Protein AF-0000000080314489 (afdb_homodimer)

Secondary structure (DSSP, 8-state):
--EE-S-GGGSTTHHHHHHHHHHHH-SEEEEEETTEEEEEE-SHHHHHIIIIITGGGEE--SHHHHHHHHHH-SSTTT--HHHHHHHHHHHGGGG-HHHHHTTHHHHHHHHHHHHHHTHHHHHHT--EEHHHHHHHHHHHHHHHHHS---SSHHHHHHHHHHHHHHHHHHHHHT-S----TTS--HHHHHHHHHHHHHHHHHHHHHHHHHH------SHHHHHHH-B-TTT-PBP-HHHHHHHHHHHHIIIIIHHHHHHHHHHHHHHH-HHHHHHHHHHHHHHHTTS---GGGGGG-HHHHHHHHHHHHHS-SS--EEEEESS-EEETTEEE-TT-EEEE-HHHHTT-TTT-SSTTS--GGGGSHHHHTTS-TTS--BTB-GGGS-TTHHHHHHHHHHHHHHHHHHEEEEEPTT----EEESSSEEETT--EEEEEE--/--EE-S-GGGSTTHHHHHHHHHHHH-SEEEEEETTEEEEEE-SHHHHHIIIIITGGGEE--SHHHHHHHHHH-SSTTT--HHHHHHHHHHHGGGG-HHHHHTTHHHHHHHHHHHHHHTHHHHHHT--EEHHHHHHHHHHHHHHHHHS---SSHHHHHHHHHHHHHHHHHHHHHT-S----TTS--HHHHHHHHHHHHHHHHHHHHHHHHHH------SHHHHHHH-B-TTT-PBP-HHHHHHHHHHHHIIIIIHHHHHHHHHHHHHHH-HHHHHHHHHHHHHHHTTS---GGGGGG-HHHHHHHHHHHHHS-SS--EEEEESS-EEETTEEE-TT-EEEE-HHHHTT-TTT-SSTTS--GGGGSHHHHTTS-TTS--BTB-GGGS-TTHHHHHHHHHHHHHHHHHHEEEEEPTT----EEESSSEEETT--EEEEEE--

Sequence (878 aa):
MPLLGHLPLVRPDRLDYLMRVALETGDVVRFEFPHVTAHLVAHPDHVQQVLVDQHRLFTKQTRGYAKLRAFLGNGLVTSDGEFWLRQRRIAQPAFHKKRIAGFADAMVRAAEDTVQRWAAPAREGTPIDVAAEMMRLTLRIAGETLLSTDPSDRANAVSTALTTVLHEANTRINTLWSPPAHWPTPRNRAYAAATRELDRIVLEIIEQRRRGREHRDDLLQMLLEARDPETGAAMDDKQLRDEVMTMFLAGHETTANALAWTFVLLSRYPAVARALHEEACDVLGDRPATEADLPKLDLARRVLNESMRLYPPVWIIGRSPAEPVEIGGYDIPAKTIVFTSQWVTHRHPRFWDDPEGFDPDRWLPERAKTMHRHQFFPFAAGPRMCIGAGFAMMEGQLVLATLARRYRVDLLPGHPIVPEPLITLRPKHGVRATVHRIDMPLLGHLPLVRPDRLDYLMRVALETGDVVRFEFPHVTAHLVAHPDHVQQVLVDQHRLFTKQTRGYAKLRAFLGNGLVTSDGEFWLRQRRIAQPAFHKKRIAGFADAMVRAAEDTVQRWAAPAREGTPIDVAAEMMRLTLRIAGETLLSTDPSDRANAVSTALTTVLHEANTRINTLWSPPAHWPTPRNRAYAAATRELDRIVLEIIEQRRRGREHRDDLLQMLLEARDPETGAAMDDKQLRDEVMTMFLAGHETTANALAWTFVLLSRYPAVARALHEEACDVLGDRPATEADLPKLDLARRVLNESMRLYPPVWIIGRSPAEPVEIGGYDIPAKTIVFTSQWVTHRHPRFWDDPEGFDPDRWLPERAKTMHRHQFFPFAAGPRMCIGAGFAMMEGQLVLATLARRYRVDLLPGHPIVPEPLITLRPKHGVRATVHRID

Radius of gyration: 30.74 Å; Cα contacts (8 Å, |Δi|>4): 1440; chains: 2; bounding box: 58×98×73 Å

Nearest PDB structures (foldseek):
  2ij2-assembly1_A  TM=8.983E-01  e=2.365E-25  Priestia megaterium
  4kew-assembly1_A  TM=8.873E-01  e=1.641E-25  Priestia megaterium
  8hoq-assembly1_B  TM=8.973E-01  e=5.902E-25  Priestia megaterium
  4o4p-assembly2_B  TM=8.891E-01  e=2.973E-25  Priestia megaterium
  6h1l-assembly2_B  TM=8.870E-01  e=5.146E-25  Priestia megaterium

Foldseek 3Di:
DDEDADDLVLDPCSLVVVQVCCVPPHQWDWYDYVVAIEIEGQDLVLLCVCFAVVVLQWWLPDPLLVLVCVQLNQALVNHDDPVNVQRCVLQLVCLDPVNLQVLLVVLLVLLVVLLVVQVVLQVVVPKDFLLVSLLLSQLSSCCCAALVPDPPPVSVVLSVLLVVLLVLSQVVLSPPDDDDLPDPDPSSVVNVVSSVVLLVSLLVSLVCVVPDPDDDSHSLSSLQPGARPVPRDHDDSSHSSSHSSCCSNVRRNQLSQLLQLLLVVCQVVVVLLVVLLVQLCVQQPPHADHPVSLVSLLSLLLSSQLSCLQFQQQFKDKIFGQAWDDGPRDIDGGPHIYMYGSSNLSQPVVQDPPSNDRDSCCCPPVNVVPHDPRSGQSQRDHPSGNSCPVSSSSSSSSSSSSNSNFKRKHFDPPDDFDFDDTNTTHGPRGTITRIHTDD/DDEDADDLPLDPCSLVVVQVCCVPPHQWDWYDYVVAIEIEGQDLVLLCVCFAVVVLQWWLPDPLLVLVCVQLNQALVNHDDPVNVQRCVLQLVCLDPVNLQVLLVVLLVLLVVLLVVLVVCQVVVPKDFLLVSLLLSQLSSCCCAALVPDPPPVSVVLSVLLVVLVVLSLVVLSPPDDDDLPDPDPSSVVNVVSSVVLLVVLLVSLVCVVPDPDDDSHSLSSLQVGARPVPRDHDDSSHSSSHSSCCSNVRRNQLSQLLQLLLVVCQVVVVLLVVLLVQLCVQQPPHADHPVSLVSLLSLLLSSQLSCLQFQQQFKDKIFGQAWDDGPRDIDGGRHIYMYGSSNLSQPVVQDPPSNDRDSCCCPPVNVVPHDPRSRQSQRDHPSGNSCPVSSSSSSSSSSSSNSNFKRKHFDPPDDFDFDDTNTTHGPRGTMTRIHTDD

Solvent-accessible surface area (backbone atoms only — not comparable to full-atom values): 45682 Å² total; per-residue (Å²): 111,64,74,42,62,65,69,52,82,74,43,93,55,24,71,34,46,54,29,38,49,39,70,73,70,30,49,58,37,35,34,43,40,98,96,44,49,36,31,41,36,42,40,35,68,53,39,38,38,52,38,42,78,41,29,88,45,39,37,55,79,42,72,69,39,51,54,47,25,72,71,36,31,78,15,79,85,46,38,53,70,68,62,28,53,50,50,50,61,44,50,46,69,60,53,32,66,73,54,44,51,67,39,34,61,54,38,38,51,45,35,51,50,49,51,58,61,47,46,58,35,30,75,69,63,42,69,43,45,50,34,58,51,29,39,53,42,29,42,51,33,43,36,40,46,36,60,54,43,60,76,51,78,64,33,49,50,49,48,48,47,50,49,52,37,49,51,52,47,52,62,49,69,61,43,84,78,59,70,62,77,82,44,88,39,73,65,38,46,51,46,51,49,41,51,49,51,51,48,49,53,51,51,47,52,52,50,50,52,71,68,42,89,69,88,59,94,22,44,49,47,42,50,69,67,25,44,38,87,86,79,59,48,60,66,49,70,68,54,46,47,11,38,52,44,34,46,52,53,61,56,13,51,43,47,12,32,36,50,30,52,34,50,55,49,35,16,36,32,42,68,59,38,52,52,43,22,51,49,26,39,72,74,38,59,91,50,82,72,52,64,86,46,51,81,77,42,48,64,45,46,25,42,51,52,43,31,32,37,77,50,25,19,50,37,64,46,72,29,13,30,74,48,69,44,75,57,98,87,38,81,42,60,50,75,27,40,40,30,37,33,40,56,41,28,40,32,32,65,92,82,29,82,45,39,69,28,66,50,42,69,55,60,38,67,88,49,44,72,73,49,63,82,49,41,63,47,74,49,54,46,51,89,72,29,47,71,54,46,66,53,48,52,52,47,49,33,49,36,49,35,59,43,36,37,40,37,46,57,22,54,39,68,47,61,67,80,40,83,34,84,54,90,44,38,35,53,68,70,41,38,50,22,34,45,38,75,69,107,112,62,74,42,64,65,69,51,84,75,41,94,54,25,71,33,46,55,28,39,48,38,71,74,70,31,49,58,36,34,34,43,41,97,94,43,48,37,31,41,36,43,40,34,68,52,40,38,39,51,37,43,78,41,30,88,45,38,36,54,76,41,72,68,39,50,55,48,24,73,70,37,32,78,14,79,85,46,37,56,70,69,63,28,53,51,51,48,61,44,50,47,69,61,52,31,67,74,54,43,51,68,40,33,61,54,39,36,51,46,35,51,51,49,52,57,62,47,46,57,36,32,75,71,63,41,68,44,45,48,34,57,51,29,39,53,43,29,42,50,34,43,37,40,47,37,60,55,44,59,78,50,78,63,33,50,49,49,48,48,48,50,48,50,37,49,50,52,47,52,60,50,69,59,41,85,79,59,72,62,77,84,42,87,38,73,63,38,47,52,46,52,50,40,51,49,51,50,48,48,53,49,49,48,52,51,50,49,52,70,68,41,88,68,88,59,97,22,43,50,47,43,51,69,65,26,45,39,87,85,78,60,49,61,66,48,70,66,53,46,46,12,39,53,44,35,48,51,55,63,57,13,52,43,50,12,31,35,50,30,53,32,49,54,49,33,18,37,32,43,68,59,39,51,50,44,23,51,49,26,38,71,74,39,61,92,49,80,73,53,63,86,46,52,80,78,42,47,65,44,46,25,43,50,51,43,30,34,36,77,50,23,19,52,36,63,47,72,28,12,31,74,49,69,45,74,56,96,87,38,81,42,60,48,74,27,39,41,31,36,33,39,54,41,28,39,31,34,64,93,82,30,82,44,38,69,28,66,51,45,69,56,58,38,68,87,49,43,70,75,48,62,80,48,42,62,47,74,48,55,45,51,90,72,29,48,71,53,45,67,53,47,50,52,46,50,33,50,35,50,36,56,43,37,37,40,36,47,56,24,54,40,67,44,61,68,80,40,83,34,85,54,92,44,38,35,54,66,71,40,38,50,22,34,43,39,76,69,107

Organism: NCBI:txid927083

InterPro domains:
  IPR001128 Cytochrome P450 [PF00067] (2-419)
  IPR001128 Cytochrome P450 [PR00385] (250-267)
  IPR001128 Cytochrome P450 [PR00385] (302-313)
  IPR001128 Cytochrome P450 [PR00385] (377-386)
  IPR001128 Cytochrome P450 [PR00385] (386-397)
  IPR002401 Cytochrome P450, E-class, group I [PR00463] (239-256)
  IPR002401 Cytochrome P450, E-class, group I [PR00463] (259-285)
  IPR002401 Cytochrome P450, E-class, group I [PR00463] (341-365)
  IPR002401 Cytochrome P450, E-class, group I [PR00463] (376-386)
  IPR002401 Cytochrome P450, E-class, group I [PR00463] (386-409)
  IPR036396 Cytochrome P450 superfamily [G3DSA:1.10.630.10] (1-436)
  IPR036396 Cytochrome P450 superfamily [SSF48264] (2-436)
  IPR050196 Cytochrome P450 Monooxygenases [PTHR24291] (2-433)

pLDDT: mean 84.94, std 15.21, range [36.28, 98.94]

Structure (mmCIF, N/CA/C/O backbone):
data_AF-0000000080314489-model_v1
#
loop_
_entity.id
_entity.type
_entity.pdbx_description
1 polymer 'Cytochrome P450'
#
loop_
_atom_site.group_PDB
_atom_site.id
_atom_site.type_symbol
_atom_site.label_atom_id
_atom_site.label_alt_id
_atom_site.label_comp_id
_atom_site.label_asym_id
_atom_site.label_entity_id
_atom_site.label_seq_id
_atom_site.pdbx_PDB_ins_code
_atom_site.Cartn_x
_atom_site.Cartn_y
_atom_site.Cartn_z
_atom_site.occupancy
_atom_site.B_iso_or_equiv
_atom_site.auth_seq_id
_atom_site.auth_comp_id
_atom_site.auth_asym_id
_atom_site.auth_atom_id
_atom_site.pdbx_PDB_model_num
ATOM 1 N N . MET A 1 1 ? -30.922 -10.328 -9.734 1 37.84 1 MET A N 1
ATOM 2 C CA . MET A 1 1 ? -29.469 -10.297 -9.898 1 37.84 1 MET A CA 1
ATOM 3 C C . MET A 1 1 ? -29.016 -8.961 -10.477 1 37.84 1 MET A C 1
ATOM 5 O O . MET A 1 1 ? -29.578 -8.492 -11.469 1 37.84 1 MET A O 1
ATOM 9 N N . PRO A 1 2 ? -28.359 -8.07 -9.82 1 40.28 2 PRO A N 1
ATOM 10 C CA . PRO A 1 2 ? -28 -6.766 -10.391 1 40.28 2 PRO A CA 1
ATOM 11 C C . PRO A 1 2 ? -27.234 -6.887 -11.703 1 40.28 2 PRO A C 1
ATOM 13 O O . PRO A 1 2 ? -26.469 -7.836 -11.891 1 40.28 2 PRO A O 1
ATOM 16 N N . LEU A 1 3 ? -27.859 -6.379 -12.859 1 44.41 3 LEU A N 1
ATOM 17 C CA . LEU A 1 3 ? -27.375 -6.395 -14.234 1 44.41 3 LEU A CA 1
ATOM 18 C C . LEU A 1 3 ? -26.359 -5.281 -14.469 1 44.41 3 LEU A C 1
ATOM 20 O O . LEU A 1 3 ? -26.641 -4.109 -14.195 1 44.41 3 LEU A O 1
ATOM 24 N N . LEU A 1 4 ? -25.078 -5.613 -14.438 1 49.31 4 LEU A N 1
ATOM 25 C CA . LEU A 1 4 ? -24.156 -4.547 -14.789 1 49.31 4 LEU A CA 1
ATOM 26 C C . LEU A 1 4 ? -23.672 -4.695 -16.234 1 49.31 4 LEU A C 1
ATOM 28 O O . LEU A 1 4 ? -23.406 -5.812 -16.688 1 49.31 4 LEU A O 1
ATOM 32 N N . GLY A 1 5 ? -24.156 -3.943 -17.234 1 42.88 5 GLY A N 1
ATOM 33 C CA . GLY A 1 5 ? -23.953 -3.936 -18.672 1 42.88 5 GLY A CA 1
ATOM 34 C C . GLY A 1 5 ? -22.484 -4.02 -19.062 1 42.88 5 GLY A C 1
ATOM 35 O O . GLY A 1 5 ? -22.172 -4.188 -20.234 1 42.88 5 GLY A O 1
ATOM 36 N N . HIS A 1 6 ? -21.469 -3.492 -18.406 1 48.12 6 HIS A N 1
ATOM 37 C CA . HIS A 1 6 ? -20.156 -3.422 -19.047 1 48.12 6 HIS A CA 1
ATOM 38 C C . HIS A 1 6 ? -19.25 -4.547 -18.562 1 48.12 6 HIS A C 1
ATOM 40 O O . HIS A 1 6 ? -19.359 -4.992 -17.422 1 48.12 6 HIS A O 1
ATOM 46 N N . LEU A 1 7 ? -18.766 -5.238 -19.609 1 50.81 7 LEU A N 1
ATOM 47 C CA . LEU A 1 7 ? -17.844 -6.312 -19.281 1 50.81 7 LEU A CA 1
ATOM 48 C C . LEU A 1 7 ? -16.703 -5.805 -18.406 1 50.81 7 LEU A C 1
ATOM 50 O O . LEU A 1 7 ? -15.867 -5.023 -18.859 1 50.81 7 LEU A O 1
ATOM 54 N N . PRO A 1 8 ? -16.734 -5.988 -17.078 1 53.28 8 PRO A N 1
ATOM 55 C CA . PRO A 1 8 ? -15.734 -5.527 -16.109 1 53.28 8 PRO A CA 1
ATOM 56 C C . PRO A 1 8 ? -14.312 -5.91 -16.484 1 53.28 8 PRO A C 1
ATOM 58 O O . PRO A 1 8 ? -13.359 -5.199 -16.141 1 53.28 8 PRO A O 1
ATOM 61 N N . LEU A 1 9 ? -14.234 -6.949 -17.422 1 56.31 9 LEU A N 1
ATOM 62 C CA . LEU A 1 9 ? -12.898 -7.52 -17.547 1 56.31 9 LEU A CA 1
ATOM 63 C C . LEU A 1 9 ? -12.023 -6.656 -18.453 1 56.31 9 LEU A C 1
ATOM 65 O O . LEU A 1 9 ? -10.797 -6.816 -18.469 1 56.31 9 LEU A O 1
ATOM 69 N N . VAL A 1 10 ? -12.633 -5.711 -19.047 1 55.28 10 VAL A N 1
ATOM 70 C CA . VAL A 1 10 ? -11.836 -4.906 -19.969 1 55.28 10 VAL A CA 1
ATOM 71 C C . VAL A 1 10 ? -11.531 -3.551 -19.328 1 55.28 10 VAL A C 1
ATOM 73 O O . VAL A 1 10 ? -10.734 -2.771 -19.859 1 55.28 10 VAL A O 1
ATOM 76 N N . ARG A 1 11 ? -11.93 -3.404 -18.172 1 68.5 11 ARG A N 1
ATOM 77 C CA . ARG A 1 11 ? -11.703 -2.121 -17.516 1 68.5 11 ARG A CA 1
ATOM 78 C C . ARG A 1 11 ? -10.289 -2.043 -16.938 1 68.5 11 ARG A C 1
ATOM 80 O O . ARG A 1 11 ? -9.758 -3.045 -16.453 1 68.5 11 ARG A O 1
ATOM 87 N N . PRO A 1 12 ? -9.82 -0.795 -17 1 70 12 PRO A N 1
ATOM 88 C CA . PRO A 1 12 ? -8.523 -0.632 -16.359 1 70 12 PRO A CA 1
ATOM 89 C C . PRO A 1 12 ? -8.57 -0.884 -14.852 1 70 12 PRO A C 1
ATOM 91 O O . PRO A 1 12 ? -7.59 -1.339 -14.258 1 70 12 PRO A O 1
ATOM 94 N N . ASP A 1 13 ? -9.695 -0.643 -14.328 1 80.56 13 ASP A N 1
ATOM 95 C CA . ASP A 1 13 ? -9.836 -0.836 -12.891 1 80.56 13 ASP A CA 1
ATOM 96 C C . ASP A 1 13 ? -10.633 -2.104 -12.586 1 80.56 13 ASP A C 1
ATOM 98 O O . ASP A 1 13 ? -11.422 -2.133 -11.641 1 80.56 13 ASP A O 1
ATOM 102 N N . ARG A 1 14 ? -10.477 -3.137 -13.391 1 85.75 14 ARG A N 1
ATOM 103 C CA . ARG A 1 14 ? -11.312 -4.328 -13.328 1 85.75 14 ARG A CA 1
ATOM 104 C C . ARG A 1 14 ? -11.219 -4.996 -11.961 1 85.75 14 ARG A C 1
ATOM 106 O O . ARG A 1 14 ? -12.219 -5.504 -11.445 1 85.75 14 ARG A O 1
ATOM 113 N N . LEU A 1 15 ? -10.062 -5.008 -11.398 1 91.94 15 LEU A N 1
ATOM 114 C CA . LEU A 1 15 ? -9.922 -5.633 -10.094 1 91.94 15 LEU A CA 1
ATOM 115 C C . LEU A 1 15 ? -10.797 -4.938 -9.055 1 91.94 15 LEU A C 1
ATOM 117 O O . LEU A 1 15 ? -11.609 -5.582 -8.391 1 91.94 15 LEU A O 1
ATOM 121 N N . ASP A 1 16 ? -10.648 -3.598 -9.023 1 90.62 16 ASP A N 1
ATOM 122 C CA . ASP A 1 16 ? -11.438 -2.816 -8.07 1 90.62 16 ASP A CA 1
ATOM 123 C C . ASP A 1 16 ? -12.922 -2.881 -8.406 1 90.62 16 ASP A C 1
ATOM 125 O O . ASP A 1 16 ? -13.766 -2.906 -7.508 1 90.62 16 ASP A O 1
ATOM 129 N N . TYR A 1 17 ? -13.18 -2.9 -9.609 1 88.62 17 TYR A N 1
ATOM 130 C CA . TYR A 1 17 ? -14.57 -2.943 -10.055 1 88.62 17 TYR A CA 1
ATOM 131 C C . TYR A 1 17 ? -15.25 -4.238 -9.609 1 88.62 17 TYR A C 1
ATOM 133 O O . TYR A 1 17 ? -16.359 -4.215 -9.078 1 88.62 17 TYR A O 1
ATOM 141 N N . LEU A 1 18 ? -14.594 -5.34 -9.859 1 91.56 18 LEU A N 1
ATOM 142 C CA . LEU A 1 18 ? -15.148 -6.629 -9.461 1 91.56 18 LEU A CA 1
ATOM 143 C C . LEU A 1 18 ? -15.406 -6.664 -7.957 1 91.56 18 LEU A C 1
ATOM 145 O O . LEU A 1 18 ? -16.453 -7.152 -7.512 1 91.56 18 LEU A O 1
ATOM 149 N N . MET A 1 19 ? -14.469 -6.125 -7.262 1 93.12 19 MET A N 1
ATOM 150 C CA . MET A 1 19 ? -14.594 -6.109 -5.809 1 93.12 19 MET A CA 1
ATOM 151 C C . MET A 1 19 ? -15.773 -5.242 -5.371 1 93.12 19 MET A C 1
ATOM 153 O O . MET A 1 19 ? -16.578 -5.66 -4.539 1 93.12 19 MET A O 1
ATOM 157 N N . ARG A 1 20 ? -15.914 -4.07 -5.922 1 90.88 20 ARG A N 1
ATOM 158 C CA . ARG A 1 20 ? -16.984 -3.137 -5.555 1 90.88 20 ARG A CA 1
ATOM 159 C C . ARG A 1 20 ? -18.344 -3.711 -5.887 1 90.88 20 ARG A C 1
ATOM 161 O O . ARG A 1 20 ? -19.281 -3.604 -5.086 1 90.88 20 ARG A O 1
ATOM 168 N N . VAL A 1 21 ? -18.406 -4.301 -7.043 1 88.62 21 VAL A N 1
ATOM 169 C CA . VAL A 1 21 ? -19.688 -4.855 -7.473 1 88.62 21 VAL A CA 1
ATOM 170 C C . VAL A 1 21 ? -20.094 -5.996 -6.543 1 88.62 21 VAL A C 1
ATOM 172 O O . VAL A 1 21 ? -21.266 -6.109 -6.168 1 88.62 21 VAL A O 1
ATOM 175 N N . ALA A 1 22 ? -19.156 -6.824 -6.184 1 91.56 22 ALA A N 1
ATOM 176 C CA . ALA A 1 22 ? -19.453 -7.93 -5.277 1 91.56 22 ALA A CA 1
ATOM 177 C C . ALA A 1 22 ? -19.922 -7.418 -3.92 1 91.56 22 ALA A C 1
ATOM 179 O O . ALA A 1 22 ? -20.859 -7.973 -3.328 1 91.56 22 ALA A O 1
ATOM 180 N N . LEU A 1 23 ? -19.375 -6.355 -3.463 1 90 23 LEU A N 1
ATOM 181 C CA . LEU A 1 23 ? -19.703 -5.812 -2.15 1 90 23 LEU A CA 1
ATOM 182 C C . LEU A 1 23 ? -21.047 -5.09 -2.184 1 90 23 LEU A C 1
ATOM 184 O O . LEU A 1 23 ? -21.812 -5.152 -1.222 1 90 23 LEU A O 1
ATOM 188 N N . GLU A 1 24 ? -21.312 -4.434 -3.252 1 88.25 24 GLU A N 1
ATOM 189 C CA . GLU A 1 24 ? -22.5 -3.578 -3.338 1 88.25 24 GLU A CA 1
ATOM 190 C C . GLU A 1 24 ? -23.734 -4.379 -3.719 1 88.25 24 GLU A C 1
ATOM 192 O O . GLU A 1 24 ? -24.844 -4.043 -3.314 1 88.25 24 GLU A O 1
ATOM 197 N N . THR A 1 25 ? -23.547 -5.391 -4.5 1 88.06 25 THR A N 1
ATOM 198 C CA . THR A 1 25 ? -24.703 -6.07 -5.07 1 88.06 25 THR A CA 1
ATOM 199 C C . THR A 1 25 ? -24.953 -7.402 -4.367 1 88.06 25 THR A C 1
ATOM 201 O O . THR A 1 25 ? -26.094 -7.816 -4.188 1 88.06 25 THR A O 1
ATOM 204 N N . GLY A 1 26 ? -23.875 -8.039 -4.008 1 91.12 26 GLY A N 1
ATOM 205 C CA . GLY A 1 26 ? -24 -9.336 -3.352 1 91.12 26 GLY A CA 1
ATOM 206 C C . GLY A 1 26 ? -23.016 -10.367 -3.875 1 91.12 26 GLY A C 1
ATOM 207 O O . GLY A 1 26 ? -22.188 -10.055 -4.727 1 91.12 26 GLY A O 1
ATOM 208 N N . ASP A 1 27 ? -23.203 -11.594 -3.373 1 94.69 27 ASP A N 1
ATOM 209 C CA . ASP A 1 27 ? -22.188 -12.625 -3.609 1 94.69 27 ASP A CA 1
ATOM 210 C C . ASP A 1 27 ? -22.438 -13.336 -4.941 1 94.69 27 ASP A C 1
ATOM 212 O O . ASP A 1 27 ? -21.641 -14.18 -5.352 1 94.69 27 ASP A O 1
ATOM 216 N N . VAL A 1 28 ? -23.547 -13.102 -5.594 1 94.94 28 VAL A N 1
ATOM 217 C CA . VAL A 1 28 ? -23.828 -13.547 -6.957 1 94.94 28 VAL A CA 1
ATOM 218 C C . VAL A 1 28 ? -24.219 -12.344 -7.82 1 94.94 28 VAL A C 1
ATOM 220 O O . VAL A 1 28 ? -25.234 -11.695 -7.562 1 94.94 28 VAL A O 1
ATOM 223 N N . VAL A 1 29 ? -23.359 -12.102 -8.773 1 92.94 29 VAL A N 1
ATOM 224 C CA . VAL A 1 29 ? -23.578 -10.93 -9.617 1 92.94 29 VAL A CA 1
ATOM 225 C C . VAL A 1 29 ? -23.703 -11.359 -11.078 1 92.94 29 VAL A C 1
ATOM 227 O O . VAL A 1 29 ? -22.953 -12.227 -11.539 1 92.94 29 VAL A O 1
ATOM 230 N N . ARG A 1 30 ? -24.594 -10.766 -11.781 1 91.06 30 ARG A N 1
ATOM 231 C CA . ARG A 1 30 ? -24.797 -11.055 -13.203 1 91.06 30 ARG A CA 1
ATOM 232 C C . ARG A 1 30 ? -24.312 -9.906 -14.07 1 91.06 30 ARG A C 1
ATOM 234 O O . ARG A 1 30 ? -24.547 -8.734 -13.758 1 91.06 30 ARG A O 1
ATOM 241 N N . PHE A 1 31 ? -23.516 -10.266 -14.969 1 85.81 31 PHE A N 1
ATOM 242 C CA . PHE A 1 31 ? -23.062 -9.328 -15.984 1 85.81 31 PHE A CA 1
ATOM 243 C C . PHE A 1 31 ? -23.703 -9.648 -17.328 1 85.81 31 PHE A C 1
ATOM 245 O O . PHE A 1 31 ? -23.734 -10.812 -17.75 1 85.81 31 PHE A O 1
ATOM 252 N N . GLU A 1 32 ? -24.219 -8.617 -17.984 1 82.25 32 GLU A N 1
ATOM 253 C CA . GLU A 1 32 ? -24.844 -8.828 -19.281 1 82.25 32 GLU A CA 1
ATOM 254 C C . GLU A 1 32 ? -24.156 -8 -20.375 1 82.25 32 GLU A C 1
ATOM 256 O O . GLU A 1 32 ? -24 -6.785 -20.219 1 82.25 32 GLU A O 1
ATOM 261 N N . PHE A 1 33 ? -23.625 -8.773 -21.281 1 74.25 33 PHE A N 1
ATOM 262 C CA . PHE A 1 33 ? -23.047 -8.188 -22.484 1 74.25 33 PHE A CA 1
ATOM 263 C C . PHE A 1 33 ? -23.75 -8.711 -23.734 1 74.25 33 PHE A C 1
ATOM 265 O O . PHE A 1 33 ? -24.422 -9.734 -23.688 1 74.25 33 PHE A O 1
ATOM 272 N N . PRO A 1 34 ? -23.625 -7.77 -24.828 1 73.06 34 PRO A N 1
ATOM 273 C CA . PRO A 1 34 ? -24.219 -8.328 -26.047 1 73.06 34 PRO A CA 1
ATOM 274 C C . PRO A 1 34 ? -23.75 -9.75 -26.328 1 73.06 34 PRO A C 1
ATOM 276 O O . PRO A 1 34 ? -22.547 -9.977 -26.516 1 73.06 34 PRO A O 1
ATOM 279 N N . HIS A 1 35 ? -24.531 -10.773 -26.25 1 73.44 35 HIS A N 1
ATOM 280 C CA . HIS A 1 35 ? -24.375 -12.172 -26.625 1 73.44 35 HIS A CA 1
ATOM 281 C C . HIS A 1 35 ? -23.609 -12.953 -25.562 1 73.44 35 HIS A C 1
ATOM 283 O O . HIS A 1 35 ? -23.172 -14.078 -25.797 1 73.44 35 HIS A O 1
ATOM 289 N N . VAL A 1 36 ? -23.219 -12.336 -24.469 1 77.56 36 VAL A N 1
ATOM 290 C CA . VAL A 1 36 ? -22.516 -13.078 -23.438 1 77.56 36 VAL A CA 1
ATOM 291 C C . VAL A 1 36 ? -23.109 -12.742 -22.062 1 77.56 36 VAL A C 1
ATOM 293 O O . VAL A 1 36 ? -23.344 -11.57 -21.766 1 77.56 36 VAL A O 1
ATOM 296 N N . THR A 1 37 ? -23.531 -13.695 -21.359 1 86.62 37 THR A N 1
ATOM 297 C CA . THR A 1 37 ? -23.953 -13.555 -19.969 1 86.62 37 THR A CA 1
ATOM 298 C C . THR A 1 37 ? -22.922 -14.188 -19.031 1 86.62 37 THR A C 1
ATOM 300 O O . THR A 1 37 ? -22.5 -15.328 -19.234 1 86.62 37 THR A O 1
ATOM 303 N N . ALA A 1 38 ? -22.484 -13.398 -18.062 1 90.5 38 ALA A N 1
ATOM 304 C CA . ALA A 1 38 ? -21.5 -13.891 -17.109 1 90.5 38 ALA A CA 1
ATOM 305 C C . ALA A 1 38 ? -21.969 -13.648 -15.672 1 90.5 38 ALA A C 1
ATOM 307 O O . ALA A 1 38 ? -22.797 -12.781 -15.422 1 90.5 38 ALA A O 1
ATOM 308 N N . HIS A 1 39 ? -21.5 -14.484 -14.82 1 92.81 39 HIS A N 1
ATOM 309 C CA . HIS A 1 39 ? -21.797 -14.367 -13.398 1 92.81 39 HIS A CA 1
ATOM 310 C C . HIS A 1 39 ? -20.516 -14.391 -12.57 1 92.81 39 HIS A C 1
ATOM 312 O O . HIS A 1 39 ? -19.547 -15.07 -12.93 1 92.81 39 HIS A O 1
ATOM 318 N N . LEU A 1 40 ? -20.484 -13.617 -11.523 1 94.56 40 LEU A N 1
ATOM 319 C CA . LEU A 1 40 ? -19.438 -13.68 -10.508 1 94.56 40 LEU A CA 1
ATOM 320 C C . LEU A 1 40 ? -19.984 -14.242 -9.203 1 94.56 40 LEU A C 1
ATOM 322 O O . LEU A 1 40 ? -21.016 -13.797 -8.711 1 94.56 40 LEU A O 1
ATOM 326 N N . VAL A 1 41 ? -19.359 -15.281 -8.758 1 96.56 41 VAL A N 1
ATOM 327 C CA . VAL A 1 41 ? -19.719 -15.797 -7.441 1 96.56 41 VAL A CA 1
ATOM 328 C C . VAL A 1 41 ? -18.578 -15.547 -6.457 1 96.56 41 VAL A C 1
ATOM 330 O O . VAL A 1 41 ? -17.438 -15.938 -6.703 1 96.56 41 VAL A O 1
ATOM 333 N N . ALA A 1 42 ? -18.891 -14.914 -5.328 1 96.62 42 ALA A N 1
ATOM 334 C CA . ALA A 1 42 ? -17.859 -14.438 -4.422 1 96.62 42 ALA A CA 1
ATOM 335 C C . ALA A 1 42 ? -17.875 -15.211 -3.105 1 96.62 42 ALA A C 1
ATOM 337 O O . ALA A 1 42 ? -16.859 -15.32 -2.426 1 96.62 42 ALA A O 1
ATOM 338 N N . HIS A 1 43 ? -19.016 -15.75 -2.688 1 97.94 43 HIS A N 1
ATOM 339 C CA . HIS A 1 43 ? -19.125 -16.484 -1.429 1 97.94 43 HIS A CA 1
ATOM 340 C C . HIS A 1 43 ? -18.359 -17.797 -1.48 1 97.94 43 HIS A C 1
ATOM 342 O O . HIS A 1 43 ? -18.453 -18.531 -2.459 1 97.94 43 HIS A O 1
ATOM 348 N N . PRO A 1 44 ? -17.625 -18.109 -0.367 1 98.12 44 PRO A N 1
ATOM 349 C CA . PRO A 1 44 ? -16.859 -19.344 -0.357 1 98.12 44 PRO A CA 1
ATOM 350 C C . PRO A 1 44 ? -17.719 -20.578 -0.592 1 98.12 44 PRO A C 1
ATOM 352 O O . PRO A 1 44 ? -17.266 -21.547 -1.211 1 98.12 44 PRO A O 1
ATOM 355 N N . ASP A 1 45 ? -18.922 -20.562 -0.155 1 98.06 45 ASP A N 1
ATOM 356 C CA . ASP A 1 45 ? -19.844 -21.672 -0.391 1 98.06 45 ASP A CA 1
ATOM 357 C C . ASP A 1 45 ? -20.094 -21.859 -1.884 1 98.06 45 ASP A C 1
ATOM 359 O O . ASP A 1 45 ? -20.203 -23 -2.359 1 98.06 45 ASP A O 1
ATOM 363 N N . HIS A 1 46 ? -20.312 -20.781 -2.523 1 97.81 46 HIS A N 1
ATOM 364 C CA . HIS A 1 46 ? -20.578 -20.844 -3.955 1 97.81 46 HIS A CA 1
ATOM 365 C C . HIS A 1 46 ? -19.328 -21.266 -4.73 1 97.81 46 HIS A C 1
ATOM 367 O O . HIS A 1 46 ? -19.422 -21.984 -5.727 1 97.81 46 HIS A O 1
ATOM 373 N N . VAL A 1 47 ? -18.188 -20.766 -4.281 1 97.94 47 VAL A N 1
ATOM 374 C CA . VAL A 1 47 ? -16.922 -21.203 -4.863 1 97.94 47 VAL A CA 1
ATOM 375 C C . VAL A 1 47 ? -16.781 -22.719 -4.73 1 97.94 47 VAL A C 1
ATOM 377 O O . VAL A 1 47 ? -16.453 -23.406 -5.695 1 97.94 47 VAL A O 1
ATOM 380 N N . GLN A 1 48 ? -17.062 -23.219 -3.582 1 98.06 48 GLN A N 1
ATOM 381 C CA . GLN A 1 48 ? -17.031 -24.656 -3.33 1 98.06 48 GLN A CA 1
ATOM 382 C C . GLN A 1 48 ? -18 -25.406 -4.254 1 98.06 48 GLN A C 1
ATOM 384 O O . GLN A 1 48 ? -17.656 -26.453 -4.809 1 98.06 48 GLN A O 1
ATOM 389 N N . GLN A 1 49 ? -19.188 -24.891 -4.418 1 97.75 49 GLN A N 1
ATOM 390 C CA . GLN A 1 49 ? -20.188 -25.516 -5.27 1 97.75 49 GLN A CA 1
ATOM 391 C C . GLN A 1 49 ? -19.688 -25.656 -6.703 1 97.75 49 GLN A C 1
ATOM 393 O O . GLN A 1 49 ? -19.812 -26.719 -7.316 1 97.75 49 GLN A O 1
ATOM 398 N N . VAL A 1 50 ? -19.062 -24.594 -7.203 1 97.5 50 VAL A N 1
ATOM 399 C CA . VAL A 1 50 ? -18.656 -24.531 -8.602 1 97.5 50 VAL A CA 1
ATOM 400 C C . VAL A 1 50 ? -17.422 -25.391 -8.82 1 97.5 50 VAL A C 1
ATOM 402 O O . VAL A 1 50 ? -17.328 -26.125 -9.797 1 97.5 50 VAL A O 1
ATOM 405 N N . LEU A 1 51 ? -16.469 -25.297 -7.883 1 96.88 51 LEU A N 1
ATOM 406 C CA . LEU A 1 51 ? -15.164 -25.891 -8.133 1 96.88 51 LEU A CA 1
ATOM 407 C C . LEU A 1 51 ? -15.086 -27.297 -7.566 1 96.88 51 LEU A C 1
ATOM 409 O O . LEU A 1 51 ? -14.25 -28.109 -7.996 1 96.88 51 LEU A O 1
ATOM 413 N N . VAL A 1 52 ? -15.938 -27.656 -6.586 1 96.56 52 VAL A N 1
ATOM 414 C CA . VAL A 1 52 ? -15.75 -28.922 -5.871 1 96.56 52 VAL A CA 1
ATOM 415 C C . VAL A 1 52 ? -17.016 -29.781 -6 1 96.56 52 VAL A C 1
ATOM 417 O O . VAL A 1 52 ? -17.016 -30.766 -6.738 1 96.56 52 VAL A O 1
ATOM 420 N N . ASP A 1 53 ? -18.172 -29.328 -5.484 1 96.5 53 ASP A N 1
ATOM 421 C CA . ASP A 1 53 ? -19.359 -30.156 -5.316 1 96.5 53 ASP A CA 1
ATOM 422 C C . ASP A 1 53 ? -19.984 -30.5 -6.668 1 96.5 53 ASP A C 1
ATOM 424 O O . ASP A 1 53 ? -20.391 -31.641 -6.895 1 96.5 53 ASP A O 1
ATOM 428 N N . GLN A 1 54 ? -20.078 -29.547 -7.496 1 96.19 54 GLN A N 1
ATOM 429 C CA . GLN A 1 54 ? -20.734 -29.734 -8.789 1 96.19 54 GLN A CA 1
ATOM 430 C C . GLN A 1 54 ? -19.75 -29.547 -9.938 1 96.19 54 GLN A C 1
ATOM 432 O O . GLN A 1 54 ? -20.125 -29.078 -11.008 1 96.19 54 GLN A O 1
ATOM 437 N N . HIS A 1 55 ? -18.531 -29.812 -9.641 1 93.25 55 HIS A N 1
ATOM 438 C CA . HIS A 1 55 ? -17.453 -29.578 -10.609 1 93.25 55 HIS A CA 1
ATOM 439 C C . HIS A 1 55 ? -17.766 -30.234 -11.945 1 93.25 55 HIS A C 1
ATOM 441 O O . HIS A 1 55 ? -17.375 -29.719 -13 1 93.25 55 HIS A O 1
ATOM 447 N N . ARG A 1 56 ? -18.469 -31.359 -12.047 1 91.44 56 ARG A N 1
ATOM 448 C CA . ARG A 1 56 ? -18.734 -32.125 -13.266 1 91.44 56 ARG A CA 1
ATOM 449 C C . ARG A 1 56 ? -19.703 -31.359 -14.172 1 91.44 56 ARG A C 1
ATOM 451 O O . ARG A 1 56 ? -19.719 -31.562 -15.391 1 91.44 56 ARG A O 1
ATOM 458 N N . LEU A 1 57 ? -20.453 -30.531 -13.516 1 93.88 57 LEU A N 1
ATOM 459 C CA . LEU A 1 57 ? -21.422 -29.766 -14.289 1 93.88 57 LEU A CA 1
ATOM 460 C C . LEU A 1 57 ? -20.781 -28.562 -14.945 1 93.88 57 LEU A C 1
ATOM 462 O O . LEU A 1 57 ? -21.359 -27.953 -15.852 1 93.88 57 LEU A O 1
ATOM 466 N N . PHE A 1 58 ? -19.672 -28.203 -14.508 1 93.38 58 PHE A N 1
ATOM 467 C CA . PHE A 1 58 ? -19.016 -26.984 -14.992 1 93.38 58 PHE A CA 1
ATOM 468 C C . PHE A 1 58 ? -17.844 -27.328 -15.891 1 93.38 58 PHE A C 1
ATOM 470 O O . PHE A 1 58 ? -16.922 -28.031 -15.469 1 93.38 58 PHE A O 1
ATOM 477 N N . THR A 1 59 ? -17.844 -26.781 -17.062 1 90 59 THR A N 1
ATOM 478 C CA . THR A 1 59 ? -16.812 -27.062 -18.047 1 90 59 THR A CA 1
ATOM 479 C C . THR A 1 59 ? -15.906 -25.844 -18.25 1 90 59 THR A C 1
ATOM 481 O O . THR A 1 59 ? -16.203 -24.766 -17.766 1 90 59 THR A O 1
ATOM 484 N N . LYS A 1 60 ? -14.82 -26.062 -18.969 1 87.06 60 LYS A N 1
ATOM 485 C CA . LYS A 1 60 ? -13.906 -24.984 -19.312 1 87.06 60 LYS A CA 1
ATOM 486 C C . LYS A 1 60 ? -14.164 -24.453 -20.719 1 87.06 60 LYS A C 1
ATOM 488 O O . LYS A 1 60 ? -13.258 -23.922 -21.359 1 87.06 60 LYS A O 1
ATOM 493 N N . GLN A 1 61 ? -15.328 -24.672 -21.109 1 78.69 61 GLN A N 1
ATOM 494 C CA . GLN A 1 61 ? -15.695 -24.156 -22.422 1 78.69 61 GLN A CA 1
ATOM 495 C C . GLN A 1 61 ? -16.047 -22.688 -22.375 1 78.69 61 GLN A C 1
ATOM 497 O O . GLN A 1 61 ? -17.219 -22.312 -22.547 1 78.69 61 GLN A O 1
ATOM 502 N N . THR A 1 62 ? -15.109 -21.875 -22.203 1 75.62 62 THR A N 1
ATOM 503 C CA . THR A 1 62 ? -15.227 -20.422 -22.188 1 75.62 62 THR A CA 1
ATOM 504 C C . THR A 1 62 ? -14.312 -19.797 -23.219 1 75.62 62 THR A C 1
ATOM 506 O O . THR A 1 62 ? -13.414 -20.453 -23.75 1 75.62 62 THR A O 1
ATOM 509 N N . ARG A 1 63 ? -14.609 -18.609 -23.609 1 70.88 63 ARG A N 1
ATOM 510 C CA . ARG A 1 63 ? -13.812 -17.891 -24.594 1 70.88 63 ARG A CA 1
ATOM 511 C C . ARG A 1 63 ? -12.375 -17.719 -24.109 1 70.88 63 ARG A C 1
ATOM 513 O O . ARG A 1 63 ? -11.438 -17.734 -24.906 1 70.88 63 ARG A O 1
ATOM 520 N N . GLY A 1 64 ? -12.258 -17.484 -22.797 1 71.75 64 GLY A N 1
ATOM 521 C CA . GLY A 1 64 ? -10.922 -17.328 -22.234 1 71.75 64 GLY A CA 1
ATOM 522 C C . GLY A 1 64 ? -10.055 -18.547 -22.406 1 71.75 64 GLY A C 1
ATOM 523 O O . GLY A 1 64 ? -8.898 -18.453 -22.828 1 71.75 64 GLY A O 1
ATOM 524 N N . TYR A 1 65 ? -10.594 -19.641 -22.156 1 76.75 65 TYR A N 1
ATOM 525 C CA . TYR A 1 65 ? -9.844 -20.875 -22.297 1 76.75 65 TYR A CA 1
ATOM 526 C C . TYR A 1 65 ? -9.617 -21.219 -23.766 1 76.75 65 TYR A C 1
ATOM 528 O O . TYR A 1 65 ? -8.617 -21.844 -24.109 1 76.75 65 TYR A O 1
ATOM 536 N N . ALA A 1 66 ? -10.516 -20.812 -24.531 1 72 66 ALA A N 1
ATOM 537 C CA . ALA A 1 66 ? -10.312 -21.016 -25.969 1 72 66 ALA A CA 1
ATOM 538 C C . ALA A 1 66 ? -9.07 -20.266 -26.453 1 72 66 ALA A C 1
ATOM 540 O O . ALA A 1 66 ? -8.297 -20.797 -27.25 1 72 66 ALA A O 1
ATOM 541 N N . LYS A 1 67 ? -8.977 -19.141 -25.938 1 70.56 67 LYS A N 1
ATOM 542 C CA . LYS A 1 67 ? -7.801 -18.344 -26.297 1 70.56 67 LYS A CA 1
ATOM 543 C C . LYS A 1 67 ? -6.527 -18.984 -25.734 1 70.56 67 LYS A C 1
ATOM 545 O O . LYS A 1 67 ? -5.5 -19.016 -26.422 1 70.56 67 LYS A O 1
ATOM 550 N N . LEU A 1 68 ? -6.621 -19.453 -24.562 1 75.56 68 LEU A N 1
ATOM 551 C CA . LEU A 1 68 ? -5.469 -20.094 -23.953 1 75.56 68 LEU A CA 1
ATOM 552 C C . LEU A 1 68 ? -5.098 -21.375 -24.688 1 75.56 68 LEU A C 1
ATOM 554 O O . LEU A 1 68 ? -3.912 -21.688 -24.844 1 75.56 68 LEU A O 1
ATOM 558 N N . ARG A 1 69 ? -6.082 -22.016 -25.156 1 75.88 69 ARG A N 1
ATOM 559 C CA . ARG A 1 69 ? -5.875 -23.25 -25.891 1 75.88 69 ARG A CA 1
ATOM 560 C C . ARG A 1 69 ? -5.16 -23 -27.219 1 75.88 69 ARG A C 1
ATOM 562 O O . ARG A 1 69 ? -4.367 -23.812 -27.672 1 75.88 69 ARG A O 1
ATOM 569 N N . ALA A 1 70 ? -5.531 -21.938 -27.703 1 68.94 70 ALA A N 1
ATOM 570 C CA . ALA A 1 70 ? -4.914 -21.578 -28.969 1 68.94 70 ALA A CA 1
ATOM 571 C C . ALA A 1 70 ? -3.402 -21.438 -28.828 1 68.94 70 ALA A C 1
ATOM 573 O O . ALA A 1 70 ? -2.652 -21.719 -29.766 1 68.94 70 ALA A O 1
ATOM 574 N N . PHE A 1 71 ? -3.072 -21.141 -27.641 1 66.19 71 PHE A N 1
ATOM 575 C CA . PHE A 1 71 ? -1.661 -20.875 -27.391 1 66.19 71 PHE A CA 1
ATOM 576 C C . PHE A 1 71 ? -0.997 -22.062 -26.719 1 66.19 71 PHE A C 1
ATOM 578 O O . PHE A 1 71 ? 0.083 -22.5 -27.125 1 66.19 71 PHE A O 1
ATOM 585 N N . LEU A 1 72 ? -1.602 -22.656 -25.781 1 71.81 72 LEU A N 1
ATOM 586 C CA . LEU A 1 72 ? -1.012 -23.703 -24.938 1 71.81 72 LEU A CA 1
ATOM 587 C C . LEU A 1 72 ? -1.304 -25.078 -25.5 1 71.81 72 LEU A C 1
ATOM 589 O O . LEU A 1 72 ? -0.585 -26.047 -25.219 1 71.81 72 LEU A O 1
ATOM 593 N N . GLY A 1 73 ? -2.316 -25.094 -26.344 1 73.75 73 GLY A N 1
ATOM 594 C CA . GLY A 1 73 ? -2.803 -26.391 -26.766 1 73.75 73 GLY A CA 1
ATOM 595 C C . GLY A 1 73 ? -3.764 -27.016 -25.781 1 73.75 73 GLY A C 1
ATOM 596 O O . GLY A 1 73 ? -4.336 -26.328 -24.938 1 73.75 73 GLY A O 1
ATOM 597 N N . ASN A 1 74 ? -4.02 -28.297 -26.016 1 77.94 74 ASN A N 1
ATOM 598 C CA . ASN A 1 74 ? -4.992 -29 -25.188 1 77.94 74 ASN A CA 1
ATOM 599 C C . ASN A 1 74 ? -4.309 -29.781 -24.062 1 77.94 74 ASN A C 1
ATOM 601 O O . ASN A 1 74 ? -4.438 -31.016 -24 1 77.94 74 ASN A O 1
ATOM 605 N N . GLY A 1 75 ? -3.768 -29.031 -23.188 1 79 75 GLY A N 1
ATOM 606 C CA . GLY A 1 75 ? -3.084 -29.625 -22.047 1 79 75 GLY A CA 1
ATOM 607 C C . GLY A 1 75 ? -3.926 -29.625 -20.781 1 79 75 GLY A C 1
ATOM 608 O O . GLY A 1 75 ? -5.137 -29.406 -20.844 1 79 75 GLY A O 1
ATOM 609 N N . LEU A 1 76 ? -3.324 -29.922 -19.688 1 78.25 76 LEU A N 1
ATOM 610 C CA . LEU A 1 76 ? -3.996 -30.078 -18.406 1 78.25 76 LEU A CA 1
ATOM 611 C C . LEU A 1 76 ? -4.785 -28.828 -18.047 1 78.25 76 LEU A C 1
ATOM 613 O O . LEU A 1 76 ? -5.844 -28.922 -17.422 1 78.25 76 LEU A O 1
ATOM 617 N N . VAL A 1 77 ? -4.277 -27.656 -18.438 1 77.06 77 VAL A N 1
ATOM 618 C CA . VAL A 1 77 ? -4.898 -26.391 -18.062 1 77.06 77 VAL A CA 1
ATOM 619 C C . VAL A 1 77 ? -6.121 -26.141 -18.938 1 77.06 77 VAL A C 1
ATOM 621 O O . VAL A 1 77 ? -7.141 -25.625 -18.453 1 77.06 77 VAL A O 1
ATOM 624 N N . THR A 1 78 ? -6.148 -26.578 -20.109 1 78.56 78 THR A N 1
ATOM 625 C CA . THR A 1 78 ? -7.164 -26.141 -21.062 1 78.56 78 THR A CA 1
ATOM 626 C C . THR A 1 78 ? -8.117 -27.297 -21.391 1 78.56 78 THR A C 1
ATOM 628 O O . THR A 1 78 ? -9.211 -27.062 -21.906 1 78.56 78 THR A O 1
ATOM 631 N N . SER A 1 79 ? -7.766 -28.469 -21.078 1 79.81 79 SER A N 1
ATOM 632 C CA . SER A 1 79 ? -8.562 -29.625 -21.469 1 79.81 79 SER A CA 1
ATOM 633 C C . SER A 1 79 ? -9.711 -29.859 -20.5 1 79.81 79 SER A C 1
ATOM 635 O O . SER A 1 79 ? -9.742 -29.281 -19.406 1 79.81 79 SER A O 1
ATOM 637 N N . ASP A 1 80 ? -10.672 -30.688 -21.031 1 85.62 80 ASP A N 1
ATOM 638 C CA . ASP A 1 80 ? -11.859 -30.984 -20.234 1 85.62 80 ASP A CA 1
ATOM 639 C C . ASP A 1 80 ? -12.297 -32.438 -20.438 1 85.62 80 ASP A C 1
ATOM 641 O O . ASP A 1 80 ? -11.766 -33.156 -21.297 1 85.62 80 ASP A O 1
ATOM 645 N N . GLY A 1 81 ? -13.188 -32.875 -19.531 1 82.25 81 GLY A N 1
ATOM 646 C CA . GLY A 1 81 ? -13.852 -34.156 -19.703 1 82.25 81 GLY A CA 1
ATOM 647 C C . GLY A 1 81 ? -12.93 -35.344 -19.484 1 82.25 81 GLY A C 1
ATOM 648 O O . GLY A 1 81 ? -12.07 -35.312 -18.594 1 82.25 81 GLY A O 1
ATOM 649 N N . GLU A 1 82 ? -13.18 -36.312 -20.297 1 80.75 82 GLU A N 1
ATOM 650 C CA . GLU A 1 82 ? -12.461 -37.594 -20.141 1 80.75 82 GLU A CA 1
ATOM 651 C C . GLU A 1 82 ? -10.992 -37.438 -20.531 1 80.75 82 GLU A C 1
ATOM 653 O O . GLU A 1 82 ? -10.125 -38.094 -19.953 1 80.75 82 GLU A O 1
ATOM 658 N N . PHE A 1 83 ? -10.852 -36.656 -21.469 1 81.5 83 PHE A N 1
ATOM 659 C CA . PHE A 1 83 ? -9.477 -36.406 -21.891 1 81.5 83 PHE A CA 1
ATOM 660 C C . PHE A 1 83 ? -8.656 -35.812 -20.75 1 81.5 83 PHE A C 1
ATOM 662 O O . PHE A 1 83 ? -7.539 -36.25 -20.484 1 81.5 83 PHE A O 1
ATOM 669 N N . TRP A 1 84 ? -9.195 -34.844 -20.078 1 83.62 84 TRP A N 1
ATOM 670 C CA . TRP A 1 84 ? -8.516 -34.188 -18.953 1 83.62 84 TRP A CA 1
ATOM 671 C C . TRP A 1 84 ? -8.234 -35.219 -17.859 1 83.62 84 TRP A C 1
ATOM 673 O O . TRP A 1 84 ? -7.133 -35.25 -17.297 1 83.62 84 TRP A O 1
ATOM 683 N N . LEU A 1 85 ? -9.18 -36 -17.547 1 83.94 85 LEU A N 1
ATOM 684 C CA . LEU A 1 85 ? -9.047 -36.969 -16.484 1 83.94 85 LEU A CA 1
ATOM 685 C C . LEU A 1 85 ? -7.898 -37.938 -16.766 1 83.94 85 LEU A C 1
ATOM 687 O O . LEU A 1 85 ? -7.141 -38.281 -15.867 1 83.94 85 LEU A O 1
ATOM 691 N N . ARG A 1 86 ? -7.859 -38.312 -17.969 1 79.19 86 ARG A N 1
ATOM 692 C CA . ARG A 1 86 ? -6.797 -39.219 -18.375 1 79.19 86 ARG A CA 1
ATOM 693 C C . ARG A 1 86 ? -5.426 -38.562 -18.25 1 79.19 86 ARG A C 1
ATOM 695 O O . ARG A 1 86 ? -4.488 -39.156 -17.719 1 79.19 86 ARG A O 1
ATOM 702 N N . GLN A 1 87 ? -5.371 -37.406 -18.734 1 79.75 87 GLN A N 1
ATOM 703 C CA . GLN A 1 87 ? -4.102 -36.688 -18.672 1 79.75 87 GLN A CA 1
ATOM 704 C C . GLN A 1 87 ? -3.684 -36.438 -17.219 1 79.75 87 GLN A C 1
ATOM 706 O O . GLN A 1 87 ? -2.5 -36.531 -16.891 1 79.75 87 GLN A O 1
ATOM 711 N N . ARG A 1 88 ? -4.629 -36.062 -16.375 1 83.06 88 ARG A N 1
ATOM 712 C CA . ARG A 1 88 ? -4.375 -35.844 -14.961 1 83.06 88 ARG A CA 1
ATOM 713 C C . ARG A 1 88 ? -3.818 -37.094 -14.289 1 83.06 88 ARG A C 1
ATOM 715 O O . ARG A 1 88 ? -2.875 -37 -13.5 1 83.06 88 ARG A O 1
ATOM 722 N N . ARG A 1 89 ? -4.336 -38.125 -14.609 1 79.88 89 ARG A N 1
ATOM 723 C CA . ARG A 1 89 ? -3.9 -39.406 -14.031 1 79.88 89 ARG A CA 1
ATOM 724 C C . ARG A 1 89 ? -2.473 -39.719 -14.445 1 79.88 89 ARG A C 1
ATOM 726 O O . ARG A 1 89 ? -1.705 -40.281 -13.664 1 79.88 89 ARG A O 1
ATOM 733 N N . ILE A 1 90 ? -2.23 -39.438 -15.609 1 75.62 90 ILE A N 1
ATOM 734 C CA . ILE A 1 90 ? -0.911 -39.75 -16.156 1 75.62 90 ILE A CA 1
ATOM 735 C C . ILE A 1 90 ? 0.134 -38.812 -15.523 1 75.62 90 ILE A C 1
ATOM 737 O O . ILE A 1 90 ? 1.249 -39.25 -15.227 1 75.62 90 ILE A O 1
ATOM 741 N N . ALA A 1 91 ? -0.274 -37.562 -15.281 1 78.31 91 ALA A N 1
ATOM 742 C CA . ALA A 1 91 ? 0.679 -36.562 -14.812 1 78.31 91 ALA A CA 1
ATOM 743 C C . ALA A 1 91 ? 0.839 -36.656 -13.289 1 78.31 91 ALA A C 1
ATOM 745 O O . ALA A 1 91 ? 1.889 -36.281 -12.758 1 78.31 91 ALA A O 1
ATOM 746 N N . GLN A 1 92 ? -0.091 -37.094 -12.555 1 80.25 92 GLN A N 1
ATOM 747 C CA . GLN A 1 92 ? -0.212 -37 -11.102 1 80.25 92 GLN A CA 1
ATOM 748 C C . GLN A 1 92 ? 0.987 -37.625 -10.406 1 80.25 92 GLN A C 1
ATOM 750 O O . GLN A 1 92 ? 1.513 -37.094 -9.438 1 80.25 92 GLN A O 1
ATOM 755 N N . PRO A 1 93 ? 1.457 -38.75 -10.859 1 75.06 93 PRO A N 1
ATOM 756 C CA . PRO A 1 93 ? 2.58 -39.406 -10.172 1 75.06 93 PRO A CA 1
ATOM 757 C C . PRO A 1 93 ? 3.85 -38.562 -10.195 1 75.06 93 PRO A C 1
ATOM 759 O O . PRO A 1 93 ? 4.676 -38.625 -9.281 1 75.06 93 PRO A O 1
ATOM 762 N N . ALA A 1 94 ? 3.924 -37.75 -11.188 1 73.62 94 ALA A N 1
ATOM 763 C CA . ALA A 1 94 ? 5.09 -36.875 -11.32 1 73.62 94 ALA A CA 1
ATOM 764 C C . ALA A 1 94 ? 5.082 -35.781 -10.25 1 73.62 94 ALA A C 1
ATOM 766 O O . ALA A 1 94 ? 6.129 -35.219 -9.93 1 73.62 94 ALA A O 1
ATOM 767 N N . PHE A 1 95 ? 3.941 -35.594 -9.641 1 80.25 95 PHE A N 1
ATOM 768 C CA . PHE A 1 95 ? 3.822 -34.5 -8.672 1 80.25 95 PHE A CA 1
ATOM 769 C C . PHE A 1 95 ? 3.584 -35.062 -7.27 1 80.25 95 PHE A C 1
ATOM 771 O O . PHE A 1 95 ? 3.117 -34.312 -6.391 1 80.25 95 PHE A O 1
ATOM 778 N N . HIS A 1 96 ? 3.924 -36.25 -7.141 1 82.31 96 HIS A N 1
ATOM 779 C CA . HIS A 1 96 ? 3.834 -36.812 -5.801 1 82.31 96 HIS A CA 1
ATOM 780 C C . HIS A 1 96 ? 4.883 -36.219 -4.875 1 82.31 96 HIS A C 1
ATOM 782 O O . HIS A 1 96 ? 5.953 -35.781 -5.332 1 82.31 96 HIS A O 1
ATOM 788 N N . LYS A 1 97 ? 4.613 -36.188 -3.646 1 84.62 97 LYS A N 1
ATOM 789 C CA . LYS A 1 97 ? 5.418 -35.531 -2.625 1 84.62 97 LYS A CA 1
ATOM 790 C C . LYS A 1 97 ? 6.867 -36 -2.67 1 84.62 97 LYS A C 1
ATOM 792 O O . LYS A 1 97 ? 7.793 -35.219 -2.572 1 84.62 97 LYS A O 1
ATOM 797 N N . LYS A 1 98 ? 7.02 -37.281 -2.771 1 82.88 98 LYS A N 1
ATOM 798 C CA . LYS A 1 98 ? 8.359 -37.844 -2.768 1 82.88 98 LYS A CA 1
ATOM 799 C C . LYS A 1 98 ? 9.172 -37.375 -3.965 1 82.88 98 LYS A C 1
ATOM 801 O O . LYS A 1 98 ? 10.367 -37.094 -3.842 1 82.88 98 LYS A O 1
ATOM 806 N N . ARG A 1 99 ? 8.57 -37.281 -5.055 1 79.5 99 ARG A N 1
ATOM 807 C CA . ARG A 1 99 ? 9.258 -36.812 -6.258 1 79.5 99 ARG A CA 1
ATOM 808 C C . ARG A 1 99 ? 9.562 -35.344 -6.18 1 79.5 99 ARG A C 1
ATOM 810 O O . ARG A 1 99 ? 10.656 -34.906 -6.559 1 79.5 99 ARG A O 1
ATOM 817 N N . ILE A 1 100 ? 8.617 -34.625 -5.688 1 86.12 100 ILE A N 1
ATOM 818 C CA . ILE A 1 100 ? 8.773 -33.156 -5.555 1 86.12 100 ILE A CA 1
ATOM 819 C C . ILE A 1 100 ? 9.93 -32.875 -4.605 1 86.12 100 ILE A C 1
ATOM 821 O O . ILE A 1 100 ? 10.688 -31.922 -4.828 1 86.12 100 ILE A O 1
ATOM 825 N N . ALA A 1 101 ? 10.047 -33.688 -3.578 1 90.19 101 ALA A N 1
ATOM 826 C CA . ALA A 1 101 ? 11.125 -33.5 -2.609 1 90.19 101 ALA A CA 1
ATOM 827 C C . ALA A 1 101 ? 12.492 -33.562 -3.285 1 90.19 101 ALA A C 1
ATOM 829 O O . ALA A 1 101 ? 13.43 -32.875 -2.879 1 90.19 101 ALA A O 1
ATOM 830 N N . GLY A 1 102 ? 12.578 -34.312 -4.305 1 87.25 102 GLY A N 1
ATOM 831 C CA . GLY A 1 102 ? 13.82 -34.5 -5.035 1 87.25 102 GLY A CA 1
ATOM 832 C C . GLY A 1 102 ? 14.234 -33.25 -5.809 1 87.25 102 GLY A C 1
ATOM 833 O O . GLY A 1 102 ? 15.398 -33.125 -6.191 1 87.25 102 GLY A O 1
ATOM 834 N N . PHE A 1 103 ? 13.289 -32.344 -5.984 1 89.25 103 PHE A N 1
ATOM 835 C CA . PHE A 1 103 ? 13.57 -31.141 -6.77 1 89.25 103 PHE A CA 1
ATOM 836 C C . PHE A 1 103 ? 14.094 -30.031 -5.879 1 89.25 103 PHE A C 1
ATOM 838 O O . PHE A 1 103 ? 14.508 -28.969 -6.375 1 89.25 103 PHE A O 1
ATOM 845 N N . ALA A 1 104 ? 14.109 -30.203 -4.586 1 95.31 104 ALA A N 1
ATOM 846 C CA . ALA A 1 104 ? 14.5 -29.172 -3.635 1 95.31 104 ALA A CA 1
ATOM 847 C C . ALA A 1 104 ? 15.922 -28.672 -3.904 1 95.31 104 ALA A C 1
ATOM 849 O O . ALA A 1 104 ? 16.188 -27.484 -3.852 1 95.31 104 ALA A O 1
ATOM 850 N N . ASP A 1 105 ? 16.766 -29.641 -4.219 1 94.38 105 ASP A N 1
ATOM 851 C CA . ASP A 1 105 ? 18.172 -29.281 -4.438 1 94.38 105 ASP A CA 1
ATOM 852 C C . ASP A 1 105 ? 18.312 -28.328 -5.629 1 94.38 105 ASP A C 1
ATOM 854 O O . ASP A 1 105 ? 19.078 -27.359 -5.57 1 94.38 105 ASP A O 1
ATOM 858 N N . ALA A 1 106 ? 17.594 -28.672 -6.672 1 91.19 106 ALA A N 1
ATOM 859 C CA . ALA A 1 106 ? 17.625 -27.812 -7.855 1 91.19 106 ALA A CA 1
ATOM 860 C C . ALA A 1 106 ? 17.078 -26.422 -7.547 1 91.19 106 ALA A C 1
ATOM 862 O O . ALA A 1 106 ? 17.625 -25.422 -8.016 1 91.19 106 ALA A O 1
ATOM 863 N N . MET A 1 107 ? 16 -26.375 -6.805 1 95.75 107 MET A N 1
ATOM 864 C CA . MET A 1 107 ? 15.398 -25.094 -6.418 1 95.75 107 MET A CA 1
ATOM 865 C C . MET A 1 107 ? 16.375 -24.25 -5.621 1 95.75 107 MET A C 1
ATOM 867 O O . MET A 1 107 ? 16.547 -23.062 -5.898 1 95.75 107 MET A O 1
ATOM 871 N N . VAL A 1 108 ? 17.062 -24.828 -4.684 1 98.12 108 VAL A N 1
ATOM 872 C CA . VAL A 1 108 ? 17.953 -24.109 -3.777 1 98.12 108 VAL A CA 1
ATOM 873 C C . VAL A 1 108 ? 19.203 -23.672 -4.535 1 98.12 108 VAL A C 1
ATOM 875 O O . VAL A 1 108 ? 19.703 -22.562 -4.328 1 98.12 108 VAL A O 1
ATOM 878 N N . ARG A 1 109 ? 19.703 -24.547 -5.398 1 96.31 109 ARG A N 1
ATOM 879 C CA . ARG A 1 109 ? 20.844 -24.172 -6.211 1 96.31 109 ARG A CA 1
ATOM 880 C C . ARG A 1 109 ? 20.531 -22.922 -7.043 1 96.31 109 ARG A C 1
ATOM 882 O O . ARG A 1 109 ? 21.359 -22.016 -7.129 1 96.31 109 ARG A O 1
ATOM 889 N N . ALA A 1 110 ? 19.391 -22.984 -7.664 1 94.69 110 ALA A N 1
ATOM 890 C CA . ALA A 1 110 ? 18.984 -21.828 -8.453 1 94.69 110 ALA A CA 1
ATOM 891 C C . ALA A 1 110 ? 18.859 -20.578 -7.582 1 94.69 110 ALA A C 1
ATOM 893 O O . ALA A 1 110 ? 19.234 -19.484 -7.996 1 94.69 110 ALA A O 1
ATOM 894 N N . ALA A 1 111 ? 18.281 -20.703 -6.414 1 98.06 111 ALA A N 1
ATOM 895 C CA . ALA A 1 111 ? 18.141 -19.594 -5.48 1 98.06 111 ALA A CA 1
ATOM 896 C C . ALA A 1 111 ? 19.516 -19.062 -5.043 1 98.06 111 ALA A C 1
ATOM 898 O O . ALA A 1 111 ? 19.719 -17.844 -4.957 1 98.06 111 ALA A O 1
ATOM 899 N N . GLU A 1 112 ? 20.438 -19.984 -4.773 1 97.94 112 GLU A N 1
ATOM 900 C CA . GLU A 1 112 ? 21.797 -19.594 -4.375 1 97.94 112 GLU A CA 1
ATOM 901 C C . GLU A 1 112 ? 22.5 -18.844 -5.5 1 97.94 112 GLU A C 1
ATOM 903 O O . GLU A 1 112 ? 23.25 -17.906 -5.242 1 97.94 112 GLU A O 1
ATOM 908 N N . ASP A 1 113 ? 22.281 -19.297 -6.672 1 96.38 113 ASP A N 1
ATOM 909 C CA . ASP A 1 113 ? 22.828 -18.578 -7.812 1 96.38 113 ASP A CA 1
ATOM 910 C C . ASP A 1 113 ? 22.297 -17.141 -7.871 1 96.38 113 ASP A C 1
ATOM 912 O O . ASP A 1 113 ? 23.031 -16.219 -8.234 1 96.38 113 ASP A O 1
ATOM 916 N N . THR A 1 114 ? 21.016 -17.016 -7.625 1 97.19 114 THR A N 1
ATOM 917 C CA . THR A 1 114 ? 20.422 -15.688 -7.586 1 97.19 114 THR A CA 1
ATOM 918 C C . THR A 1 114 ? 21.047 -14.836 -6.492 1 97.19 114 THR A C 1
ATOM 920 O O . THR A 1 114 ? 21.297 -13.648 -6.691 1 97.19 114 THR A O 1
ATOM 923 N N . VAL A 1 115 ? 21.312 -15.43 -5.32 1 97.94 115 VAL A N 1
ATOM 924 C CA . VAL A 1 115 ? 22 -14.742 -4.238 1 97.94 115 VAL A CA 1
ATOM 925 C C . VAL A 1 115 ? 23.328 -14.195 -4.746 1 97.94 115 VAL A C 1
ATOM 927 O O . VAL A 1 115 ? 23.703 -13.055 -4.453 1 97.94 115 VAL A O 1
ATOM 930 N N . GLN A 1 116 ? 24.031 -15.008 -5.496 1 97.62 116 GLN A N 1
ATOM 931 C CA . GLN A 1 116 ? 25.328 -14.594 -6.031 1 97.62 116 GLN A CA 1
ATOM 932 C C . GLN A 1 116 ? 25.172 -13.461 -7.043 1 97.62 116 GLN A C 1
ATOM 934 O O . GLN A 1 116 ? 25.969 -12.516 -7.055 1 97.62 116 GLN A O 1
ATOM 939 N N . ARG A 1 117 ? 24.172 -13.547 -7.832 1 96.44 117 ARG A N 1
ATOM 940 C CA . ARG A 1 117 ? 23.938 -12.539 -8.859 1 96.44 117 ARG A CA 1
ATOM 941 C C . ARG A 1 117 ? 23.594 -11.195 -8.227 1 96.44 117 ARG A C 1
ATOM 943 O O . ARG A 1 117 ? 23.922 -10.141 -8.789 1 96.44 117 ARG A O 1
ATOM 950 N N . TRP A 1 118 ? 22.922 -11.211 -7.094 1 98 118 TRP A N 1
ATOM 951 C CA . TRP A 1 118 ? 22.5 -9.984 -6.434 1 98 118 TRP A CA 1
ATOM 952 C C . TRP A 1 118 ? 23.656 -9.312 -5.723 1 98 118 TRP A C 1
ATOM 954 O O . TRP A 1 118 ? 23.562 -8.164 -5.289 1 98 118 TRP A O 1
ATOM 964 N N . ALA A 1 119 ? 24.844 -9.969 -5.648 1 97.75 119 ALA A N 1
ATOM 965 C CA . ALA A 1 119 ? 26 -9.445 -4.91 1 97.75 119 ALA A CA 1
ATOM 966 C C . ALA A 1 119 ? 26.5 -8.148 -5.531 1 97.75 119 ALA A C 1
ATOM 968 O O . ALA A 1 119 ? 26.734 -7.164 -4.824 1 97.75 119 ALA A O 1
ATOM 969 N N . ALA A 1 120 ? 26.641 -8.117 -6.789 1 97.12 120 ALA A N 1
ATOM 970 C CA . ALA A 1 120 ? 27.188 -6.945 -7.461 1 97.12 120 ALA A CA 1
ATOM 971 C C . ALA A 1 120 ? 26.25 -5.746 -7.332 1 97.12 120 ALA A C 1
ATOM 973 O O . ALA A 1 120 ? 26.672 -4.672 -6.891 1 97.12 120 ALA A O 1
ATOM 974 N N . PRO A 1 121 ? 24.984 -5.969 -7.723 1 97.19 121 PRO A N 1
ATOM 975 C CA . PRO A 1 121 ? 24.078 -4.836 -7.527 1 97.19 121 PRO A CA 1
ATOM 976 C C . PRO A 1 121 ? 24.031 -4.367 -6.074 1 97.19 121 PRO A C 1
ATOM 978 O O . PRO A 1 121 ? 23.859 -3.172 -5.812 1 97.19 121 PRO A O 1
ATOM 981 N N . ALA A 1 122 ? 24.062 -5.238 -5.152 1 97.38 122 ALA A N 1
ATOM 982 C CA . ALA A 1 122 ? 24.047 -4.879 -3.736 1 97.38 122 ALA A CA 1
ATOM 983 C C . ALA A 1 122 ? 25.25 -4.012 -3.377 1 97.38 122 ALA A C 1
ATOM 985 O O . ALA A 1 122 ? 25.125 -3.041 -2.629 1 97.38 122 ALA A O 1
ATOM 986 N N . ARG A 1 123 ? 26.406 -4.367 -3.855 1 96 123 ARG A N 1
ATOM 987 C CA . ARG A 1 123 ? 27.641 -3.635 -3.586 1 96 123 ARG A CA 1
ATOM 988 C C . ARG A 1 123 ? 27.625 -2.268 -4.262 1 96 123 ARG A C 1
ATOM 990 O O . ARG A 1 123 ? 28.062 -1.272 -3.672 1 96 123 ARG A O 1
ATOM 997 N N . GLU A 1 124 ? 27.078 -2.227 -5.438 1 95.38 124 GLU A N 1
ATOM 998 C CA . GLU A 1 124 ? 27.125 -1.016 -6.25 1 95.38 124 GLU A CA 1
ATOM 999 C C . GLU A 1 124 ? 25.922 -0.11 -5.949 1 95.38 124 GLU A C 1
ATOM 1001 O O . GLU A 1 124 ? 25.938 1.071 -6.301 1 95.38 124 GLU A O 1
ATOM 1006 N N . GLY A 1 125 ? 24.969 -0.654 -5.387 1 92.88 125 GLY A N 1
ATOM 1007 C CA . GLY A 1 125 ? 23.766 0.103 -5.113 1 92.88 125 GLY A CA 1
ATOM 1008 C C . GLY A 1 125 ? 22.891 0.3 -6.344 1 92.88 125 GLY A C 1
ATOM 1009 O O . GLY A 1 125 ? 22.094 1.234 -6.398 1 92.88 125 GLY A O 1
ATOM 1010 N N . THR A 1 126 ? 23.047 -0.516 -7.305 1 94.69 126 THR A N 1
ATOM 1011 C CA . THR A 1 126 ? 22.281 -0.407 -8.531 1 94.69 126 THR A CA 1
ATOM 1012 C C . THR A 1 126 ? 20.938 -1.135 -8.398 1 94.69 126 THR A C 1
ATOM 1014 O O . THR A 1 126 ? 20.891 -2.268 -7.914 1 94.69 126 THR A O 1
ATOM 1017 N N . PRO A 1 127 ? 19.906 -0.486 -8.844 1 96.5 127 PRO A N 1
ATOM 1018 C CA . PRO A 1 127 ? 18.594 -1.129 -8.742 1 96.5 127 PRO A CA 1
ATOM 1019 C C . PRO A 1 127 ? 18.469 -2.344 -9.664 1 96.5 127 PRO A C 1
ATOM 1021 O O . PRO A 1 127 ? 19.109 -2.408 -10.703 1 96.5 127 PRO A O 1
ATOM 1024 N N . ILE A 1 128 ? 17.625 -3.234 -9.227 1 97.62 128 ILE A N 1
ATOM 1025 C CA . ILE A 1 128 ? 17.281 -4.395 -10.039 1 97.62 128 ILE A CA 1
ATOM 1026 C C . ILE A 1 128 ? 15.766 -4.465 -10.203 1 97.62 128 ILE A C 1
ATOM 1028 O O . ILE A 1 128 ? 15.023 -3.744 -9.531 1 97.62 128 ILE A O 1
ATOM 1032 N N . ASP A 1 129 ? 15.312 -5.262 -11.148 1 97.56 129 ASP A N 1
ATOM 1033 C CA . ASP A 1 129 ? 13.898 -5.617 -11.289 1 97.56 129 ASP A CA 1
ATOM 1034 C C . ASP A 1 129 ? 13.617 -6.988 -10.672 1 97.56 129 ASP A C 1
ATOM 1036 O O . ASP A 1 129 ? 13.828 -8.016 -11.312 1 97.56 129 ASP A O 1
ATOM 1040 N N . VAL A 1 130 ? 13.086 -6.973 -9.492 1 98.19 130 VAL A N 1
ATOM 1041 C CA . VAL A 1 130 ? 12.867 -8.188 -8.719 1 98.19 130 VAL A CA 1
ATOM 1042 C C . VAL A 1 130 ? 11.906 -9.109 -9.469 1 98.19 130 VAL A C 1
ATOM 1044 O O . VAL A 1 130 ? 12.047 -10.336 -9.414 1 98.19 130 VAL A O 1
ATOM 1047 N N . ALA A 1 131 ? 10.898 -8.555 -10.133 1 96.25 131 ALA A N 1
ATOM 1048 C CA . ALA A 1 131 ? 9.969 -9.367 -10.914 1 96.25 131 ALA A CA 1
ATOM 1049 C C . ALA A 1 131 ? 10.703 -10.133 -12.016 1 96.25 131 ALA A C 1
ATOM 1051 O O . ALA A 1 131 ? 10.469 -11.328 -12.211 1 96.25 131 ALA A O 1
ATOM 1052 N N . ALA A 1 132 ? 11.57 -9.438 -12.664 1 92.5 132 ALA A N 1
ATOM 1053 C CA . ALA A 1 132 ? 12.367 -10.07 -13.711 1 92.5 132 ALA A CA 1
ATOM 1054 C C . ALA A 1 132 ? 13.289 -11.141 -13.133 1 92.5 132 ALA A C 1
ATOM 1056 O O . ALA A 1 132 ? 13.484 -12.195 -13.734 1 92.5 132 ALA A O 1
ATOM 1057 N N . GLU A 1 133 ? 13.844 -10.852 -12 1 95.38 133 GLU A N 1
ATOM 1058 C CA . GLU A 1 133 ? 14.727 -11.805 -11.344 1 95.38 133 GLU A CA 1
ATOM 1059 C C . GLU A 1 133 ? 13.969 -13.078 -10.945 1 95.38 133 GLU A C 1
ATOM 1061 O O . GLU A 1 133 ? 14.484 -14.18 -11.094 1 95.38 133 GLU A O 1
ATOM 1066 N N . MET A 1 134 ? 12.758 -12.922 -10.398 1 96.12 134 MET A N 1
ATOM 1067 C CA . MET A 1 134 ? 11.953 -14.086 -10.023 1 96.12 134 MET A CA 1
ATOM 1068 C C . MET A 1 134 ? 11.555 -14.891 -11.25 1 96.12 134 MET A C 1
ATOM 1070 O O . MET A 1 134 ? 11.516 -16.125 -11.195 1 96.12 134 MET A O 1
ATOM 1074 N N . MET A 1 135 ? 11.242 -14.188 -12.32 1 89.5 135 MET A N 1
ATOM 1075 C CA . MET A 1 135 ? 10.914 -14.859 -13.57 1 89.5 135 MET A CA 1
ATOM 1076 C C . MET A 1 135 ? 12.086 -15.711 -14.055 1 89.5 135 MET A C 1
ATOM 1078 O O . MET A 1 135 ? 11.906 -16.859 -14.438 1 89.5 135 MET A O 1
ATOM 1082 N N . ARG A 1 136 ? 13.227 -15.133 -14.016 1 88.62 136 ARG A N 1
ATOM 1083 C CA . ARG A 1 136 ? 14.438 -15.844 -14.422 1 88.62 136 ARG A CA 1
ATOM 1084 C C . ARG A 1 136 ? 14.68 -17.047 -13.531 1 88.62 136 ARG A C 1
ATOM 1086 O O . ARG A 1 136 ? 15.039 -18.125 -14.016 1 88.62 136 ARG A O 1
ATOM 1093 N N . LEU A 1 137 ? 14.531 -16.875 -12.273 1 93.38 137 LEU A N 1
ATOM 1094 C CA . LEU A 1 137 ? 14.773 -17.906 -11.281 1 93.38 137 LEU A CA 1
ATOM 1095 C C . LEU A 1 137 ? 13.812 -19.078 -11.469 1 93.38 137 LEU A C 1
ATOM 1097 O O . LEU A 1 137 ? 14.242 -20.234 -11.516 1 93.38 137 LEU A O 1
ATOM 1101 N N . THR A 1 138 ? 12.539 -18.812 -11.586 1 92 138 THR A N 1
ATOM 1102 C CA . THR A 1 138 ? 11.547 -19.875 -11.672 1 92 138 THR A CA 1
ATOM 1103 C C . THR A 1 138 ? 11.633 -20.594 -13.016 1 92 138 THR A C 1
ATOM 1105 O O . THR A 1 138 ? 11.375 -21.797 -13.109 1 92 138 THR A O 1
ATOM 1108 N N . LEU A 1 139 ? 11.977 -19.828 -14.016 1 83.88 139 LEU A N 1
ATOM 1109 C CA . LEU A 1 139 ? 12.203 -20.453 -15.312 1 83.88 139 LEU A CA 1
ATOM 1110 C C . LEU A 1 139 ? 13.352 -21.453 -15.234 1 83.88 139 LEU A C 1
ATOM 1112 O O . LEU A 1 139 ? 13.266 -22.547 -15.789 1 83.88 139 LEU A O 1
ATOM 1116 N N . ARG A 1 140 ? 14.406 -21.031 -14.586 1 84.94 140 ARG A N 1
ATOM 1117 C CA . ARG A 1 140 ? 15.547 -21.922 -14.398 1 84.94 140 ARG A CA 1
ATOM 1118 C C . ARG A 1 140 ? 15.133 -23.172 -13.625 1 84.94 140 ARG A C 1
ATOM 1120 O O . ARG A 1 140 ? 15.5 -24.297 -14 1 84.94 140 ARG A O 1
ATOM 1127 N N . ILE A 1 141 ? 14.398 -23 -12.594 1 89.94 141 ILE A N 1
ATOM 1128 C CA . ILE A 1 141 ? 13.953 -24.125 -11.766 1 89.94 141 ILE A CA 1
ATOM 1129 C C . ILE A 1 141 ? 13.055 -25.047 -12.586 1 89.94 141 ILE A C 1
ATOM 1131 O O . ILE A 1 141 ? 13.242 -26.266 -12.586 1 89.94 141 ILE A O 1
ATOM 1135 N N . ALA A 1 142 ? 12.078 -24.453 -13.305 1 84.25 142 ALA A N 1
ATOM 1136 C CA . ALA A 1 142 ? 11.188 -25.25 -14.148 1 84.25 142 ALA A CA 1
ATOM 1137 C C . ALA A 1 142 ? 11.969 -26.016 -15.211 1 84.25 142 ALA A C 1
ATOM 1139 O O . ALA A 1 142 ? 11.695 -27.188 -15.469 1 84.25 142 ALA A O 1
ATOM 1140 N N . GLY A 1 143 ? 12.898 -25.297 -15.828 1 76.94 143 GLY A N 1
ATOM 1141 C CA . GLY A 1 143 ? 13.711 -25.938 -16.844 1 76.94 143 GLY A CA 1
ATOM 1142 C C . GLY A 1 143 ? 14.516 -27.109 -16.312 1 76.94 143 GLY A C 1
ATOM 1143 O O . GLY A 1 143 ? 14.578 -28.156 -16.938 1 76.94 143 GLY A O 1
ATOM 1144 N N . GLU A 1 144 ? 15.078 -26.984 -15.156 1 80.31 144 GLU A N 1
ATOM 1145 C CA . GLU A 1 144 ? 15.922 -28.016 -14.578 1 80.31 144 GLU A CA 1
ATOM 1146 C C . GLU A 1 144 ? 15.086 -29.172 -14.031 1 80.31 144 GLU A C 1
ATOM 1148 O O . GLU A 1 144 ? 15.492 -30.328 -14.117 1 80.31 144 GLU A O 1
ATOM 1153 N N . THR A 1 145 ? 14 -28.844 -13.438 1 82.62 145 THR A N 1
ATOM 1154 C CA . THR A 1 145 ? 13.234 -29.859 -12.727 1 82.62 145 THR A CA 1
ATOM 1155 C C . THR A 1 145 ? 12.227 -30.547 -13.664 1 82.62 145 THR A C 1
ATOM 1157 O O . THR A 1 145 ? 11.914 -31.719 -13.492 1 82.62 145 THR A O 1
ATOM 1160 N N . LEU A 1 146 ? 11.711 -29.781 -14.602 1 74.75 146 LEU A N 1
ATOM 1161 C CA . LEU A 1 146 ? 10.648 -30.344 -15.445 1 74.75 146 LEU A CA 1
ATOM 1162 C C . LEU A 1 146 ? 11.219 -30.875 -16.75 1 74.75 146 LEU A C 1
ATOM 1164 O O . LEU A 1 146 ? 10.695 -31.844 -17.312 1 74.75 146 LEU A O 1
ATOM 1168 N N . LEU A 1 147 ? 12.336 -30.297 -17.203 1 71.38 147 LEU A N 1
ATOM 1169 C CA . LEU A 1 147 ? 12.844 -30.672 -18.516 1 71.38 147 LEU A CA 1
ATOM 1170 C C . LEU A 1 147 ? 14.281 -31.172 -18.422 1 71.38 147 LEU A C 1
ATOM 1172 O O . LEU A 1 147 ? 14.805 -31.734 -19.391 1 71.38 147 LEU A O 1
ATOM 1176 N N . SER A 1 148 ? 14.82 -31.234 -17.203 1 64.25 148 SER A N 1
ATOM 1177 C CA . SER A 1 148 ? 16.203 -31.609 -16.984 1 64.25 148 SER A CA 1
ATOM 1178 C C . SER A 1 148 ? 17.141 -30.953 -18 1 64.25 148 SER A C 1
ATOM 1180 O O . SER A 1 148 ? 18.016 -31.594 -18.547 1 64.25 148 SER A O 1
ATOM 1182 N N . THR A 1 149 ? 16.703 -29.797 -18.453 1 60.31 149 THR A N 1
ATOM 1183 C CA . THR A 1 149 ? 17.594 -29.109 -19.375 1 60.31 149 THR A CA 1
ATOM 1184 C C . THR A 1 149 ? 18.766 -28.5 -18.609 1 60.31 149 THR A C 1
ATOM 1186 O O . THR A 1 149 ? 18.609 -28.016 -17.484 1 60.31 149 THR A O 1
ATOM 1189 N N . ASP A 1 150 ? 20 -29.078 -18.828 1 53.44 150 ASP A N 1
ATOM 1190 C CA . ASP A 1 150 ? 21.219 -28.547 -18.219 1 53.44 150 ASP A CA 1
ATOM 1191 C C . ASP A 1 150 ? 21.406 -27.078 -18.578 1 53.44 150 ASP A C 1
ATOM 1193 O O . ASP A 1 150 ? 21.172 -26.672 -19.719 1 53.44 150 ASP A O 1
ATOM 1197 N N . PRO A 1 151 ? 21.438 -26.156 -17.469 1 49.66 151 PRO A N 1
ATOM 1198 C CA . PRO A 1 151 ? 21.641 -24.734 -17.688 1 49.66 151 PRO A CA 1
ATOM 1199 C C . PRO A 1 151 ? 22.812 -24.438 -18.625 1 49.66 151 PRO A C 1
ATOM 1201 O O . PRO A 1 151 ? 23.125 -23.266 -18.875 1 49.66 151 PRO A O 1
ATOM 1204 N N . SER A 1 152 ? 23.484 -25.297 -19.125 1 44.94 152 SER A N 1
ATOM 1205 C CA . SER A 1 152 ? 24.562 -24.906 -20.031 1 44.94 152 SER A CA 1
ATOM 1206 C C . SER A 1 152 ? 24.031 -24.062 -21.188 1 44.94 152 SER A C 1
ATOM 1208 O O . SER A 1 152 ? 22.828 -23.859 -21.312 1 44.94 152 SER A O 1
ATOM 1210 N N . ASP A 1 153 ? 24.797 -23.641 -22.156 1 47.56 153 ASP A N 1
ATOM 1211 C CA . ASP A 1 153 ? 24.656 -22.672 -23.25 1 47.56 153 ASP A CA 1
ATOM 1212 C C . ASP A 1 153 ? 23.297 -22.844 -23.953 1 47.56 153 ASP A C 1
ATOM 1214 O O . ASP A 1 153 ? 22.625 -21.859 -24.266 1 47.56 153 ASP A O 1
ATOM 1218 N N . ARG A 1 154 ? 22.938 -23.922 -24.141 1 48.03 154 ARG A N 1
ATOM 1219 C CA . ARG A 1 154 ? 21.719 -24.156 -24.906 1 48.03 154 ARG A CA 1
ATOM 1220 C C . ARG A 1 154 ? 20.484 -23.922 -24.047 1 48.03 154 ARG A C 1
ATOM 1222 O O . ARG A 1 154 ? 19.453 -23.484 -24.547 1 48.03 154 ARG A O 1
ATOM 1229 N N . ALA A 1 155 ? 20.594 -24.141 -22.797 1 49.44 155 ALA A N 1
ATOM 1230 C CA . ALA A 1 155 ? 19.5 -23.906 -21.859 1 49.44 155 ALA A CA 1
ATOM 1231 C C . ALA A 1 155 ? 19.172 -22.422 -21.75 1 49.44 155 ALA A C 1
ATOM 1233 O O . ALA A 1 155 ? 18 -22.047 -21.672 1 49.44 155 ALA A O 1
ATOM 1234 N N . ASN A 1 156 ? 20.234 -21.688 -21.844 1 52.44 156 ASN A N 1
ATOM 1235 C CA . ASN A 1 156 ? 20.016 -20.25 -21.812 1 52.44 156 ASN A CA 1
ATOM 1236 C C . ASN A 1 156 ? 19.234 -19.781 -23.031 1 52.44 156 ASN A C 1
ATOM 1238 O O . ASN A 1 156 ? 18.359 -18.922 -22.922 1 52.44 156 ASN A O 1
ATOM 1242 N N . ALA A 1 157 ? 19.594 -20.438 -24.078 1 53.84 157 ALA A N 1
ATOM 1243 C CA . ALA A 1 157 ? 18.906 -20.062 -25.297 1 53.84 157 ALA A CA 1
ATOM 1244 C C . ALA A 1 157 ? 17.438 -20.453 -25.25 1 53.84 157 ALA A C 1
ATOM 1246 O O . ALA A 1 157 ? 16.562 -19.672 -25.672 1 53.84 157 ALA A O 1
ATOM 1247 N N . VAL A 1 158 ? 17.297 -21.625 -24.703 1 55.12 158 VAL A N 1
ATOM 1248 C CA . VAL A 1 158 ? 15.922 -22.109 -24.594 1 55.12 158 VAL A CA 1
ATOM 1249 C C . VAL A 1 158 ? 15.133 -21.234 -23.625 1 55.12 158 VAL A C 1
ATOM 1251 O O . VAL A 1 158 ? 14 -20.844 -23.922 1 55.12 158 VAL A O 1
ATOM 1254 N N . SER A 1 159 ? 15.852 -20.969 -22.609 1 56.25 159 SER A N 1
ATOM 1255 C CA . SER A 1 159 ? 15.203 -20.141 -21.594 1 56.25 159 SER A CA 1
ATOM 1256 C C . SER A 1 159 ? 14.859 -18.766 -22.141 1 56.25 159 SER A C 1
ATOM 1258 O O . SER A 1 159 ? 13.758 -18.25 -21.906 1 56.25 159 SER A O 1
ATOM 1260 N N . THR A 1 160 ? 15.797 -18.328 -22.828 1 57.72 160 THR A N 1
ATOM 1261 C CA . THR A 1 160 ? 15.594 -17 -23.391 1 57.72 160 THR A CA 1
ATOM 1262 C C . THR A 1 160 ? 14.469 -17.016 -24.422 1 57.72 160 THR A C 1
ATOM 1264 O O . THR A 1 160 ? 13.641 -16.094 -24.453 1 57.72 160 THR A O 1
ATOM 1267 N N . ALA A 1 161 ? 14.555 -18.016 -25.188 1 57.97 161 ALA A N 1
ATOM 1268 C CA . ALA A 1 161 ? 13.531 -18.109 -26.219 1 57.97 161 ALA A CA 1
ATOM 1269 C C . ALA A 1 161 ? 12.148 -18.297 -25.609 1 57.97 161 ALA A C 1
ATOM 1271 O O . ALA A 1 161 ? 11.188 -17.641 -26.031 1 57.97 161 ALA A O 1
ATOM 1272 N N . LEU A 1 162 ? 12.141 -19.141 -24.703 1 60.28 162 LEU A N 1
ATOM 1273 C CA . LEU A 1 162 ? 10.875 -19.391 -24.031 1 60.28 162 LEU A CA 1
ATOM 1274 C C . LEU A 1 162 ? 10.352 -18.141 -23.344 1 60.28 162 LEU A C 1
ATOM 1276 O O . LEU A 1 162 ? 9.156 -17.828 -23.422 1 60.28 162 LEU A O 1
ATOM 1280 N N . THR A 1 163 ? 11.281 -17.422 -22.781 1 59.38 163 THR A N 1
ATOM 1281 C CA . THR A 1 163 ? 10.914 -16.188 -22.094 1 59.38 163 THR A CA 1
ATOM 1282 C C . THR A 1 163 ? 10.336 -15.18 -23.078 1 59.38 163 THR A C 1
ATOM 1284 O O . THR A 1 163 ? 9.344 -14.508 -22.781 1 59.38 163 THR A O 1
ATOM 1287 N N . THR A 1 164 ? 11.031 -15.148 -24.109 1 58.88 164 THR A N 1
ATOM 1288 C CA . THR A 1 164 ? 10.602 -14.195 -25.125 1 58.88 164 THR A CA 1
ATOM 1289 C C . THR A 1 164 ? 9.219 -14.562 -25.656 1 58.88 164 THR A C 1
ATOM 1291 O O . THR A 1 164 ? 8.359 -13.688 -25.812 1 58.88 164 THR A O 1
ATOM 1294 N N . VAL A 1 165 ? 9.047 -15.805 -25.859 1 58.78 165 VAL A N 1
ATOM 1295 C CA . VAL A 1 165 ? 7.781 -16.266 -26.422 1 58.78 165 VAL A CA 1
ATOM 1296 C C . VAL A 1 165 ? 6.656 -16.047 -25.406 1 58.78 165 VAL A C 1
ATOM 1298 O O . VAL A 1 165 ? 5.566 -15.594 -25.766 1 58.78 165 VAL A O 1
ATOM 1301 N N . LEU A 1 166 ? 7.012 -16.375 -24.25 1 61.16 166 LEU A N 1
ATOM 1302 C CA . LEU A 1 166 ? 6.008 -16.234 -23.203 1 61.16 166 LEU A CA 1
ATOM 1303 C C . LEU A 1 166 ? 5.629 -14.773 -23 1 61.16 166 LEU A C 1
ATOM 1305 O O . LEU A 1 166 ? 4.457 -14.453 -22.781 1 61.16 166 LEU A O 1
ATOM 1309 N N . HIS A 1 167 ? 6.699 -13.992 -23.078 1 61.12 167 HIS A N 1
ATOM 1310 C CA . HIS A 1 167 ? 6.449 -12.562 -22.969 1 61.12 167 HIS A CA 1
ATOM 1311 C C . HIS A 1 167 ? 5.527 -12.07 -24.078 1 61.12 167 HIS A C 1
ATOM 1313 O O . HIS A 1 167 ? 4.594 -11.305 -23.812 1 61.12 167 HIS A O 1
ATOM 1319 N N . GLU A 1 168 ? 5.832 -12.5 -25.172 1 57.06 168 GLU A N 1
ATOM 1320 C CA . GLU A 1 168 ? 5.031 -12.078 -26.328 1 57.06 168 GLU A CA 1
ATOM 1321 C C . GLU A 1 168 ? 3.621 -12.656 -26.25 1 57.06 168 GLU A C 1
ATOM 1323 O O . GLU A 1 168 ? 2.652 -11.984 -26.625 1 57.06 168 GLU A O 1
ATOM 1328 N N . ALA A 1 169 ? 3.57 -13.859 -25.812 1 58.31 169 ALA A N 1
ATOM 1329 C CA . ALA A 1 169 ? 2.262 -14.492 -25.656 1 58.31 169 ALA A CA 1
ATOM 1330 C C . ALA A 1 169 ? 1.406 -13.75 -24.641 1 58.31 169 ALA A C 1
ATOM 1332 O O . ALA A 1 169 ? 0.21 -13.539 -24.859 1 58.31 169 ALA A O 1
ATOM 1333 N N . ASN A 1 170 ? 2.025 -13.43 -23.641 1 58.59 170 ASN A N 1
ATOM 1334 C CA . ASN A 1 170 ? 1.327 -12.672 -22.609 1 58.59 170 ASN A CA 1
ATOM 1335 C C . ASN A 1 170 ? 0.783 -11.352 -23.156 1 58.59 170 ASN A C 1
ATOM 1337 O O . ASN A 1 170 ? -0.331 -10.945 -22.812 1 58.59 170 ASN A O 1
ATOM 1341 N N . THR A 1 171 ? 1.622 -10.648 -23.812 1 54.28 171 THR A N 1
ATOM 1342 C CA . THR A 1 171 ? 1.211 -9.375 -24.375 1 54.28 171 THR A CA 1
ATOM 1343 C C . THR A 1 171 ? 0.036 -9.562 -25.344 1 54.28 171 THR A C 1
ATOM 1345 O O . THR A 1 171 ? -0.85 -8.711 -25.422 1 54.28 171 THR A O 1
ATOM 1348 N N . ARG A 1 172 ? -0.06 -10.641 -25.938 1 50.5 172 ARG A N 1
ATOM 1349 C CA . ARG A 1 172 ? -1.07 -10.883 -26.953 1 50.5 172 ARG A CA 1
ATOM 1350 C C . ARG A 1 172 ? -2.391 -11.32 -26.328 1 50.5 172 ARG A C 1
ATOM 1352 O O . ARG A 1 172 ? -3.465 -10.977 -26.828 1 50.5 172 ARG A O 1
ATOM 1359 N N . ILE A 1 173 ? -2.229 -12.188 -25.5 1 49.88 173 ILE A N 1
ATOM 1360 C CA . ILE A 1 173 ? -3.457 -12.68 -24.891 1 49.88 173 ILE A CA 1
ATOM 1361 C C . ILE A 1 173 ? -4.23 -11.516 -24.266 1 49.88 173 ILE A C 1
ATOM 1363 O O . ILE A 1 173 ? -5.461 -11.539 -24.203 1 49.88 173 ILE A O 1
ATOM 1367 N N . ASN A 1 174 ? -3.514 -10.5 -23.812 1 47.5 174 ASN A N 1
ATOM 1368 C CA . ASN A 1 174 ? -4.137 -9.359 -23.156 1 47.5 174 ASN A CA 1
ATOM 1369 C C . ASN A 1 174 ? -4.809 -8.422 -24.156 1 47.5 174 ASN A C 1
ATOM 1371 O O . ASN A 1 174 ? -5.41 -7.422 -23.766 1 47.5 174 ASN A O 1
ATOM 1375 N N . THR A 1 175 ? -4.527 -8.594 -25.422 1 42.44 175 THR A N 1
ATOM 1376 C CA . THR A 1 175 ? -5.23 -7.738 -26.375 1 42.44 175 THR A CA 1
ATOM 1377 C C . THR A 1 175 ? -6.602 -8.312 -26.703 1 42.44 175 THR A C 1
ATOM 1379 O O . THR A 1 175 ? -6.723 -9.492 -27.031 1 42.44 175 THR A O 1
ATOM 1382 N N . LEU A 1 176 ? -7.621 -7.797 -25.969 1 38.12 176 LEU A N 1
ATOM 1383 C CA . LEU A 1 176 ? -9.031 -8.141 -26.125 1 38.12 176 LEU A CA 1
ATOM 1384 C C . LEU A 1 176 ? -9.328 -8.555 -27.562 1 38.12 176 LEU A C 1
ATOM 1386 O O . LEU A 1 176 ? -10.148 -9.453 -27.797 1 38.12 176 LEU A O 1
ATOM 1390 N N . TRP A 1 177 ? -9.18 -7.52 -28.516 1 36.59 177 TRP A N 1
ATOM 1391 C CA . TRP A 1 177 ? -9.625 -7.676 -29.891 1 36.59 177 TRP A CA 1
ATOM 1392 C C . TRP A 1 177 ? -8.5 -8.211 -30.766 1 36.59 177 TRP A C 1
ATOM 1394 O O . TRP A 1 177 ? -7.473 -7.551 -30.938 1 36.59 177 TRP A O 1
ATOM 1404 N N . SER A 1 178 ? -8.195 -9.359 -30.578 1 44.53 178 SER A N 1
ATOM 1405 C CA . SER A 1 178 ? -7.281 -9.789 -31.625 1 44.53 178 SER A CA 1
ATOM 1406 C C . SER A 1 178 ? -8.031 -10.172 -32.906 1 44.53 178 SER A C 1
ATOM 1408 O O . SER A 1 178 ? -9.094 -10.789 -32.812 1 44.53 178 SER A O 1
ATOM 1410 N N . PRO A 1 179 ? -7.789 -9.508 -33.938 1 45.59 179 PRO A N 1
ATOM 1411 C CA . PRO A 1 179 ? -8.383 -10.016 -35.156 1 45.59 179 PRO A CA 1
ATOM 1412 C C . PRO A 1 179 ? -8.312 -11.539 -35.281 1 45.59 179 PRO A C 1
ATOM 1414 O O . PRO A 1 179 ? -7.465 -12.164 -34.625 1 45.59 179 PRO A O 1
ATOM 1417 N N . PRO A 1 180 ? -9.367 -12.086 -35.844 1 47.06 180 PRO A N 1
ATOM 1418 C CA . PRO A 1 180 ? -9.336 -13.531 -36.094 1 47.06 180 PRO A CA 1
ATOM 1419 C C . PRO A 1 180 ? -7.941 -14.039 -36.469 1 47.06 180 PRO A C 1
ATOM 1421 O O . PRO A 1 180 ? -7.23 -13.383 -37.219 1 47.06 180 PRO A O 1
ATOM 1424 N N . ALA A 1 181 ? -7.406 -14.922 -35.625 1 50.81 181 ALA A N 1
ATOM 1425 C CA . ALA A 1 181 ? -6.074 -15.5 -35.75 1 50.81 181 ALA A CA 1
ATOM 1426 C C . ALA A 1 181 ? -5.723 -15.742 -37.219 1 50.81 181 ALA A C 1
ATOM 1428 O O . ALA A 1 181 ? -4.551 -15.734 -37.594 1 50.81 181 ALA A O 1
ATOM 1429 N N . HIS A 1 182 ? -6.727 -15.852 -38 1 51.06 182 HIS A N 1
ATOM 1430 C CA . HIS A 1 182 ? -6.477 -16.188 -39.406 1 51.06 182 HIS A CA 1
ATOM 1431 C C . HIS A 1 182 ? -6.168 -14.93 -40.219 1 51.06 182 HIS A C 1
ATOM 1433 O O . HIS A 1 182 ? -5.766 -15.023 -41.375 1 51.06 182 HIS A O 1
ATOM 1439 N N . TRP A 1 183 ? -6.293 -13.82 -39.5 1 55.59 183 TRP A N 1
ATOM 1440 C CA . TRP A 1 183 ? -6.023 -12.633 -40.312 1 55.59 183 TRP A CA 1
ATOM 1441 C C . TRP A 1 183 ? -4.531 -12.312 -40.312 1 55.59 183 TRP A C 1
ATOM 1443 O O . TRP A 1 183 ? -3.879 -12.305 -39.281 1 55.59 183 TRP A O 1
ATOM 1453 N N . PRO A 1 184 ? -3.979 -12.227 -41.5 1 61.5 184 PRO A N 1
ATOM 1454 C CA . PRO A 1 184 ? -2.537 -12.008 -41.625 1 61.5 184 PRO A CA 1
ATOM 1455 C C . PRO A 1 184 ? -2.092 -10.633 -41.156 1 61.5 184 PRO A C 1
ATOM 1457 O O . PRO A 1 184 ? -1.667 -9.797 -41.938 1 61.5 184 PRO A O 1
ATOM 1460 N N . THR A 1 185 ? -2.443 -10.32 -40 1 63.06 185 THR A N 1
ATOM 1461 C CA . THR A 1 185 ? -1.925 -9.078 -39.438 1 63.06 185 THR A CA 1
ATOM 1462 C C . THR A 1 185 ? -0.513 -9.273 -38.906 1 63.06 185 THR A C 1
ATOM 1464 O O . THR A 1 185 ? -0.12 -10.398 -38.562 1 63.06 185 THR A O 1
ATOM 1467 N N . PRO A 1 186 ? 0.266 -8.297 -39.031 1 63.78 186 PRO A N 1
ATOM 1468 C CA . PRO A 1 186 ? 1.628 -8.391 -38.5 1 63.78 186 PRO A CA 1
ATOM 1469 C C . PRO A 1 186 ? 1.672 -8.961 -37.094 1 63.78 186 PRO A C 1
ATOM 1471 O O . PRO A 1 186 ? 2.574 -9.734 -36.75 1 63.78 186 PRO A O 1
ATOM 1474 N N . ARG A 1 187 ? 0.657 -8.766 -36.438 1 61.5 187 ARG A N 1
ATOM 1475 C CA . ARG A 1 187 ? 0.593 -9.289 -35.062 1 61.5 187 ARG A CA 1
ATOM 1476 C C . ARG A 1 187 ? 0.329 -10.789 -35.062 1 61.5 187 ARG A C 1
ATOM 1478 O O . ARG A 1 187 ? 0.941 -11.539 -34.312 1 61.5 187 ARG A O 1
ATOM 1485 N N . ASN A 1 188 ? -0.57 -11.141 -36 1 64.88 188 ASN A N 1
ATOM 1486 C CA . ASN A 1 188 ? -0.871 -12.57 -36.094 1 64.88 188 ASN A CA 1
ATOM 1487 C C . ASN A 1 188 ? 0.317 -13.352 -36.656 1 64.88 188 ASN A C 1
ATOM 1489 O O . ASN A 1 188 ? 0.56 -14.484 -36.25 1 64.88 188 ASN A O 1
ATOM 1493 N N . ARG A 1 189 ? 1.019 -12.766 -37.438 1 66.88 189 ARG A N 1
ATOM 1494 C CA . ARG A 1 189 ? 2.203 -13.406 -38 1 66.88 189 ARG A CA 1
ATOM 1495 C C . ARG A 1 189 ? 3.293 -13.555 -36.938 1 66.88 189 ARG A C 1
ATOM 1497 O O . ARG A 1 189 ? 3.959 -14.594 -36.875 1 66.88 189 ARG A O 1
ATOM 1504 N N . ALA A 1 190 ? 3.412 -12.484 -36.281 1 64.38 190 ALA A N 1
ATOM 1505 C CA . ALA A 1 190 ? 4.398 -12.539 -35.188 1 64.38 190 ALA A CA 1
ATOM 1506 C C . ALA A 1 190 ? 4.02 -13.602 -34.156 1 64.38 190 ALA A C 1
ATOM 1508 O O . ALA A 1 190 ? 4.883 -14.336 -33.656 1 64.38 190 ALA A O 1
ATOM 1509 N N . TYR A 1 191 ? 2.75 -13.703 -33.969 1 65.81 191 TYR A N 1
ATOM 1510 C CA . TYR A 1 191 ? 2.25 -14.727 -33.062 1 65.81 191 TYR A CA 1
ATOM 1511 C C . TYR A 1 191 ? 2.506 -16.125 -33.625 1 65.81 191 TYR A C 1
ATOM 1513 O O . TYR A 1 191 ? 2.969 -17 -32.875 1 65.81 191 TYR A O 1
ATOM 1521 N N . ALA A 1 192 ? 2.172 -16.25 -34.812 1 69.69 192 ALA A N 1
ATOM 1522 C CA . ALA A 1 192 ? 2.369 -17.547 -35.438 1 69.69 192 ALA A CA 1
ATOM 1523 C C . ALA A 1 192 ? 3.848 -17.938 -35.469 1 69.69 192 ALA A C 1
ATOM 1525 O O . ALA A 1 192 ? 4.195 -19.094 -35.25 1 69.69 192 ALA A O 1
ATOM 1526 N N . ALA A 1 193 ? 4.613 -16.938 -35.625 1 69.88 193 ALA A N 1
ATOM 1527 C CA . ALA A 1 193 ? 6.051 -17.188 -35.656 1 69.88 193 ALA A CA 1
ATOM 1528 C C . ALA A 1 193 ? 6.57 -17.578 -34.281 1 69.88 193 ALA A C 1
ATOM 1530 O O . ALA A 1 193 ? 7.375 -18.5 -34.156 1 69.88 193 ALA A O 1
ATOM 1531 N N . ALA A 1 194 ? 6.07 -16.938 -33.281 1 64.88 194 ALA A N 1
ATOM 1532 C CA . ALA A 1 194 ? 6.492 -17.234 -31.922 1 64.88 194 ALA A CA 1
ATOM 1533 C C . ALA A 1 194 ? 6.031 -18.625 -31.5 1 64.88 194 ALA A C 1
ATOM 1535 O O . ALA A 1 194 ? 6.777 -19.359 -30.859 1 64.88 194 ALA A O 1
ATOM 1536 N N . THR A 1 195 ? 4.836 -18.953 -31.891 1 68.81 195 THR A N 1
ATOM 1537 C CA . THR A 1 195 ? 4.293 -20.266 -31.578 1 68.81 195 THR A CA 1
ATOM 1538 C C . THR A 1 195 ? 5.094 -21.375 -32.281 1 68.81 195 THR A C 1
ATOM 1540 O O . THR A 1 195 ? 5.367 -22.406 -31.672 1 68.81 195 THR A O 1
ATOM 1543 N N . ARG A 1 196 ? 5.434 -21.125 -33.406 1 72.69 196 ARG A N 1
ATOM 1544 C CA . ARG A 1 196 ? 6.207 -22.094 -34.188 1 72.69 196 ARG A CA 1
ATOM 1545 C C . ARG A 1 196 ? 7.59 -22.297 -33.562 1 72.69 196 ARG A C 1
ATOM 1547 O O . ARG A 1 196 ? 8.102 -23.422 -33.531 1 72.69 196 ARG A O 1
ATOM 1554 N N . GLU A 1 197 ? 8.086 -21.172 -33.219 1 69.75 197 GLU A N 1
ATOM 1555 C CA . GLU A 1 197 ? 9.406 -21.281 -32.594 1 69.75 197 GLU A CA 1
ATOM 1556 C C . GLU A 1 197 ? 9.344 -22.062 -31.297 1 69.75 197 GLU A C 1
ATOM 1558 O O . GLU A 1 197 ? 10.219 -22.875 -31.016 1 69.75 197 GLU A O 1
ATOM 1563 N N . LEU A 1 198 ? 8.391 -21.844 -30.547 1 68.62 198 LEU A N 1
ATOM 1564 C CA . LEU A 1 198 ? 8.219 -22.562 -29.297 1 68.62 198 LEU A CA 1
ATOM 1565 C C . LEU A 1 198 ? 7.984 -24.047 -29.547 1 68.62 198 LEU A C 1
ATOM 1567 O O . LEU A 1 198 ? 8.531 -24.891 -28.844 1 68.62 198 LEU A O 1
ATOM 1571 N N . ASP A 1 199 ? 7.191 -24.266 -30.516 1 73.62 199 ASP A N 1
ATOM 1572 C CA . ASP A 1 199 ? 6.93 -25.641 -30.922 1 73.62 199 ASP A CA 1
ATOM 1573 C C . ASP A 1 199 ? 8.227 -26.344 -31.312 1 73.62 199 ASP A C 1
ATOM 1575 O O . ASP A 1 199 ? 8.438 -27.5 -30.938 1 73.62 199 ASP A O 1
ATOM 1579 N N . ARG A 1 200 ? 8.93 -25.641 -31.984 1 74.75 200 ARG A N 1
ATOM 1580 C CA . ARG A 1 200 ? 10.188 -26.219 -32.438 1 74.75 200 ARG A CA 1
ATOM 1581 C C . ARG A 1 200 ? 11.094 -26.562 -31.266 1 74.75 200 ARG A C 1
ATOM 1583 O O . ARG A 1 200 ? 11.68 -27.641 -31.219 1 74.75 200 ARG A O 1
ATOM 1590 N N . ILE A 1 201 ? 11.188 -25.719 -30.391 1 70.12 201 ILE A N 1
ATOM 1591 C CA . ILE A 1 201 ? 12.07 -25.906 -29.25 1 70.12 201 ILE A CA 1
ATOM 1592 C C . ILE A 1 201 ? 11.586 -27.094 -28.406 1 70.12 201 ILE A C 1
ATOM 1594 O O . ILE A 1 201 ? 12.375 -27.938 -28 1 70.12 201 ILE A O 1
ATOM 1598 N N . VAL A 1 202 ? 10.32 -27.109 -28.094 1 73.62 202 VAL A N 1
ATOM 1599 C CA . VAL A 1 202 ? 9.758 -28.156 -27.25 1 73.62 202 VAL A CA 1
ATOM 1600 C C . VAL A 1 202 ? 9.914 -29.516 -27.938 1 73.62 202 VAL A C 1
ATOM 1602 O O . VAL A 1 202 ? 10.273 -30.5 -27.297 1 73.62 202 VAL A O 1
ATOM 1605 N N . LEU A 1 203 ? 9.664 -29.516 -29.219 1 76.81 203 LEU A N 1
ATOM 1606 C CA . LEU A 1 203 ? 9.789 -30.75 -29.969 1 76.81 203 LEU A CA 1
ATOM 1607 C C . LEU A 1 203 ? 11.242 -31.219 -30.016 1 76.81 203 LEU A C 1
ATOM 1609 O O . LEU A 1 203 ? 11.508 -32.438 -29.984 1 76.81 203 LEU A O 1
ATOM 1613 N N . GLU A 1 204 ? 12.062 -30.281 -30.094 1 74.69 204 GLU A N 1
ATOM 1614 C CA . GLU A 1 204 ? 13.477 -30.625 -30.078 1 74.69 204 GLU A CA 1
ATOM 1615 C C . GLU A 1 204 ? 13.875 -31.25 -28.75 1 74.69 204 GLU A C 1
ATOM 1617 O O . GLU A 1 204 ? 14.672 -32.188 -28.719 1 74.69 204 GLU A O 1
ATOM 1622 N N . ILE A 1 205 ? 13.375 -30.797 -27.703 1 73.5 205 ILE A N 1
ATOM 1623 C CA . ILE A 1 205 ? 13.672 -31.328 -26.375 1 73.5 205 ILE A CA 1
ATOM 1624 C C . ILE A 1 205 ? 13.117 -32.75 -26.25 1 73.5 205 ILE A C 1
ATOM 1626 O O . ILE A 1 205 ? 13.781 -33.625 -25.719 1 73.5 205 ILE A O 1
ATOM 1630 N N . ILE A 1 206 ? 11.945 -32.938 -26.75 1 76.94 206 ILE A N 1
ATOM 1631 C CA . ILE A 1 206 ? 11.305 -34.25 -26.688 1 76.94 206 ILE A CA 1
ATOM 1632 C C . ILE A 1 206 ? 12.109 -35.25 -27.516 1 76.94 206 ILE A C 1
ATOM 1634 O O . ILE A 1 206 ? 12.367 -36.375 -27.047 1 76.94 206 ILE A O 1
ATOM 1638 N N . GLU A 1 207 ? 12.492 -34.781 -28.672 1 78.06 207 GLU A N 1
ATOM 1639 C CA . GLU A 1 207 ? 13.25 -35.656 -29.562 1 78.06 207 GLU A CA 1
ATOM 1640 C C . GLU A 1 207 ? 14.602 -36 -28.953 1 78.06 207 GLU A C 1
ATOM 1642 O O . GLU A 1 207 ? 15.055 -37.156 -29.078 1 78.06 207 GLU A O 1
ATOM 1647 N N . GLN A 1 208 ? 15.195 -35.062 -28.469 1 74.75 208 GLN A N 1
ATOM 1648 C CA . GLN A 1 208 ? 16.484 -35.312 -27.828 1 74.75 208 GLN A CA 1
ATOM 1649 C C . GLN A 1 208 ? 16.359 -36.312 -26.688 1 74.75 208 GLN A C 1
ATOM 1651 O O . GLN A 1 208 ? 17.234 -37.156 -26.5 1 74.75 208 GLN A O 1
ATOM 1656 N N . ARG A 1 209 ? 15.297 -36.188 -25.938 1 76.69 209 ARG A N 1
ATOM 1657 C CA . ARG A 1 209 ? 15.07 -37.094 -24.812 1 76.69 209 ARG A CA 1
ATOM 1658 C C . ARG A 1 209 ? 14.797 -38.531 -25.312 1 76.69 209 ARG A C 1
ATOM 1660 O O . ARG A 1 209 ? 15.242 -39.5 -24.703 1 76.69 209 ARG A O 1
ATOM 1667 N N . ARG A 1 210 ? 14.07 -38.656 -26.297 1 76 210 ARG A N 1
ATOM 1668 C CA . ARG A 1 210 ? 13.75 -39.938 -26.859 1 76 210 ARG A CA 1
ATOM 1669 C C . ARG A 1 210 ? 15 -40.625 -27.391 1 76 210 ARG A C 1
ATOM 1671 O O . ARG A 1 210 ? 15.125 -41.875 -27.312 1 76 210 ARG A O 1
ATOM 1678 N N . ARG A 1 211 ? 15.844 -39.75 -27.922 1 76.38 211 ARG A N 1
ATOM 1679 C CA . ARG A 1 211 ? 17.062 -40.281 -28.516 1 76.38 211 ARG A CA 1
ATOM 1680 C C . ARG A 1 211 ? 18.094 -40.625 -27.453 1 76.38 211 ARG A C 1
ATOM 1682 O O . ARG A 1 211 ? 18.938 -41.5 -27.625 1 76.38 211 ARG A O 1
ATOM 1689 N N . GLY A 1 212 ? 17.969 -39.812 -26.562 1 66.88 212 GLY A N 1
ATOM 1690 C CA . GLY A 1 212 ? 19 -40 -25.531 1 66.88 212 GLY A CA 1
ATOM 1691 C C . GLY A 1 212 ? 18.734 -41.156 -24.609 1 66.88 212 GLY A C 1
ATOM 1692 O O . GLY A 1 212 ? 17.594 -41.594 -24.453 1 66.88 212 GLY A O 1
ATOM 1693 N N . ARG A 1 213 ? 19.75 -42.062 -24.328 1 63.44 213 ARG A N 1
ATOM 1694 C CA . ARG A 1 213 ? 19.734 -43.25 -23.484 1 63.44 213 ARG A CA 1
ATOM 1695 C C . ARG A 1 213 ? 19.766 -42.875 -22 1 63.44 213 ARG A C 1
ATOM 1697 O O . ARG A 1 213 ? 19.766 -43.75 -21.141 1 63.44 213 ARG A O 1
ATOM 1704 N N . GLU A 1 214 ? 19.766 -41.594 -21.734 1 60.94 214 GLU A N 1
ATOM 1705 C CA . GLU A 1 214 ? 19.922 -41.281 -20.312 1 60.94 214 GLU A CA 1
ATOM 1706 C C . GLU A 1 214 ? 18.562 -41.031 -19.656 1 60.94 214 GLU A C 1
ATOM 1708 O O . GLU A 1 214 ? 17.766 -40.25 -20.172 1 60.94 214 GLU A O 1
ATOM 1713 N N . HIS A 1 215 ? 18.203 -41.875 -18.734 1 66.12 215 HIS A N 1
ATOM 1714 C CA . HIS A 1 215 ? 17 -41.719 -17.922 1 66.12 215 HIS A CA 1
ATOM 1715 C C . HIS A 1 215 ? 17.125 -40.562 -16.953 1 66.12 215 HIS A C 1
ATOM 1717 O O . HIS A 1 215 ? 18.125 -40.469 -16.234 1 66.12 215 HIS A O 1
ATOM 1723 N N . ARG A 1 216 ? 16.312 -39.531 -17.281 1 71.25 216 ARG A N 1
ATOM 1724 C CA . ARG A 1 216 ? 16.266 -38.406 -16.359 1 71.25 216 ARG A CA 1
ATOM 1725 C C . ARG A 1 216 ? 15.016 -38.438 -15.484 1 71.25 216 ARG A C 1
ATOM 1727 O O . ARG A 1 216 ? 14 -39.031 -15.875 1 71.25 216 ARG A O 1
ATOM 1734 N N . ASP A 1 217 ? 15.195 -38.062 -14.25 1 71.25 217 ASP A N 1
ATOM 1735 C CA . ASP A 1 217 ? 14.078 -38.031 -13.312 1 71.25 217 ASP A CA 1
ATOM 1736 C C . ASP A 1 217 ? 13.391 -36.656 -13.305 1 71.25 217 ASP A C 1
ATOM 1738 O O . ASP A 1 217 ? 13.438 -35.938 -12.305 1 71.25 217 ASP A O 1
ATOM 1742 N N . ASP A 1 218 ? 12.875 -36.344 -14.484 1 75.44 218 ASP A N 1
ATOM 1743 C CA . ASP A 1 218 ? 12.141 -35.094 -14.594 1 75.44 218 ASP A CA 1
ATOM 1744 C C . ASP A 1 218 ? 10.711 -35.344 -15.086 1 75.44 218 ASP A C 1
ATOM 1746 O O . ASP A 1 218 ? 10.305 -36.469 -15.289 1 75.44 218 ASP A O 1
ATOM 1750 N N . LEU A 1 219 ? 9.945 -34.281 -15.164 1 75 219 LEU A N 1
ATOM 1751 C CA . LEU A 1 219 ? 8.531 -34.406 -15.5 1 75 219 LEU A CA 1
ATOM 1752 C C . LEU A 1 219 ? 8.352 -34.875 -16.938 1 75 219 LEU A C 1
ATOM 1754 O O . LEU A 1 219 ? 7.434 -35.625 -17.25 1 75 219 LEU A O 1
ATOM 1758 N N . LEU A 1 220 ? 9.234 -34.406 -17.766 1 77.06 220 LEU A N 1
ATOM 1759 C CA . LEU A 1 220 ? 9.141 -34.844 -19.172 1 77.06 220 LEU A CA 1
ATOM 1760 C C . LEU A 1 220 ? 9.32 -36.344 -19.312 1 77.06 220 LEU A C 1
ATOM 1762 O O . LEU A 1 220 ? 8.594 -37 -20.062 1 77.06 220 LEU A O 1
ATOM 1766 N N . GLN A 1 221 ? 10.25 -36.781 -18.578 1 76.94 221 GLN A N 1
ATOM 1767 C CA . GLN A 1 221 ? 10.484 -38.219 -18.609 1 76.94 221 GLN A CA 1
ATOM 1768 C C . GLN A 1 221 ? 9.266 -39 -18.125 1 76.94 221 GLN A C 1
ATOM 1770 O O . GLN A 1 221 ? 8.906 -40.031 -18.688 1 76.94 221 GLN A O 1
ATOM 1775 N N . MET A 1 222 ? 8.711 -38.406 -17.219 1 74.25 222 MET A N 1
ATOM 1776 C CA . MET A 1 222 ? 7.531 -39.062 -16.656 1 74.25 222 MET A CA 1
ATOM 1777 C C . MET A 1 222 ? 6.379 -39.062 -17.656 1 74.25 222 MET A C 1
ATOM 1779 O O . MET A 1 222 ? 5.652 -40.031 -17.781 1 74.25 222 MET A O 1
ATOM 1783 N N . LEU A 1 223 ? 6.227 -38 -18.328 1 78 223 LEU A N 1
ATOM 1784 C CA . LEU A 1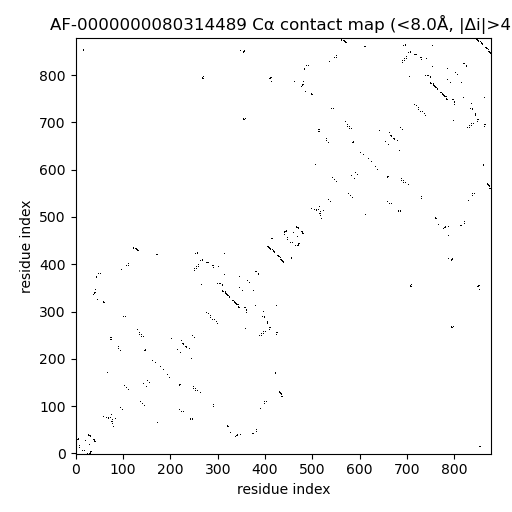 223 ? 5.164 -37.906 -19.328 1 78 223 LEU A CA 1
ATOM 1785 C C . LEU A 1 223 ? 5.438 -38.812 -20.516 1 78 223 LEU A C 1
ATOM 1787 O O . LEU A 1 223 ? 4.512 -39.375 -21.094 1 78 223 LEU A O 1
ATOM 1791 N N . LEU A 1 224 ? 6.699 -38.938 -20.75 1 78 224 LEU A N 1
ATOM 1792 C CA . LEU A 1 224 ? 7.109 -39.812 -21.859 1 78 224 LEU A CA 1
ATOM 1793 C C . LEU A 1 224 ? 6.809 -41.281 -21.531 1 78 224 LEU A C 1
ATOM 1795 O O . LEU A 1 224 ? 6.48 -42.062 -22.422 1 78 224 LEU A O 1
ATOM 1799 N N . GLU A 1 225 ? 6.918 -41.469 -20.25 1 77.5 225 GLU A N 1
ATOM 1800 C CA . GLU A 1 225 ? 6.758 -42.875 -19.828 1 77.5 225 GLU A CA 1
ATOM 1801 C C . GLU A 1 225 ? 5.309 -43.156 -19.453 1 77.5 225 GLU A C 1
ATOM 1803 O O . GLU A 1 225 ? 4.926 -44.344 -19.328 1 77.5 225 GLU A O 1
ATOM 1808 N N . ALA A 1 226 ? 4.578 -42.125 -19.328 1 76.69 226 ALA A N 1
ATOM 1809 C CA . ALA A 1 226 ? 3.203 -42.312 -18.859 1 76.69 226 ALA A CA 1
ATOM 1810 C C . ALA A 1 226 ? 2.367 -43.031 -19.906 1 76.69 226 ALA A C 1
ATOM 1812 O O . ALA A 1 226 ? 2.523 -42.812 -21.109 1 76.69 226 ALA A O 1
ATOM 1813 N N . ARG A 1 227 ? 1.675 -43.969 -19.391 1 78.69 227 ARG A N 1
ATOM 1814 C CA . ARG A 1 227 ? 0.76 -44.75 -20.234 1 78.69 227 ARG A CA 1
ATOM 1815 C C . ARG A 1 227 ? -0.66 -44.719 -19.672 1 78.69 227 ARG A C 1
ATOM 1817 O O . ARG A 1 227 ? -0.855 -44.625 -18.453 1 78.69 227 ARG A O 1
ATOM 1824 N N . ASP A 1 228 ? -1.604 -44.594 -20.609 1 71.75 228 ASP A N 1
ATOM 1825 C CA . ASP A 1 228 ? -2.992 -44.719 -20.172 1 71.75 228 ASP A CA 1
ATOM 1826 C C . ASP A 1 228 ? -3.242 -46.062 -19.484 1 71.75 228 ASP A C 1
ATOM 1828 O O . ASP A 1 228 ? -2.99 -47.125 -20.078 1 71.75 228 ASP A O 1
ATOM 1832 N N . PRO A 1 229 ? -3.648 -45.969 -18.281 1 72 229 PRO A N 1
ATOM 1833 C CA . PRO A 1 229 ? -3.824 -47.25 -17.578 1 72 229 PRO A CA 1
ATOM 1834 C C . PRO A 1 229 ? -4.875 -48.156 -18.219 1 72 229 PRO A C 1
ATOM 1836 O O . PRO A 1 229 ? -4.836 -49.375 -18.062 1 72 229 PRO A O 1
ATOM 1839 N N . GLU A 1 230 ? -5.816 -47.562 -18.891 1 68.69 230 GLU A N 1
ATOM 1840 C CA . GLU A 1 230 ? -6.891 -48.344 -19.5 1 68.69 230 GLU A CA 1
ATOM 1841 C C . GLU A 1 230 ? -6.496 -48.844 -20.891 1 68.69 230 GLU A C 1
ATOM 1843 O O . GLU A 1 230 ? -6.688 -50.031 -21.203 1 68.69 230 GLU A O 1
ATOM 1848 N N . THR A 1 231 ? -5.922 -48.031 -21.703 1 73.38 231 THR A N 1
ATOM 1849 C CA . THR A 1 231 ? -5.684 -48.375 -23.109 1 73.38 231 THR A CA 1
ATOM 1850 C C . THR A 1 231 ? -4.215 -48.719 -23.328 1 73.38 231 THR A C 1
ATOM 1852 O O . THR A 1 231 ? -3.863 -49.344 -24.344 1 73.38 231 THR A O 1
ATOM 1855 N N . GLY A 1 232 ? -3.355 -48.344 -22.438 1 77.75 232 GLY A N 1
ATOM 1856 C CA . GLY A 1 232 ? -1.922 -48.562 -22.594 1 77.75 232 GLY A CA 1
ATOM 1857 C C . GLY A 1 232 ? -1.28 -47.594 -23.562 1 77.75 232 GLY A C 1
ATOM 1858 O O . GLY A 1 232 ? -0.074 -47.656 -23.797 1 77.75 232 GLY A O 1
ATOM 1859 N N . ALA A 1 233 ? -2.068 -46.688 -24.078 1 77.31 233 ALA A N 1
ATOM 1860 C CA . ALA A 1 233 ? -1.567 -45.75 -25.078 1 77.31 233 ALA A CA 1
ATOM 1861 C C . ALA A 1 233 ? -0.671 -44.688 -24.438 1 77.31 233 ALA A C 1
ATOM 1863 O O . ALA A 1 233 ? -0.912 -44.25 -23.312 1 77.31 233 ALA A O 1
ATOM 1864 N N . ALA A 1 234 ? 0.414 -44.406 -25.219 1 78 234 ALA A N 1
ATOM 1865 C CA . ALA A 1 234 ? 1.296 -43.312 -24.812 1 78 234 ALA A CA 1
ATOM 1866 C C . ALA A 1 234 ? 0.828 -41.969 -25.391 1 78 234 ALA A C 1
ATOM 1868 O O . ALA A 1 234 ? 0.008 -41.938 -26.312 1 78 234 ALA A O 1
ATOM 1869 N N . MET A 1 235 ? 1.311 -40.906 -24.734 1 79.25 235 MET A N 1
ATOM 1870 C CA . MET A 1 235 ? 1.028 -39.562 -25.297 1 79.25 235 MET A CA 1
ATOM 1871 C C . MET A 1 235 ? 1.742 -39.375 -26.625 1 79.25 235 MET A C 1
ATOM 1873 O O . MET A 1 235 ? 2.891 -39.812 -26.781 1 79.25 235 MET A O 1
ATOM 1877 N N . ASP A 1 236 ? 0.971 -38.844 -27.562 1 80.12 236 ASP A N 1
ATOM 1878 C CA . ASP A 1 236 ? 1.641 -38.531 -28.828 1 80.12 236 ASP A CA 1
ATOM 1879 C C . ASP A 1 236 ? 2.436 -37.219 -28.719 1 80.12 236 ASP A C 1
ATOM 1881 O O . ASP A 1 236 ? 2.4 -36.562 -27.672 1 80.12 236 ASP A O 1
ATOM 1885 N N . ASP A 1 237 ? 3.146 -36.938 -29.75 1 77.81 237 ASP A N 1
ATOM 1886 C CA . ASP A 1 237 ? 4.066 -35.781 -29.719 1 77.81 237 ASP A CA 1
ATOM 1887 C C . ASP A 1 237 ? 3.312 -34.469 -29.516 1 77.81 237 ASP A C 1
ATOM 1889 O O . ASP A 1 237 ? 3.799 -33.594 -28.812 1 77.81 237 ASP A O 1
ATOM 1893 N N . LYS A 1 238 ? 2.279 -34.438 -30.109 1 80.5 238 LYS A N 1
ATOM 1894 C CA . LYS A 1 238 ? 1.486 -33.219 -29.969 1 80.5 238 LYS A CA 1
ATOM 1895 C C . LYS A 1 238 ? 1 -33.062 -28.531 1 80.5 238 LYS A C 1
ATOM 1897 O O . LYS A 1 238 ? 1.053 -31.953 -27.969 1 80.5 238 LYS A O 1
ATOM 1902 N N . GLN A 1 239 ? 0.545 -34.125 -28.047 1 80.75 239 GLN A N 1
ATOM 1903 C CA . GLN A 1 239 ? 0.063 -34.094 -26.672 1 80.75 239 GLN A CA 1
ATOM 1904 C C . GLN A 1 239 ? 1.198 -33.812 -25.688 1 80.75 239 GLN A C 1
ATOM 1906 O O . GLN A 1 239 ? 1.014 -33.062 -24.734 1 80.75 239 GLN A O 1
ATOM 1911 N N . LEU A 1 240 ? 2.248 -34.438 -25.953 1 80.25 240 LEU A N 1
ATOM 1912 C CA . LEU A 1 240 ? 3.416 -34.188 -25.109 1 80.25 240 LEU A CA 1
ATOM 1913 C C . LEU A 1 240 ? 3.824 -32.719 -25.172 1 80.25 240 LEU A C 1
ATOM 1915 O O . LEU A 1 240 ? 4.156 -32.125 -24.156 1 80.25 240 LEU A O 1
ATOM 1919 N N . ARG A 1 241 ? 3.861 -32.188 -26.344 1 78.19 241 ARG A N 1
ATOM 1920 C CA . ARG A 1 241 ? 4.156 -30.781 -26.516 1 78.19 241 ARG A CA 1
ATOM 1921 C C . ARG A 1 241 ? 3.182 -29.922 -25.719 1 78.19 241 ARG A C 1
ATOM 1923 O O . ARG A 1 241 ? 3.592 -28.969 -25.047 1 78.19 241 ARG A O 1
ATOM 1930 N N . ASP A 1 242 ? 1.938 -30.203 -25.75 1 80.06 242 ASP A N 1
ATOM 1931 C CA . ASP A 1 242 ? 0.906 -29.422 -25.078 1 80.06 242 ASP A CA 1
ATOM 1932 C C . ASP A 1 242 ? 1.085 -29.484 -23.562 1 80.06 242 ASP A C 1
ATOM 1934 O O . ASP A 1 242 ? 0.904 -28.469 -22.875 1 80.06 242 ASP A O 1
ATOM 1938 N N . GLU A 1 243 ? 1.42 -30.609 -23.172 1 79.69 243 GLU A N 1
ATOM 1939 C CA . GLU A 1 243 ? 1.628 -30.766 -21.734 1 79.69 243 GLU A CA 1
ATOM 1940 C C . GLU A 1 243 ? 2.871 -30.016 -21.266 1 79.69 243 GLU A C 1
ATOM 1942 O O . GLU A 1 243 ? 2.869 -29.406 -20.203 1 79.69 243 GLU A O 1
ATOM 1947 N N . VAL A 1 244 ? 3.881 -30.109 -22 1 75.25 244 VAL A N 1
ATOM 1948 C CA . VAL A 1 244 ? 5.125 -29.422 -21.656 1 75.25 244 VAL A CA 1
ATOM 1949 C C . VAL A 1 244 ? 4.906 -27.906 -21.656 1 75.25 244 VAL A C 1
ATOM 1951 O O . VAL A 1 244 ? 5.375 -27.203 -20.75 1 75.25 244 VAL A O 1
ATOM 1954 N N . MET A 1 245 ? 4.203 -27.438 -22.578 1 73.88 245 MET A N 1
ATOM 1955 C CA . MET A 1 245 ? 3.895 -26.016 -22.656 1 73.88 245 MET A CA 1
ATOM 1956 C C . MET A 1 245 ? 3.07 -25.578 -21.453 1 73.88 245 MET A C 1
ATOM 1958 O O . MET A 1 245 ? 3.311 -24.5 -20.891 1 73.88 245 MET A O 1
ATOM 1962 N N . THR A 1 246 ? 2.191 -26.359 -21.156 1 75.12 246 THR A N 1
ATOM 1963 C CA . THR A 1 246 ? 1.323 -26.078 -20.016 1 75.12 246 THR A CA 1
ATOM 1964 C C . THR A 1 246 ? 2.129 -26.031 -18.719 1 75.12 246 THR A C 1
ATOM 1966 O O . THR A 1 246 ? 1.939 -25.125 -17.906 1 75.12 246 THR A O 1
ATOM 1969 N N . MET A 1 247 ? 2.961 -26.906 -18.641 1 74.75 247 MET A N 1
ATOM 1970 C CA . MET A 1 247 ? 3.744 -26.984 -17.422 1 74.75 247 MET A CA 1
ATOM 1971 C C . MET A 1 247 ? 4.715 -25.812 -17.312 1 74.75 247 MET A C 1
ATOM 1973 O O . MET A 1 247 ? 4.953 -25.297 -16.219 1 74.75 247 MET A O 1
ATOM 1977 N N . PHE A 1 248 ? 5.203 -25.438 -18.359 1 69.38 248 PHE A N 1
ATOM 1978 C CA . PHE A 1 248 ? 6.141 -24.328 -18.344 1 69.38 248 PHE A CA 1
ATOM 1979 C C . PHE A 1 248 ? 5.422 -23.016 -18.047 1 69.38 248 PHE A C 1
ATOM 1981 O O . PHE A 1 248 ? 5.918 -22.203 -17.266 1 69.38 248 PHE A O 1
ATOM 1988 N N . LEU A 1 249 ? 4.352 -22.844 -18.656 1 69.69 249 LEU A N 1
ATOM 1989 C CA . LEU A 1 249 ? 3.615 -21.609 -18.438 1 69.69 249 LEU A CA 1
ATOM 1990 C C . LEU A 1 249 ? 3.037 -21.562 -17.031 1 69.69 249 LEU A C 1
ATOM 1992 O O . LEU A 1 249 ? 3.191 -20.562 -16.312 1 69.69 249 LEU A O 1
ATOM 1996 N N . ALA A 1 250 ? 2.434 -22.672 -16.656 1 74.25 250 ALA A N 1
ATOM 1997 C CA . ALA A 1 250 ? 1.754 -22.734 -15.375 1 74.25 250 ALA A CA 1
ATOM 1998 C C . ALA A 1 250 ? 2.758 -22.828 -14.227 1 74.25 250 ALA A C 1
ATOM 2000 O O . ALA A 1 250 ? 2.486 -22.391 -13.109 1 74.25 250 ALA A O 1
ATOM 2001 N N . GLY A 1 251 ? 3.871 -23.359 -14.508 1 75.06 251 GLY A N 1
ATOM 2002 C CA . GLY A 1 251 ? 4.82 -23.656 -13.445 1 75.06 251 GLY A CA 1
ATOM 2003 C C . GLY A 1 251 ? 5.793 -22.516 -13.18 1 75.06 251 GLY A C 1
ATOM 2004 O O . GLY A 1 251 ? 6.422 -22.469 -12.117 1 75.06 251 GLY A O 1
ATOM 2005 N N . HIS A 1 252 ? 5.914 -21.703 -14.031 1 82.62 252 HIS A N 1
ATOM 2006 C CA . HIS A 1 252 ? 6.973 -20.719 -13.883 1 82.62 252 HIS A CA 1
ATOM 2007 C C . HIS A 1 252 ? 6.398 -19.344 -13.57 1 82.62 252 HIS A C 1
ATOM 2009 O O . HIS A 1 252 ? 6.707 -18.75 -12.531 1 82.62 252 HIS A O 1
ATOM 2015 N N . GLU A 1 253 ? 5.52 -18.875 -14.289 1 84.06 253 GLU A N 1
ATOM 2016 C CA . GLU A 1 253 ? 5.078 -17.484 -14.188 1 84.06 253 GLU A CA 1
ATOM 2017 C C . GLU A 1 253 ? 4.266 -17.25 -12.914 1 84.06 253 GLU A C 1
ATOM 2019 O O . GLU A 1 253 ? 4.402 -16.219 -12.266 1 84.06 253 GLU A O 1
ATOM 2024 N N . THR A 1 254 ? 3.434 -18.25 -12.602 1 91.44 254 THR A N 1
ATOM 2025 C CA . THR A 1 254 ? 2.588 -18.109 -11.422 1 91.44 254 THR A CA 1
ATOM 2026 C C . THR A 1 254 ? 3.438 -18 -10.164 1 91.44 254 THR A C 1
ATOM 2028 O O . THR A 1 254 ? 3.197 -17.141 -9.312 1 91.44 254 THR A O 1
ATOM 2031 N N . THR A 1 255 ? 4.445 -18.797 -10.109 1 95.12 255 THR A N 1
ATOM 2032 C CA . THR A 1 255 ? 5.309 -18.766 -8.93 1 95.12 255 THR A CA 1
ATOM 2033 C C . THR A 1 255 ? 6.172 -17.516 -8.93 1 95.12 255 THR A C 1
ATOM 2035 O O . THR A 1 255 ? 6.418 -16.922 -7.879 1 95.12 255 THR A O 1
ATOM 2038 N N . ALA A 1 256 ? 6.645 -17.141 -10.109 1 95 256 ALA A N 1
ATOM 2039 C CA . ALA A 1 256 ? 7.438 -15.922 -10.234 1 95 256 ALA A CA 1
ATOM 2040 C C . ALA A 1 256 ? 6.66 -14.711 -9.719 1 95 256 ALA A C 1
ATOM 2042 O O . ALA A 1 256 ? 7.199 -13.898 -8.961 1 95 256 ALA A O 1
ATOM 2043 N N . ASN A 1 257 ? 5.441 -14.648 -10.125 1 95.88 257 ASN A N 1
ATOM 2044 C CA . ASN A 1 257 ? 4.602 -13.539 -9.695 1 95.88 257 ASN A CA 1
ATOM 2045 C C . ASN A 1 257 ? 4.324 -13.594 -8.195 1 95.88 257 ASN A C 1
ATOM 2047 O O . ASN A 1 257 ? 4.324 -12.562 -7.516 1 95.88 257 ASN A O 1
ATOM 2051 N N . ALA A 1 258 ? 4.043 -14.758 -7.703 1 98.25 258 ALA A N 1
ATOM 2052 C CA . ALA A 1 258 ? 3.83 -14.898 -6.266 1 98.25 258 ALA A CA 1
ATOM 2053 C C . ALA A 1 258 ? 5.031 -14.375 -5.48 1 98.25 258 ALA A C 1
ATOM 2055 O O . ALA A 1 258 ? 4.871 -13.633 -4.508 1 98.25 258 ALA A O 1
ATOM 2056 N N . LEU A 1 259 ? 6.188 -14.734 -5.918 1 98.69 259 LEU A N 1
ATOM 2057 C CA . LEU A 1 259 ? 7.41 -14.32 -5.238 1 98.69 259 LEU A CA 1
ATOM 2058 C C . LEU A 1 259 ? 7.641 -12.82 -5.398 1 98.69 259 LEU A C 1
ATOM 2060 O O . LEU A 1 259 ? 8.023 -12.141 -4.441 1 98.69 259 LEU A O 1
ATOM 2064 N N . ALA A 1 260 ? 7.422 -12.328 -6.586 1 98.38 260 ALA A N 1
ATOM 2065 C CA . ALA A 1 260 ? 7.598 -10.898 -6.828 1 98.38 260 ALA A CA 1
ATOM 2066 C C . ALA A 1 260 ? 6.711 -10.07 -5.902 1 98.38 260 ALA A C 1
ATOM 2068 O O . ALA A 1 260 ? 7.176 -9.125 -5.262 1 98.38 260 ALA A O 1
ATOM 2069 N N . TRP A 1 261 ? 5.438 -10.422 -5.832 1 98.81 261 TRP A N 1
ATOM 2070 C CA . TRP A 1 261 ? 4.508 -9.719 -4.957 1 98.81 261 TRP A CA 1
ATOM 2071 C C . TRP A 1 261 ? 4.918 -9.867 -3.496 1 98.81 261 TRP A C 1
ATOM 2073 O O . TRP A 1 261 ? 4.727 -8.953 -2.693 1 98.81 261 TRP A O 1
ATOM 2083 N N . THR A 1 262 ? 5.438 -11 -3.172 1 98.94 262 THR A N 1
ATOM 2084 C CA . THR A 1 262 ? 5.898 -11.211 -1.804 1 98.94 262 THR A CA 1
ATOM 2085 C C . THR A 1 262 ? 7.008 -10.227 -1.45 1 98.94 262 THR A C 1
ATOM 2087 O O . THR A 1 262 ? 7.012 -9.648 -0.361 1 98.94 262 THR A O 1
ATOM 2090 N N . PHE A 1 263 ? 7.902 -10.016 -2.334 1 98.88 263 PHE A N 1
ATOM 2091 C CA . PHE A 1 263 ? 9 -9.102 -2.055 1 98.88 263 PHE A CA 1
ATOM 2092 C C . PHE A 1 263 ? 8.508 -7.66 -2.004 1 98.88 263 PHE A C 1
ATOM 2094 O O . PHE A 1 263 ? 9.031 -6.844 -1.248 1 98.88 263 PHE A O 1
ATOM 2101 N N . VAL A 1 264 ? 7.473 -7.328 -2.812 1 98.81 264 VAL A N 1
ATOM 2102 C CA . VAL A 1 264 ? 6.84 -6.02 -2.682 1 98.81 264 VAL A CA 1
ATOM 2103 C C . VAL A 1 264 ? 6.328 -5.836 -1.254 1 98.81 264 VAL A C 1
ATOM 2105 O O . VAL A 1 264 ? 6.59 -4.809 -0.621 1 98.81 264 VAL A O 1
ATOM 2108 N N . LEU A 1 265 ? 5.629 -6.848 -0.775 1 98.88 265 LEU A N 1
ATOM 2109 C CA . LEU A 1 265 ? 5.051 -6.773 0.562 1 98.88 265 LEU A CA 1
ATOM 2110 C C . LEU A 1 265 ? 6.145 -6.73 1.625 1 98.88 265 LEU A C 1
ATOM 2112 O O . LEU A 1 265 ? 6.043 -5.977 2.594 1 98.88 265 LEU A O 1
ATOM 2116 N N . LEU A 1 266 ? 7.184 -7.492 1.462 1 98.75 266 LEU A N 1
ATOM 2117 C CA . LEU A 1 266 ? 8.258 -7.516 2.453 1 98.75 266 LEU A CA 1
ATOM 2118 C C . LEU A 1 266 ? 8.953 -6.16 2.527 1 98.75 266 LEU A C 1
ATOM 2120 O O . LEU A 1 266 ? 9.398 -5.746 3.6 1 98.75 266 LEU A O 1
ATOM 2124 N N . SER A 1 267 ? 9.078 -5.477 1.406 1 98.56 267 SER A N 1
ATOM 2125 C CA . SER A 1 267 ? 9.641 -4.133 1.412 1 98.56 267 SER A CA 1
ATOM 2126 C C . SER A 1 267 ? 8.719 -3.15 2.135 1 98.56 267 SER A C 1
ATOM 2128 O O . SER A 1 267 ? 9.195 -2.232 2.809 1 98.56 267 SER A O 1
ATOM 2130 N N . ARG A 1 268 ? 7.43 -3.311 2.049 1 98.25 268 ARG A N 1
ATOM 2131 C CA . ARG A 1 268 ? 6.453 -2.408 2.652 1 98.25 268 ARG A CA 1
ATOM 2132 C C . ARG A 1 268 ? 6.258 -2.723 4.133 1 98.25 268 ARG A C 1
ATOM 2134 O O . ARG A 1 268 ? 5.859 -1.854 4.91 1 98.25 268 ARG A O 1
ATOM 2141 N N . TYR A 1 269 ? 6.543 -3.949 4.488 1 98.44 269 TYR A N 1
ATOM 2142 C CA . TYR A 1 269 ? 6.371 -4.422 5.859 1 98.44 269 TYR A CA 1
ATOM 2143 C C . TYR A 1 269 ? 7.703 -4.848 6.461 1 98.44 269 TYR A C 1
ATOM 2145 O O . TYR A 1 269 ? 7.922 -6.031 6.727 1 98.44 269 TYR A O 1
ATOM 2153 N N . PRO A 1 270 ? 8.531 -3.918 6.859 1 97.44 270 PRO A N 1
ATOM 2154 C CA . PRO A 1 270 ? 9.898 -4.219 7.285 1 97.44 270 PRO A CA 1
ATOM 2155 C C . PRO A 1 270 ? 9.953 -5.117 8.516 1 97.44 270 PRO A C 1
ATOM 2157 O O . PRO A 1 270 ? 10.883 -5.918 8.656 1 97.44 270 PRO A O 1
ATOM 2160 N N . ALA A 1 271 ? 8.984 -4.965 9.383 1 97.31 271 ALA A N 1
ATOM 2161 C CA . ALA A 1 271 ? 8.977 -5.816 10.57 1 97.31 271 ALA A CA 1
ATOM 2162 C C . ALA A 1 271 ? 8.852 -7.289 10.188 1 97.31 271 ALA A C 1
ATOM 2164 O O . ALA A 1 271 ? 9.5 -8.148 10.789 1 97.31 271 ALA A O 1
ATOM 2165 N N . VAL A 1 272 ? 8.023 -7.605 9.227 1 98.56 272 VAL A N 1
ATOM 2166 C CA . VAL A 1 272 ? 7.855 -8.977 8.75 1 98.56 272 VAL A CA 1
ATOM 2167 C C . VAL A 1 272 ? 9.125 -9.438 8.031 1 98.56 272 VAL A C 1
ATOM 2169 O O . VAL A 1 272 ? 9.547 -10.586 8.172 1 98.56 272 VAL A O 1
ATOM 2172 N N . ALA A 1 273 ? 9.727 -8.531 7.227 1 98.5 273 ALA A N 1
ATOM 2173 C CA . ALA A 1 273 ? 10.969 -8.852 6.527 1 98.5 273 ALA A CA 1
ATOM 2174 C C . ALA A 1 273 ? 12.078 -9.219 7.516 1 98.5 273 ALA A C 1
ATOM 2176 O O . ALA A 1 273 ? 12.805 -10.188 7.305 1 98.5 273 ALA A O 1
ATOM 2177 N N . ARG A 1 274 ? 12.203 -8.453 8.633 1 98 274 ARG A N 1
ATOM 2178 C CA . ARG A 1 274 ? 13.195 -8.742 9.656 1 98 274 ARG A CA 1
ATOM 2179 C C . ARG A 1 274 ? 12.93 -10.086 10.32 1 98 274 ARG A C 1
ATOM 2181 O O . ARG A 1 274 ? 13.859 -10.867 10.555 1 98 274 ARG A O 1
ATOM 2188 N N . ALA A 1 275 ? 11.648 -10.328 10.609 1 98.5 275 ALA A N 1
ATOM 2189 C CA . ALA A 1 275 ? 11.281 -11.602 11.227 1 98.5 275 ALA A CA 1
ATOM 2190 C C . ALA A 1 275 ? 11.609 -12.773 10.305 1 98.5 275 ALA A C 1
ATOM 2192 O O . ALA A 1 275 ? 12.062 -13.82 10.773 1 98.5 275 ALA A O 1
ATOM 2193 N N . LEU A 1 276 ? 11.352 -12.594 9.008 1 98.69 276 LEU A N 1
ATOM 2194 C CA . LEU A 1 276 ? 11.648 -13.641 8.031 1 98.69 276 LEU A CA 1
ATOM 2195 C C . LEU A 1 276 ? 13.148 -13.891 7.941 1 98.69 276 LEU A C 1
ATOM 2197 O O . LEU A 1 276 ? 13.586 -15.039 7.836 1 98.69 276 LEU A O 1
ATOM 2201 N N . HIS A 1 277 ? 13.922 -12.805 7.938 1 98.56 277 HIS A N 1
ATOM 2202 C CA . HIS A 1 277 ? 15.375 -12.93 7.961 1 98.56 277 HIS A CA 1
ATOM 2203 C C . HIS A 1 277 ? 15.844 -13.703 9.195 1 98.56 277 HIS A C 1
ATOM 2205 O O . HIS A 1 277 ? 16.688 -14.586 9.086 1 98.56 277 HIS A O 1
ATOM 2211 N N . GLU A 1 278 ? 15.297 -13.359 10.344 1 98.56 278 GLU A N 1
ATOM 2212 C CA . GLU A 1 278 ? 15.656 -14.031 11.586 1 98.56 278 GLU A CA 1
ATOM 2213 C C . GLU A 1 278 ? 15.312 -15.516 11.531 1 98.56 278 GLU A C 1
ATOM 2215 O O . GLU A 1 278 ? 16.109 -16.359 11.945 1 98.56 278 GLU A O 1
ATOM 2220 N N . GLU A 1 279 ? 14.164 -15.859 11.016 1 98.69 279 GLU A N 1
ATOM 2221 C CA . GLU A 1 279 ? 13.773 -17.25 10.859 1 98.69 279 GLU A CA 1
ATOM 2222 C C . GLU A 1 279 ? 14.75 -18 9.961 1 98.69 279 GLU A C 1
ATOM 2224 O O . GLU A 1 279 ? 15.188 -19.109 10.297 1 98.69 279 GLU A O 1
ATOM 2229 N N . ALA A 1 280 ? 15.023 -17.406 8.812 1 98.56 280 ALA A N 1
ATOM 2230 C CA . ALA A 1 280 ? 15.938 -18.031 7.863 1 98.56 280 ALA A CA 1
ATOM 2231 C C . ALA A 1 280 ? 17.312 -18.281 8.492 1 98.56 280 ALA A C 1
ATOM 2233 O O . ALA A 1 280 ? 17.906 -19.344 8.312 1 98.56 280 ALA A O 1
ATOM 2234 N N . CYS A 1 281 ? 17.812 -17.312 9.258 1 98.44 281 CYS A N 1
ATOM 2235 C CA . CYS A 1 281 ? 19.109 -17.438 9.93 1 98.44 281 CYS A CA 1
ATOM 2236 C C . CYS A 1 281 ? 19.062 -18.547 10.984 1 98.44 281 CYS A C 1
ATOM 2238 O O . CYS A 1 281 ? 19.984 -19.344 11.078 1 98.44 281 CYS A O 1
ATOM 2240 N N . ASP A 1 282 ? 18 -18.547 11.734 1 98.38 282 ASP A N 1
ATOM 2241 C CA . ASP A 1 282 ? 17.875 -19.5 12.828 1 98.38 282 ASP A CA 1
ATOM 2242 C C . ASP A 1 282 ? 17.781 -20.938 12.289 1 98.38 282 ASP A C 1
ATOM 2244 O O . ASP A 1 282 ? 18.375 -21.859 12.859 1 98.38 282 ASP A O 1
ATOM 2248 N N . VAL A 1 283 ? 17.078 -21.125 11.211 1 98.5 283 VAL A N 1
ATOM 2249 C CA . VAL A 1 283 ? 16.797 -22.469 10.695 1 98.5 283 VAL A CA 1
ATOM 2250 C C . VAL A 1 283 ? 17.953 -22.953 9.828 1 98.5 283 VAL A C 1
ATOM 2252 O O . VAL A 1 283 ? 18.359 -24.109 9.914 1 98.5 283 VAL A O 1
ATOM 2255 N N . LEU A 1 284 ? 18.484 -22.062 8.992 1 97.88 284 LEU A N 1
ATOM 2256 C CA . LEU A 1 284 ? 19.438 -22.5 7.977 1 97.88 284 LEU A CA 1
ATOM 2257 C C . LEU A 1 284 ? 20.875 -22.312 8.461 1 97.88 284 LEU A C 1
ATOM 2259 O O . LEU A 1 284 ? 21.781 -23.016 8.016 1 97.88 284 LEU A O 1
ATOM 2263 N N . GLY A 1 285 ? 21.062 -21.266 9.383 1 95.88 285 GLY A N 1
ATOM 2264 C CA . GLY A 1 285 ? 22.438 -20.906 9.703 1 95.88 285 GLY A CA 1
ATOM 2265 C C . GLY A 1 285 ? 23.25 -20.5 8.484 1 95.88 285 GLY A C 1
ATOM 2266 O O . GLY A 1 285 ? 22.828 -19.625 7.727 1 95.88 285 GLY A O 1
ATOM 2267 N N . ASP A 1 286 ? 24.312 -21.312 8.18 1 92.94 286 ASP A N 1
ATOM 2268 C CA . ASP A 1 286 ? 25.172 -20.938 7.066 1 92.94 286 ASP A CA 1
ATOM 2269 C C . ASP A 1 286 ? 25.094 -21.984 5.941 1 92.94 286 ASP A C 1
ATOM 2271 O O . ASP A 1 286 ? 25.844 -21.906 4.973 1 92.94 286 ASP A O 1
ATOM 2275 N N . ARG A 1 287 ? 24.141 -22.859 6.047 1 96.38 287 ARG A N 1
ATOM 2276 C CA . ARG A 1 287 ? 24.047 -23.906 5.039 1 96.38 287 ARG A CA 1
ATOM 2277 C C . ARG A 1 287 ? 22.875 -23.656 4.094 1 96.38 287 ARG A C 1
ATOM 2279 O O . ARG A 1 287 ? 21.938 -22.938 4.434 1 96.38 287 ARG A O 1
ATOM 2286 N N . PRO A 1 288 ? 22.922 -24.266 2.922 1 97.62 288 PRO A N 1
ATOM 2287 C CA . PRO A 1 288 ? 21.766 -24.172 2.023 1 97.62 288 PRO A CA 1
ATOM 2288 C C . PRO A 1 288 ? 20.516 -24.844 2.59 1 97.62 288 PRO A C 1
ATOM 2290 O O . PRO A 1 288 ? 20.625 -25.797 3.363 1 97.62 288 PRO A O 1
ATOM 2293 N N . ALA A 1 289 ? 19.438 -24.344 2.184 1 98.19 289 ALA A N 1
ATOM 2294 C CA . ALA A 1 289 ? 18.156 -24.922 2.615 1 98.19 289 ALA A CA 1
ATOM 2295 C C . ALA A 1 289 ? 17.969 -26.312 2.031 1 98.19 289 ALA A C 1
ATOM 2297 O O . ALA A 1 289 ? 18.547 -26.641 0.994 1 98.19 289 ALA A O 1
ATOM 2298 N N . THR A 1 290 ? 17.234 -27.141 2.662 1 97.25 290 THR A N 1
ATOM 2299 C CA . THR A 1 290 ? 16.844 -28.469 2.193 1 97.25 290 THR A CA 1
ATOM 2300 C C . THR A 1 290 ? 15.352 -28.688 2.396 1 97.25 290 THR A C 1
ATOM 2302 O O . THR A 1 290 ? 14.68 -27.891 3.068 1 97.25 290 THR A O 1
ATOM 2305 N N . GLU A 1 291 ? 14.898 -29.703 1.746 1 96.56 291 GLU A N 1
ATOM 2306 C CA . GLU A 1 291 ? 13.492 -30.062 1.904 1 96.56 291 GLU A CA 1
ATOM 2307 C C . GLU A 1 291 ? 13.141 -30.281 3.373 1 96.56 291 GLU A C 1
ATOM 2309 O O . GLU A 1 291 ? 12.031 -29.953 3.807 1 96.56 291 GLU A O 1
ATOM 2314 N N . ALA A 1 292 ? 14.055 -30.781 4.16 1 96.81 292 ALA A N 1
ATOM 2315 C CA . ALA A 1 292 ? 13.828 -31.109 5.562 1 96.81 292 ALA A CA 1
ATOM 2316 C C . ALA A 1 292 ? 13.594 -29.844 6.395 1 96.81 292 ALA A C 1
ATOM 2318 O O . ALA A 1 292 ? 13.078 -29.922 7.512 1 96.81 292 ALA A O 1
ATOM 2319 N N . ASP A 1 293 ? 13.93 -28.688 5.898 1 98.25 293 ASP A N 1
ATOM 2320 C CA . ASP A 1 293 ? 13.82 -27.422 6.633 1 98.25 293 ASP A CA 1
ATOM 2321 C C . ASP A 1 293 ? 12.414 -26.844 6.52 1 98.25 293 ASP A C 1
ATOM 2323 O O . ASP A 1 293 ? 12.047 -25.938 7.273 1 98.25 293 ASP A O 1
ATOM 2327 N N . LEU A 1 294 ? 11.602 -27.312 5.598 1 97.94 294 LEU A N 1
ATOM 2328 C CA . LEU A 1 294 ? 10.336 -26.703 5.219 1 97.94 294 LEU A CA 1
ATOM 2329 C C . LEU A 1 294 ? 9.422 -26.547 6.434 1 97.94 294 LEU A C 1
ATOM 2331 O O . LEU A 1 294 ? 8.844 -25.469 6.652 1 97.94 294 LEU A O 1
ATOM 2335 N N . PRO A 1 295 ? 9.32 -27.594 7.297 1 97.62 295 PRO A N 1
ATOM 2336 C CA . PRO A 1 295 ? 8.422 -27.438 8.445 1 97.62 295 PRO A CA 1
ATOM 2337 C C . PRO A 1 295 ? 8.875 -26.359 9.414 1 97.62 295 PRO A C 1
ATOM 2339 O O . PRO A 1 295 ? 8.055 -25.766 10.109 1 97.62 295 PRO A O 1
ATOM 2342 N N . LYS A 1 296 ? 10.125 -26.047 9.461 1 98.44 296 LYS A N 1
ATOM 2343 C CA . LYS A 1 296 ? 10.672 -25.047 10.375 1 98.44 296 LYS A CA 1
ATOM 2344 C C . LYS A 1 296 ? 10.602 -23.641 9.766 1 98.44 296 LYS A C 1
ATOM 2346 O O . LYS A 1 296 ? 10.727 -22.641 10.477 1 98.44 296 LYS A O 1
ATOM 2351 N N . LEU A 1 297 ? 10.422 -23.594 8.477 1 98.62 297 LEU A N 1
ATOM 2352 C CA . LEU A 1 297 ? 10.266 -22.328 7.789 1 98.62 297 LEU A CA 1
ATOM 2353 C C . LEU A 1 297 ? 8.789 -21.922 7.711 1 98.62 297 LEU A C 1
ATOM 2355 O O . LEU A 1 297 ? 8.281 -21.609 6.633 1 98.62 297 LEU A O 1
ATOM 2359 N N . ASP A 1 298 ? 8.203 -21.875 8.852 1 98.5 298 ASP A N 1
ATOM 2360 C CA . ASP A 1 298 ? 6.762 -21.672 8.969 1 98.5 298 ASP A CA 1
ATOM 2361 C C . ASP A 1 298 ? 6.383 -20.234 8.586 1 98.5 298 ASP A C 1
ATOM 2363 O O . ASP A 1 298 ? 5.355 -20.016 7.941 1 98.5 298 ASP A O 1
ATOM 2367 N N . LEU A 1 299 ? 7.152 -19.266 9.062 1 98.81 299 LEU A N 1
ATOM 2368 C CA . LEU A 1 299 ? 6.848 -17.875 8.719 1 98.81 299 LEU A CA 1
ATOM 2369 C C . LEU A 1 299 ? 6.941 -17.656 7.215 1 98.81 299 LEU A C 1
ATOM 2371 O O . LEU A 1 299 ? 6.125 -16.938 6.641 1 98.81 299 LEU A O 1
ATOM 2375 N N . ALA A 1 300 ? 7.938 -18.266 6.574 1 98.88 300 ALA A N 1
ATOM 2376 C CA . ALA A 1 300 ? 8.055 -18.156 5.121 1 98.88 300 ALA A CA 1
ATOM 2377 C C . ALA A 1 300 ? 6.785 -18.656 4.43 1 98.88 300 ALA A C 1
ATOM 2379 O O . ALA A 1 300 ? 6.297 -18.031 3.49 1 98.88 300 ALA A O 1
ATOM 2380 N N . ARG A 1 301 ? 6.293 -19.766 4.891 1 98.69 301 ARG A N 1
ATOM 2381 C CA . ARG A 1 301 ? 5.059 -20.328 4.344 1 98.69 301 ARG A CA 1
ATOM 2382 C C . ARG A 1 301 ? 3.889 -19.375 4.562 1 98.69 301 ARG A C 1
ATOM 2384 O O . ARG A 1 301 ? 3.094 -19.125 3.65 1 98.69 301 ARG A O 1
ATOM 2391 N N . ARG A 1 302 ? 3.77 -18.828 5.785 1 98.75 302 ARG A N 1
ATOM 2392 C CA . ARG A 1 302 ? 2.664 -17.938 6.129 1 98.75 302 ARG A CA 1
ATOM 2393 C C . ARG A 1 302 ? 2.736 -16.641 5.332 1 98.75 302 ARG A C 1
ATOM 2395 O O . ARG A 1 302 ? 1.708 -16.094 4.914 1 98.75 302 ARG A O 1
ATOM 2402 N N . VAL A 1 303 ? 3.961 -16.156 5.137 1 98.88 303 VAL A N 1
ATOM 2403 C CA . VAL A 1 303 ? 4.176 -14.945 4.344 1 98.88 303 VAL A CA 1
ATOM 2404 C C . VAL A 1 303 ? 3.738 -15.195 2.9 1 98.88 303 VAL A C 1
ATOM 2406 O O . VAL A 1 303 ? 3.068 -14.352 2.297 1 98.88 303 VAL A O 1
ATOM 2409 N N . LEU A 1 304 ? 4.055 -16.344 2.324 1 98.69 304 LEU A N 1
ATOM 2410 C CA . LEU A 1 304 ? 3.672 -16.688 0.959 1 98.69 304 LEU A CA 1
ATOM 2411 C C . LEU A 1 304 ? 2.156 -16.797 0.828 1 98.69 304 LEU A C 1
ATOM 2413 O O . LEU A 1 304 ? 1.575 -16.281 -0.13 1 98.69 304 LEU A O 1
ATOM 2417 N N . ASN A 1 305 ? 1.548 -17.438 1.783 1 98.62 305 ASN A N 1
ATOM 2418 C CA . ASN A 1 305 ? 0.095 -17.578 1.775 1 98.62 305 ASN A CA 1
ATOM 2419 C C . ASN A 1 305 ? -0.592 -16.219 1.829 1 98.62 305 ASN A C 1
ATOM 2421 O O . ASN A 1 305 ? -1.508 -15.945 1.049 1 98.62 305 ASN A O 1
ATOM 2425 N N . GLU A 1 306 ? -0.11 -15.406 2.754 1 98.81 306 GLU A N 1
ATOM 2426 C CA . GLU A 1 306 ? -0.727 -14.094 2.908 1 98.81 306 GLU A CA 1
ATOM 2427 C C . GLU A 1 306 ? -0.503 -13.227 1.67 1 98.81 306 GLU A C 1
ATOM 2429 O O . GLU A 1 306 ? -1.366 -12.43 1.3 1 98.81 306 GLU A O 1
ATOM 2434 N N . SER A 1 307 ? 0.688 -13.375 1.073 1 98.81 307 SER A N 1
ATOM 2435 C CA . SER A 1 307 ? 0.966 -12.672 -0.173 1 98.81 307 SER A CA 1
ATOM 2436 C C . SER A 1 307 ? 0.003 -13.102 -1.276 1 98.81 307 SER A C 1
ATOM 2438 O O . SER A 1 307 ? -0.539 -12.258 -1.994 1 98.81 307 SER A O 1
ATOM 2440 N N . MET A 1 308 ? -0.242 -14.391 -1.386 1 98.62 308 MET A N 1
ATOM 2441 C CA . MET A 1 308 ? -1.123 -14.898 -2.434 1 98.62 308 MET A CA 1
ATOM 2442 C C . MET A 1 308 ? -2.582 -14.586 -2.119 1 98.62 308 MET A C 1
ATOM 2444 O O . MET A 1 308 ? -3.436 -14.625 -3.006 1 98.62 308 MET A O 1
ATOM 2448 N N . ARG A 1 309 ? -2.857 -14.367 -0.837 1 98.62 309 ARG A N 1
ATOM 2449 C CA . ARG A 1 309 ? -4.191 -13.875 -0.521 1 98.62 309 ARG A CA 1
ATOM 2450 C C . ARG A 1 309 ? -4.41 -12.477 -1.09 1 98.62 309 ARG A C 1
ATOM 2452 O O . ARG A 1 309 ? -5.418 -12.219 -1.752 1 98.62 309 ARG A O 1
ATOM 2459 N N . LEU A 1 310 ? -3.469 -11.602 -0.862 1 98.56 310 LEU A N 1
ATOM 2460 C CA . LEU A 1 310 ? -3.588 -10.203 -1.253 1 98.56 310 LEU A CA 1
ATOM 2461 C C . LEU A 1 310 ? -3.359 -10.031 -2.75 1 98.56 310 LEU A C 1
ATOM 2463 O O . LEU A 1 310 ? -4.047 -9.242 -3.404 1 98.56 310 LEU A O 1
ATOM 2467 N N . TYR A 1 311 ? -2.342 -10.75 -3.262 1 98.5 311 TYR A N 1
ATOM 2468 C CA . TYR A 1 311 ? -1.979 -10.672 -4.672 1 98.5 311 TYR A CA 1
ATOM 2469 C C . TYR A 1 311 ? -1.893 -12.055 -5.297 1 98.5 311 TYR A C 1
ATOM 2471 O O . TYR A 1 311 ? -0.796 -12.57 -5.531 1 98.5 311 TYR A O 1
ATOM 2479 N N . PRO A 1 312 ? -3.033 -12.594 -5.609 1 98.19 312 PRO A N 1
ATOM 2480 C CA . PRO A 1 312 ? -3.047 -13.938 -6.191 1 98.19 312 PRO A CA 1
ATOM 2481 C C . PRO A 1 312 ? -2.602 -13.953 -7.652 1 98.19 312 PRO A C 1
ATOM 2483 O O . PRO A 1 312 ? -3.201 -13.273 -8.492 1 98.19 312 PRO A O 1
ATOM 2486 N N . PRO A 1 313 ? -1.584 -14.734 -7.953 1 95.75 313 PRO A N 1
ATOM 2487 C CA . PRO A 1 313 ? -1.182 -14.812 -9.359 1 95.75 313 PRO A CA 1
ATOM 2488 C C . PRO A 1 313 ? -2.328 -15.227 -10.281 1 95.75 313 PRO A C 1
ATOM 2490 O O . PRO A 1 313 ? -2.49 -14.664 -11.359 1 95.75 313 PRO A O 1
ATOM 2493 N N . VAL A 1 314 ? -3.055 -16.219 -9.867 1 93.62 314 VAL A N 1
ATOM 2494 C CA . VAL A 1 314 ? -4.328 -16.516 -10.5 1 93.62 314 VAL A CA 1
ATOM 2495 C C . VAL A 1 314 ? -5.453 -15.75 -9.812 1 93.62 314 VAL A C 1
ATOM 2497 O O . VAL A 1 314 ? -5.801 -16.031 -8.672 1 93.62 314 VAL A O 1
ATOM 2500 N N . TRP A 1 315 ? -6.023 -14.836 -10.508 1 94.88 315 TRP A N 1
ATOM 2501 C CA . TRP A 1 315 ? -6.902 -13.891 -9.82 1 94.88 315 TRP A CA 1
ATOM 2502 C C . TRP A 1 315 ? -8.359 -14.141 -10.188 1 94.88 315 TRP A C 1
ATOM 2504 O O . TRP A 1 315 ? -9.266 -13.602 -9.555 1 94.88 315 TRP A O 1
ATOM 2514 N N . ILE A 1 316 ? -8.602 -15.031 -11.211 1 93.19 316 ILE A N 1
ATOM 2515 C CA . ILE A 1 316 ? -9.961 -15.32 -11.641 1 93.19 316 ILE A CA 1
ATOM 2516 C C . ILE A 1 316 ? -10 -16.656 -12.383 1 93.19 316 ILE A C 1
ATOM 2518 O O . ILE A 1 316 ? -9.047 -17.016 -13.086 1 93.19 316 ILE A O 1
ATOM 2522 N N . ILE A 1 317 ? -11 -17.422 -12.148 1 93 317 ILE A N 1
ATOM 2523 C CA . ILE A 1 317 ? -11.242 -18.688 -12.82 1 93 317 ILE A CA 1
ATOM 2524 C C . ILE A 1 317 ? -12.633 -18.688 -13.445 1 93 317 ILE A C 1
ATOM 2526 O O . ILE A 1 317 ? -13.617 -18.344 -12.789 1 93 317 ILE A O 1
ATOM 2530 N N . GLY A 1 318 ? -12.711 -19.016 -14.719 1 92.56 318 GLY A N 1
ATOM 2531 C CA . GLY A 1 318 ? -13.984 -19.094 -15.406 1 92.56 318 GLY A CA 1
ATOM 2532 C C . GLY A 1 318 ? -14.438 -20.516 -15.688 1 92.56 318 GLY A C 1
ATOM 2533 O O . GLY A 1 318 ? -13.617 -21.375 -16.016 1 92.56 318 GLY A O 1
ATOM 2534 N N . ARG A 1 319 ? -15.727 -20.75 -15.508 1 94.19 319 ARG A N 1
ATOM 2535 C CA . ARG A 1 319 ? -16.391 -22.016 -15.859 1 94.19 319 ARG A CA 1
ATOM 2536 C C . ARG A 1 319 ? -17.688 -21.75 -16.609 1 94.19 319 ARG A C 1
ATOM 2538 O O . ARG A 1 319 ? -18.203 -20.641 -16.625 1 94.19 319 ARG A O 1
ATOM 2545 N N . SER A 1 320 ? -18.094 -22.828 -17.297 1 94.38 320 SER A N 1
ATOM 2546 C CA . SER A 1 320 ? -19.391 -22.797 -17.969 1 94.38 320 SER A CA 1
ATOM 2547 C C . SER A 1 320 ? -20.25 -24 -17.594 1 94.38 320 SER A C 1
ATOM 2549 O O . SER A 1 320 ? -19.844 -25.141 -17.797 1 94.38 320 SER A O 1
ATOM 2551 N N . PRO A 1 321 ? -21.438 -23.719 -17.031 1 96 321 PRO A N 1
ATOM 2552 C CA . PRO A 1 321 ? -22.312 -24.859 -16.703 1 96 321 PRO A CA 1
ATOM 2553 C C . PRO A 1 321 ? -22.859 -25.547 -17.938 1 96 321 PRO A C 1
ATOM 2555 O O . PRO A 1 321 ? -23.375 -24.891 -18.844 1 96 321 PRO A O 1
ATOM 2558 N N . ALA A 1 322 ? -22.797 -26.875 -17.969 1 94.38 322 ALA A N 1
ATOM 2559 C CA . ALA A 1 322 ? -23.297 -27.688 -19.078 1 94.38 322 ALA A CA 1
ATOM 2560 C C . ALA A 1 322 ? -24.828 -27.75 -19.062 1 94.38 322 ALA A C 1
ATOM 2562 O O . ALA A 1 322 ? -25.453 -27.969 -20.094 1 94.38 322 ALA A O 1
ATOM 2563 N N . GLU A 1 323 ? -25.391 -27.641 -17.922 1 95.88 323 GLU A N 1
ATOM 2564 C CA . GLU A 1 323 ? -26.844 -27.578 -17.688 1 95.88 323 GLU A CA 1
ATOM 2565 C C . GLU A 1 323 ? -27.188 -26.438 -16.719 1 95.88 323 GLU A C 1
ATOM 2567 O O . GLU A 1 323 ? -26.297 -25.922 -16.047 1 95.88 323 GLU A O 1
ATOM 2572 N N . PRO A 1 324 ? -28.484 -26.031 -16.75 1 96.38 324 PRO A N 1
ATOM 2573 C CA . PRO A 1 324 ? -28.859 -24.984 -15.789 1 96.38 324 PRO A CA 1
ATOM 2574 C C . PRO A 1 324 ? -28.594 -25.391 -14.344 1 96.38 324 PRO A C 1
ATOM 2576 O O . PRO A 1 324 ? -28.828 -26.547 -13.977 1 96.38 324 PRO A O 1
ATOM 2579 N N . VAL A 1 325 ? -28.062 -24.453 -13.602 1 96.75 325 VAL A N 1
ATOM 2580 C CA . VAL A 1 325 ? -27.766 -24.734 -12.203 1 96.75 325 VAL A CA 1
ATOM 2581 C C . VAL A 1 325 ? -28.266 -23.578 -11.336 1 96.75 325 VAL A C 1
ATOM 2583 O O . VAL A 1 325 ? -28.516 -22.484 -11.828 1 96.75 325 VAL A O 1
ATOM 2586 N N . GLU A 1 326 ? -28.469 -23.891 -10.07 1 97.25 326 GLU A N 1
ATOM 2587 C CA . GLU A 1 326 ? -28.828 -22.875 -9.094 1 97.25 326 GLU A CA 1
ATOM 2588 C C . GLU A 1 326 ? -27.656 -22.562 -8.164 1 97.25 326 GLU A C 1
ATOM 2590 O O . GLU A 1 326 ? -27.062 -23.484 -7.582 1 97.25 326 GLU A O 1
ATOM 2595 N N . ILE A 1 327 ? -27.328 -21.344 -8.086 1 96.62 327 ILE A N 1
ATOM 2596 C CA . ILE A 1 327 ? -26.281 -20.922 -7.172 1 96.62 327 ILE A CA 1
ATOM 2597 C C . ILE A 1 327 ? -26.781 -19.766 -6.309 1 96.62 327 ILE A C 1
ATOM 2599 O O . ILE A 1 327 ? -27.203 -18.734 -6.832 1 96.62 327 ILE A O 1
ATOM 2603 N N . GLY A 1 328 ? -26.719 -19.875 -4.992 1 93.88 328 GLY A N 1
ATOM 2604 C CA . GLY A 1 328 ? -27.094 -18.828 -4.07 1 93.88 328 GLY A CA 1
ATOM 2605 C C . GLY A 1 328 ? -28.547 -18.391 -4.23 1 93.88 328 GLY A C 1
ATOM 2606 O O . GLY A 1 328 ? -28.859 -17.203 -4.07 1 93.88 328 GLY A O 1
ATOM 2607 N N . GLY A 1 329 ? -29.328 -19.125 -4.746 1 93.5 329 GLY A N 1
ATOM 2608 C CA . GLY A 1 329 ? -30.734 -18.812 -4.914 1 93.5 329 GLY A CA 1
ATOM 2609 C C . GLY A 1 329 ? -31.062 -18.266 -6.289 1 93.5 329 GLY A C 1
ATOM 2610 O O . GLY A 1 329 ? -32.219 -17.938 -6.574 1 93.5 329 GLY A O 1
ATOM 2611 N N . TYR A 1 330 ? -30.125 -18.219 -7.16 1 94.69 330 TYR A N 1
ATOM 2612 C CA . TYR A 1 330 ? -30.328 -17.688 -8.5 1 94.69 330 TYR A CA 1
ATOM 2613 C C . TYR A 1 330 ? -30.188 -18.766 -9.555 1 94.69 330 TYR A C 1
ATOM 2615 O O . TYR A 1 330 ? -29.312 -19.641 -9.445 1 94.69 330 TYR A O 1
ATOM 2623 N N . ASP A 1 331 ? -30.953 -18.688 -10.562 1 94.81 331 ASP A N 1
ATOM 2624 C CA . ASP A 1 331 ? -30.859 -19.594 -11.695 1 94.81 331 ASP A CA 1
ATOM 2625 C C . ASP A 1 331 ? -29.797 -19.125 -12.688 1 94.81 331 ASP A C 1
ATOM 2627 O O . ASP A 1 331 ? -29.891 -18.016 -13.227 1 94.81 331 ASP A O 1
ATOM 2631 N N . ILE A 1 332 ? -28.859 -19.984 -12.898 1 95.44 332 ILE A N 1
ATOM 2632 C CA . ILE A 1 332 ? -27.781 -19.703 -13.859 1 95.44 332 ILE A CA 1
ATOM 2633 C C . ILE A 1 332 ? -27.984 -20.562 -15.109 1 95.44 332 ILE A C 1
ATOM 2635 O O . ILE A 1 332 ? -27.922 -21.797 -15.047 1 95.44 332 ILE A O 1
ATOM 2639 N N . PRO A 1 333 ? -28.25 -19.953 -16.234 1 94.12 333 PRO A N 1
ATOM 2640 C CA . PRO A 1 333 ? -28.5 -20.719 -17.453 1 94.12 333 PRO A CA 1
ATOM 2641 C C . PRO A 1 333 ? -27.266 -21.5 -17.922 1 94.12 333 PRO A C 1
ATOM 2643 O O . PRO A 1 333 ? -26.125 -21.109 -17.609 1 94.12 333 PRO A O 1
ATOM 2646 N N . ALA A 1 334 ? -27.562 -22.547 -18.703 1 94.5 334 ALA A N 1
ATOM 2647 C CA . ALA A 1 334 ? -26.469 -23.312 -19.328 1 94.5 334 ALA A CA 1
ATOM 2648 C C . ALA A 1 334 ? -25.719 -22.453 -20.328 1 94.5 334 ALA A C 1
ATOM 2650 O O . ALA A 1 334 ? -26.281 -21.516 -20.906 1 94.5 334 ALA A O 1
ATOM 2651 N N . LYS A 1 335 ? -24.406 -22.688 -20.422 1 91.19 335 LYS A N 1
ATOM 2652 C CA . LYS A 1 335 ? -23.547 -22.125 -21.453 1 91.19 335 LYS A CA 1
ATOM 2653 C C . LYS A 1 335 ? -23.219 -20.656 -21.156 1 91.19 335 LYS A C 1
ATOM 2655 O O . LYS A 1 335 ? -22.672 -19.953 -22.016 1 91.19 335 LYS A O 1
ATOM 2660 N N . THR A 1 336 ? -23.625 -20.188 -19.969 1 91.44 336 THR A N 1
ATOM 2661 C CA . THR A 1 336 ? -23.125 -18.906 -19.516 1 91.44 336 THR A CA 1
ATOM 2662 C C . THR A 1 336 ? -21.766 -19.062 -18.844 1 91.44 336 THR A C 1
ATOM 2664 O O . THR A 1 336 ? -21.25 -20.172 -18.703 1 91.44 336 THR A O 1
ATOM 2667 N N . ILE A 1 337 ? -21.141 -17.953 -18.516 1 92.12 337 ILE A N 1
ATOM 2668 C CA . ILE A 1 337 ? -19.844 -18 -17.844 1 92.12 337 ILE A CA 1
ATOM 2669 C C . ILE A 1 337 ? -20.031 -17.734 -16.344 1 92.12 337 ILE A C 1
ATOM 2671 O O . ILE A 1 337 ? -20.766 -16.828 -15.953 1 92.12 337 ILE A O 1
ATOM 2675 N N . VAL A 1 338 ? -19.453 -18.547 -15.555 1 94.75 338 VAL A N 1
ATOM 2676 C CA . VAL A 1 338 ? -19.422 -18.344 -14.109 1 94.75 338 VAL A CA 1
ATOM 2677 C C . VAL A 1 338 ? -17.984 -18.141 -13.648 1 94.75 338 VAL A C 1
ATOM 2679 O O . VAL A 1 338 ? -17.141 -19.031 -13.766 1 94.75 338 VAL A O 1
ATOM 2682 N N . PHE A 1 339 ? -17.75 -16.938 -13.055 1 94 339 PHE A N 1
ATOM 2683 C CA . PHE A 1 339 ? -16.422 -16.594 -12.57 1 94 339 PHE A CA 1
ATOM 2684 C C . PHE A 1 339 ? -16.328 -16.797 -11.062 1 94 339 PHE A C 1
ATOM 2686 O O . PHE A 1 339 ? -17.203 -16.375 -10.312 1 94 339 PHE A O 1
ATOM 2693 N N . THR A 1 340 ? -15.305 -17.484 -10.648 1 96.38 340 THR A N 1
ATOM 2694 C CA . THR A 1 340 ? -14.789 -17.406 -9.289 1 96.38 340 THR A CA 1
ATOM 2695 C C . THR A 1 340 ? -13.508 -16.594 -9.242 1 96.38 340 THR A C 1
ATOM 2697 O O . THR A 1 340 ? -12.633 -16.75 -10.094 1 96.38 340 THR A O 1
ATOM 2700 N N . SER A 1 341 ? -13.414 -15.703 -8.344 1 96.88 341 SER A N 1
ATOM 2701 C CA . SER A 1 341 ? -12.266 -14.797 -8.336 1 96.88 341 SER A CA 1
ATOM 2702 C C . SER A 1 341 ? -11.531 -14.859 -7 1 96.88 341 SER A C 1
ATOM 2704 O O . SER A 1 341 ? -12.094 -14.516 -5.957 1 96.88 341 SER A O 1
ATOM 2706 N N . GLN A 1 342 ? -10.281 -15.242 -7.051 1 98 342 GLN A N 1
ATOM 2707 C CA . GLN A 1 342 ? -9.422 -15.188 -5.871 1 98 342 GLN A CA 1
ATOM 2708 C C . GLN A 1 342 ? -9.289 -13.758 -5.352 1 98 342 GLN A C 1
ATOM 2710 O O . GLN A 1 342 ? -9.32 -13.523 -4.145 1 98 342 GLN A O 1
ATOM 2715 N N . TRP A 1 343 ? -9.172 -12.805 -6.297 1 97.69 343 TRP A N 1
ATOM 2716 C CA . TRP A 1 343 ? -9.023 -11.406 -5.93 1 97.69 343 TRP A CA 1
ATOM 2717 C C . TRP A 1 343 ? -10.18 -10.945 -5.047 1 97.69 343 TRP A C 1
ATOM 2719 O O . TRP A 1 343 ? -9.977 -10.219 -4.07 1 97.69 343 TRP A O 1
ATOM 2729 N N . VAL A 1 344 ? -11.375 -11.375 -5.375 1 97.38 344 VAL A N 1
ATOM 2730 C CA . VAL A 1 344 ? -12.586 -10.922 -4.703 1 97.38 344 VAL A CA 1
ATOM 2731 C C . VAL A 1 344 ? -12.797 -11.727 -3.42 1 97.38 344 VAL A C 1
ATOM 2733 O O . VAL A 1 344 ? -12.891 -11.148 -2.332 1 97.38 344 VAL A O 1
ATOM 2736 N N . THR A 1 345 ? -12.758 -13.031 -3.488 1 98.44 345 THR A N 1
ATOM 2737 C CA . THR A 1 345 ? -13.062 -13.891 -2.35 1 98.44 345 THR A CA 1
ATOM 2738 C C . THR A 1 345 ? -11.984 -13.773 -1.278 1 98.44 345 THR A C 1
ATOM 2740 O O . THR A 1 345 ? -12.273 -13.844 -0.083 1 98.44 345 THR A O 1
ATOM 2743 N N . HIS A 1 346 ? -10.727 -13.547 -1.684 1 98.56 346 HIS A N 1
ATOM 2744 C CA . HIS A 1 346 ? -9.609 -13.469 -0.754 1 98.56 346 HIS A CA 1
ATOM 2745 C C . HIS A 1 346 ? -9.625 -12.148 0.02 1 98.56 346 HIS A C 1
ATOM 2747 O O . HIS A 1 346 ? -8.844 -11.969 0.953 1 98.56 346 HIS A O 1
ATOM 2753 N N . ARG A 1 347 ? -10.539 -11.234 -0.302 1 97.31 347 ARG A N 1
ATOM 2754 C CA . ARG A 1 347 ? -10.656 -9.953 0.388 1 97.31 347 ARG A CA 1
ATOM 2755 C C . ARG A 1 347 ? -12.07 -9.742 0.915 1 97.31 347 ARG A C 1
ATOM 2757 O O . ARG A 1 347 ? -12.422 -8.641 1.347 1 97.31 347 ARG A O 1
ATOM 2764 N N . HIS A 1 348 ? -12.883 -10.789 0.796 1 96.94 348 HIS A N 1
ATOM 2765 C CA . HIS A 1 348 ? -14.281 -10.672 1.184 1 96.94 348 HIS A CA 1
ATOM 2766 C C . HIS A 1 348 ? -14.422 -10.305 2.658 1 96.94 348 HIS A C 1
ATOM 2768 O O . HIS A 1 348 ? -14.055 -11.094 3.533 1 96.94 348 HIS A O 1
ATOM 2774 N N . PRO A 1 349 ? -14.93 -9.148 2.971 1 95.06 349 PRO A N 1
ATOM 2775 C CA . PRO A 1 349 ? -14.867 -8.625 4.336 1 95.06 349 PRO A CA 1
ATOM 2776 C C . PRO A 1 349 ? -15.68 -9.453 5.328 1 95.06 349 PRO A C 1
ATOM 2778 O O . PRO A 1 349 ? -15.484 -9.336 6.539 1 95.06 349 PRO A O 1
ATOM 2781 N N . ARG A 1 350 ? -16.625 -10.258 4.887 1 93.81 350 ARG A N 1
ATOM 2782 C CA . ARG A 1 350 ? -17.391 -11.125 5.777 1 93.81 350 ARG A CA 1
ATOM 2783 C C . ARG A 1 350 ? -16.531 -12.289 6.273 1 93.81 350 ARG A C 1
ATOM 2785 O O . ARG A 1 350 ? -16.828 -12.883 7.309 1 93.81 350 ARG A O 1
ATOM 2792 N N . PHE A 1 351 ? -15.469 -12.578 5.531 1 96.38 351 PHE A N 1
ATOM 2793 C CA . PHE A 1 351 ? -14.727 -13.789 5.848 1 96.38 351 PHE A CA 1
ATOM 2794 C C . PHE A 1 351 ? -13.297 -13.453 6.273 1 96.38 351 PHE A C 1
ATOM 2796 O O . PHE A 1 351 ? -12.578 -14.312 6.773 1 96.38 351 PHE A O 1
ATOM 2803 N N . TRP A 1 352 ? -12.883 -12.227 6.039 1 96.44 352 TRP A N 1
ATOM 2804 C CA . TRP A 1 352 ? -11.539 -11.805 6.398 1 96.44 352 TRP A CA 1
ATOM 2805 C C . TRP A 1 352 ? -11.57 -10.547 7.266 1 96.44 352 TRP A C 1
ATOM 2807 O O . TRP A 1 352 ? -12.117 -9.523 6.859 1 96.44 352 TRP A O 1
ATOM 2817 N N . ASP A 1 353 ? -10.938 -10.656 8.414 1 92.62 353 ASP A N 1
ATOM 2818 C CA . ASP A 1 353 ? -10.695 -9.445 9.195 1 92.62 353 ASP A CA 1
ATOM 2819 C C . ASP A 1 353 ? -9.602 -8.586 8.562 1 92.62 353 ASP A C 1
ATOM 2821 O O . ASP A 1 353 ? -8.57 -9.109 8.141 1 92.62 353 ASP A O 1
ATOM 2825 N N . ASP A 1 354 ? -9.898 -7.309 8.484 1 94.81 354 ASP A N 1
ATOM 2826 C CA . ASP A 1 354 ? -8.914 -6.418 7.875 1 94.81 354 ASP A CA 1
ATOM 2827 C C . ASP A 1 354 ? -8.453 -6.949 6.52 1 94.81 354 ASP A C 1
ATOM 2829 O O . ASP A 1 354 ? -7.266 -7.215 6.324 1 94.81 354 ASP A O 1
ATOM 2833 N N . PRO A 1 355 ? -9.391 -7.035 5.59 1 96.94 355 PRO A N 1
ATOM 2834 C CA . PRO A 1 355 ? -9.117 -7.727 4.328 1 96.94 355 PRO A CA 1
ATOM 2835 C C . PRO A 1 355 ? -8 -7.07 3.521 1 96.94 355 PRO A C 1
ATOM 2837 O O . PRO A 1 355 ? -7.367 -7.723 2.689 1 96.94 355 PRO A O 1
ATOM 2840 N N . GLU A 1 356 ? -7.68 -5.801 3.727 1 97.12 356 GLU A N 1
ATOM 2841 C CA . GLU A 1 356 ? -6.668 -5.113 2.936 1 97.12 356 GLU A CA 1
ATOM 2842 C C . GLU A 1 356 ? -5.301 -5.168 3.615 1 97.12 356 GLU A C 1
ATOM 2844 O O . GLU A 1 356 ? -4.297 -4.758 3.035 1 97.12 356 GLU A O 1
ATOM 2849 N N . GLY A 1 357 ? -5.301 -5.656 4.789 1 98.06 357 GLY A N 1
ATOM 2850 C CA . GLY A 1 357 ? -4.062 -5.684 5.551 1 98.06 357 GLY A CA 1
ATOM 2851 C C . GLY A 1 357 ? -3.223 -6.918 5.281 1 98.06 357 GLY A C 1
ATOM 2852 O O . GLY A 1 357 ? -3.756 -7.973 4.926 1 98.06 357 GLY A O 1
ATOM 2853 N N . PHE A 1 358 ? -1.903 -6.789 5.383 1 98.69 358 PHE A N 1
ATOM 2854 C CA . PHE A 1 358 ? -0.961 -7.898 5.316 1 98.69 358 PHE A CA 1
ATOM 2855 C C . PHE A 1 358 ? -0.615 -8.398 6.711 1 98.69 358 PHE A C 1
ATOM 2857 O O . PHE A 1 358 ? 0.011 -7.688 7.496 1 98.69 358 PHE A O 1
ATOM 2864 N N . ASP A 1 359 ? -1.075 -9.633 6.988 1 98.25 359 ASP A N 1
ATOM 2865 C CA . ASP A 1 359 ? -0.911 -10.219 8.312 1 98.25 359 ASP A CA 1
ATOM 2866 C C . ASP A 1 359 ? -0.621 -11.711 8.227 1 98.25 359 ASP A C 1
ATOM 2868 O O . ASP A 1 359 ? -1.532 -12.531 8.344 1 98.25 359 ASP A O 1
ATOM 2872 N N . PRO A 1 360 ? 0.67 -12.07 8.18 1 98.44 360 PRO A N 1
ATOM 2873 C CA . PRO A 1 360 ? 1.016 -13.492 8.102 1 98.44 360 PRO A CA 1
ATOM 2874 C C . PRO A 1 360 ? 0.5 -14.297 9.297 1 98.44 360 PRO A C 1
ATOM 2876 O O . PRO A 1 360 ? 0.315 -15.516 9.195 1 98.44 360 PRO A O 1
ATOM 2879 N N . ASP A 1 361 ? 0.207 -13.664 10.367 1 97.06 361 ASP A N 1
ATOM 2880 C CA . ASP A 1 361 ? -0.198 -14.375 11.578 1 97.06 361 ASP A CA 1
ATOM 2881 C C . ASP A 1 361 ? -1.621 -14.914 11.453 1 97.06 361 ASP A C 1
ATOM 2883 O O . ASP A 1 361 ? -2.057 -15.727 12.266 1 97.06 361 ASP A O 1
ATOM 2887 N N . ARG A 1 362 ? -2.355 -14.516 10.461 1 96.38 362 ARG A N 1
ATOM 2888 C CA . ARG A 1 362 ? -3.678 -15.086 10.219 1 96.38 362 ARG A CA 1
ATOM 2889 C C . ARG A 1 362 ? -3.594 -16.578 9.969 1 96.38 362 ARG A C 1
ATOM 2891 O O . ARG A 1 362 ? -4.574 -17.312 10.164 1 96.38 362 ARG A O 1
ATOM 2898 N N . TRP A 1 363 ? -2.43 -17.016 9.57 1 97.81 363 TRP A N 1
ATOM 2899 C CA . TRP A 1 363 ? -2.266 -18.406 9.164 1 97.81 363 TRP A CA 1
ATOM 2900 C C . TRP A 1 363 ? -1.749 -19.25 10.32 1 97.81 363 TRP A C 1
ATOM 2902 O O . TRP A 1 363 ? -1.437 -20.438 10.141 1 97.81 363 TRP A O 1
ATOM 2912 N N . LEU A 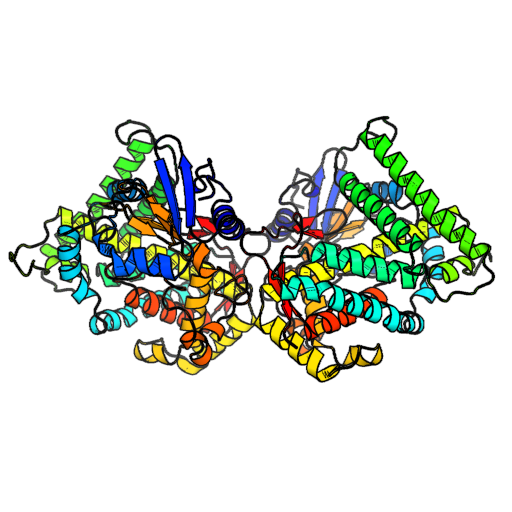1 364 ? -1.566 -18.625 11.484 1 97.12 364 LEU A N 1
ATOM 2913 C CA . LEU A 1 364 ? -1.279 -19.438 12.664 1 97.12 364 LEU A CA 1
ATOM 2914 C C . LEU A 1 364 ? -2.381 -20.469 12.891 1 97.12 364 LEU A C 1
ATOM 2916 O O . LEU A 1 364 ? -3.551 -20.219 12.602 1 97.12 364 LEU A O 1
ATOM 2920 N N . PRO A 1 365 ? -2.043 -21.609 13.352 1 94.5 365 PRO A N 1
ATOM 2921 C CA . PRO A 1 365 ? -2.99 -22.719 13.453 1 94.5 365 PRO A CA 1
ATOM 2922 C C . PRO A 1 365 ? -4.281 -22.328 14.164 1 94.5 365 PRO A C 1
ATOM 2924 O O . PRO A 1 365 ? -5.371 -22.703 13.719 1 94.5 365 PRO A O 1
ATOM 2927 N N . GLU A 1 366 ? -4.25 -21.547 15.242 1 93.94 366 GLU A N 1
ATOM 2928 C CA . GLU A 1 366 ? -5.422 -21.172 16.031 1 93.94 366 GLU A CA 1
ATOM 2929 C C . GLU A 1 366 ? -6.391 -20.312 15.211 1 93.94 366 GLU A C 1
ATOM 2931 O O . GLU A 1 366 ? -7.602 -20.359 15.438 1 93.94 366 GLU A O 1
ATOM 2936 N N . ARG A 1 367 ? -5.926 -19.625 14.234 1 92.44 367 ARG A N 1
ATOM 2937 C CA . ARG A 1 367 ? -6.762 -18.766 13.406 1 92.44 367 ARG A CA 1
ATOM 2938 C C . ARG A 1 367 ? -7.16 -19.469 12.117 1 92.44 367 ARG A C 1
ATOM 2940 O O . ARG A 1 367 ? -8.305 -19.359 11.672 1 92.44 367 ARG A O 1
ATOM 2947 N N . ALA A 1 368 ? -6.266 -20.188 11.539 1 92.25 368 ALA A N 1
ATOM 2948 C CA . ALA A 1 368 ? -6.48 -20.844 10.258 1 92.25 368 ALA A CA 1
ATOM 2949 C C . ALA A 1 368 ? -7.562 -21.922 10.375 1 92.25 368 ALA A C 1
ATOM 2951 O O . ALA A 1 368 ? -8.32 -22.156 9.43 1 92.25 368 ALA A O 1
ATOM 2952 N N . LYS A 1 369 ? -7.707 -22.484 11.539 1 92.12 369 LYS A N 1
ATOM 2953 C CA . LYS A 1 369 ? -8.648 -23.578 11.742 1 92.12 369 LYS A CA 1
ATOM 2954 C C . LYS A 1 369 ? -10.094 -23.078 11.664 1 92.12 369 LYS A C 1
ATOM 2956 O O . LYS A 1 369 ? -11.008 -23.859 11.383 1 92.12 369 LYS A O 1
ATOM 2961 N N . THR A 1 370 ? -10.297 -21.828 11.867 1 92.88 370 THR A N 1
ATOM 2962 C CA . THR A 1 370 ? -11.648 -21.297 11.914 1 92.88 370 THR A CA 1
ATOM 2963 C C . THR A 1 370 ? -12.07 -20.781 10.539 1 92.88 370 THR A C 1
ATOM 2965 O O . THR A 1 370 ? -13.227 -20.391 10.336 1 92.88 370 THR A O 1
ATOM 2968 N N . MET A 1 371 ? -11.195 -20.891 9.594 1 94.62 371 MET A N 1
ATOM 2969 C CA . MET A 1 371 ? -11.469 -20.344 8.266 1 94.62 371 MET A CA 1
ATOM 2970 C C . MET A 1 371 ? -12.344 -21.281 7.453 1 94.62 371 MET A C 1
ATOM 2972 O O . MET A 1 371 ? -12.203 -22.5 7.562 1 94.62 371 MET A O 1
ATOM 2976 N N . HIS A 1 372 ? -13.242 -20.656 6.695 1 95 372 HIS A N 1
ATOM 2977 C CA . HIS A 1 372 ? -13.953 -21.453 5.691 1 95 372 HIS A CA 1
ATOM 2978 C C . HIS A 1 372 ? -12.977 -22.125 4.727 1 95 372 HIS A C 1
ATOM 2980 O O . HIS A 1 372 ? -12.016 -21.5 4.277 1 95 372 HIS A O 1
ATOM 2986 N N . ARG A 1 373 ? -13.141 -23.25 4.422 1 92.88 373 ARG A N 1
ATOM 2987 C CA . ARG A 1 373 ? -12.211 -24.062 3.652 1 92.88 373 ARG A CA 1
ATOM 2988 C C . ARG A 1 373 ? -11.938 -23.453 2.287 1 92.88 373 ARG A C 1
ATOM 2990 O O . ARG A 1 373 ? -10.852 -23.609 1.732 1 92.88 373 ARG A O 1
ATOM 2997 N N . HIS A 1 374 ? -12.953 -22.719 1.812 1 96.25 374 HIS A N 1
ATOM 2998 C CA . HIS A 1 374 ? -12.812 -22.25 0.437 1 96.25 374 HIS A CA 1
ATOM 2999 C C . HIS A 1 374 ? -12.789 -20.734 0.37 1 96.25 374 HIS A C 1
ATOM 3001 O O . HIS A 1 374 ? -13.062 -20.141 -0.68 1 96.25 374 HIS A O 1
ATOM 3007 N N . GLN A 1 375 ? -12.508 -20.094 1.541 1 97.94 375 GLN A N 1
ATOM 3008 C CA . GLN A 1 375 ? -12.297 -18.641 1.48 1 97.94 375 GLN A CA 1
ATOM 3009 C C . GLN A 1 375 ? -10.922 -18.312 0.908 1 97.94 375 GLN A C 1
ATOM 3011 O O . GLN A 1 375 ? -10.664 -17.172 0.534 1 97.94 375 GLN A O 1
ATOM 3016 N N . PHE A 1 376 ? -10.078 -19.312 0.923 1 98.5 376 PHE A N 1
ATOM 3017 C CA . PHE A 1 376 ? -8.727 -19.203 0.375 1 98.5 376 PHE A CA 1
ATOM 3018 C C . PHE A 1 376 ? -8.445 -20.328 -0.606 1 98.5 376 PHE A C 1
ATOM 3020 O O . PHE A 1 376 ? -8.375 -21.5 -0.213 1 98.5 376 PHE A O 1
ATOM 3027 N N . PHE A 1 377 ? -8.312 -20.016 -1.903 1 98.31 377 PHE A N 1
ATOM 3028 C CA . PHE A 1 377 ? -8.117 -21.047 -2.92 1 98.31 377 PHE A CA 1
ATOM 3029 C C . PHE A 1 377 ? -7.148 -20.562 -3.994 1 98.31 377 PHE A C 1
ATOM 3031 O O . PHE A 1 377 ? -7.461 -20.594 -5.184 1 98.31 377 PHE A O 1
ATOM 3038 N N . PRO A 1 378 ? -5.871 -20.219 -3.531 1 97.69 378 PRO A N 1
ATOM 3039 C CA . PRO A 1 378 ? -4.898 -19.703 -4.496 1 97.69 378 PRO A CA 1
ATOM 3040 C C . PRO A 1 378 ? -4.574 -20.703 -5.602 1 97.69 378 PRO A C 1
ATOM 3042 O O . PRO A 1 378 ? -4.172 -20.312 -6.699 1 97.69 378 PRO A O 1
ATOM 3045 N N . PHE A 1 379 ? -4.781 -21.984 -5.375 1 96.62 379 PHE A N 1
ATOM 3046 C CA . PHE A 1 379 ? -4.457 -23.047 -6.328 1 96.62 379 PHE A CA 1
ATOM 3047 C C . PHE A 1 379 ? -5.723 -23.719 -6.848 1 96.62 379 PHE A C 1
ATOM 3049 O O . PHE A 1 379 ? -5.719 -24.906 -7.156 1 96.62 379 PHE A O 1
ATOM 3056 N N . ALA A 1 380 ? -6.789 -22.938 -6.863 1 95.5 380 ALA A N 1
ATOM 3057 C CA . ALA A 1 380 ? -8.102 -23.484 -7.203 1 95.5 380 ALA A CA 1
ATOM 3058 C C . ALA A 1 380 ? -8.555 -24.516 -6.172 1 95.5 380 ALA A C 1
ATOM 3060 O O . ALA A 1 380 ? -8.188 -24.438 -5 1 95.5 380 ALA A O 1
ATOM 3061 N N . ALA A 1 381 ? -9.547 -25.312 -6.504 1 96.31 381 ALA A N 1
ATOM 3062 C CA . ALA A 1 381 ? -10.086 -26.297 -5.562 1 96.31 381 ALA A CA 1
ATOM 3063 C C . ALA A 1 381 ? -10.758 -27.453 -6.297 1 96.31 381 ALA A C 1
ATOM 3065 O O . ALA A 1 381 ? -10.992 -27.375 -7.504 1 96.31 381 ALA A O 1
ATOM 3066 N N . GLY A 1 382 ? -10.945 -28.547 -5.512 1 94.06 382 GLY A N 1
ATOM 3067 C CA . GLY A 1 382 ? -11.633 -29.703 -6.086 1 94.06 382 GLY A CA 1
ATOM 3068 C C . GLY A 1 382 ? -10.742 -30.562 -6.945 1 94.06 382 GLY A C 1
ATOM 3069 O O . GLY A 1 382 ? -9.523 -30.578 -6.77 1 94.06 382 GLY A O 1
ATOM 3070 N N . PRO A 1 383 ? -11.305 -31.266 -7.848 1 91.25 383 PRO A N 1
ATOM 3071 C CA . PRO A 1 383 ? -10.547 -32.188 -8.672 1 91.25 383 PRO A CA 1
ATOM 3072 C C . PRO A 1 383 ? -9.539 -31.5 -9.586 1 91.25 383 PRO A C 1
ATOM 3074 O O . PRO A 1 383 ? -8.531 -32.094 -9.977 1 91.25 383 PRO A O 1
ATOM 3077 N N . ARG A 1 384 ? -9.82 -30.266 -9.867 1 91.62 384 ARG A N 1
ATOM 3078 C CA . ARG A 1 384 ? -8.953 -29.547 -10.797 1 91.62 384 ARG A CA 1
ATOM 3079 C C . ARG A 1 384 ? -7.984 -28.641 -10.047 1 91.62 384 ARG A C 1
ATOM 3081 O O . ARG A 1 384 ? -7.414 -27.703 -10.625 1 91.62 384 ARG A O 1
ATOM 3088 N N . MET A 1 385 ? -7.855 -28.891 -8.812 1 93.69 385 MET A N 1
ATOM 3089 C CA . MET A 1 385 ? -6.832 -28.156 -8.07 1 93.69 385 MET A CA 1
ATOM 3090 C C . MET A 1 385 ? -5.469 -28.297 -8.734 1 93.69 385 MET A C 1
ATOM 3092 O O . MET A 1 385 ? -5.156 -29.344 -9.305 1 93.69 385 MET A O 1
ATOM 3096 N N . CYS A 1 386 ? -4.746 -27.312 -8.633 1 91.69 386 CYS A N 1
ATOM 3097 C CA . CYS A 1 386 ? -3.441 -27.266 -9.289 1 91.69 386 CYS A CA 1
ATOM 3098 C C . CYS A 1 386 ? -2.596 -28.469 -8.891 1 91.69 386 CYS A C 1
ATOM 3100 O O . CYS A 1 386 ? -2.312 -28.672 -7.711 1 91.69 386 CYS A O 1
ATOM 3102 N N . ILE A 1 387 ? -2.184 -29.172 -9.82 1 87.81 387 ILE A N 1
ATOM 3103 C CA . ILE A 1 387 ? -1.41 -30.391 -9.617 1 87.81 387 ILE A CA 1
ATOM 3104 C C . ILE A 1 387 ? -0.027 -30.031 -9.07 1 87.81 387 ILE A C 1
ATOM 3106 O O . ILE A 1 387 ? 0.591 -30.828 -8.359 1 87.81 387 ILE A O 1
ATOM 3110 N N . GLY A 1 388 ? 0.446 -28.859 -9.367 1 90.12 388 GLY A N 1
ATOM 3111 C CA . GLY A 1 388 ? 1.776 -28.422 -8.969 1 90.12 388 GLY A CA 1
ATOM 3112 C C . GLY A 1 388 ? 1.776 -27.578 -7.715 1 90.12 388 GLY A C 1
ATOM 3113 O O . GLY A 1 388 ? 2.75 -26.875 -7.434 1 90.12 388 GLY A O 1
ATOM 3114 N N . ALA A 1 389 ? 0.694 -27.547 -6.934 1 94.25 389 ALA A N 1
ATOM 3115 C CA . ALA A 1 389 ? 0.585 -26.703 -5.75 1 94.25 389 ALA A CA 1
ATOM 3116 C C . ALA A 1 389 ? 1.712 -27 -4.762 1 94.25 389 ALA A C 1
ATOM 3118 O O . ALA A 1 389 ? 2.334 -26.062 -4.234 1 94.25 389 ALA A O 1
ATOM 3119 N N . GLY A 1 390 ? 1.962 -28.312 -4.555 1 93.94 390 GLY A N 1
ATOM 3120 C CA . GLY A 1 390 ? 3.045 -28.688 -3.66 1 93.94 390 GLY A CA 1
ATOM 3121 C C . GLY A 1 390 ? 4.406 -28.234 -4.141 1 93.94 390 GLY A C 1
ATOM 3122 O O . GLY A 1 390 ? 5.223 -27.75 -3.35 1 93.94 390 GLY A O 1
ATOM 3123 N N . PHE A 1 391 ? 4.645 -28.406 -5.445 1 92.75 391 PHE A N 1
ATOM 3124 C CA . PHE A 1 391 ? 5.875 -27.953 -6.078 1 92.75 391 PHE A CA 1
ATOM 3125 C C . PHE A 1 391 ? 6.047 -26.453 -5.895 1 92.75 391 PHE A C 1
ATOM 3127 O O . PHE A 1 391 ? 7.113 -25.984 -5.488 1 92.75 391 PHE A O 1
ATOM 3134 N N . ALA A 1 392 ? 4.996 -25.703 -6.164 1 95.31 392 ALA A N 1
ATOM 3135 C CA . ALA A 1 392 ? 5.023 -24.25 -6.105 1 95.31 392 ALA A CA 1
ATOM 3136 C C . ALA A 1 392 ? 5.309 -23.766 -4.688 1 95.31 392 ALA A C 1
ATOM 3138 O O . ALA A 1 392 ? 6.109 -22.844 -4.488 1 95.31 392 ALA A O 1
ATOM 3139 N N . MET A 1 393 ? 4.684 -24.375 -3.721 1 97.06 393 MET A N 1
ATOM 3140 C CA . MET A 1 393 ? 4.848 -23.969 -2.33 1 97.06 393 MET A CA 1
ATOM 3141 C C . MET A 1 393 ? 6.254 -24.281 -1.833 1 97.06 393 MET A C 1
ATOM 3143 O O . MET A 1 393 ? 6.867 -23.469 -1.136 1 97.06 393 MET A O 1
ATOM 3147 N N . MET A 1 394 ? 6.73 -25.438 -2.16 1 97.06 394 MET A N 1
ATOM 3148 C CA . MET A 1 394 ? 8.094 -25.781 -1.783 1 97.06 394 MET A CA 1
ATOM 3149 C C . MET A 1 394 ? 9.094 -24.828 -2.412 1 97.06 394 MET A C 1
ATOM 3151 O O . MET A 1 394 ? 9.977 -24.297 -1.724 1 97.06 394 MET A O 1
ATOM 3155 N N . GLU A 1 395 ? 8.914 -24.641 -3.697 1 97 395 GLU A N 1
ATOM 3156 C CA . GLU A 1 395 ? 9.758 -23.688 -4.426 1 97 395 GLU A CA 1
ATOM 3157 C C . GLU A 1 395 ? 9.734 -22.312 -3.779 1 97 395 GLU A C 1
ATOM 3159 O O . GLU A 1 395 ? 10.789 -21.719 -3.51 1 97 395 GLU A O 1
ATOM 3164 N N . GLY A 1 396 ? 8.547 -21.797 -3.514 1 98.19 396 GLY A N 1
ATOM 3165 C CA . GLY A 1 396 ? 8.391 -20.469 -2.92 1 98.19 396 GLY A CA 1
ATOM 3166 C C . GLY A 1 396 ? 9.047 -20.344 -1.559 1 98.19 396 GLY A C 1
ATOM 3167 O O . GLY A 1 396 ? 9.734 -19.359 -1.281 1 98.19 396 GLY A O 1
ATOM 3168 N N . GLN A 1 397 ? 8.82 -21.312 -0.718 1 98.5 397 GLN A N 1
ATOM 3169 C CA . GLN A 1 397 ? 9.344 -21.297 0.642 1 98.5 397 GLN A CA 1
ATOM 3170 C C . GLN A 1 397 ? 10.875 -21.344 0.641 1 98.5 397 GLN A C 1
ATOM 3172 O O . GLN A 1 397 ? 11.516 -20.578 1.359 1 98.5 397 GLN A O 1
ATOM 3177 N N . LEU A 1 398 ? 11.438 -22.219 -0.132 1 98.69 398 LEU A N 1
ATOM 3178 C CA . LEU A 1 398 ? 12.883 -22.391 -0.175 1 98.69 398 LEU A CA 1
ATOM 3179 C C . LEU A 1 398 ? 13.562 -21.156 -0.778 1 98.69 398 LEU A C 1
ATOM 3181 O O . LEU A 1 398 ? 14.57 -20.688 -0.26 1 98.69 398 LEU A O 1
ATOM 3185 N N . VAL A 1 399 ? 12.992 -20.672 -1.85 1 98.62 399 VAL A N 1
ATOM 3186 C CA . VAL A 1 399 ? 13.547 -19.5 -2.506 1 98.62 399 VAL A CA 1
ATOM 3187 C C . VAL A 1 399 ? 13.477 -18.297 -1.563 1 98.62 399 VAL A C 1
ATOM 3189 O O . VAL A 1 399 ? 14.461 -17.578 -1.39 1 98.62 399 VAL A O 1
ATOM 3192 N N . LEU A 1 400 ? 12.328 -18.094 -0.985 1 98.69 400 LEU A N 1
ATOM 3193 C CA . LEU A 1 400 ? 12.109 -16.953 -0.1 1 98.69 400 LEU A CA 1
ATOM 3194 C C . LEU A 1 400 ? 13.078 -16.984 1.077 1 98.69 400 LEU A C 1
ATOM 3196 O O . LEU A 1 400 ? 13.695 -15.969 1.41 1 98.69 400 LEU A O 1
ATOM 3200 N N . ALA A 1 401 ? 13.203 -18.125 1.715 1 98.69 401 ALA A N 1
ATOM 3201 C CA . ALA A 1 401 ? 14.102 -18.266 2.859 1 98.69 401 ALA A CA 1
ATOM 3202 C C . ALA A 1 401 ? 15.547 -18 2.453 1 98.69 401 ALA A C 1
ATOM 3204 O O . ALA A 1 401 ? 16.297 -17.344 3.172 1 98.69 401 ALA A O 1
ATOM 3205 N N . THR A 1 402 ? 15.945 -18.578 1.304 1 98.75 402 THR A N 1
ATOM 3206 C CA . THR A 1 402 ? 17.312 -18.453 0.824 1 98.75 402 THR A CA 1
ATOM 3207 C C . THR A 1 402 ? 17.656 -16.984 0.547 1 98.75 402 THR A C 1
ATOM 3209 O O . THR A 1 402 ? 18.703 -16.5 0.984 1 98.75 402 THR A O 1
ATOM 3212 N N . LEU A 1 403 ? 16.797 -16.281 -0.14 1 98.69 403 LEU A N 1
ATOM 3213 C CA . LEU A 1 403 ? 17.062 -14.898 -0.501 1 98.69 403 LEU A CA 1
ATOM 3214 C C . LEU A 1 403 ? 16.938 -13.984 0.714 1 98.69 403 LEU A C 1
ATOM 3216 O O . LEU A 1 403 ? 17.766 -13.086 0.905 1 98.69 403 LEU A O 1
ATOM 3220 N N . ALA A 1 404 ? 15.938 -14.211 1.569 1 98.25 404 ALA A N 1
ATOM 3221 C CA . ALA A 1 404 ? 15.68 -13.352 2.723 1 98.25 404 ALA A CA 1
ATOM 3222 C C . ALA A 1 404 ? 16.797 -13.484 3.764 1 98.25 404 ALA A C 1
ATOM 3224 O O . ALA A 1 404 ? 17 -12.586 4.578 1 98.25 404 ALA A O 1
ATOM 3225 N N . ARG A 1 405 ? 17.453 -14.633 3.775 1 98.25 405 ARG A N 1
ATOM 3226 C CA . ARG A 1 405 ? 18.562 -14.836 4.688 1 98.25 405 ARG A CA 1
ATOM 3227 C C . ARG A 1 405 ? 19.703 -13.875 4.375 1 98.25 405 ARG A C 1
ATOM 3229 O O . ARG A 1 405 ? 20.438 -13.445 5.277 1 98.25 405 ARG A O 1
ATOM 3236 N N . ARG A 1 406 ? 19.844 -13.492 3.123 1 98 406 ARG A N 1
ATOM 3237 C CA . ARG A 1 406 ? 21.047 -12.812 2.682 1 98 406 ARG A CA 1
ATOM 3238 C C . ARG A 1 406 ? 20.766 -11.352 2.346 1 98 406 ARG A C 1
ATOM 3240 O O . ARG A 1 406 ? 21.656 -10.5 2.438 1 98 406 ARG A O 1
ATOM 3247 N N . TYR A 1 407 ? 19.516 -11.062 1.939 1 98.25 407 TYR A N 1
ATOM 3248 C CA . TYR A 1 407 ? 19.297 -9.734 1.382 1 98.25 407 TYR A CA 1
ATOM 3249 C C . TYR A 1 407 ? 18.016 -9.117 1.92 1 98.25 407 TYR A C 1
ATOM 3251 O O . TYR A 1 407 ? 17.016 -9.828 2.133 1 98.25 407 TYR A O 1
ATOM 3259 N N . ARG A 1 408 ? 18.047 -7.852 2.152 1 98.06 408 ARG A N 1
ATOM 3260 C CA . ARG A 1 408 ? 16.859 -7.012 2.275 1 98.06 408 ARG A CA 1
ATOM 3261 C C . ARG A 1 408 ? 16.531 -6.328 0.952 1 98.06 408 ARG A C 1
ATOM 3263 O O . ARG A 1 408 ? 17.422 -5.773 0.3 1 98.06 408 ARG A O 1
ATOM 3270 N N . VAL A 1 409 ? 15.328 -6.402 0.536 1 98.12 409 VAL A N 1
ATOM 3271 C CA . VAL A 1 409 ? 14.875 -5.797 -0.712 1 98.12 409 VAL A CA 1
ATOM 3272 C C . VAL A 1 409 ? 14.102 -4.516 -0.414 1 98.12 409 VAL A C 1
ATOM 3274 O O . VAL A 1 409 ? 13.125 -4.535 0.338 1 98.12 409 VAL A O 1
ATOM 3277 N N . ASP A 1 410 ? 14.547 -3.396 -0.984 1 98.06 410 ASP A N 1
ATOM 3278 C CA . ASP A 1 410 ? 13.898 -2.102 -0.795 1 98.06 410 ASP A CA 1
ATOM 3279 C C . ASP A 1 410 ? 13.336 -1.569 -2.113 1 98.06 410 ASP A C 1
ATOM 3281 O O . ASP A 1 410 ? 14.094 -1.273 -3.039 1 98.06 410 ASP A O 1
ATOM 3285 N N . LEU A 1 411 ? 12.023 -1.444 -2.189 1 98.19 411 LEU A N 1
ATOM 3286 C CA . LEU A 1 411 ? 11.414 -0.864 -3.381 1 98.19 411 LEU A CA 1
ATOM 3287 C C . LEU A 1 411 ? 12.008 0.509 -3.682 1 98.19 411 LEU A C 1
ATOM 3289 O O . LEU A 1 411 ? 12.273 1.289 -2.764 1 98.19 411 LEU A O 1
ATOM 3293 N N . LEU A 1 412 ? 12.219 0.759 -4.922 1 96.19 412 LEU A N 1
ATOM 3294 C CA . LEU A 1 412 ? 12.719 2.066 -5.336 1 96.19 412 LEU A CA 1
ATOM 3295 C C . LEU A 1 412 ? 11.625 3.125 -5.227 1 96.19 412 LEU A C 1
ATOM 3297 O O . LEU A 1 412 ? 10.586 3.02 -5.883 1 96.19 412 LEU A O 1
ATOM 3301 N N . PRO A 1 413 ? 11.852 4.152 -4.406 1 95.06 413 PRO A N 1
ATOM 3302 C CA . PRO A 1 413 ? 10.828 5.191 -4.32 1 95.06 413 PRO A CA 1
ATOM 3303 C C . PRO A 1 413 ? 10.523 5.836 -5.672 1 95.06 413 PRO A C 1
ATOM 3305 O O . PRO A 1 413 ? 11.438 6.066 -6.469 1 95.06 413 PRO A O 1
ATOM 3308 N N . GLY A 1 414 ? 9.25 6.102 -5.91 1 92.12 414 GLY A N 1
ATOM 3309 C CA . GLY A 1 414 ? 8.852 6.762 -7.141 1 92.12 414 GLY A CA 1
ATOM 3310 C C . GLY A 1 414 ? 8.484 5.793 -8.25 1 92.12 414 GLY A C 1
ATOM 3311 O O . GLY A 1 414 ? 7.859 6.184 -9.242 1 92.12 414 GLY A O 1
ATOM 3312 N N . HIS A 1 415 ? 8.859 4.547 -8.062 1 93.56 415 HIS A N 1
ATOM 3313 C CA . HIS A 1 415 ? 8.453 3.549 -9.047 1 93.56 415 HIS A CA 1
ATOM 3314 C C . HIS A 1 415 ? 7.062 3.002 -8.734 1 93.56 415 HIS A C 1
ATOM 3316 O O . HIS A 1 415 ? 6.84 2.434 -7.664 1 93.56 415 HIS A O 1
ATOM 3322 N N . PRO A 1 416 ? 6.188 3.145 -9.695 1 92.69 416 PRO A N 1
ATOM 3323 C CA . PRO A 1 416 ? 4.816 2.703 -9.422 1 92.69 416 PRO A CA 1
ATOM 3324 C C . PRO A 1 416 ? 4.691 1.183 -9.359 1 92.69 416 PRO A C 1
ATOM 3326 O O . PRO A 1 416 ? 5.234 0.48 -10.219 1 92.69 416 PRO A O 1
ATOM 3329 N N . ILE A 1 417 ? 4.043 0.666 -8.352 1 95.25 417 ILE A N 1
ATOM 3330 C CA . ILE A 1 417 ? 3.672 -0.74 -8.227 1 95.25 417 ILE A CA 1
ATOM 3331 C C . ILE A 1 417 ? 2.186 -0.91 -8.531 1 95.25 417 ILE A C 1
ATOM 3333 O O . ILE A 1 417 ? 1.335 -0.583 -7.699 1 95.25 417 ILE A O 1
ATOM 3337 N N . VAL A 1 418 ? 1.888 -1.429 -9.734 1 93.25 418 VAL A N 1
ATOM 3338 C CA . VAL A 1 418 ? 0.507 -1.518 -10.195 1 93.25 418 VAL A CA 1
ATOM 3339 C C . VAL A 1 418 ? 0.2 -2.949 -10.633 1 93.25 418 VAL A C 1
ATOM 3341 O O . VAL A 1 418 ? 0.861 -3.488 -11.523 1 93.25 418 VAL A O 1
ATOM 3344 N N . PRO A 1 419 ? -0.761 -3.605 -9.914 1 94.12 419 PRO A N 1
ATOM 3345 C CA . PRO A 1 419 ? -1.169 -4.922 -10.406 1 94.12 419 PRO A CA 1
ATOM 3346 C C . PRO A 1 419 ? -1.849 -4.859 -11.773 1 94.12 419 PRO A C 1
ATOM 3348 O O . PRO A 1 419 ? -2.699 -3.996 -12 1 94.12 419 PRO A O 1
ATOM 3351 N N . GLU A 1 420 ? -1.433 -5.668 -12.609 1 89.5 420 GLU A N 1
ATOM 3352 C CA . GLU A 1 420 ? -2.01 -5.789 -13.945 1 89.5 420 GLU A CA 1
ATOM 3353 C C . GLU A 1 420 ? -2.617 -7.172 -14.164 1 89.5 420 GLU A C 1
ATOM 3355 O O . GLU A 1 420 ? -1.893 -8.156 -14.336 1 89.5 420 GLU A O 1
ATOM 3360 N N . PRO A 1 421 ? -3.971 -7.211 -14.18 1 88.81 421 PRO A N 1
ATOM 3361 C CA . PRO A 1 421 ? -4.652 -8.492 -14.367 1 88.81 421 PRO A CA 1
ATOM 3362 C C . PRO A 1 421 ? -4.656 -8.945 -15.828 1 88.81 421 PRO A C 1
ATOM 3364 O O . PRO A 1 421 ? -5.449 -8.445 -16.625 1 88.81 421 PRO A O 1
ATOM 3367 N N . LEU A 1 422 ? -3.766 -9.828 -16.172 1 81.62 422 LEU A N 1
ATOM 3368 C CA . LEU A 1 422 ? -3.711 -10.508 -17.469 1 81.62 422 LEU A CA 1
ATOM 3369 C C . LEU A 1 422 ? -4.055 -11.984 -17.312 1 81.62 422 LEU A C 1
ATOM 3371 O O . LEU A 1 422 ? -5 -12.336 -16.609 1 81.62 422 LEU A O 1
ATOM 3375 N N . ILE A 1 423 ? -3.355 -12.828 -17.953 1 77.94 423 ILE A N 1
ATOM 3376 C CA . ILE A 1 423 ? -3.561 -14.25 -17.656 1 77.94 423 ILE A CA 1
ATOM 3377 C C . ILE A 1 423 ? -3.225 -14.531 -16.203 1 77.94 423 ILE A C 1
ATOM 3379 O O . ILE A 1 423 ? -3.945 -15.273 -15.523 1 77.94 423 ILE A O 1
ATOM 3383 N N . THR A 1 424 ? -2.115 -13.93 -15.812 1 87.25 424 THR A N 1
ATOM 3384 C CA . THR A 1 424 ? -1.739 -13.914 -14.406 1 87.25 424 THR A CA 1
ATOM 3385 C C . THR A 1 424 ? -1.69 -12.484 -13.875 1 87.25 424 THR A C 1
ATOM 3387 O O . THR A 1 424 ? -1.708 -11.523 -14.648 1 87.25 424 THR A O 1
ATOM 3390 N N . LEU A 1 425 ? -1.731 -12.336 -12.633 1 92.44 425 LEU A N 1
ATOM 3391 C CA . LEU A 1 425 ? -1.603 -11.023 -12.008 1 92.44 425 LEU A CA 1
ATOM 3392 C C . LEU A 1 425 ? -0.138 -10.617 -11.906 1 92.44 425 LEU A C 1
ATOM 3394 O O . LEU A 1 425 ? 0.583 -11.094 -11.023 1 92.44 425 LEU A O 1
ATOM 3398 N N . ARG A 1 426 ? 0.291 -9.688 -12.727 1 91.38 426 ARG A N 1
ATOM 3399 C CA . ARG A 1 426 ? 1.69 -9.281 -12.789 1 91.38 426 ARG A CA 1
ATOM 3400 C C . ARG A 1 426 ? 1.855 -7.824 -12.367 1 91.38 426 ARG A C 1
ATOM 3402 O O . ARG A 1 426 ? 0.894 -7.051 -12.383 1 91.38 426 ARG A O 1
ATOM 3409 N N . PRO A 1 427 ? 3.059 -7.465 -11.922 1 94.38 427 PRO A N 1
ATOM 3410 C CA . PRO A 1 427 ? 3.334 -6.031 -11.773 1 94.38 427 PRO A CA 1
ATOM 3411 C C . PRO A 1 427 ? 3.52 -5.328 -13.117 1 94.38 427 PRO A C 1
ATOM 3413 O O . PRO A 1 427 ? 4.461 -5.633 -13.852 1 94.38 427 PRO A O 1
ATOM 3416 N N . LYS A 1 428 ? 2.709 -4.383 -13.383 1 90.19 428 LYS A N 1
ATOM 3417 C CA . LYS A 1 428 ? 2.625 -3.725 -14.688 1 90.19 428 LYS A CA 1
ATOM 3418 C C . LYS A 1 428 ? 3.973 -3.135 -15.094 1 90.19 428 LYS A C 1
ATOM 3420 O O . LYS A 1 428 ? 4.371 -3.229 -16.25 1 90.19 428 LYS A O 1
ATOM 3425 N N . HIS A 1 429 ? 4.672 -2.553 -14.188 1 91.75 429 HIS A N 1
ATOM 3426 C CA . HIS A 1 429 ? 5.895 -1.818 -14.5 1 91.75 429 HIS A CA 1
ATOM 3427 C C . HIS A 1 429 ? 7.117 -2.51 -13.906 1 91.75 429 HIS A C 1
ATOM 3429 O O . HIS A 1 429 ? 8.164 -1.885 -13.734 1 91.75 429 HIS A O 1
ATOM 3435 N N . GLY A 1 430 ? 6.922 -3.814 -13.586 1 94.06 430 GLY A N 1
ATOM 3436 C CA . GLY A 1 430 ? 7.992 -4.496 -12.867 1 94.06 430 GLY A CA 1
ATOM 3437 C C . GLY A 1 430 ? 8.102 -4.074 -11.422 1 94.06 430 GLY A C 1
ATOM 3438 O O . GLY A 1 430 ? 7.258 -3.33 -10.914 1 94.06 430 GLY A O 1
ATOM 3439 N N . VAL A 1 431 ? 9.055 -4.621 -10.758 1 97.75 431 VAL A N 1
ATOM 3440 C CA . VAL A 1 431 ? 9.336 -4.297 -9.367 1 97.75 431 VAL A CA 1
ATOM 3441 C C . VAL A 1 431 ? 10.789 -3.842 -9.227 1 97.75 431 VAL A C 1
ATOM 3443 O O . VAL A 1 431 ? 11.672 -4.652 -8.945 1 97.75 431 VAL A O 1
ATOM 3446 N N . ARG A 1 432 ? 11 -2.539 -9.359 1 97.31 432 ARG A N 1
ATOM 3447 C CA . ARG A 1 432 ? 12.344 -2.004 -9.219 1 97.31 432 ARG A CA 1
ATOM 3448 C C . ARG A 1 432 ? 12.703 -1.809 -7.746 1 97.31 432 ARG A C 1
ATOM 3450 O O . ARG A 1 432 ? 11.914 -1.265 -6.973 1 97.31 432 ARG A O 1
ATOM 3457 N N . ALA A 1 433 ? 13.875 -2.314 -7.359 1 98.12 433 ALA A N 1
ATOM 3458 C CA . ALA A 1 433 ? 14.289 -2.283 -5.957 1 98.12 433 ALA A CA 1
ATOM 3459 C C . ALA A 1 433 ? 15.805 -2.289 -5.828 1 98.12 433 ALA A C 1
ATOM 3461 O O . ALA A 1 433 ? 16.516 -2.654 -6.773 1 98.12 433 ALA A O 1
ATOM 3462 N N . THR A 1 434 ? 16.266 -1.798 -4.773 1 97.38 434 THR A N 1
ATOM 3463 C CA . THR A 1 434 ? 17.656 -2.029 -4.383 1 97.38 434 THR A CA 1
ATOM 3464 C C . THR A 1 434 ? 17.75 -3.18 -3.385 1 97.38 434 THR A C 1
ATOM 3466 O O . THR A 1 434 ? 16.812 -3.43 -2.625 1 97.38 434 THR A O 1
ATOM 3469 N N . VAL A 1 435 ? 18.828 -3.896 -3.48 1 98.06 435 VAL A N 1
ATOM 3470 C CA . VAL A 1 435 ? 19.047 -5.008 -2.564 1 98.06 435 VAL A CA 1
ATOM 3471 C C . VAL A 1 435 ? 20.234 -4.707 -1.664 1 98.06 435 VAL A C 1
ATOM 3473 O O . VAL A 1 435 ? 21.219 -4.105 -2.107 1 98.06 435 VAL A O 1
ATOM 3476 N N . HIS A 1 436 ? 20.109 -5.043 -0.398 1 97.69 436 HIS A N 1
ATOM 3477 C CA . HIS A 1 436 ? 21.141 -4.809 0.604 1 97.69 436 HIS A CA 1
ATOM 3478 C C . HIS A 1 436 ? 21.531 -6.102 1.313 1 97.69 436 HIS A C 1
ATOM 3480 O O . HIS A 1 436 ? 20.656 -6.805 1.841 1 97.69 436 HIS A O 1
ATOM 3486 N N . ARG A 1 437 ? 22.781 -6.383 1.334 1 96.75 437 ARG A N 1
ATOM 3487 C CA . ARG A 1 437 ? 23.25 -7.586 2.014 1 96.75 437 ARG A CA 1
ATOM 3488 C C . ARG A 1 437 ? 23.125 -7.438 3.527 1 96.75 437 ARG A C 1
ATOM 3490 O O . ARG A 1 437 ? 23.562 -6.438 4.094 1 96.75 437 ARG A O 1
ATOM 3497 N N . ILE A 1 438 ? 22.562 -8.273 4.273 1 91.44 438 ILE A N 1
ATOM 3498 C CA . ILE A 1 438 ? 22.312 -8.141 5.707 1 91.44 438 ILE A CA 1
ATOM 3499 C C . ILE A 1 438 ? 22.906 -9.344 6.441 1 91.44 438 ILE A C 1
ATOM 3501 O O . ILE A 1 438 ? 22.75 -9.477 7.656 1 91.44 438 ILE A O 1
ATOM 3505 N N . ASP A 1 439 ? 23.531 -10.266 5.883 1 75.62 439 ASP A N 1
ATOM 3506 C CA . ASP A 1 439 ? 24.172 -11.359 6.609 1 75.62 439 ASP A CA 1
ATOM 3507 C C . ASP A 1 439 ? 25.547 -10.953 7.102 1 75.62 439 ASP A C 1
ATOM 3509 O O . ASP A 1 439 ? 26.125 -9.977 6.617 1 75.62 439 ASP A O 1
ATOM 3513 N N . MET B 1 1 ? 23.344 20.859 -13.961 1 38.12 1 MET B N 1
ATOM 3514 C CA . MET B 1 1 ? 22.062 20.625 -13.32 1 38.12 1 MET B CA 1
ATOM 3515 C C . MET B 1 1 ? 21.062 20 -14.297 1 38.12 1 MET B C 1
ATOM 3517 O O . MET B 1 1 ? 20.922 20.469 -15.43 1 38.12 1 MET B O 1
ATOM 3521 N N . PRO B 1 2 ? 20.625 18.781 -14.227 1 41.06 2 PRO B N 1
ATOM 3522 C CA . PRO B 1 2 ? 19.719 18.188 -15.227 1 41.06 2 PRO B CA 1
ATOM 3523 C C . PRO B 1 2 ? 18.453 19 -15.422 1 41.06 2 PRO B C 1
ATOM 3525 O O . PRO B 1 2 ? 17.938 19.609 -14.469 1 41.06 2 PRO B O 1
ATOM 3528 N N . LEU B 1 3 ? 18.219 19.578 -16.672 1 44.06 3 LEU B N 1
ATOM 3529 C CA . LEU B 1 3 ? 17.109 20.438 -17.125 1 44.06 3 LEU B CA 1
ATOM 3530 C C . LEU B 1 3 ? 15.898 19.594 -17.5 1 44.06 3 LEU B C 1
ATOM 3532 O O . LEU B 1 3 ? 16 18.672 -18.312 1 44.06 3 LEU B O 1
ATOM 3536 N N . LEU B 1 4 ? 14.922 19.484 -16.594 1 49.31 4 LEU B N 1
ATOM 3537 C CA . LEU B 1 4 ? 13.727 18.797 -17.047 1 49.31 4 LEU B CA 1
ATOM 3538 C C . LEU B 1 4 ? 12.633 19.781 -17.422 1 49.31 4 LEU B C 1
ATOM 3540 O O . LEU B 1 4 ? 12.438 20.781 -16.75 1 49.31 4 LEU B O 1
ATOM 3544 N N . GLY B 1 5 ? 12.32 20.062 -18.719 1 41.97 5 GLY B N 1
ATOM 3545 C CA . GLY B 1 5 ? 11.406 21 -19.328 1 41.97 5 GLY B CA 1
ATOM 3546 C C . GLY B 1 5 ? 10.008 20.953 -18.75 1 41.97 5 GLY B C 1
ATOM 3547 O O . GLY B 1 5 ? 9.156 21.781 -19.094 1 41.97 5 GLY B O 1
ATOM 3548 N N . HIS B 1 6 ? 9.391 19.922 -18.219 1 47.59 6 HIS B N 1
ATOM 3549 C CA . HIS B 1 6 ? 7.969 19.984 -17.906 1 47.59 6 HIS B CA 1
ATOM 3550 C C . HIS B 1 6 ? 7.73 20.188 -16.422 1 47.59 6 HIS B C 1
ATOM 3552 O O . HIS B 1 6 ? 8.508 19.734 -15.586 1 47.59 6 HIS B O 1
ATOM 3558 N N . LEU B 1 7 ? 6.949 21.266 -16.234 1 50.44 7 LEU B N 1
ATOM 3559 C CA . LEU B 1 7 ? 6.605 21.562 -14.852 1 50.44 7 LEU B CA 1
ATOM 3560 C C . LEU B 1 7 ? 5.988 20.344 -14.164 1 50.44 7 LEU B C 1
ATOM 3562 O O . LEU B 1 7 ? 4.879 19.922 -14.508 1 50.44 7 LEU B O 1
ATOM 3566 N N . PRO B 1 8 ? 6.707 19.562 -13.367 1 53 8 PRO B N 1
ATOM 3567 C CA . PRO B 1 8 ? 6.285 18.344 -12.68 1 53 8 PRO B CA 1
ATOM 3568 C C . PRO B 1 8 ? 5.008 18.531 -11.867 1 53 8 PRO B C 1
ATOM 3570 O O . PRO B 1 8 ? 4.23 17.594 -11.695 1 53 8 PRO B O 1
ATOM 3573 N N . LEU B 1 9 ? 4.695 19.875 -11.586 1 56.16 9 LEU B N 1
ATOM 3574 C CA . LEU B 1 9 ? 3.676 20.031 -10.555 1 56.16 9 LEU B CA 1
ATOM 3575 C C . LEU B 1 9 ? 2.279 19.859 -11.133 1 56.16 9 LEU B C 1
ATOM 3577 O O . LEU B 1 9 ? 1.312 19.672 -10.391 1 56.16 9 LEU B O 1
ATOM 3581 N N . VAL B 1 10 ? 2.238 19.766 -12.406 1 55.56 10 VAL B N 1
ATOM 3582 C CA . VAL B 1 10 ? 0.908 19.641 -12.992 1 55.56 10 VAL B CA 1
ATOM 3583 C C . VAL B 1 10 ? 0.667 18.219 -13.461 1 55.56 10 VAL B C 1
ATOM 3585 O O . VAL B 1 10 ? -0.451 17.859 -13.844 1 55.56 10 VAL B O 1
ATOM 3588 N N . ARG B 1 11 ? 1.559 17.422 -13.203 1 68.56 11 ARG B N 1
ATOM 3589 C CA . ARG B 1 11 ? 1.408 16.047 -13.648 1 68.56 11 ARG B CA 1
ATOM 3590 C C . ARG B 1 11 ? 0.55 15.242 -12.68 1 68.56 11 ARG B C 1
ATOM 3592 O O . ARG B 1 11 ? 0.612 15.461 -11.469 1 68.56 11 ARG B O 1
ATOM 3599 N N . PRO B 1 12 ? -0.175 14.328 -13.328 1 70.06 12 PRO B N 1
ATOM 3600 C CA . PRO B 1 12 ? -0.934 13.453 -12.438 1 70.06 12 PRO B CA 1
ATOM 3601 C C . PRO B 1 12 ? -0.036 12.594 -11.547 1 70.06 12 PRO B C 1
ATOM 3603 O O . PRO B 1 12 ? -0.414 12.258 -10.422 1 70.06 12 PRO B O 1
ATOM 3606 N N . ASP B 1 13 ? 1.096 12.336 -12.047 1 80.88 13 ASP B N 1
ATOM 3607 C CA . ASP B 1 13 ? 2.014 11.508 -11.273 1 80.88 13 ASP B CA 1
ATOM 3608 C C . ASP B 1 13 ? 3.131 12.344 -10.664 1 80.88 13 ASP B C 1
ATOM 3610 O O . ASP B 1 13 ? 4.277 11.898 -10.586 1 80.88 13 ASP B O 1
ATOM 3614 N N . ARG B 1 14 ? 2.83 13.578 -10.273 1 85.69 14 ARG B N 1
ATOM 3615 C CA . ARG B 1 14 ? 3.84 14.547 -9.859 1 85.69 14 ARG B CA 1
ATOM 3616 C C . ARG B 1 14 ? 4.633 14.031 -8.664 1 85.69 14 ARG B C 1
ATOM 3618 O O . ARG B 1 14 ? 5.844 14.25 -8.578 1 85.69 14 ARG B O 1
ATOM 3625 N N . LEU B 1 15 ? 3.979 13.375 -7.766 1 92.06 15 LEU B N 1
ATOM 3626 C CA . LEU B 1 15 ? 4.695 12.859 -6.602 1 92.06 15 LEU B CA 1
ATOM 3627 C C . LEU B 1 15 ? 5.785 11.883 -7.027 1 92.06 15 LEU B C 1
ATOM 3629 O O . LEU B 1 15 ? 6.953 12.055 -6.672 1 92.06 15 LEU B O 1
ATOM 3633 N N . ASP B 1 16 ? 5.355 10.914 -7.855 1 90.75 16 ASP B N 1
ATOM 3634 C CA . ASP B 1 16 ? 6.305 9.914 -8.336 1 90.75 16 ASP B CA 1
ATOM 3635 C C . ASP B 1 16 ? 7.363 10.547 -9.234 1 90.75 16 ASP B C 1
ATOM 3637 O O . ASP B 1 16 ? 8.523 10.141 -9.211 1 90.75 16 ASP B O 1
ATOM 3641 N N . TYR B 1 17 ? 6.957 11.445 -9.953 1 88.81 17 TYR B N 1
ATOM 3642 C CA . TYR B 1 17 ? 7.871 12.117 -10.875 1 88.81 17 TYR B CA 1
ATOM 3643 C C . TYR B 1 17 ? 8.961 12.852 -10.109 1 88.81 17 TYR B C 1
ATOM 3645 O O . TYR B 1 17 ? 10.148 12.734 -10.438 1 88.81 17 TYR B O 1
ATOM 3653 N N . LEU B 1 18 ? 8.562 13.625 -9.125 1 91.62 18 LEU B N 1
ATOM 3654 C CA . LEU B 1 18 ? 9.539 14.352 -8.32 1 91.62 18 LEU B CA 1
ATOM 3655 C C . LEU B 1 18 ? 10.539 13.398 -7.684 1 91.62 18 LEU B C 1
ATOM 3657 O O . LEU B 1 18 ? 11.742 13.672 -7.668 1 91.62 18 LEU B O 1
ATOM 3661 N N . MET B 1 19 ? 10 12.328 -7.227 1 93.12 19 MET B N 1
ATOM 3662 C CA . MET B 1 19 ? 10.859 11.344 -6.574 1 93.12 19 MET B CA 1
ATOM 3663 C C . MET B 1 19 ? 11.844 10.734 -7.57 1 93.12 19 MET B C 1
ATOM 3665 O O . MET B 1 19 ? 13.039 10.633 -7.285 1 93.12 19 MET B O 1
ATOM 3669 N N . ARG B 1 20 ? 11.391 10.359 -8.734 1 90.94 20 ARG B N 1
ATOM 3670 C CA . ARG B 1 20 ? 12.227 9.719 -9.75 1 90.94 20 ARG B CA 1
ATOM 3671 C C . ARG B 1 20 ? 13.32 10.672 -10.234 1 90.94 20 ARG B C 1
ATOM 3673 O O . ARG B 1 20 ? 14.477 10.266 -10.391 1 90.94 20 ARG B O 1
ATOM 3680 N N . VAL B 1 21 ? 12.914 11.883 -10.43 1 88.69 21 VAL B N 1
ATOM 3681 C CA . VAL B 1 21 ? 13.867 12.867 -10.922 1 88.69 21 VAL B CA 1
ATOM 3682 C C . VAL B 1 21 ? 14.961 13.094 -9.883 1 88.69 21 VAL B C 1
ATOM 3684 O O . VAL B 1 21 ? 16.141 13.195 -10.227 1 88.69 21 VAL B O 1
ATOM 3687 N N . ALA B 1 22 ? 14.578 13.18 -8.648 1 91.56 22 ALA B N 1
ATOM 3688 C CA . ALA B 1 22 ? 15.547 13.375 -7.574 1 91.56 22 ALA B CA 1
ATOM 3689 C C . ALA B 1 22 ? 16.516 12.203 -7.496 1 91.56 22 ALA B C 1
ATOM 3691 O O . ALA B 1 22 ? 17.719 12.391 -7.297 1 91.56 22 ALA B O 1
ATOM 3692 N N . LEU B 1 23 ? 16.047 11.031 -7.719 1 90 23 LEU B N 1
ATOM 3693 C CA . LEU B 1 23 ? 16.875 9.836 -7.617 1 90 23 LEU B CA 1
ATOM 3694 C C . LEU B 1 23 ? 17.781 9.695 -8.836 1 90 23 LEU B C 1
ATOM 3696 O O . LEU B 1 23 ? 18.938 9.258 -8.711 1 90 23 LEU B O 1
ATOM 3700 N N . GLU B 1 24 ? 17.297 10.039 -9.953 1 88.31 24 GLU B N 1
ATOM 3701 C CA . GLU B 1 24 ? 18.016 9.805 -11.203 1 88.31 24 GLU B CA 1
ATOM 3702 C C . GLU B 1 24 ? 19.016 10.914 -11.484 1 88.31 24 GLU B C 1
ATOM 3704 O O . GLU B 1 24 ? 20.062 10.672 -12.102 1 88.31 24 GLU B O 1
ATOM 3709 N N . THR B 1 25 ? 18.703 12.094 -11.078 1 88.06 25 THR B N 1
ATOM 3710 C CA . THR B 1 25 ? 19.516 13.234 -11.5 1 88.06 25 THR B CA 1
ATOM 3711 C C . THR B 1 25 ? 20.406 13.711 -10.352 1 88.06 25 THR B C 1
ATOM 3713 O O . THR B 1 25 ? 21.531 14.141 -10.578 1 88.06 25 THR B O 1
ATOM 3716 N N . GLY B 1 26 ? 19.859 13.641 -9.164 1 91.12 26 GLY B N 1
ATOM 3717 C CA . GLY B 1 26 ? 20.625 14.086 -8.008 1 91.12 26 GLY B CA 1
ATOM 3718 C C . GLY B 1 26 ? 19.797 14.914 -7.039 1 91.12 26 GLY B C 1
ATOM 3719 O O . GLY B 1 26 ? 18.594 15.086 -7.234 1 91.12 26 GLY B O 1
ATOM 3720 N N . ASP B 1 27 ? 20.5 15.453 -6.039 1 94.75 27 ASP B N 1
ATOM 3721 C CA . ASP B 1 27 ? 19.812 16.062 -4.914 1 94.75 27 ASP B CA 1
ATOM 3722 C C . ASP B 1 27 ? 19.484 17.531 -5.207 1 94.75 27 ASP B C 1
ATOM 3724 O O . ASP B 1 27 ? 18.812 18.203 -4.41 1 94.75 27 ASP B O 1
ATOM 3728 N N . VAL B 1 28 ? 20 18.094 -6.273 1 94.94 28 VAL B N 1
ATOM 3729 C CA . VAL B 1 28 ? 19.609 19.406 -6.785 1 94.94 28 VAL B CA 1
ATOM 3730 C C . VAL B 1 28 ? 19.188 19.297 -8.25 1 94.94 28 VAL B C 1
ATOM 3732 O O . VAL B 1 28 ? 20 18.922 -9.102 1 94.94 28 VAL B O 1
ATOM 3735 N N . VAL B 1 29 ? 17.938 19.578 -8.453 1 92.94 29 VAL B N 1
ATOM 3736 C CA . VAL B 1 29 ? 17.375 19.422 -9.797 1 92.94 29 VAL B CA 1
ATOM 3737 C C . VAL B 1 29 ? 16.828 20.75 -10.289 1 92.94 29 VAL B C 1
ATOM 3739 O O . VAL B 1 29 ? 16.188 21.484 -9.531 1 92.94 29 VAL B O 1
ATOM 3742 N N . ARG B 1 30 ? 17.062 21.047 -11.531 1 91.12 30 ARG B N 1
ATOM 3743 C CA . ARG B 1 30 ? 16.547 22.266 -12.133 1 91.12 30 ARG B CA 1
ATOM 3744 C C . ARG B 1 30 ? 15.414 21.969 -13.102 1 91.12 30 ARG B C 1
ATOM 3746 O O . ARG B 1 30 ? 15.492 21.031 -13.883 1 91.12 30 ARG B O 1
ATOM 3753 N N . PHE B 1 31 ? 14.391 22.656 -12.891 1 85.88 31 PHE B N 1
ATOM 3754 C CA . PHE B 1 31 ? 13.258 22.625 -13.812 1 85.88 31 PHE B CA 1
ATOM 3755 C C . PHE B 1 31 ? 13.148 23.938 -14.586 1 85.88 31 PHE B C 1
ATOM 3757 O O . PHE B 1 31 ? 13.234 25.016 -14 1 85.88 31 PHE B O 1
ATOM 3764 N N . GLU B 1 32 ? 12.992 23.812 -15.898 1 81.94 32 GLU B N 1
ATOM 3765 C CA . GLU B 1 32 ? 12.875 25.016 -16.719 1 81.94 32 GLU B CA 1
ATOM 3766 C C . GLU B 1 32 ? 11.547 25.031 -17.484 1 81.94 32 GLU B C 1
ATOM 3768 O O . GLU B 1 32 ? 11.195 24.062 -18.156 1 81.94 32 GLU B O 1
ATOM 3773 N N . PHE B 1 33 ? 10.805 26.047 -17.109 1 74.25 33 PHE B N 1
ATOM 3774 C CA . PHE B 1 33 ? 9.57 26.344 -17.828 1 74.25 33 PHE B CA 1
ATOM 3775 C C . PHE B 1 33 ? 9.617 27.734 -18.453 1 74.25 33 PHE B C 1
ATOM 3777 O O . PHE B 1 33 ? 10.453 28.562 -18.078 1 74.25 33 PHE B O 1
ATOM 3784 N N . PRO B 1 34 ? 8.727 27.812 -19.562 1 73 34 PRO B N 1
ATOM 3785 C CA . PRO B 1 34 ? 8.711 29.188 -20.094 1 73 34 PRO B CA 1
ATOM 3786 C C . PRO B 1 34 ? 8.508 30.234 -19.016 1 73 34 PRO B C 1
ATOM 3788 O O . PRO B 1 34 ? 7.496 30.219 -18.312 1 73 34 PRO B O 1
ATOM 3791 N N . HIS B 1 35 ? 9.453 31.047 -18.672 1 73.5 35 HIS B N 1
ATOM 3792 C CA . HIS B 1 35 ? 9.461 32.219 -17.812 1 73.5 35 HIS B CA 1
ATOM 3793 C C . HIS B 1 35 ? 9.586 31.828 -16.344 1 73.5 35 HIS B C 1
ATOM 3795 O O . HIS B 1 35 ? 9.383 32.656 -15.453 1 73.5 35 HIS B O 1
ATOM 3801 N N . VAL B 1 36 ? 9.672 30.578 -16.031 1 77.31 36 VAL B N 1
ATOM 3802 C CA . VAL B 1 36 ? 9.82 30.172 -14.625 1 77.31 36 VAL B CA 1
ATOM 3803 C C . VAL B 1 36 ? 10.945 29.156 -14.5 1 77.31 36 VAL B C 1
ATOM 3805 O O . VAL B 1 36 ? 11.023 28.203 -15.281 1 77.31 36 VAL B O 1
ATOM 3808 N N . THR B 1 37 ? 11.891 29.422 -13.695 1 86.62 37 THR B N 1
ATOM 3809 C CA . THR B 1 37 ? 12.93 28.453 -13.32 1 86.62 37 THR B CA 1
ATOM 3810 C C . THR B 1 37 ? 12.734 27.984 -11.883 1 86.62 37 THR B C 1
ATOM 3812 O O . THR B 1 37 ? 12.555 28.812 -10.977 1 86.62 37 THR B O 1
ATOM 3815 N N . ALA B 1 38 ? 12.688 26.688 -11.711 1 90.56 38 ALA B N 1
ATOM 3816 C CA . ALA B 1 38 ? 12.5 26.125 -10.383 1 90.56 38 ALA B CA 1
ATOM 3817 C C . ALA B 1 38 ? 13.57 25.078 -10.078 1 90.56 38 ALA B C 1
ATOM 3819 O O . ALA B 1 38 ? 14.18 24.516 -10.992 1 90.56 38 ALA B O 1
ATOM 3820 N N . HIS B 1 39 ? 13.828 24.938 -8.836 1 92.88 39 HIS B N 1
ATOM 3821 C CA . HIS B 1 39 ? 14.789 23.938 -8.359 1 92.88 39 HIS B CA 1
ATOM 3822 C C . HIS B 1 39 ? 14.172 23.062 -7.27 1 92.88 39 HIS B C 1
ATOM 3824 O O . HIS B 1 39 ? 13.352 23.531 -6.48 1 92.88 39 HIS B O 1
ATOM 3830 N N . LEU B 1 40 ? 14.508 21.812 -7.273 1 94.56 40 LEU B N 1
ATOM 3831 C CA . LEU B 1 40 ? 14.195 20.891 -6.18 1 94.56 40 LEU B CA 1
ATOM 3832 C C . LEU B 1 40 ? 15.461 20.5 -5.422 1 94.56 40 LEU B C 1
ATOM 3834 O O . LEU B 1 40 ? 16.453 20.109 -6.031 1 94.56 40 LEU B O 1
ATOM 3838 N N . VAL B 1 41 ? 15.438 20.75 -4.148 1 96.5 41 VAL B N 1
ATOM 3839 C CA . VAL B 1 41 ? 16.547 20.281 -3.32 1 96.5 41 VAL B CA 1
ATOM 3840 C C . VAL B 1 41 ? 16.062 19.141 -2.414 1 96.5 41 VAL B C 1
ATOM 3842 O O . VAL B 1 41 ? 15.086 19.312 -1.674 1 96.5 41 VAL B O 1
ATOM 3845 N N . ALA B 1 42 ? 16.766 18.016 -2.461 1 96.56 42 ALA B N 1
ATOM 3846 C CA . ALA B 1 42 ? 16.266 16.812 -1.796 1 96.56 42 ALA B CA 1
ATOM 3847 C C . ALA B 1 42 ? 17.156 16.422 -0.619 1 96.56 42 ALA B C 1
ATOM 3849 O O . ALA B 1 42 ? 16.703 15.781 0.331 1 96.56 42 ALA B O 1
ATOM 3850 N N . HIS B 1 43 ? 18.438 16.781 -0.641 1 97.94 43 HIS B N 1
ATOM 3851 C CA . HIS B 1 43 ? 19.359 16.438 0.432 1 97.94 43 HIS B CA 1
ATOM 3852 C C . HIS B 1 43 ? 19.016 17.172 1.721 1 97.94 43 HIS B C 1
ATOM 3854 O O . HIS B 1 43 ? 18.766 18.375 1.701 1 97.94 43 HIS B O 1
ATOM 3860 N N . PRO B 1 44 ? 19.078 16.438 2.873 1 98.12 44 PRO B N 1
ATOM 3861 C CA . PRO B 1 44 ? 18.75 17.078 4.145 1 98.12 44 PRO B CA 1
ATOM 3862 C C . PRO B 1 44 ? 19.641 18.297 4.434 1 98.12 44 PRO B C 1
ATOM 3864 O O . PRO B 1 44 ? 19.172 19.266 5.035 1 98.12 44 PRO B O 1
ATOM 3867 N N . ASP B 1 45 ? 20.844 18.266 4.004 1 98 45 ASP B N 1
ATOM 3868 C CA . ASP B 1 45 ? 21.734 19.406 4.191 1 98 45 ASP B CA 1
ATOM 3869 C C . ASP B 1 45 ? 21.219 20.625 3.449 1 98 45 ASP B C 1
ATOM 3871 O O . ASP B 1 45 ? 21.344 21.75 3.938 1 98 45 ASP B O 1
ATOM 3875 N N . HIS B 1 46 ? 20.781 20.391 2.26 1 97.81 46 HIS B N 1
ATOM 3876 C CA . HIS B 1 46 ? 20.281 21.5 1.458 1 97.81 46 HIS B CA 1
ATOM 3877 C C . HIS B 1 46 ? 18.953 22.016 2.01 1 97.81 46 HIS B C 1
ATOM 3879 O O . HIS B 1 46 ? 18.688 23.219 1.965 1 97.81 46 HIS B O 1
ATOM 3885 N N . VAL B 1 47 ? 18.141 21.078 2.486 1 97.88 47 VAL B N 1
ATOM 3886 C CA . VAL B 1 47 ? 16.906 21.484 3.158 1 97.88 47 VAL B CA 1
ATOM 3887 C C . VAL B 1 47 ? 17.234 22.375 4.348 1 97.88 47 VAL B C 1
ATOM 3889 O O . VAL B 1 47 ? 16.609 23.438 4.523 1 97.88 47 VAL B O 1
ATOM 3892 N N . GLN B 1 48 ? 18.188 22 5.125 1 98.06 48 GLN B N 1
ATOM 3893 C CA . GLN B 1 48 ? 18.641 22.781 6.262 1 98.06 48 GLN B CA 1
ATOM 3894 C C . GLN B 1 48 ? 19.125 24.156 5.816 1 98.06 48 GLN B C 1
ATOM 3896 O O . GLN B 1 48 ? 18.812 25.172 6.449 1 98.06 48 GLN B O 1
ATOM 3901 N N . GLN B 1 49 ? 19.875 24.219 4.77 1 97.75 49 GLN B N 1
ATOM 3902 C CA . GLN B 1 49 ? 20.406 25.484 4.262 1 97.75 49 GLN B CA 1
ATOM 3903 C C . GLN B 1 49 ? 19.281 26.453 3.902 1 97.75 49 GLN B C 1
ATOM 3905 O O . GLN B 1 49 ? 19.328 27.625 4.266 1 97.75 49 GLN B O 1
ATOM 3910 N N . VAL B 1 50 ? 18.266 25.922 3.242 1 97.5 50 VAL B N 1
ATOM 3911 C CA . VAL B 1 50 ? 17.188 26.75 2.709 1 97.5 50 VAL B CA 1
ATOM 3912 C C . VAL B 1 50 ? 16.25 27.188 3.842 1 97.5 50 VAL B C 1
ATOM 3914 O O . VAL B 1 50 ? 15.859 28.344 3.916 1 97.5 50 VAL B O 1
ATOM 3917 N N . LEU B 1 51 ? 15.953 26.25 4.738 1 96.81 51 LEU B N 1
ATOM 3918 C CA . LEU B 1 51 ? 14.891 26.516 5.703 1 96.81 51 LEU B CA 1
ATOM 3919 C C . LEU B 1 51 ? 15.461 27.047 7.008 1 96.81 51 LEU B C 1
ATOM 3921 O O . LEU B 1 51 ? 14.75 27.688 7.781 1 96.81 51 LEU B O 1
ATOM 3925 N N . VAL B 1 52 ? 16.75 26.812 7.305 1 96.56 52 VAL B N 1
ATOM 3926 C CA . VAL B 1 52 ? 17.281 27.125 8.633 1 96.56 52 VAL B CA 1
ATOM 3927 C C . VAL B 1 52 ? 18.453 28.109 8.508 1 96.56 52 VAL B C 1
ATOM 3929 O O . VAL B 1 52 ? 18.312 29.281 8.82 1 96.56 52 VAL B O 1
ATOM 3932 N N . ASP B 1 53 ? 19.547 27.734 7.859 1 96.5 53 ASP B N 1
ATOM 3933 C CA . ASP B 1 53 ? 20.812 28.469 7.895 1 96.5 53 ASP B CA 1
ATOM 3934 C C . ASP B 1 53 ? 20.703 29.781 7.137 1 96.5 53 ASP B C 1
ATOM 3936 O O . ASP B 1 53 ? 21.203 30.812 7.594 1 96.5 53 ASP B O 1
ATOM 3940 N N . GLN B 1 54 ? 20.125 29.734 6.004 1 96.19 54 GLN B N 1
ATOM 3941 C CA . GLN B 1 54 ? 20.031 30.922 5.16 1 96.19 54 GLN B CA 1
ATOM 3942 C C . GLN B 1 54 ? 18.578 31.344 4.973 1 96.19 54 GLN B C 1
ATOM 3944 O O . GLN B 1 54 ? 18.219 31.859 3.914 1 96.19 54 GLN B O 1
ATOM 3949 N N . HIS B 1 55 ? 17.797 31.031 5.945 1 93.19 55 HIS B N 1
ATOM 3950 C CA . HIS B 1 55 ? 16.359 31.266 5.852 1 93.19 55 HIS B CA 1
ATOM 3951 C C . HIS B 1 55 ? 16.062 32.719 5.488 1 93.19 55 HIS B C 1
ATOM 3953 O O . HIS B 1 55 ? 15.078 33.031 4.812 1 93.19 55 HIS B O 1
ATOM 3959 N N . ARG B 1 56 ? 16.859 33.719 5.848 1 91.31 56 ARG B N 1
ATOM 3960 C CA . ARG B 1 56 ? 16.625 35.156 5.625 1 91.31 56 ARG B CA 1
ATOM 3961 C C . ARG B 1 56 ? 16.766 35.5 4.148 1 91.31 56 ARG B C 1
ATOM 3963 O O . ARG B 1 56 ? 16.188 36.5 3.688 1 91.31 56 ARG B O 1
ATOM 3970 N N . LEU B 1 57 ? 17.531 34.656 3.512 1 93.88 57 LEU B N 1
ATOM 3971 C CA . LEU B 1 57 ? 17.75 34.938 2.094 1 93.88 57 LEU B CA 1
ATOM 3972 C C . LEU B 1 57 ? 16.578 34.406 1.261 1 93.88 57 LEU B C 1
ATOM 3974 O O . LEU B 1 57 ? 16.422 34.781 0.094 1 93.88 57 LEU B O 1
ATOM 3978 N N . PHE B 1 58 ? 15.812 33.594 1.798 1 93.31 58 PHE B N 1
ATOM 3979 C CA . PHE B 1 58 ? 14.734 32.938 1.06 1 93.31 58 PHE B CA 1
ATOM 3980 C C . PHE B 1 58 ? 13.383 33.5 1.467 1 93.31 58 PHE B C 1
ATOM 3982 O O . PHE B 1 58 ? 13.016 33.469 2.645 1 93.31 58 PHE B O 1
ATOM 3989 N N . THR B 1 59 ? 12.641 33.938 0.505 1 89.94 59 THR B N 1
ATOM 3990 C CA . THR B 1 59 ? 11.344 34.562 0.75 1 89.94 59 THR B CA 1
ATOM 3991 C C . THR B 1 59 ? 10.211 33.656 0.271 1 89.94 59 THR B C 1
ATOM 3993 O O . THR B 1 59 ? 10.453 32.656 -0.399 1 89.94 59 THR B O 1
ATOM 3996 N N . LYS B 1 60 ? 9 34.031 0.628 1 87.12 60 LYS B N 1
ATOM 3997 C CA . LYS B 1 60 ? 7.812 33.312 0.183 1 87.12 60 LYS B CA 1
ATOM 3998 C C . LYS B 1 60 ? 7.164 34 -1.015 1 87.12 60 LYS B C 1
ATOM 4000 O O . LYS B 1 60 ? 5.957 33.875 -1.237 1 87.12 60 LYS B O 1
ATOM 4005 N N . GLN B 1 61 ? 7.965 34.719 -1.665 1 78.56 61 GLN B N 1
ATOM 4006 C CA . GLN B 1 61 ? 7.461 35.375 -2.863 1 78.56 61 GLN B CA 1
ATOM 4007 C C . GLN B 1 61 ? 7.422 34.406 -4.047 1 78.56 61 GLN B C 1
ATOM 4009 O O . GLN B 1 61 ? 8.195 34.562 -5 1 78.56 61 GLN B O 1
ATOM 4014 N N . THR B 1 62 ? 6.547 33.531 -4.035 1 75.44 62 THR B N 1
ATOM 4015 C CA . THR B 1 62 ? 6.301 32.562 -5.094 1 75.44 62 THR B CA 1
ATOM 4016 C C . THR B 1 62 ? 4.852 32.625 -5.566 1 75.44 62 THR B C 1
ATOM 4018 O O . THR B 1 62 ? 4.004 33.25 -4.906 1 75.44 62 THR B O 1
ATOM 4021 N N . ARG B 1 63 ? 4.617 32.188 -6.742 1 70.75 63 ARG B N 1
ATOM 4022 C CA . ARG B 1 63 ? 3.275 32.156 -7.312 1 70.75 63 ARG B CA 1
ATOM 4023 C C . ARG B 1 63 ? 2.312 31.375 -6.441 1 70.75 63 ARG B C 1
ATOM 4025 O O . ARG B 1 63 ? 1.132 31.703 -6.34 1 70.75 63 ARG B O 1
ATOM 4032 N N . GLY B 1 64 ? 2.826 30.266 -5.891 1 71.75 64 GLY B N 1
ATOM 4033 C CA . GLY B 1 64 ? 1.992 29.453 -5.027 1 71.75 64 GLY B CA 1
ATOM 4034 C C . GLY B 1 64 ? 1.486 30.188 -3.807 1 71.75 64 GLY B C 1
ATOM 4035 O O . GLY B 1 64 ? 0.298 30.141 -3.484 1 71.75 64 GLY B O 1
ATOM 4036 N N . TYR B 1 65 ? 2.328 30.891 -3.217 1 76.69 65 TYR B N 1
ATOM 4037 C CA . TYR B 1 65 ? 1.943 31.641 -2.031 1 76.69 65 TYR B CA 1
ATOM 4038 C C . TYR B 1 65 ? 1.075 32.844 -2.404 1 76.69 65 TYR B C 1
ATOM 4040 O O . TYR B 1 65 ? 0.224 33.281 -1.62 1 76.69 65 TYR B O 1
ATOM 4048 N N . ALA B 1 66 ? 1.316 33.312 -3.541 1 72.06 66 ALA B N 1
ATOM 4049 C CA . ALA B 1 66 ? 0.453 34.406 -4.008 1 72.06 66 ALA B CA 1
ATOM 4050 C C . ALA B 1 66 ? -0.997 33.938 -4.117 1 72.06 66 ALA B C 1
ATOM 4052 O O . ALA B 1 66 ? -1.919 34.656 -3.752 1 72.06 66 ALA B O 1
ATOM 4053 N N . LYS B 1 67 ? -1.082 32.781 -4.598 1 70.56 67 LYS B N 1
ATOM 4054 C CA . LYS B 1 67 ? -2.422 32.219 -4.711 1 70.56 67 LYS B CA 1
ATOM 4055 C C . LYS B 1 67 ? -3.029 31.938 -3.338 1 70.56 67 LYS B C 1
ATOM 4057 O O . LYS B 1 67 ? -4.219 32.188 -3.119 1 70.56 67 LYS B O 1
ATOM 4062 N N . LEU B 1 68 ? -2.223 31.469 -2.475 1 75.56 68 LEU B N 1
ATOM 4063 C CA . LEU B 1 68 ? -2.688 31.203 -1.12 1 75.56 68 LEU B CA 1
ATOM 4064 C C . LEU B 1 68 ? -3.076 32.5 -0.41 1 75.56 68 LEU B C 1
ATOM 4066 O O . LEU B 1 68 ? -4.047 32.531 0.349 1 75.56 68 LEU B O 1
ATOM 4070 N N . ARG B 1 69 ? -2.355 33.5 -0.702 1 75.88 69 ARG B N 1
ATOM 4071 C CA . ARG B 1 69 ? -2.609 34.781 -0.1 1 75.88 69 ARG B CA 1
ATOM 4072 C C . ARG B 1 69 ? -3.947 35.344 -0.563 1 75.88 69 ARG B C 1
ATOM 4074 O O . ARG B 1 69 ? -4.637 36.031 0.197 1 75.88 69 ARG B O 1
ATOM 4081 N N . ALA B 1 70 ? -4.145 35.062 -1.736 1 69 70 ALA B N 1
ATOM 4082 C CA . ALA B 1 70 ? -5.402 35.562 -2.291 1 69 70 ALA B CA 1
ATOM 4083 C C . ALA B 1 70 ? -6.602 35 -1.541 1 69 70 ALA B C 1
ATOM 4085 O O . ALA B 1 70 ? -7.637 35.656 -1.42 1 69 70 ALA B O 1
ATOM 4086 N N . PHE B 1 71 ? -6.316 33.875 -0.984 1 66.31 71 PHE B N 1
ATOM 4087 C CA . PHE B 1 71 ? -7.402 33.188 -0.313 1 66.31 71 PHE B CA 1
ATOM 4088 C C . PHE B 1 71 ? -7.312 33.375 1.197 1 66.31 71 PHE B C 1
ATOM 4090 O O . PHE B 1 71 ? -8.312 33.656 1.854 1 66.31 71 PHE B O 1
ATOM 4097 N N . LEU B 1 72 ? -6.188 33.281 1.766 1 72 72 LEU B N 1
ATOM 4098 C CA . LEU B 1 72 ? -5.988 33.25 3.211 1 72 72 LEU B CA 1
ATOM 4099 C C . LEU B 1 72 ? -5.711 34.656 3.74 1 72 72 LEU B C 1
ATOM 4101 O O . LEU B 1 72 ? -5.914 34.938 4.926 1 72 72 LEU B O 1
ATOM 4105 N N . GLY B 1 73 ? -5.312 35.5 2.799 1 73.94 73 GLY B N 1
ATOM 4106 C CA . GLY B 1 73 ? -4.82 36.781 3.244 1 73.94 73 GLY B CA 1
ATOM 4107 C C . GLY B 1 73 ? -3.363 36.75 3.67 1 73.94 73 GLY B C 1
ATOM 4108 O O . GLY B 1 73 ? -2.627 35.844 3.314 1 73.94 73 GLY B O 1
ATOM 4109 N N . ASN B 1 74 ? -2.971 37.844 4.289 1 78.06 74 ASN B N 1
ATOM 4110 C CA . ASN B 1 74 ? -1.575 38 4.691 1 78.06 74 ASN B CA 1
ATOM 4111 C C . ASN B 1 74 ? -1.361 37.562 6.145 1 78.06 74 ASN B C 1
ATOM 4113 O O . ASN B 1 74 ? -0.918 38.375 6.965 1 78.06 74 ASN B O 1
ATOM 4117 N N . GLY B 1 75 ? -1.534 36.312 6.34 1 79.06 75 GLY B N 1
ATOM 4118 C CA . GLY B 1 75 ? -1.357 35.781 7.672 1 79.06 75 GLY B CA 1
ATOM 4119 C C . GLY B 1 75 ? -0.008 35.094 7.867 1 79.06 75 GLY B C 1
ATOM 4120 O O . GLY B 1 75 ? 0.905 35.281 7.059 1 79.06 75 GLY B O 1
ATOM 4121 N N . LEU B 1 76 ? 0.146 34.406 8.922 1 78.38 76 LEU B N 1
ATOM 4122 C CA . LEU B 1 76 ? 1.406 33.781 9.328 1 78.38 76 LEU B CA 1
ATOM 4123 C C . LEU B 1 76 ? 1.946 32.875 8.234 1 78.38 76 LEU B C 1
ATOM 4125 O O . LEU B 1 76 ? 3.162 32.75 8.062 1 78.38 76 LEU B O 1
ATOM 4129 N N . VAL B 1 77 ? 1.045 32.219 7.496 1 77.06 77 VAL B N 1
ATOM 4130 C CA . VAL B 1 77 ? 1.451 31.266 6.484 1 77.06 77 VAL B CA 1
ATOM 4131 C C . VAL B 1 77 ? 1.935 31.984 5.23 1 77.06 77 VAL B C 1
ATOM 4133 O O . VAL B 1 77 ? 2.895 31.562 4.59 1 77.06 77 VAL B O 1
ATOM 4136 N N . THR B 1 78 ? 1.441 33.094 4.934 1 78.75 78 THR B N 1
ATOM 4137 C CA . THR B 1 78 ? 1.671 33.719 3.633 1 78.75 78 THR B CA 1
ATOM 4138 C C . THR B 1 78 ? 2.564 34.938 3.771 1 78.75 78 THR B C 1
ATOM 4140 O O . THR B 1 78 ? 3.129 35.438 2.785 1 78.75 78 THR B O 1
ATOM 4143 N N . SER B 1 79 ? 2.715 35.438 4.926 1 79.94 79 SER B N 1
ATOM 4144 C CA . SER B 1 79 ? 3.439 36.688 5.117 1 79.94 79 SER B CA 1
ATOM 4145 C C . SER B 1 79 ? 4.945 36.469 5.164 1 79.94 79 SER B C 1
ATOM 4147 O O . SER B 1 79 ? 5.398 35.344 5.293 1 79.94 79 SER B O 1
ATOM 4149 N N . ASP B 1 80 ? 5.645 37.625 4.969 1 85.44 80 ASP B N 1
ATOM 4150 C CA . ASP B 1 80 ? 7.105 37.594 4.961 1 85.44 80 ASP B CA 1
ATOM 4151 C C . ASP B 1 80 ? 7.707 38.812 5.645 1 85.44 80 ASP B C 1
ATOM 4153 O O . ASP B 1 80 ? 6.988 39.75 5.984 1 85.44 80 ASP B O 1
ATOM 4157 N N . GLY B 1 81 ? 9.016 38.688 5.941 1 82.25 81 GLY B N 1
ATOM 4158 C CA . GLY B 1 81 ? 9.773 39.844 6.402 1 82.25 81 GLY B CA 1
ATOM 4159 C C . GLY B 1 81 ? 9.414 40.25 7.812 1 82.25 81 GLY B C 1
ATOM 4160 O O . GLY B 1 81 ? 9.156 39.406 8.672 1 82.25 81 GLY B O 1
ATOM 4161 N N . GLU B 1 82 ? 9.438 41.531 7.961 1 80.69 82 GLU B N 1
ATOM 4162 C CA . GLU B 1 82 ? 9.234 42.125 9.289 1 80.69 82 GLU B CA 1
ATOM 4163 C C . GLU B 1 82 ? 7.793 41.938 9.758 1 80.69 82 GLU B C 1
ATOM 4165 O O . GLU B 1 82 ? 7.539 41.781 10.953 1 80.69 82 GLU B O 1
ATOM 4170 N N . PHE B 1 83 ? 6.996 42 8.812 1 81.44 83 PHE B N 1
ATOM 4171 C CA . PHE B 1 83 ? 5.59 41.781 9.148 1 81.44 83 PHE B CA 1
ATOM 4172 C C . PHE B 1 83 ? 5.375 40.406 9.727 1 81.44 83 PHE B C 1
ATOM 4174 O O . PHE B 1 83 ? 4.703 40.25 10.75 1 81.44 83 PHE B O 1
ATOM 4181 N N . TRP B 1 84 ? 5.926 39.406 9.094 1 83.56 84 TRP B N 1
ATOM 4182 C CA . TRP B 1 84 ? 5.809 38.031 9.562 1 83.56 84 TRP B CA 1
ATOM 4183 C C . TRP B 1 84 ? 6.398 37.875 10.961 1 83.56 84 TRP B C 1
ATOM 4185 O O . TRP B 1 84 ? 5.793 37.25 11.828 1 83.56 84 TRP B O 1
ATOM 4195 N N . LEU B 1 85 ? 7.527 38.438 11.164 1 83.81 85 LEU B N 1
ATOM 4196 C CA . LEU B 1 85 ? 8.203 38.312 12.445 1 83.81 85 LEU B CA 1
ATOM 4197 C C . LEU B 1 85 ? 7.348 38.906 13.57 1 83.81 85 LEU B C 1
ATOM 4199 O O . LEU B 1 85 ? 7.285 38.344 14.664 1 83.81 85 LEU B O 1
ATOM 4203 N N . ARG B 1 86 ? 6.781 39.969 13.258 1 79.06 86 ARG B N 1
ATOM 4204 C CA . ARG B 1 86 ? 5.914 40.625 14.242 1 79.06 86 ARG B CA 1
ATOM 4205 C C . ARG B 1 86 ? 4.703 39.75 14.562 1 79.06 86 ARG B C 1
ATOM 4207 O O . ARG B 1 86 ? 4.352 39.562 15.727 1 79.06 86 ARG B O 1
ATOM 4214 N N . GLN B 1 87 ? 4.125 39.281 13.547 1 79.81 87 GLN B N 1
ATOM 4215 C CA . GLN B 1 87 ? 2.943 38.438 13.734 1 79.81 87 GLN B CA 1
ATOM 4216 C C . GLN B 1 87 ? 3.293 37.156 14.492 1 79.81 87 GLN B C 1
ATOM 4218 O O . GLN B 1 87 ? 2.52 36.719 15.336 1 79.81 87 GLN B O 1
ATOM 4223 N N . ARG B 1 88 ? 4.43 36.562 14.164 1 83.12 88 ARG B N 1
ATOM 4224 C CA . ARG B 1 88 ? 4.902 35.375 14.836 1 83.12 88 ARG B CA 1
ATOM 4225 C C . ARG B 1 88 ? 5.098 35.594 16.328 1 83.12 88 ARG B C 1
ATOM 4227 O O . ARG B 1 88 ? 4.719 34.781 17.156 1 83.12 88 ARG B O 1
ATOM 4234 N N . ARG B 1 89 ? 5.602 36.688 16.641 1 79.75 89 ARG B N 1
ATOM 4235 C CA . ARG B 1 89 ? 5.852 37.031 18.031 1 79.75 89 ARG B CA 1
ATOM 4236 C C . ARG B 1 89 ? 4.543 37.188 18.797 1 79.75 89 ARG B C 1
ATOM 4238 O O . ARG B 1 89 ? 4.457 36.844 19.969 1 79.75 89 ARG B O 1
ATOM 4245 N N . ILE B 1 90 ? 3.664 37.75 18.141 1 75.62 90 ILE B N 1
ATOM 4246 C CA . ILE B 1 90 ? 2.375 38 18.766 1 75.62 90 ILE B CA 1
ATOM 4247 C C . ILE B 1 90 ? 1.632 36.688 18.984 1 75.62 90 ILE B C 1
ATOM 4249 O O . ILE B 1 90 ? 0.979 36.5 20.016 1 75.62 90 ILE B O 1
ATOM 4253 N N . ALA B 1 91 ? 1.791 35.781 18.031 1 78.25 91 ALA B N 1
ATOM 4254 C CA . ALA B 1 91 ? 1.016 34.531 18.062 1 78.25 91 ALA B CA 1
ATOM 4255 C C . ALA B 1 91 ? 1.689 33.5 18.953 1 78.25 91 ALA B C 1
ATOM 4257 O O . ALA B 1 91 ? 1.022 32.625 19.5 1 78.25 91 ALA B O 1
ATOM 4258 N N . GLN B 1 92 ? 2.953 33.531 19.141 1 80.25 92 GLN B N 1
ATOM 4259 C CA . GLN B 1 92 ? 3.785 32.469 19.734 1 80.25 92 GLN B CA 1
ATOM 4260 C C . GLN B 1 92 ? 3.316 32.125 21.141 1 80.25 92 GLN B C 1
ATOM 4262 O O . GLN B 1 92 ? 3.26 30.953 21.516 1 80.25 92 GLN B O 1
ATOM 4267 N N . PRO B 1 93 ? 2.965 33.094 21.953 1 75 93 PRO B N 1
ATOM 4268 C CA . PRO B 1 93 ? 2.561 32.781 23.328 1 75 93 PRO B CA 1
ATOM 4269 C C . PRO B 1 93 ? 1.306 31.906 23.375 1 75 93 PRO B C 1
ATOM 4271 O O . PRO B 1 93 ? 1.128 31.141 24.328 1 75 93 PRO B O 1
ATOM 4274 N N . ALA B 1 94 ? 0.532 32.031 22.375 1 73.62 94 ALA B N 1
ATOM 4275 C CA . ALA B 1 94 ? -0.7 31.25 22.312 1 73.62 94 ALA B CA 1
ATOM 4276 C C . ALA B 1 94 ? -0.399 29.781 22.094 1 73.62 94 ALA B C 1
ATOM 4278 O O . ALA B 1 94 ? -1.224 28.906 22.406 1 73.62 94 ALA B O 1
ATOM 4279 N N . PHE B 1 95 ? 0.806 29.5 21.656 1 80.38 95 PHE B N 1
ATOM 4280 C CA . PHE B 1 95 ? 1.143 28.125 21.312 1 80.38 95 PHE B CA 1
ATOM 4281 C C . PHE B 1 95 ? 2.197 27.578 22.266 1 80.38 95 PHE B C 1
ATOM 4283 O O . PHE B 1 95 ? 2.857 26.578 21.953 1 80.38 95 PHE B O 1
ATOM 4290 N N . HIS B 1 96 ? 2.285 28.219 23.344 1 82.5 96 HIS B N 1
ATOM 4291 C CA . HIS B 1 96 ? 3.195 27.688 24.359 1 82.5 96 HIS B CA 1
ATOM 4292 C C . HIS B 1 96 ? 2.67 26.391 24.953 1 82.5 96 HIS B C 1
ATOM 4294 O O . HIS B 1 96 ? 1.458 26.156 24.984 1 82.5 96 HIS B O 1
ATOM 4300 N N . LYS B 1 97 ? 3.531 25.578 25.406 1 84.75 97 LYS B N 1
ATOM 4301 C CA . LYS B 1 97 ? 3.242 24.234 25.875 1 84.75 97 LYS B CA 1
ATOM 4302 C C . LYS B 1 97 ? 2.15 24.234 26.938 1 84.75 97 LYS B C 1
ATOM 4304 O O . LYS B 1 97 ? 1.251 23.391 26.922 1 84.75 97 LYS B O 1
ATOM 4309 N N . LYS B 1 98 ? 2.283 25.125 27.844 1 83.06 98 LYS B N 1
ATOM 4310 C CA . LYS B 1 98 ? 1.33 25.188 28.953 1 83.06 98 LYS B CA 1
ATOM 4311 C C . LYS B 1 98 ? -0.076 25.5 28.438 1 83.06 98 LYS B C 1
ATOM 4313 O O . LYS B 1 98 ? -1.057 24.953 28.938 1 83.06 98 LYS B O 1
ATOM 4318 N N . ARG B 1 99 ? -0.175 26.344 27.516 1 79.5 99 ARG B N 1
ATOM 4319 C CA . ARG B 1 99 ? -1.472 26.703 26.953 1 79.5 99 ARG B CA 1
ATOM 4320 C C . ARG B 1 99 ? -2.047 25.562 26.125 1 79.5 99 ARG B C 1
ATOM 4322 O O . ARG B 1 99 ? -3.242 25.266 26.203 1 79.5 99 ARG B O 1
ATOM 4329 N N . ILE B 1 100 ? -1.181 24.969 25.391 1 86.31 100 ILE B N 1
ATOM 4330 C CA . ILE B 1 100 ? -1.593 23.859 24.531 1 86.31 100 ILE B CA 1
ATOM 4331 C C . ILE B 1 100 ? -2.119 22.703 25.391 1 86.31 100 ILE B C 1
ATOM 4333 O O . ILE B 1 100 ? -3.082 22.031 25.016 1 86.31 100 ILE B O 1
ATOM 4337 N N . ALA B 1 101 ? -1.488 22.516 26.531 1 90.25 101 ALA B N 1
ATOM 4338 C CA . ALA B 1 101 ? -1.906 21.453 27.438 1 90.25 101 ALA B CA 1
ATOM 4339 C C . ALA B 1 101 ? -3.363 21.625 27.859 1 90.25 101 ALA B C 1
ATOM 4341 O O . ALA B 1 101 ? -4.082 20.656 28.062 1 90.25 101 ALA B O 1
ATOM 4342 N N . GLY B 1 102 ? -3.787 22.828 27.938 1 87.38 102 GLY B N 1
ATOM 4343 C CA . GLY B 1 102 ? -5.148 23.156 28.344 1 87.38 102 GLY B CA 1
ATOM 4344 C C . GLY B 1 102 ? -6.188 22.75 27.312 1 87.38 102 GLY B C 1
ATOM 4345 O O . GLY B 1 102 ? -7.371 22.625 27.625 1 87.38 102 GLY B O 1
ATOM 4346 N N . PHE B 1 103 ? -5.719 22.484 26.094 1 89.38 103 PHE B N 1
ATOM 4347 C CA . PHE B 1 103 ? -6.648 22.156 25.016 1 89.38 103 PHE B CA 1
ATOM 4348 C C . PHE B 1 103 ? -6.883 20.641 24.953 1 89.38 103 PHE B C 1
ATOM 4350 O O . PHE B 1 103 ? -7.738 20.172 24.203 1 89.38 103 PHE B O 1
ATOM 4357 N N . ALA B 1 104 ? -6.172 19.859 25.719 1 95.38 104 ALA B N 1
ATOM 4358 C CA . ALA B 1 104 ? -6.246 18.406 25.672 1 95.38 104 ALA B CA 1
ATOM 4359 C C . ALA B 1 104 ? -7.672 17.922 25.953 1 95.38 104 ALA B C 1
ATOM 4361 O O . ALA B 1 104 ? -8.156 17 25.281 1 95.38 104 ALA B O 1
ATOM 4362 N N . ASP B 1 105 ? -8.289 18.594 26.891 1 94.5 105 ASP B N 1
ATOM 4363 C CA . ASP B 1 105 ? -9.633 18.172 27.266 1 94.5 105 ASP B CA 1
ATOM 4364 C C . ASP B 1 105 ? -10.602 18.312 26.094 1 94.5 105 ASP B C 1
ATOM 4366 O O . ASP B 1 105 ? -11.43 17.438 25.859 1 94.5 105 ASP B O 1
ATOM 4370 N N . ALA B 1 106 ? -10.484 19.438 25.438 1 91.25 106 ALA B N 1
ATOM 4371 C CA . ALA B 1 106 ? -11.336 19.672 24.281 1 91.25 106 ALA B CA 1
ATOM 4372 C C . ALA B 1 106 ? -11.062 18.641 23.172 1 91.25 106 ALA B C 1
ATOM 4374 O O . ALA B 1 106 ? -11.984 18.156 22.531 1 91.25 106 ALA B O 1
ATOM 4375 N N . MET B 1 107 ? -9.812 18.344 22.938 1 95.81 107 MET B N 1
ATOM 4376 C CA . MET B 1 107 ? -9.414 17.359 21.938 1 95.81 107 MET B CA 1
ATOM 4377 C C . MET B 1 107 ? -10 15.992 22.25 1 95.81 107 MET B C 1
ATOM 4379 O O . MET B 1 107 ? -10.57 15.336 21.375 1 95.81 107 MET B O 1
ATOM 4383 N N . VAL B 1 108 ? -9.93 15.578 23.484 1 98.12 108 VAL B N 1
ATOM 4384 C CA . VAL B 1 108 ? -10.359 14.25 23.906 1 98.12 108 VAL B CA 1
ATOM 4385 C C . VAL B 1 108 ? -11.891 14.172 23.875 1 98.12 108 VAL B C 1
ATOM 4387 O O . VAL B 1 108 ? -12.453 13.156 23.453 1 98.12 108 VAL B O 1
ATOM 4390 N N . ARG B 1 109 ? -12.523 15.25 24.312 1 96.38 109 ARG B N 1
ATOM 4391 C CA . ARG B 1 109 ? -13.977 15.273 24.234 1 96.38 109 ARG B CA 1
ATOM 4392 C C . ARG B 1 109 ? -14.461 15.094 22.797 1 96.38 109 ARG B C 1
ATOM 4394 O O . ARG B 1 109 ? -15.398 14.328 22.547 1 96.38 109 ARG B O 1
ATOM 4401 N N . ALA B 1 110 ? -13.844 15.836 21.938 1 94.69 110 ALA B N 1
ATOM 4402 C CA . ALA B 1 110 ? -14.203 15.703 20.531 1 94.69 110 ALA B CA 1
ATOM 4403 C C . ALA B 1 110 ? -13.945 14.281 20.031 1 94.69 110 ALA B C 1
ATOM 4405 O O . ALA B 1 110 ? -14.742 13.734 19.25 1 94.69 110 ALA B O 1
ATOM 4406 N N . ALA B 1 111 ? -12.836 13.688 20.391 1 98.06 111 ALA B N 1
ATOM 4407 C CA . ALA B 1 111 ? -12.5 12.32 20 1 98.06 111 ALA B CA 1
ATOM 4408 C C . ALA B 1 111 ? -13.516 11.328 20.578 1 98.06 111 ALA B C 1
ATOM 4410 O O . ALA B 1 111 ? -13.938 10.398 19.875 1 98.06 111 ALA B O 1
ATOM 4411 N N . GLU B 1 112 ? -13.914 11.547 21.844 1 97.94 112 GLU B N 1
ATOM 4412 C CA . GLU B 1 112 ? -14.914 10.688 22.469 1 97.94 112 GLU B CA 1
ATOM 4413 C C . GLU B 1 112 ? -16.266 10.781 21.766 1 97.94 112 GLU B C 1
ATOM 4415 O O . GLU B 1 112 ? -16.969 9.781 21.625 1 97.94 112 GLU B O 1
ATOM 4420 N N . ASP B 1 113 ? -16.578 11.961 21.375 1 96.38 113 ASP B N 1
ATOM 4421 C CA . ASP B 1 113 ? -17.797 12.125 20.594 1 96.38 113 ASP B CA 1
ATOM 4422 C C . ASP B 1 113 ? -17.734 11.328 19.297 1 96.38 113 ASP B C 1
ATOM 4424 O O . ASP B 1 113 ? -18.734 10.773 18.859 1 96.38 113 ASP B O 1
ATOM 4428 N N . THR B 1 114 ? -16.594 11.367 18.656 1 97.25 114 THR B N 1
ATOM 4429 C CA . THR B 1 114 ? -16.406 10.586 17.453 1 97.25 114 THR B CA 1
ATOM 4430 C C . THR B 1 114 ? -16.562 9.094 17.734 1 97.25 114 THR B C 1
ATOM 4432 O O . THR B 1 114 ? -17.156 8.367 16.938 1 97.25 114 THR B O 1
ATOM 4435 N N . VAL B 1 115 ? -16.016 8.633 18.859 1 97.94 115 VAL B N 1
ATOM 4436 C CA . VAL B 1 115 ? -16.188 7.25 19.281 1 97.94 115 VAL B CA 1
ATOM 4437 C C . VAL B 1 115 ? -17.672 6.914 19.344 1 97.94 115 VAL B C 1
ATOM 4439 O O . VAL B 1 115 ? -18.094 5.848 18.891 1 97.94 115 VAL B O 1
ATOM 4442 N N . GLN B 1 116 ? -18.438 7.816 19.906 1 97.62 116 GLN B N 1
ATOM 4443 C CA . GLN B 1 116 ? -19.875 7.598 20.031 1 97.62 116 GLN B CA 1
ATOM 4444 C C . GLN B 1 116 ? -20.547 7.57 18.656 1 97.62 116 GLN B C 1
ATOM 4446 O O . GLN B 1 116 ? -21.438 6.75 18.406 1 97.62 116 GLN B O 1
ATOM 4451 N N . ARG B 1 117 ? -20.125 8.414 17.797 1 96.38 117 ARG B N 1
ATOM 4452 C CA . ARG B 1 117 ? -20.703 8.5 16.469 1 96.38 117 ARG B CA 1
ATOM 4453 C C . ARG B 1 117 ? -20.422 7.234 15.664 1 96.38 117 ARG B C 1
ATOM 4455 O O . ARG B 1 117 ? -21.234 6.832 14.828 1 96.38 117 ARG B O 1
ATOM 4462 N N . TRP B 1 118 ? -19.281 6.617 15.891 1 98 118 TRP B N 1
ATOM 4463 C CA . TRP B 1 118 ? -18.875 5.43 15.141 1 98 118 TRP B CA 1
ATOM 4464 C C . TRP B 1 118 ? -19.625 4.195 15.641 1 98 118 TRP B C 1
ATOM 4466 O O . TRP B 1 118 ? -19.594 3.143 15 1 98 118 TRP B O 1
ATOM 4476 N N . ALA B 1 119 ? -20.406 4.312 16.75 1 97.75 119 ALA B N 1
ATOM 4477 C CA . ALA B 1 119 ? -21.078 3.166 17.344 1 97.75 119 ALA B CA 1
ATOM 4478 C C . ALA B 1 119 ? -22.125 2.594 16.406 1 97.75 119 ALA B C 1
ATOM 4480 O O . ALA B 1 119 ? -22.203 1.38 16.203 1 97.75 119 ALA B O 1
ATOM 4481 N N . ALA B 1 120 ? -22.906 3.41 15.836 1 97.12 120 ALA B N 1
ATOM 4482 C CA . ALA B 1 120 ? -24 2.953 14.977 1 97.12 120 ALA B CA 1
ATOM 4483 C C . ALA B 1 120 ? -23.453 2.279 13.719 1 97.12 120 ALA B C 1
ATOM 4485 O O . ALA B 1 120 ? -23.828 1.146 13.406 1 97.12 120 ALA B O 1
ATOM 4486 N N . PRO B 1 121 ? -22.562 3 13.008 1 97.19 121 PRO B N 1
ATOM 4487 C CA . PRO B 1 121 ? -22 2.316 11.844 1 97.19 121 PRO B CA 1
ATOM 4488 C C . PRO B 1 121 ? -21.312 1.006 12.203 1 97.19 121 PRO B C 1
ATOM 4490 O O . PRO B 1 121 ? -21.328 0.055 11.422 1 97.19 121 PRO B O 1
ATOM 4493 N N . ALA B 1 122 ? -20.656 0.947 13.297 1 97.38 122 ALA B N 1
ATOM 4494 C CA . ALA B 1 122 ? -19.984 -0.277 13.734 1 97.38 122 ALA B CA 1
ATOM 4495 C C . ALA B 1 122 ? -20.984 -1.406 13.938 1 97.38 122 ALA B C 1
ATOM 4497 O O . ALA B 1 122 ? -20.734 -2.553 13.562 1 97.38 122 ALA B O 1
ATOM 4498 N N . ARG B 1 123 ? -22.109 -1.119 14.555 1 95.94 123 ARG B N 1
ATOM 4499 C CA . ARG B 1 123 ? -23.141 -2.104 14.82 1 95.94 123 ARG B CA 1
ATOM 4500 C C . ARG B 1 123 ? -23.812 -2.555 13.531 1 95.94 123 ARG B C 1
ATOM 4502 O O . ARG B 1 123 ? -24.109 -3.74 13.352 1 95.94 123 ARG B O 1
ATOM 4509 N N . GLU B 1 124 ? -24 -1.63 12.633 1 95.31 124 GLU B N 1
ATOM 4510 C CA . GLU B 1 124 ? -24.734 -1.895 11.406 1 95.31 124 GLU B CA 1
ATOM 4511 C C . GLU B 1 124 ? -23.828 -2.43 10.305 1 95.31 124 GLU B C 1
ATOM 4513 O O . GLU B 1 124 ? -24.297 -2.99 9.32 1 95.31 124 GLU B O 1
ATOM 4518 N N . GLY B 1 125 ? -22.625 -2.229 10.461 1 92.94 125 GLY B N 1
ATOM 4519 C CA . GLY B 1 125 ? -21.672 -2.633 9.438 1 92.94 125 GLY B CA 1
ATOM 4520 C C . GLY B 1 125 ? -21.641 -1.7 8.242 1 92.94 125 GLY B C 1
ATOM 4521 O O . GLY B 1 125 ? -21.25 -2.098 7.148 1 92.94 125 GLY B O 1
ATOM 4522 N N . THR B 1 126 ? -22.078 -0.519 8.422 1 94.69 126 THR B N 1
ATOM 4523 C CA . THR B 1 126 ? -22.109 0.453 7.336 1 94.69 126 THR B CA 1
ATOM 4524 C C . THR B 1 126 ? -20.781 1.177 7.211 1 94.69 126 THR B C 1
ATOM 4526 O O . THR B 1 126 ? -20.219 1.62 8.211 1 94.69 126 THR B O 1
ATOM 4529 N N . PRO B 1 127 ? -20.328 1.286 6.008 1 96.56 127 PRO B N 1
ATOM 4530 C CA . PRO B 1 127 ? -19.047 1.971 5.816 1 96.56 127 PRO B CA 1
ATOM 4531 C C . PRO B 1 127 ? -19.125 3.463 6.133 1 96.56 127 PRO B C 1
ATOM 4533 O O . PRO B 1 127 ? -20.188 4.074 5.996 1 96.56 127 PRO B O 1
ATOM 4536 N N . ILE B 1 128 ? -18 3.986 6.535 1 97.62 128 ILE B N 1
ATOM 4537 C CA . ILE B 1 128 ? -17.844 5.422 6.758 1 97.62 128 ILE B CA 1
ATOM 4538 C C . ILE B 1 128 ? -16.688 5.953 5.93 1 97.62 128 ILE B C 1
ATOM 4540 O O . ILE B 1 128 ? -15.898 5.176 5.379 1 97.62 128 ILE B O 1
ATOM 4544 N N . ASP B 1 129 ? -16.609 7.25 5.773 1 97.56 129 ASP B N 1
ATOM 4545 C CA . ASP B 1 129 ? -15.438 7.926 5.223 1 97.56 129 ASP B CA 1
ATOM 4546 C C . ASP B 1 129 ? -14.555 8.492 6.332 1 97.56 129 ASP B C 1
ATOM 4548 O O . ASP B 1 129 ? -14.812 9.586 6.84 1 97.56 129 ASP B O 1
ATOM 4552 N N . VAL B 1 130 ? -13.508 7.789 6.625 1 98.19 130 VAL B N 1
ATOM 4553 C CA . VAL B 1 130 ? -12.633 8.133 7.742 1 98.19 130 VAL B CA 1
ATOM 4554 C C . VAL B 1 130 ? -12.016 9.508 7.512 1 98.19 130 VAL B C 1
ATOM 4556 O O . VAL B 1 130 ? -11.797 10.266 8.461 1 98.19 130 VAL B O 1
ATOM 4559 N N . ALA B 1 131 ? -11.672 9.828 6.266 1 96.12 131 ALA B N 1
ATOM 4560 C CA . ALA B 1 131 ? -11.125 11.148 5.957 1 96.12 131 ALA B CA 1
ATOM 4561 C C . ALA B 1 131 ? -12.109 12.25 6.324 1 96.12 131 ALA B C 1
ATOM 4563 O O . ALA B 1 131 ? -11.727 13.258 6.93 1 96.12 131 ALA B O 1
ATOM 4564 N N . ALA B 1 132 ? -13.328 12.031 5.98 1 92.44 132 ALA B N 1
ATOM 4565 C CA . ALA B 1 132 ? -14.367 12.992 6.32 1 92.44 132 ALA B CA 1
ATOM 4566 C C . ALA B 1 132 ? -14.555 13.086 7.832 1 92.44 132 ALA B C 1
ATOM 4568 O O . ALA B 1 132 ? -14.781 14.18 8.367 1 92.44 132 ALA B O 1
ATOM 4569 N N . GLU B 1 133 ? -14.492 11.977 8.477 1 95.31 133 GLU B N 1
ATOM 4570 C CA . GLU B 1 133 ? -14.633 11.953 9.93 1 95.31 133 GLU B CA 1
ATOM 4571 C C . GLU B 1 133 ? -13.508 12.719 10.609 1 95.31 133 GLU B C 1
ATOM 4573 O O . GLU B 1 133 ? -13.742 13.445 11.578 1 95.31 133 GLU B O 1
ATOM 4578 N N . MET B 1 134 ? -12.281 12.523 10.141 1 96.12 134 MET B N 1
ATOM 4579 C CA . MET B 1 134 ? -11.141 13.242 10.719 1 96.12 134 MET B CA 1
ATOM 4580 C C . MET B 1 134 ? -11.258 14.742 10.461 1 96.12 134 MET B C 1
ATOM 4582 O O . MET B 1 134 ? -10.898 15.547 11.32 1 96.12 134 MET B O 1
ATOM 4586 N N . MET B 1 135 ? -11.734 15.086 9.281 1 89.31 135 MET B N 1
ATOM 4587 C CA . MET B 1 135 ? -11.945 16.484 8.953 1 89.31 135 MET B CA 1
ATOM 4588 C C . MET B 1 135 ? -12.953 17.125 9.914 1 89.31 135 MET B C 1
ATOM 4590 O O . MET B 1 135 ? -12.727 18.219 10.43 1 89.31 135 MET B O 1
ATOM 4594 N N . ARG B 1 136 ? -14 16.438 10.125 1 88.31 136 ARG B N 1
ATOM 4595 C CA . ARG B 1 136 ? -15.023 16.906 11.047 1 88.31 136 ARG B CA 1
ATOM 4596 C C . ARG B 1 136 ? -14.469 17.047 12.461 1 88.31 136 ARG B C 1
ATOM 4598 O O . ARG B 1 136 ? -14.766 18.016 13.156 1 88.31 136 ARG B O 1
ATOM 4605 N N . LEU B 1 137 ? -13.742 16.094 12.875 1 93.25 137 LEU B N 1
ATOM 4606 C CA . LEU B 1 137 ? -13.172 16.047 14.219 1 93.25 137 LEU B CA 1
ATOM 4607 C C . LEU B 1 137 ? -12.195 17.188 14.438 1 93.25 137 LEU B C 1
ATOM 4609 O O . LEU B 1 137 ? -12.289 17.906 15.438 1 93.25 137 LEU B O 1
ATOM 4613 N N . THR B 1 138 ? -11.281 17.391 13.523 1 91.94 138 THR B N 1
ATOM 4614 C CA . THR B 1 138 ? -10.258 18.422 13.703 1 91.94 138 THR B CA 1
ATOM 4615 C C . THR B 1 138 ? -10.852 19.812 13.57 1 91.94 138 THR B C 1
ATOM 4617 O O . THR B 1 138 ? -10.398 20.75 14.227 1 91.94 138 THR B O 1
ATOM 4620 N N . LEU B 1 139 ? -11.844 19.906 12.742 1 83.81 139 LEU B N 1
ATOM 4621 C CA . LEU B 1 139 ? -12.547 21.188 12.648 1 83.81 139 LEU B CA 1
ATOM 4622 C C . LEU B 1 139 ? -13.211 21.531 13.984 1 83.81 139 LEU B C 1
ATOM 4624 O O . LEU B 1 139 ? -13.164 22.672 14.422 1 83.81 139 LEU B O 1
ATOM 4628 N N . ARG B 1 140 ? -13.836 20.547 14.555 1 84.88 140 ARG B N 1
ATOM 4629 C CA . ARG B 1 140 ? -14.453 20.75 15.867 1 84.88 140 ARG B CA 1
ATOM 4630 C C . ARG B 1 140 ? -13.406 21.156 16.906 1 84.88 140 ARG B C 1
ATOM 4632 O O . ARG B 1 140 ? -13.633 22.078 17.688 1 84.88 140 ARG B O 1
ATOM 4639 N N . ILE B 1 141 ? -12.312 20.484 16.906 1 89.94 141 ILE B N 1
ATOM 4640 C CA . ILE B 1 141 ? -11.25 20.781 17.859 1 89.94 141 ILE B CA 1
ATOM 4641 C C . ILE B 1 141 ? -10.719 22.188 17.625 1 89.94 141 ILE B C 1
ATOM 4643 O O . ILE B 1 141 ? -10.578 22.969 18.562 1 89.94 141 ILE B O 1
ATOM 4647 N N . ALA B 1 142 ? -10.438 22.531 16.359 1 84.19 142 ALA B N 1
ATOM 4648 C CA . ALA B 1 142 ? -9.945 23.859 16.031 1 84.19 142 ALA B CA 1
ATOM 4649 C C . ALA B 1 142 ? -10.961 24.938 16.438 1 84.19 142 ALA B C 1
ATOM 4651 O O . ALA B 1 142 ? -10.586 25.969 16.984 1 84.19 142 ALA B O 1
ATOM 4652 N N . GLY B 1 143 ? -12.211 24.656 16.109 1 76.88 143 GLY B N 1
ATOM 4653 C CA . GLY B 1 143 ? -13.25 25.594 16.469 1 76.88 143 GLY B CA 1
ATOM 4654 C C . GLY B 1 143 ? -13.352 25.828 17.969 1 76.88 143 GLY B C 1
ATOM 4655 O O . GLY B 1 143 ? -13.477 26.969 18.422 1 76.88 143 GLY B O 1
ATOM 4656 N N . GLU B 1 144 ? -13.242 24.797 18.75 1 80.31 144 GLU B N 1
ATOM 4657 C CA . GLU B 1 144 ? -13.383 24.891 20.203 1 80.31 144 GLU B CA 1
ATOM 4658 C C . GLU B 1 144 ? -12.133 25.5 20.844 1 80.31 144 GLU B C 1
ATOM 4660 O O . GLU B 1 144 ? -12.234 26.234 21.812 1 80.31 144 GLU B O 1
ATOM 4665 N N . THR B 1 145 ? -11.016 25.141 20.328 1 82.69 145 THR B N 1
ATOM 4666 C CA . THR B 1 145 ? -9.773 25.516 21 1 82.69 145 THR B CA 1
ATOM 4667 C C . THR B 1 145 ? -9.273 26.859 20.484 1 82.69 145 THR B C 1
ATOM 4669 O O . THR B 1 145 ? -8.641 27.625 21.219 1 82.69 145 THR B O 1
ATOM 4672 N N . LEU B 1 146 ? -9.516 27.125 19.219 1 74.75 146 LEU B N 1
ATOM 4673 C CA . LEU B 1 146 ? -8.953 28.344 18.625 1 74.75 146 LEU B CA 1
ATOM 4674 C C . LEU B 1 146 ? -9.969 29.469 18.641 1 74.75 146 LEU B C 1
ATOM 4676 O O . LEU B 1 146 ? -9.602 30.641 18.75 1 74.75 146 LEU B O 1
ATOM 4680 N N . LEU B 1 147 ? -11.258 29.125 18.594 1 71.06 147 LEU B N 1
ATOM 4681 C CA . LEU B 1 147 ? -12.266 30.172 18.453 1 71.06 147 LEU B CA 1
ATOM 4682 C C . LEU B 1 147 ? -13.281 30.094 19.578 1 71.06 147 LEU B C 1
ATOM 4684 O O . LEU B 1 147 ? -14.078 31.016 19.766 1 71.06 147 LEU B O 1
ATOM 4688 N N . SER B 1 148 ? -13.078 29.172 20.516 1 64.06 148 SER B N 1
ATOM 4689 C CA . SER B 1 148 ? -14.008 28.938 21.609 1 64.06 148 SER B CA 1
ATOM 4690 C C . SER B 1 148 ? -15.453 28.969 21.125 1 64.06 148 SER B C 1
ATOM 4692 O O . SER B 1 148 ? -16.312 29.578 21.766 1 64.06 148 SER B O 1
ATOM 4694 N N . THR B 1 149 ? -15.609 28.609 19.875 1 60.06 149 THR B N 1
ATOM 4695 C CA . THR B 1 149 ? -16.984 28.547 19.406 1 60.06 149 THR B CA 1
ATOM 4696 C C . THR B 1 149 ? -17.703 27.328 19.969 1 60.06 149 THR B C 1
ATOM 4698 O O . THR B 1 149 ? -17.094 26.266 20.109 1 60.06 149 THR B O 1
ATOM 4701 N N . ASP B 1 150 ? -18.703 27.578 20.875 1 53 150 ASP B N 1
ATOM 4702 C CA . ASP B 1 150 ? -19.5 26.484 21.422 1 53 150 ASP B CA 1
ATOM 4703 C C . ASP B 1 150 ? -20.188 25.688 20.312 1 53 150 ASP B C 1
ATOM 4705 O O . ASP B 1 150 ? -20.656 26.25 19.328 1 53 150 ASP B O 1
ATOM 4709 N N . PRO B 1 151 ? -19.859 24.297 20.266 1 49.41 151 PRO B N 1
ATOM 4710 C CA . PRO B 1 151 ? -20.469 23.406 19.281 1 49.41 151 PRO B CA 1
ATOM 4711 C C . PRO B 1 151 ? -21.969 23.594 19.156 1 49.41 151 PRO B C 1
ATOM 4713 O O . PRO B 1 151 ? -22.625 22.906 18.375 1 49.41 151 PRO B O 1
ATOM 4716 N N . SER B 1 152 ? -22.594 24.359 19.844 1 44.41 152 SER B N 1
ATOM 4717 C CA . SER B 1 152 ? -24.031 24.453 19.641 1 44.41 152 SER B CA 1
ATOM 4718 C C . SER B 1 152 ? -24.375 24.828 18.203 1 44.41 152 SER B C 1
ATOM 4720 O O . SER B 1 152 ? -23.484 25.062 17.391 1 44.41 152 SER B O 1
ATOM 4722 N N . ASP B 1 153 ? -25.609 25.062 17.797 1 47.16 153 ASP B N 1
ATOM 4723 C CA . ASP B 1 153 ? -26.25 25.219 16.5 1 47.16 153 ASP B CA 1
ATOM 4724 C C . ASP B 1 153 ? -25.438 26.141 15.586 1 47.16 153 ASP B C 1
ATOM 4726 O O . ASP B 1 153 ? -25.266 25.844 14.398 1 47.16 153 ASP B O 1
ATOM 4730 N N . ARG B 1 154 ? -24.938 27.062 16.062 1 47.25 154 ARG B N 1
ATOM 4731 C CA . ARG B 1 154 ? -24.25 28.047 15.242 1 47.25 154 ARG B CA 1
ATOM 4732 C C . ARG B 1 154 ? -22.859 27.547 14.859 1 47.25 154 ARG B C 1
ATOM 4734 O O . ARG B 1 154 ? -22.359 27.875 13.781 1 47.25 154 ARG B O 1
ATOM 4741 N N . ALA B 1 155 ? -22.266 26.781 15.68 1 49.16 155 ALA B N 1
ATOM 4742 C CA . ALA B 1 155 ? -20.953 26.219 15.422 1 49.16 155 ALA B CA 1
ATOM 4743 C C . ALA B 1 155 ? -21 25.234 14.258 1 49.16 155 ALA B C 1
ATOM 4745 O O . ALA B 1 155 ? -20.094 25.203 13.422 1 49.16 155 ALA B O 1
ATOM 4746 N N . ASN B 1 156 ? -22.125 24.547 14.227 1 52.31 156 ASN B N 1
ATOM 4747 C CA . ASN B 1 156 ? -22.297 23.625 13.109 1 52.31 156 ASN B CA 1
ATOM 4748 C C . ASN B 1 156 ? -22.391 24.359 11.781 1 52.31 156 ASN B C 1
ATOM 4750 O O . ASN B 1 156 ? -21.828 23.922 10.773 1 52.31 156 ASN B O 1
ATOM 4754 N N . ALA B 1 157 ? -23.047 25.453 11.938 1 53.25 157 ALA B N 1
ATOM 4755 C CA . ALA B 1 157 ? -23.188 26.234 10.711 1 53.25 157 ALA B CA 1
ATOM 4756 C C . ALA B 1 157 ? -21.859 26.797 10.242 1 53.25 157 ALA B C 1
ATOM 4758 O O . ALA B 1 157 ? -21.547 26.781 9.055 1 53.25 157 ALA B O 1
ATOM 4759 N N . VAL B 1 158 ? -21.172 27.234 11.25 1 54.81 158 VAL B N 1
ATOM 4760 C CA . VAL B 1 158 ? -19.859 27.797 10.938 1 54.81 158 VAL B CA 1
ATOM 4761 C C . VAL B 1 158 ? -18.953 26.719 10.383 1 54.81 158 VAL B C 1
ATOM 4763 O O . VAL B 1 158 ? -18.266 26.922 9.375 1 54.81 1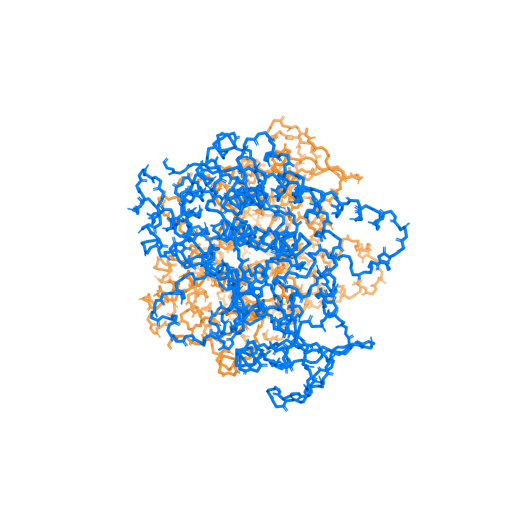58 VAL B O 1
ATOM 4766 N N . SER B 1 159 ? -19.094 25.656 11.062 1 55.84 159 SER B N 1
ATOM 4767 C CA . SER B 1 159 ? -18.25 24.531 10.648 1 55.84 159 SER B CA 1
ATOM 4768 C 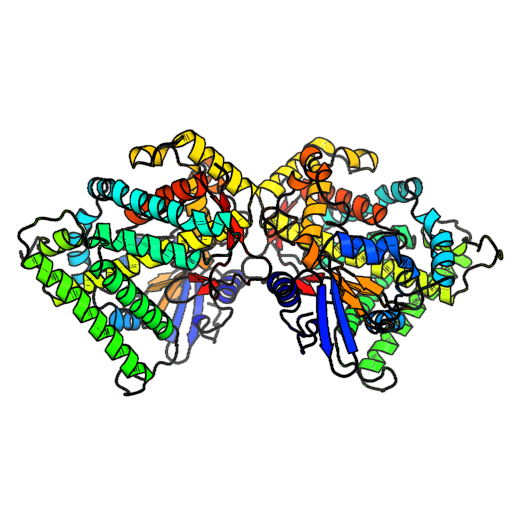C . SER B 1 159 ? -18.594 24.078 9.234 1 55.84 159 SER B C 1
ATOM 4770 O O . SER B 1 159 ? -17.703 23.828 8.422 1 55.84 159 SER B O 1
ATOM 4772 N N . THR B 1 160 ? -19.844 24.047 9.078 1 57.31 160 THR B N 1
ATOM 4773 C CA . THR B 1 160 ? -20.297 23.594 7.77 1 57.31 160 THR B CA 1
ATOM 4774 C C . THR B 1 160 ? -19.891 24.594 6.688 1 57.31 160 THR B C 1
ATOM 4776 O O . THR B 1 160 ? -19.453 24.203 5.605 1 57.31 160 THR B O 1
ATOM 4779 N N . ALA B 1 161 ? -20.109 25.812 7.074 1 57.53 161 ALA B N 1
ATOM 4780 C CA . ALA B 1 161 ? -19.766 26.844 6.102 1 57.53 161 ALA B CA 1
ATOM 4781 C C . ALA B 1 161 ? -18.266 26.859 5.812 1 57.53 161 ALA B C 1
ATOM 4783 O O . ALA B 1 161 ? -17.844 26.938 4.652 1 57.53 161 ALA B O 1
ATOM 4784 N N . LEU B 1 162 ? -17.594 26.781 6.844 1 59.84 162 LEU B N 1
ATOM 4785 C CA . LEU B 1 162 ? -16.141 26.781 6.695 1 59.84 162 LEU B CA 1
ATOM 4786 C C . LEU B 1 162 ? -15.672 25.578 5.883 1 59.84 162 LEU B C 1
ATOM 4788 O O . LEU B 1 162 ? -14.805 25.703 5.016 1 59.84 162 LEU B O 1
ATOM 4792 N N . THR B 1 163 ? -16.328 24.484 6.152 1 59.06 163 THR B N 1
ATOM 4793 C CA . THR B 1 163 ? -15.969 23.266 5.438 1 59.06 163 THR B CA 1
ATOM 4794 C C . THR B 1 163 ? -16.25 23.406 3.945 1 59.06 163 THR B C 1
ATOM 4796 O O . THR B 1 163 ? -15.453 22.984 3.109 1 59.06 163 THR B O 1
ATOM 4799 N N . THR B 1 164 ? -17.375 23.953 3.777 1 58.56 164 THR B N 1
ATOM 4800 C CA . THR B 1 164 ? -17.766 24.141 2.387 1 58.56 164 THR B CA 1
ATOM 4801 C C . THR B 1 164 ? -16.812 25.078 1.669 1 58.56 164 THR B C 1
ATOM 4803 O O . THR B 1 164 ? -16.406 24.812 0.538 1 58.56 164 THR B O 1
ATOM 4806 N N . VAL B 1 165 ? -16.469 26.094 2.35 1 58.44 165 VAL B N 1
ATOM 4807 C CA . VAL B 1 165 ? -15.602 27.094 1.742 1 58.44 165 VAL B CA 1
ATOM 4808 C C . VAL B 1 165 ? -14.211 26.516 1.506 1 58.44 165 VAL B C 1
ATOM 4810 O O . VAL B 1 165 ? -13.617 26.719 0.447 1 58.44 165 VAL B O 1
ATOM 4813 N N . LEU B 1 166 ? -13.844 25.812 2.479 1 60.84 166 LEU B N 1
ATOM 4814 C CA . LEU B 1 166 ? -12.516 25.219 2.375 1 60.84 166 LEU B CA 1
ATOM 4815 C C . LEU B 1 166 ? -12.469 24.203 1.251 1 60.84 166 LEU B C 1
ATOM 4817 O O . LEU B 1 166 ? -11.469 24.109 0.53 1 60.84 166 LEU B O 1
ATOM 4821 N N . HIS B 1 167 ? -13.586 23.484 1.22 1 60.72 167 HIS B N 1
ATOM 4822 C CA . HIS B 1 167 ? -13.672 22.5 0.142 1 60.72 167 HIS B CA 1
ATOM 4823 C C . HIS B 1 167 ? -13.602 23.172 -1.224 1 60.72 167 HIS B C 1
ATOM 4825 O O . HIS B 1 167 ? -12.891 22.719 -2.115 1 60.72 167 HIS B O 1
ATOM 4831 N N . GLU B 1 168 ? -14.312 24.156 -1.308 1 56.62 168 GLU B N 1
ATOM 4832 C CA . GLU B 1 168 ? -14.344 24.891 -2.576 1 56.62 168 GLU B CA 1
ATOM 4833 C C . GLU B 1 168 ? -13 25.547 -2.863 1 56.62 168 GLU B C 1
ATOM 4835 O O . GLU B 1 168 ? -12.562 25.594 -4.012 1 56.62 168 GLU B O 1
ATOM 4840 N N . ALA B 1 169 ? -12.43 26.047 -1.814 1 57.84 169 ALA B N 1
ATOM 4841 C CA . ALA B 1 169 ? -11.117 26.688 -1.971 1 57.84 169 ALA B CA 1
ATOM 4842 C C . ALA B 1 169 ? -10.078 25.672 -2.432 1 57.84 169 ALA B C 1
ATOM 4844 O O . ALA B 1 169 ? -9.25 25.969 -3.301 1 57.84 169 ALA B O 1
ATOM 4845 N N . ASN B 1 170 ? -10.156 24.609 -1.852 1 58.06 170 ASN B N 1
ATOM 4846 C CA . ASN B 1 170 ? -9.242 23.531 -2.236 1 58.06 170 ASN B CA 1
ATOM 4847 C C . ASN B 1 170 ? -9.398 23.156 -3.709 1 58.06 170 ASN B C 1
ATOM 4849 O O . ASN B 1 170 ? -8.414 22.922 -4.402 1 58.06 170 ASN B O 1
ATOM 4853 N N . THR B 1 171 ? -10.602 22.953 -4.086 1 53.59 171 THR B N 1
ATOM 4854 C CA . THR B 1 171 ? -10.875 22.609 -5.477 1 53.59 171 THR B CA 1
ATOM 4855 C C . THR B 1 171 ? -10.344 23.688 -6.418 1 53.59 171 THR B C 1
ATOM 4857 O O . THR B 1 171 ? -9.867 23.391 -7.512 1 53.59 171 THR B O 1
ATOM 4860 N N . ARG B 1 172 ? -10.32 24.859 -6.004 1 50 172 ARG B N 1
ATOM 4861 C CA . ARG B 1 172 ? -9.953 26 -6.855 1 50 172 ARG B CA 1
ATOM 4862 C C . ARG B 1 172 ? -8.438 26.156 -6.926 1 50 172 ARG B C 1
ATOM 4864 O O . ARG B 1 172 ? -7.891 26.531 -7.965 1 50 172 ARG B O 1
ATOM 4871 N N . ILE B 1 173 ? -7.914 26.094 -5.82 1 49.47 173 ILE B N 1
ATOM 4872 C CA . ILE B 1 173 ? -6.469 26.281 -5.809 1 49.47 173 ILE B CA 1
ATOM 4873 C C . ILE B 1 173 ? -5.805 25.25 -6.715 1 49.47 173 ILE B C 1
ATOM 4875 O O . ILE B 1 173 ? -4.758 25.516 -7.309 1 49.47 173 ILE B O 1
ATOM 4879 N N . ASN B 1 174 ? -6.422 24.094 -6.82 1 46.97 174 ASN B N 1
ATOM 4880 C CA . ASN B 1 174 ? -5.844 23 -7.602 1 46.97 174 ASN B CA 1
ATOM 4881 C C . ASN B 1 174 ? -6.062 23.203 -9.102 1 46.97 174 ASN B C 1
ATOM 4883 O O . ASN B 1 174 ? -5.625 22.391 -9.914 1 46.97 174 ASN B O 1
ATOM 4887 N N . THR B 1 175 ? -6.914 24.125 -9.469 1 42.16 175 THR B N 1
ATOM 4888 C CA . THR B 1 175 ? -7.059 24.375 -10.898 1 42.16 175 THR B CA 1
ATOM 4889 C C . THR B 1 175 ? -5.965 25.312 -11.391 1 42.16 175 THR B C 1
ATOM 4891 O O . THR B 1 175 ? -5.742 26.375 -10.805 1 42.16 175 THR B O 1
ATOM 4894 N N . LEU B 1 176 ? -4.883 24.703 -11.922 1 37.84 176 LEU B N 1
ATOM 4895 C CA . LEU B 1 176 ? -3.721 25.375 -12.5 1 37.84 176 LEU B CA 1
ATOM 4896 C C . LEU B 1 176 ? -4.109 26.734 -13.078 1 37.84 176 LEU B C 1
ATOM 4898 O O . LEU B 1 176 ? -3.334 27.688 -13.008 1 37.84 176 LEU B O 1
ATOM 4902 N N . TRP B 1 177 ? -5 26.656 -14.18 1 36.28 177 TRP B N 1
ATOM 4903 C CA . TRP B 1 177 ? -5.312 27.844 -14.969 1 36.28 177 TRP B CA 1
ATOM 4904 C C . TRP B 1 177 ? -6.559 28.531 -14.438 1 36.28 177 TRP B C 1
ATOM 4906 O O . TRP B 1 177 ? -7.652 27.969 -14.461 1 36.28 177 TRP B O 1
ATOM 4916 N N . SER B 1 178 ? -6.422 29.094 -13.414 1 44.16 178 SER B N 1
ATOM 4917 C CA . SER B 1 178 ? -7.609 29.906 -13.141 1 44.16 178 SER B CA 1
ATOM 4918 C C . SER B 1 178 ? -7.562 31.234 -13.891 1 44.16 178 SER B C 1
ATOM 4920 O O . SER B 1 178 ? -6.504 31.859 -13.977 1 44.16 178 SER B O 1
ATOM 4922 N N . PRO B 1 179 ? -8.469 31.453 -14.734 1 45.5 179 PRO B N 1
ATOM 4923 C CA . PRO B 1 179 ? -8.508 32.812 -15.297 1 45.5 179 PRO B CA 1
ATOM 4924 C C . PRO B 1 179 ? -8.258 33.906 -14.25 1 45.5 179 PRO B C 1
ATOM 4926 O O . PRO B 1 179 ? -8.461 33.656 -13.055 1 45.5 179 PRO B O 1
ATOM 4929 N N . PRO B 1 180 ? -7.57 34.938 -14.711 1 47.16 180 PRO B N 1
ATOM 4930 C CA . PRO B 1 180 ? -7.367 36.062 -13.789 1 47.16 180 PRO B CA 1
ATOM 4931 C C . PRO B 1 180 ? -8.586 36.312 -12.906 1 47.16 180 PRO B C 1
ATOM 4933 O O . PRO B 1 180 ? -9.719 36.25 -13.367 1 47.16 180 PRO B O 1
ATOM 4936 N N . ALA B 1 181 ? -8.375 36.219 -11.609 1 50.25 181 ALA B N 1
ATOM 4937 C CA . ALA B 1 181 ? -9.391 36.375 -10.57 1 50.25 181 ALA B CA 1
ATOM 4938 C C . ALA B 1 181 ? -10.391 37.469 -10.953 1 50.25 181 ALA B C 1
ATOM 4940 O O . ALA B 1 181 ? -11.547 37.438 -10.531 1 50.25 181 ALA B O 1
ATOM 4941 N N . HIS B 1 182 ? -9.945 38.344 -11.781 1 50.88 182 HIS B N 1
ATOM 4942 C CA . HIS B 1 182 ? -10.805 39.469 -12.117 1 50.88 182 HIS B CA 1
ATOM 4943 C C . HIS B 1 182 ? -11.781 39.094 -13.234 1 50.88 182 HIS B C 1
ATOM 4945 O O . HIS B 1 182 ? -12.695 39.875 -13.539 1 50.88 182 HIS B O 1
ATOM 4951 N N . TRP B 1 183 ? -11.586 37.875 -13.695 1 55.34 183 TRP B N 1
ATOM 4952 C CA . TRP B 1 183 ? -12.5 37.562 -14.781 1 55.34 183 TRP B CA 1
ATOM 4953 C C . TRP B 1 183 ? -13.812 37 -14.242 1 55.34 183 TRP B C 1
ATOM 4955 O O . TRP B 1 183 ? -13.812 36.125 -13.383 1 55.34 183 TRP B O 1
ATOM 4965 N N . PRO B 1 184 ? -14.891 37.594 -14.609 1 61.19 184 PRO B N 1
ATOM 4966 C CA . PRO B 1 184 ? -16.203 37.219 -14.086 1 61.19 184 PRO B CA 1
ATOM 4967 C C . PRO B 1 184 ? -16.641 35.844 -14.562 1 61.19 184 PRO B C 1
ATOM 4969 O O . PRO B 1 184 ? -17.625 35.719 -15.312 1 61.19 184 PRO B O 1
ATOM 4972 N N . THR B 1 185 ? -15.828 34.938 -14.391 1 62.72 185 THR B N 1
ATOM 4973 C CA . THR B 1 185 ? -16.266 33.562 -14.703 1 62.72 185 THR B CA 1
ATOM 4974 C C . THR B 1 185 ? -17.078 32.969 -13.555 1 62.72 185 THR B C 1
ATOM 4976 O O . THR B 1 185 ? -16.969 33.438 -12.414 1 62.72 185 THR B O 1
ATOM 4979 N N . PRO B 1 186 ? -18.016 32.219 -13.898 1 63.62 186 PRO B N 1
ATOM 4980 C CA . PRO B 1 186 ? -18.828 31.594 -12.859 1 63.62 186 PRO B CA 1
ATOM 4981 C C . PRO B 1 186 ? -18 30.984 -11.734 1 63.62 186 PRO B C 1
ATOM 4983 O O . PRO B 1 186 ? -18.375 31.062 -10.562 1 63.62 186 PRO B O 1
ATOM 4986 N N . ARG B 1 187 ? -16.875 30.641 -12.07 1 61.41 187 ARG B N 1
ATOM 4987 C CA . ARG B 1 187 ? -15.992 30.062 -11.055 1 61.41 187 ARG B CA 1
ATOM 4988 C C . ARG B 1 187 ? -15.422 31.156 -10.156 1 61.41 187 ARG B C 1
ATOM 4990 O O . ARG B 1 187 ? -15.336 30.984 -8.938 1 61.41 187 ARG B O 1
ATOM 4997 N N . ASN B 1 188 ? -15.078 32.25 -10.828 1 64.62 188 ASN B N 1
ATOM 4998 C CA . ASN B 1 188 ? -14.547 33.375 -10.047 1 64.62 188 ASN B CA 1
ATOM 4999 C C . ASN B 1 188 ? -15.625 34 -9.164 1 64.62 188 ASN B C 1
ATOM 5001 O O . ASN B 1 188 ? -15.336 34.438 -8.047 1 64.62 188 ASN B O 1
ATOM 5005 N N . ARG B 1 189 ? -16.75 33.969 -9.609 1 66.31 189 ARG B N 1
ATOM 5006 C CA . ARG B 1 189 ? -17.859 34.5 -8.82 1 66.31 189 ARG B CA 1
ATOM 5007 C C . ARG B 1 189 ? -18.172 33.625 -7.625 1 66.31 189 ARG B C 1
ATOM 5009 O O . ARG B 1 189 ? -18.422 34.125 -6.527 1 66.31 189 ARG B O 1
ATOM 5016 N N . ALA B 1 190 ? -18.172 32.406 -7.965 1 64.31 190 ALA B N 1
ATOM 5017 C CA . ALA B 1 190 ? -18.406 31.453 -6.871 1 64.31 190 ALA B CA 1
ATOM 5018 C C . ALA B 1 190 ? -17.312 31.547 -5.816 1 64.31 190 ALA B C 1
ATOM 5020 O O . ALA B 1 190 ? -17.578 31.484 -4.617 1 64.31 190 ALA B O 1
ATOM 5021 N N . TYR B 1 191 ? -16.156 31.797 -6.32 1 65.62 191 TYR B N 1
ATOM 5022 C CA . TYR B 1 191 ? -15.023 31.969 -5.414 1 65.62 191 TYR B CA 1
ATOM 5023 C C . TYR B 1 191 ? -15.18 33.219 -4.582 1 65.62 191 TYR B C 1
ATOM 5025 O O . TYR B 1 191 ? -14.969 33.219 -3.367 1 65.62 191 TYR B O 1
ATOM 5033 N N . ALA B 1 192 ? -15.492 34.25 -5.258 1 69.38 192 ALA B N 1
ATOM 5034 C CA . ALA B 1 192 ? -15.68 35.5 -4.574 1 69.38 192 ALA B CA 1
ATOM 5035 C C . ALA B 1 192 ? -16.812 35.438 -3.551 1 69.38 192 ALA B C 1
ATOM 5037 O O . ALA B 1 192 ? -16.703 35.969 -2.453 1 69.38 192 ALA B O 1
ATOM 5038 N N . ALA B 1 193 ? -17.766 34.688 -3.941 1 69.75 193 ALA B N 1
ATOM 5039 C CA . ALA B 1 193 ? -18.906 34.531 -3.031 1 69.75 193 ALA B CA 1
ATOM 5040 C C . ALA B 1 193 ? -18.516 33.719 -1.802 1 69.75 193 ALA B C 1
ATOM 5042 O O . ALA B 1 193 ? -18.891 34.062 -0.678 1 69.75 193 ALA B O 1
ATOM 5043 N N . ALA B 1 194 ? -17.734 32.719 -2.012 1 64.56 194 ALA B N 1
ATOM 5044 C CA . ALA B 1 194 ? -17.297 31.859 -0.905 1 64.56 194 ALA B CA 1
ATOM 5045 C C . ALA B 1 194 ? -16.375 32.625 0.035 1 64.56 194 ALA B C 1
ATOM 5047 O O . ALA B 1 194 ? -16.469 32.5 1.258 1 64.56 194 ALA B O 1
ATOM 5048 N N . THR B 1 195 ? -15.523 33.438 -0.542 1 68.75 195 THR B N 1
ATOM 5049 C CA . THR B 1 195 ? -14.594 34.219 0.251 1 68.75 195 THR B CA 1
ATOM 5050 C C . THR B 1 195 ? -15.352 35.25 1.081 1 68.75 195 THR B C 1
ATOM 5052 O O . THR B 1 195 ? -15.016 35.5 2.244 1 68.75 195 THR B O 1
ATOM 5055 N N . ARG B 1 196 ? -16.281 35.812 0.512 1 72.5 196 ARG B N 1
ATOM 5056 C CA . ARG B 1 196 ? -17.094 36.812 1.204 1 72.5 196 ARG B CA 1
ATOM 5057 C C . ARG B 1 196 ? -17.859 36.188 2.371 1 72.5 196 ARG B C 1
ATOM 5059 O O . ARG B 1 196 ? -17.984 36.812 3.43 1 72.5 196 ARG B O 1
ATOM 5066 N N . GLU B 1 197 ? -18.344 35.062 2.043 1 69.56 197 GLU B N 1
ATOM 5067 C CA . GLU B 1 197 ? -19.078 34.375 3.104 1 69.56 197 GLU B CA 1
ATOM 5068 C C . GLU B 1 197 ? -18.156 34.031 4.266 1 69.56 197 GLU B C 1
ATOM 5070 O O . GLU B 1 197 ? -18.531 34.188 5.434 1 69.56 197 GLU B O 1
ATOM 5075 N N . LEU B 1 198 ? -17.047 33.594 3.99 1 68.62 198 LEU B N 1
ATOM 5076 C CA . LEU B 1 198 ? -16.078 33.25 5.027 1 68.62 198 LEU B CA 1
ATOM 5077 C C . LEU B 1 198 ? -15.664 34.5 5.809 1 68.62 198 LEU B C 1
ATOM 5079 O O . LEU B 1 198 ? -15.531 34.438 7.031 1 68.62 198 LEU B O 1
ATOM 5083 N N . ASP B 1 199 ? -15.469 35.5 5.062 1 73.56 199 ASP B N 1
ATOM 5084 C CA . ASP B 1 199 ? -15.133 36.781 5.688 1 73.56 199 ASP B CA 1
ATOM 5085 C C . ASP B 1 199 ? -16.219 37.219 6.656 1 73.56 199 ASP B C 1
ATOM 5087 O O . ASP B 1 199 ? -15.93 37.688 7.75 1 73.56 199 ASP B O 1
ATOM 5091 N N . ARG B 1 200 ? -17.312 37.031 6.207 1 74.44 200 ARG B N 1
ATOM 5092 C CA . ARG B 1 200 ? -18.453 37.438 7.035 1 74.44 200 ARG B CA 1
ATOM 5093 C C . ARG B 1 200 ? -18.5 36.625 8.328 1 74.44 200 ARG B C 1
ATOM 5095 O O . ARG B 1 200 ? -18.688 37.188 9.406 1 74.44 200 ARG B O 1
ATOM 5102 N N . ILE B 1 201 ? -18.328 35.438 8.227 1 70 201 ILE B N 1
ATOM 5103 C CA . ILE B 1 201 ? -18.406 34.562 9.383 1 70 201 ILE B CA 1
ATOM 5104 C C . ILE B 1 201 ? -17.281 34.875 10.367 1 70 201 ILE B C 1
ATOM 5106 O O . ILE B 1 201 ? -17.516 34.969 11.57 1 70 201 ILE B O 1
ATOM 5110 N N . VAL B 1 202 ? -16.078 35 9.875 1 73.5 202 VAL B N 1
ATOM 5111 C CA . VAL B 1 202 ? -14.93 35.281 10.727 1 73.5 202 VAL B CA 1
ATOM 5112 C C . VAL B 1 202 ? -15.094 36.625 11.414 1 73.5 202 VAL B C 1
ATOM 5114 O O . VAL B 1 202 ? -14.812 36.75 12.602 1 73.5 202 VAL B O 1
ATOM 5117 N N . LEU B 1 203 ? -15.547 37.562 10.656 1 76.62 203 LEU B N 1
ATOM 5118 C CA . LEU B 1 203 ? -15.75 38.906 11.203 1 76.62 203 LEU B CA 1
ATOM 5119 C C . LEU B 1 203 ? -16.844 38.875 12.266 1 76.62 203 LEU B C 1
ATOM 5121 O O . LEU B 1 203 ? -16.766 39.625 13.258 1 76.62 203 LEU B O 1
ATOM 5125 N N . GLU B 1 204 ? -17.781 38.094 11.992 1 74.19 204 GLU B N 1
ATOM 5126 C CA . GLU B 1 204 ? -18.859 37.969 12.977 1 74.19 204 GLU B CA 1
ATOM 5127 C C . GLU B 1 204 ? -18.328 37.406 14.281 1 74.19 204 GLU B C 1
ATOM 5129 O O . GLU B 1 204 ? -18.75 37.812 15.367 1 74.19 204 GLU B O 1
ATOM 5134 N N . ILE B 1 205 ? -17.5 36.5 14.227 1 73.19 205 ILE B N 1
ATOM 5135 C CA . ILE B 1 205 ? -16.922 35.844 15.406 1 73.19 205 ILE B CA 1
ATOM 5136 C C . ILE B 1 205 ? -16.062 36.844 16.156 1 73.19 205 ILE B C 1
ATOM 5138 O O . ILE B 1 205 ? -16.109 36.938 17.391 1 73.19 205 ILE B O 1
ATOM 5142 N N . ILE B 1 206 ? -15.32 37.625 15.438 1 76.69 206 ILE B N 1
ATOM 5143 C CA . ILE B 1 206 ? -14.453 38.625 16.047 1 76.69 206 ILE B CA 1
ATOM 5144 C C . ILE B 1 206 ? -15.305 39.688 16.75 1 76.69 206 ILE B C 1
ATOM 5146 O O . ILE B 1 206 ? -15 40.062 17.891 1 76.69 206 ILE B O 1
ATOM 5150 N N . GLU B 1 207 ? -16.328 40.062 16.047 1 77.69 207 GLU B N 1
ATOM 5151 C CA . GLU B 1 207 ? -17.203 41.094 16.609 1 77.69 207 GLU B CA 1
ATOM 5152 C C . GLU B 1 207 ? -17.906 40.594 17.875 1 77.69 207 GLU B C 1
ATOM 5154 O O . GLU B 1 207 ? -18.062 41.344 18.844 1 77.69 207 GLU B O 1
ATOM 5159 N N . GLN B 1 208 ? -18.344 39.438 17.75 1 74.5 208 GLN B N 1
ATOM 5160 C CA . GLN B 1 208 ? -19.016 38.875 18.906 1 74.5 208 GLN B CA 1
ATOM 5161 C C . GLN B 1 208 ? -18.078 38.781 20.109 1 74.5 208 GLN B C 1
ATOM 5163 O O . GLN B 1 208 ? -18.484 39 21.234 1 74.5 208 GLN B O 1
ATOM 5168 N N . ARG B 1 209 ? -16.844 38.438 19.859 1 76.44 209 ARG B N 1
ATOM 5169 C CA . ARG B 1 209 ? -15.852 38.344 20.922 1 76.44 209 ARG B CA 1
ATOM 5170 C C . ARG B 1 209 ? -15.547 39.719 21.516 1 76.44 209 ARG B C 1
ATOM 5172 O O . ARG B 1 209 ? -15.359 39.844 22.734 1 76.44 209 ARG B O 1
ATOM 5179 N N . ARG B 1 210 ? -15.453 40.656 20.734 1 75.94 210 ARG B N 1
ATOM 5180 C CA . ARG B 1 210 ? -15.172 42 21.188 1 75.94 210 ARG B CA 1
ATOM 5181 C C . ARG B 1 210 ? -16.312 42.531 22.047 1 75.94 210 ARG B C 1
ATOM 5183 O O . ARG B 1 210 ? -16.078 43.312 23 1 75.94 210 ARG B O 1
ATOM 5190 N N . ARG B 1 211 ? -17.5 42.094 21.609 1 76.31 211 ARG B N 1
ATOM 5191 C CA . ARG B 1 211 ? -18.688 42.594 22.328 1 76.31 211 ARG B CA 1
ATOM 5192 C C . ARG B 1 211 ? -18.891 41.812 23.625 1 76.31 211 ARG B C 1
ATOM 5194 O O . ARG B 1 211 ? -19.453 42.344 24.594 1 76.31 211 ARG B O 1
ATOM 5201 N N . GLY B 1 212 ? -18.531 40.688 23.453 1 66.62 212 GLY B N 1
ATOM 5202 C CA . GLY B 1 212 ? -18.781 39.844 24.609 1 66.62 212 GLY B CA 1
ATOM 5203 C C . GLY B 1 212 ? -17.797 40.031 25.734 1 66.62 212 GLY B C 1
ATOM 5204 O O . GLY B 1 212 ? -16.688 40.5 25.516 1 66.62 212 GLY B O 1
ATOM 5205 N N . ARG B 1 213 ? -18.281 40.219 27.031 1 62.91 213 ARG B N 1
ATOM 5206 C CA . ARG B 1 213 ? -17.547 40.438 28.266 1 62.91 213 ARG B CA 1
ATOM 5207 C C . ARG B 1 213 ? -16.891 39.156 28.766 1 62.91 213 ARG B C 1
ATOM 5209 O O . ARG B 1 213 ? -16.297 39.156 29.844 1 62.91 213 ARG B O 1
ATOM 5216 N N . GLU B 1 214 ? -17.047 38.094 27.984 1 60.53 214 GLU B N 1
ATOM 5217 C CA . GLU B 1 214 ? -16.484 36.906 28.594 1 60.53 214 GLU B CA 1
ATOM 5218 C C . GLU B 1 214 ? -15.102 36.594 28.031 1 60.53 214 GLU B C 1
ATOM 5220 O O . GLU B 1 214 ? -14.891 36.625 26.828 1 60.53 214 GLU B O 1
ATOM 5225 N N . HIS B 1 215 ? -14.117 36.625 28.906 1 65.81 215 HIS B N 1
ATOM 5226 C CA . HIS B 1 215 ? -12.742 36.25 28.594 1 65.81 215 HIS B CA 1
ATOM 5227 C C . HIS B 1 215 ? -12.625 34.781 28.328 1 65.81 215 HIS B C 1
ATOM 5229 O O . HIS B 1 215 ? -13.062 33.938 29.141 1 65.81 215 HIS B O 1
ATOM 5235 N N . ARG B 1 216 ? -12.383 34.5 27 1 70.81 216 ARG B N 1
ATOM 5236 C CA . ARG B 1 216 ? -12.141 33.094 26.641 1 70.81 216 ARG B CA 1
ATOM 5237 C C . ARG B 1 216 ? -10.648 32.844 26.484 1 70.81 216 ARG B C 1
ATOM 5239 O O . ARG B 1 216 ? -9.883 33.75 26.172 1 70.81 216 ARG B O 1
ATOM 5246 N N . ASP B 1 217 ? -10.242 31.641 26.922 1 71.06 217 ASP B N 1
ATOM 5247 C CA . ASP B 1 217 ? -8.844 31.266 26.797 1 71.06 217 ASP B CA 1
ATOM 5248 C C . ASP B 1 217 ? -8.594 30.5 25.5 1 71.06 217 ASP B C 1
ATOM 5250 O O . ASP B 1 217 ? -8.266 29.312 25.516 1 71.06 217 ASP B O 1
ATOM 5254 N N . ASP B 1 218 ? -8.867 31.234 24.406 1 75.38 218 ASP B N 1
ATOM 5255 C CA . ASP B 1 218 ? -8.617 30.625 23.109 1 75.38 218 ASP B CA 1
ATOM 5256 C C . ASP B 1 218 ? -7.652 31.484 22.281 1 75.38 218 ASP B C 1
ATOM 5258 O O . ASP B 1 218 ? -7.148 32.5 22.766 1 75.38 218 ASP B O 1
ATOM 5262 N N . LEU B 1 219 ? -7.301 31.016 21.125 1 74.88 219 LEU B N 1
ATOM 5263 C CA . LEU B 1 219 ? -6.289 31.656 20.297 1 74.88 219 LEU B CA 1
ATOM 5264 C C . LEU B 1 219 ? -6.785 33 19.812 1 74.88 219 LEU B C 1
ATOM 5266 O O . LEU B 1 219 ? -6.004 33.969 19.719 1 74.88 219 LEU B O 1
ATOM 5270 N N . LEU B 1 220 ? -8.031 33.062 19.547 1 76.81 220 LEU B N 1
ATOM 5271 C CA . LEU B 1 220 ? -8.594 34.344 19.094 1 76.81 220 LEU B CA 1
ATOM 5272 C C . LEU B 1 220 ? -8.453 35.406 20.156 1 76.81 220 LEU B C 1
ATOM 5274 O O . LEU B 1 220 ? -8.102 36.562 19.859 1 76.81 220 LEU B O 1
ATOM 5278 N N . GLN B 1 221 ? -8.727 35 21.312 1 76.94 221 GLN B N 1
ATOM 5279 C CA . GLN B 1 221 ? -8.594 35.938 22.422 1 76.94 221 GLN B CA 1
ATOM 5280 C C . GLN B 1 221 ? -7.156 36.438 22.562 1 76.94 221 GLN B C 1
ATOM 5282 O O . GLN B 1 221 ? -6.914 37.594 22.812 1 76.94 221 GLN B O 1
ATOM 5287 N N . MET B 1 222 ? -6.375 35.531 22.328 1 74.25 222 MET B N 1
ATOM 5288 C CA . MET B 1 222 ? -4.957 35.875 22.438 1 74.25 222 MET B CA 1
ATOM 5289 C C . MET B 1 222 ? -4.539 36.844 21.344 1 74.25 222 MET B C 1
ATOM 5291 O O . MET B 1 222 ? -3.777 37.781 21.578 1 74.25 222 MET B O 1
ATOM 5295 N N . LEU B 1 223 ? -5.027 36.625 20.188 1 77.94 223 LEU B N 1
ATOM 5296 C CA . LEU B 1 223 ? -4.699 37.5 19.062 1 77.94 223 LEU B CA 1
ATOM 5297 C C . LEU B 1 223 ? -5.332 38.875 19.25 1 77.94 223 LEU B C 1
ATOM 5299 O O . LEU B 1 223 ? -4.738 39.906 18.859 1 77.94 223 LEU B O 1
ATOM 5303 N N . LEU B 1 224 ? -6.441 38.844 19.875 1 78 224 LEU B N 1
ATOM 5304 C CA . LEU B 1 224 ? -7.145 40.094 20.141 1 78 224 LEU B CA 1
ATOM 5305 C C . LEU B 1 224 ? -6.387 40.938 21.156 1 78 224 LEU B C 1
ATOM 5307 O O . LEU B 1 224 ? -6.398 42.156 21.094 1 78 224 LEU B O 1
ATOM 5311 N N . GLU B 1 225 ? -5.758 40.156 21.984 1 77.56 225 GLU B N 1
ATOM 5312 C CA . GLU B 1 225 ? -5.078 40.844 23.078 1 77.56 225 GLU B CA 1
ATOM 5313 C C . GLU B 1 225 ? -3.625 41.156 22.734 1 77.56 225 GLU B C 1
ATOM 5315 O O . GLU B 1 225 ? -2.969 41.938 23.406 1 77.56 225 GLU B O 1
ATOM 5320 N N . ALA B 1 226 ? -3.205 40.531 21.688 1 76.81 226 ALA B N 1
ATOM 5321 C CA . ALA B 1 226 ? -1.798 40.656 21.312 1 76.81 226 ALA B CA 1
ATOM 5322 C C . ALA B 1 226 ? -1.483 42.094 20.875 1 76.81 226 ALA B C 1
ATOM 5324 O O . ALA B 1 226 ? -2.289 42.719 20.188 1 76.81 226 ALA B O 1
ATOM 5325 N N . ARG B 1 227 ? -0.428 42.562 21.438 1 78.75 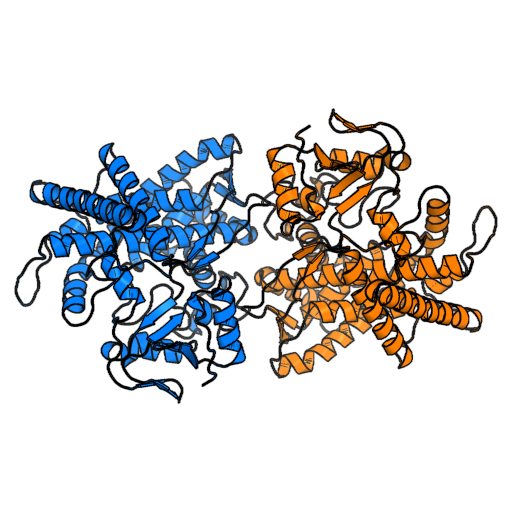227 ARG B N 1
ATOM 5326 C CA . ARG B 1 227 ? 0.07 43.875 21.078 1 78.75 227 ARG B CA 1
ATOM 5327 C C . ARG B 1 227 ? 1.511 43.812 20.578 1 78.75 227 ARG B C 1
ATOM 5329 O O . ARG B 1 227 ? 2.293 42.969 21.047 1 78.75 227 ARG B O 1
ATOM 5336 N N . ASP B 1 228 ? 1.774 44.625 19.531 1 71.69 228 ASP B N 1
ATOM 5337 C CA . ASP B 1 228 ? 3.168 44.719 19.109 1 71.69 228 ASP B CA 1
ATOM 5338 C C . ASP B 1 228 ? 4.043 45.25 20.25 1 71.69 228 ASP B C 1
ATOM 5340 O O . ASP B 1 228 ? 3.783 46.312 20.828 1 71.69 228 ASP B O 1
ATOM 5344 N N . PRO B 1 229 ? 4.984 44.438 20.609 1 71.94 229 PRO B N 1
ATOM 5345 C CA . PRO B 1 229 ? 5.801 44.875 21.75 1 71.94 229 PRO B CA 1
ATOM 5346 C C . PRO B 1 229 ? 6.531 46.188 21.5 1 71.94 229 PRO B C 1
ATOM 5348 O O . PRO B 1 229 ? 6.867 46.906 22.438 1 71.94 229 PRO B O 1
ATOM 5351 N N . GLU B 1 230 ? 6.82 46.469 20.266 1 68.62 230 GLU B N 1
ATOM 5352 C CA . GLU B 1 230 ? 7.57 47.688 19.938 1 68.62 230 GLU B CA 1
ATOM 5353 C C . GLU B 1 230 ? 6.641 48.875 19.797 1 68.62 230 GLU B C 1
ATOM 5355 O O . GLU B 1 230 ? 6.914 49.938 20.344 1 68.62 230 GLU B O 1
ATOM 5360 N N . THR B 1 231 ? 5.543 48.781 19.141 1 73.19 231 THR B N 1
ATOM 5361 C CA . THR B 1 231 ? 4.695 49.906 18.812 1 73.19 231 THR B CA 1
ATOM 5362 C C . THR B 1 231 ? 3.455 49.938 19.688 1 73.19 231 THR B C 1
ATOM 5364 O O . THR B 1 231 ? 2.777 50.969 19.781 1 73.19 231 THR B O 1
ATOM 5367 N N . GLY B 1 232 ? 3.139 48.844 20.328 1 77.69 232 GLY B N 1
ATOM 5368 C CA . GLY B 1 232 ? 1.937 48.75 21.125 1 77.69 232 GLY B CA 1
ATOM 5369 C C . GLY B 1 232 ? 0.673 48.594 20.312 1 77.69 232 GLY B C 1
ATOM 5370 O O . GLY B 1 232 ? -0.426 48.5 20.859 1 77.69 232 GL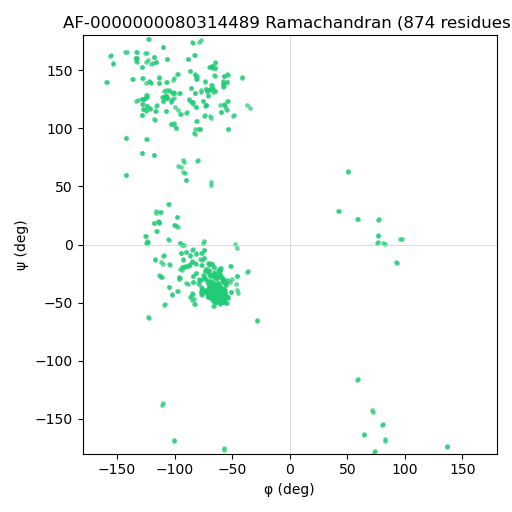Y B O 1
ATOM 5371 N N . ALA B 1 233 ? 0.837 48.531 19.016 1 77.19 233 ALA B N 1
ATOM 5372 C CA . ALA B 1 233 ? -0.32 48.469 18.125 1 77.19 233 ALA B CA 1
ATOM 5373 C C . ALA B 1 233 ? -0.969 47.094 18.188 1 77.19 233 ALA B C 1
ATOM 5375 O O . ALA B 1 233 ? -0.28 46.062 18.328 1 77.19 233 ALA B O 1
ATOM 5376 N N . ALA B 1 234 ? -2.344 47.156 18.156 1 78 234 ALA B N 1
ATOM 5377 C CA . ALA B 1 234 ? -3.107 45.938 18.062 1 78 234 ALA B CA 1
ATOM 5378 C C . ALA B 1 234 ? -3.344 45.531 16.594 1 78 234 ALA B C 1
ATOM 5380 O O . ALA B 1 234 ? -3.158 46.344 15.695 1 78 234 ALA B O 1
ATOM 5381 N N . MET B 1 235 ? -3.656 44.219 16.438 1 79.31 235 MET B N 1
ATOM 5382 C CA . MET B 1 235 ? -4.031 43.781 15.086 1 79.31 235 MET B CA 1
ATOM 5383 C C . MET B 1 235 ? -5.359 44.406 14.664 1 79.31 235 MET B C 1
ATOM 5385 O O . MET B 1 235 ? -6.281 44.531 15.477 1 79.31 235 MET B O 1
ATOM 5389 N N . ASP B 1 236 ? -5.34 44.906 13.422 1 80.19 236 ASP B N 1
ATOM 5390 C CA . ASP B 1 236 ? -6.621 45.375 12.93 1 80.19 236 ASP B CA 1
ATOM 5391 C C . ASP B 1 236 ? -7.523 44.219 12.5 1 80.19 236 ASP B C 1
ATOM 5393 O O . ASP B 1 236 ? -7.113 43.062 12.531 1 80.19 236 ASP B O 1
ATOM 5397 N N . ASP B 1 237 ? -8.719 44.562 12.133 1 77.81 237 ASP B N 1
ATOM 5398 C CA . ASP B 1 237 ? -9.727 43.562 11.836 1 77.81 237 ASP B CA 1
ATOM 5399 C C . ASP B 1 237 ? -9.312 42.688 10.641 1 77.81 237 ASP B C 1
ATOM 5401 O O . ASP B 1 237 ? -9.562 41.5 10.617 1 77.81 237 ASP B O 1
ATOM 5405 N N . LYS B 1 238 ? -8.781 43.344 9.781 1 80.69 238 LYS B N 1
ATOM 5406 C CA . LYS B 1 238 ? -8.344 42.594 8.602 1 80.69 238 LYS B CA 1
ATOM 5407 C C . LYS B 1 238 ? -7.238 41.625 8.953 1 80.69 238 LYS B C 1
ATOM 5409 O O . LYS B 1 238 ? -7.254 40.469 8.492 1 80.69 238 LYS B O 1
ATOM 5414 N N . GLN B 1 239 ? -6.359 42.125 9.703 1 81.06 239 GLN B N 1
ATOM 5415 C CA . GLN B 1 239 ? -5.254 41.25 10.117 1 81.06 239 GLN B CA 1
ATOM 5416 C C . GLN B 1 239 ? -5.75 40.125 10.984 1 81.06 239 GLN B C 1
ATOM 5418 O O . GLN B 1 239 ? -5.273 38.969 10.852 1 81.06 239 GLN B O 1
ATOM 5423 N N . LEU B 1 240 ? -6.602 40.469 11.836 1 80.31 240 LEU B N 1
ATOM 5424 C CA . LEU B 1 240 ? -7.184 39.438 12.688 1 80.31 240 LEU B CA 1
ATOM 5425 C C . LEU B 1 240 ? -7.902 38.375 11.852 1 80.31 240 LEU B C 1
ATOM 5427 O O . LEU B 1 240 ? -7.781 37.188 12.117 1 80.31 240 LEU B O 1
ATOM 5431 N N . ARG B 1 241 ? -8.656 38.812 10.93 1 78.25 241 ARG B N 1
ATOM 5432 C CA . ARG B 1 241 ? -9.328 37.906 10.008 1 78.25 241 ARG B CA 1
ATOM 5433 C C . ARG B 1 241 ? -8.32 37 9.305 1 78.25 241 ARG B C 1
ATOM 5435 O O . ARG B 1 241 ? -8.531 35.812 9.195 1 78.25 241 ARG B O 1
ATOM 5442 N N . ASP B 1 242 ? -7.246 37.531 8.836 1 80.25 242 ASP B N 1
ATOM 5443 C CA . ASP B 1 242 ? -6.23 36.781 8.102 1 80.25 242 ASP B CA 1
ATOM 5444 C C . ASP B 1 242 ? -5.578 35.719 8.992 1 80.25 242 ASP B C 1
ATOM 5446 O O . ASP B 1 242 ? -5.309 34.594 8.547 1 80.25 242 ASP B O 1
ATOM 5450 N N . GLU B 1 243 ? -5.387 36.125 10.148 1 79.75 243 GLU B N 1
ATOM 5451 C CA . GLU B 1 243 ? -4.773 35.188 11.086 1 79.75 243 GLU B CA 1
ATOM 5452 C C . GLU B 1 243 ? -5.734 34.062 11.438 1 79.75 243 GLU B C 1
ATOM 5454 O O . GLU B 1 243 ? -5.324 32.906 11.555 1 79.75 243 GLU B O 1
ATOM 5459 N N . VAL B 1 244 ? -6.922 34.375 11.656 1 75.12 244 VAL B N 1
ATOM 5460 C CA . VAL B 1 244 ? -7.93 33.375 11.992 1 75.12 244 VAL B CA 1
ATOM 5461 C C . VAL B 1 244 ? -8.102 32.406 10.828 1 75.12 244 VAL B C 1
ATOM 5463 O O . VAL B 1 244 ? -8.195 31.203 11.039 1 75.12 244 VAL B O 1
ATOM 5466 N N . MET B 1 245 ? -8.109 32.906 9.68 1 73.81 245 MET B N 1
ATOM 5467 C CA . MET B 1 245 ? -8.227 32.062 8.492 1 73.81 245 MET B CA 1
ATOM 5468 C C . MET B 1 245 ? -7.031 31.109 8.359 1 73.81 245 MET B C 1
ATOM 5470 O O . MET B 1 245 ? -7.191 29.938 8.023 1 73.81 245 MET B O 1
ATOM 5474 N N . THR B 1 246 ? -5.969 31.656 8.609 1 75.25 246 THR B N 1
ATOM 5475 C CA . THR B 1 246 ? -4.734 30.891 8.539 1 75.25 246 THR B CA 1
ATOM 5476 C C . THR B 1 246 ? -4.742 29.766 9.57 1 75.25 246 THR B C 1
ATOM 5478 O O . THR B 1 246 ? -4.375 28.625 9.258 1 75.25 246 THR B O 1
ATOM 5481 N N . MET B 1 247 ? -5.188 30.109 10.648 1 74.75 247 MET B N 1
ATOM 5482 C CA . MET B 1 247 ? -5.18 29.125 11.727 1 74.75 247 MET B CA 1
ATOM 5483 C C . MET B 1 247 ? -6.195 28.016 11.461 1 74.75 247 MET B C 1
ATOM 5485 O O . MET B 1 247 ? -5.945 26.859 11.773 1 74.75 247 MET B O 1
ATOM 5489 N N . PHE B 1 248 ? -7.219 28.375 10.922 1 69.19 248 PHE B N 1
ATOM 5490 C CA . PHE B 1 248 ? -8.25 27.375 10.633 1 69.19 248 PHE B CA 1
ATOM 5491 C C . PHE B 1 248 ? -7.805 26.453 9.5 1 69.19 248 PHE B C 1
ATOM 5493 O O . PHE B 1 248 ? -8 25.234 9.57 1 69.19 248 PHE B O 1
ATOM 5500 N N . LEU B 1 249 ? -7.301 27.016 8.516 1 69.69 249 LEU B N 1
ATOM 5501 C CA . LEU B 1 249 ? -6.879 26.203 7.383 1 69.69 249 LEU B CA 1
ATOM 5502 C C . LEU B 1 249 ? -5.68 25.344 7.754 1 69.69 249 LEU B C 1
ATOM 5504 O O . LEU B 1 249 ? -5.672 24.141 7.484 1 69.69 249 LEU B O 1
ATOM 5508 N N . ALA B 1 250 ? -4.738 25.984 8.391 1 73.88 250 ALA B N 1
ATOM 5509 C CA . ALA B 1 250 ? -3.492 25.297 8.727 1 73.88 250 ALA B CA 1
ATOM 5510 C C . ALA B 1 250 ? -3.691 24.344 9.891 1 73.88 250 ALA B C 1
ATOM 5512 O O . ALA B 1 250 ? -2.99 23.328 10 1 73.88 250 ALA B O 1
ATOM 5513 N N . GLY B 1 251 ? -4.633 24.625 10.695 1 75.12 251 GLY B N 1
ATOM 5514 C CA . GLY B 1 251 ? -4.781 23.859 11.922 1 75.12 251 GLY B CA 1
ATOM 5515 C C . GLY B 1 251 ? -5.703 22.656 11.781 1 75.12 251 GLY B C 1
ATOM 5516 O O . GLY B 1 251 ? -5.652 21.734 12.594 1 75.12 251 GLY B O 1
ATOM 5517 N N . HIS B 1 252 ? -6.445 22.672 10.867 1 82.38 252 HIS B N 1
ATOM 5518 C CA . HIS B 1 252 ? -7.461 21.625 10.82 1 82.38 252 HIS B CA 1
ATOM 5519 C C . HIS B 1 252 ? -7.168 20.609 9.719 1 82.38 252 HIS B C 1
ATOM 5521 O O . HIS B 1 252 ? -7.031 19.406 9.992 1 82.38 252 HIS B O 1
ATOM 5527 N N . GLU B 1 253 ? -6.941 21 8.57 1 83.94 253 GLU B N 1
ATOM 5528 C CA . GLU B 1 253 ? -6.863 20.094 7.43 1 83.94 253 GLU B CA 1
ATOM 5529 C C . GLU B 1 253 ? -5.594 19.25 7.477 1 83.94 253 GLU B C 1
ATOM 5531 O O . GLU B 1 253 ? -5.617 18.062 7.145 1 83.94 253 GLU B O 1
ATOM 5536 N N . THR B 1 254 ? -4.504 19.922 7.883 1 91.38 254 THR B N 1
ATOM 5537 C CA . THR B 1 254 ? -3.234 19.203 7.922 1 91.38 254 THR B CA 1
ATOM 5538 C C . THR B 1 254 ? -3.293 18.062 8.922 1 91.38 254 THR B C 1
ATOM 5540 O O . THR B 1 254 ? -2.859 16.938 8.625 1 91.38 254 THR B O 1
ATOM 5543 N N . THR B 1 255 ? -3.891 18.312 10.031 1 95.12 255 THR B N 1
ATOM 5544 C CA . THR B 1 255 ? -3.994 17.266 11.039 1 95.12 255 THR B CA 1
ATOM 5545 C C . THR B 1 255 ? -5.004 16.203 10.617 1 95.12 255 THR B C 1
ATOM 5547 O O . THR B 1 255 ? -4.801 15.016 10.859 1 95.12 255 THR B O 1
ATOM 5550 N N . ALA B 1 256 ? -6.094 16.672 10.023 1 94.94 256 ALA B N 1
ATOM 5551 C CA . ALA B 1 256 ? -7.102 15.734 9.531 1 94.94 256 ALA B CA 1
ATOM 5552 C C . ALA B 1 256 ? -6.492 14.75 8.539 1 94.94 256 ALA B C 1
ATOM 5554 O O . ALA B 1 256 ? -6.734 13.547 8.633 1 94.94 256 ALA B O 1
ATOM 5555 N N . ASN B 1 257 ? -5.719 15.281 7.656 1 95.75 257 ASN B N 1
ATOM 5556 C CA . ASN B 1 257 ? -5.078 14.43 6.66 1 95.75 257 ASN B CA 1
ATOM 5557 C C . ASN B 1 257 ? -4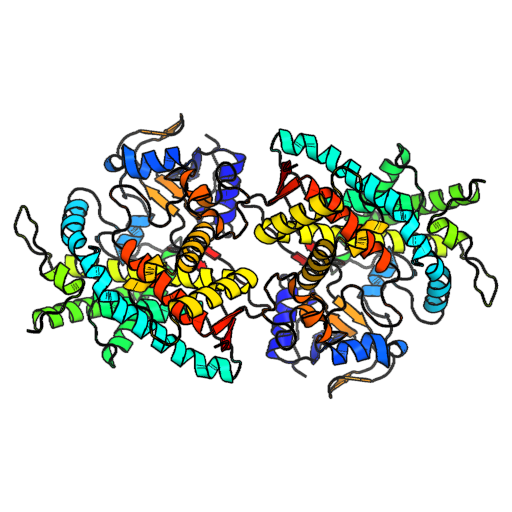.055 13.492 7.297 1 95.75 257 ASN B C 1
ATOM 5559 O O . ASN B 1 257 ? -3.949 12.328 6.918 1 95.75 257 ASN B O 1
ATOM 5563 N N . ALA B 1 258 ? -3.291 14.008 8.203 1 98.19 258 ALA B N 1
ATOM 5564 C CA . ALA B 1 258 ? -2.332 13.156 8.906 1 98.19 258 ALA B CA 1
ATOM 5565 C C . ALA B 1 258 ? -3.029 11.969 9.555 1 98.19 258 ALA B C 1
ATOM 5567 O O . ALA B 1 258 ? -2.572 10.828 9.438 1 98.19 258 ALA B O 1
ATOM 5568 N N . LEU B 1 259 ? -4.117 12.234 10.195 1 98.69 259 LEU B N 1
ATOM 5569 C CA . LEU B 1 259 ? -4.859 11.188 10.883 1 98.69 259 LEU B CA 1
ATOM 5570 C C . LEU B 1 259 ? -5.496 10.227 9.883 1 98.69 259 LEU B C 1
ATOM 5572 O O . LEU B 1 259 ? -5.477 9.008 10.086 1 98.69 259 LEU B O 1
ATOM 5576 N N . ALA B 1 260 ? -6.059 10.766 8.836 1 98.38 260 ALA B N 1
ATOM 5577 C CA . ALA B 1 260 ? -6.676 9.93 7.812 1 98.38 260 ALA B CA 1
ATOM 5578 C C . ALA B 1 260 ? -5.668 8.938 7.234 1 98.38 260 ALA B C 1
ATOM 5580 O O . ALA B 1 260 ? -5.949 7.742 7.137 1 98.38 260 ALA B O 1
ATOM 5581 N N . TRP B 1 261 ? -4.504 9.43 6.848 1 98.81 261 TRP B N 1
ATOM 5582 C CA . TRP B 1 261 ? -3.459 8.57 6.309 1 98.81 261 TRP B CA 1
ATOM 5583 C C . TRP B 1 261 ? -2.994 7.559 7.352 1 98.81 261 TRP B C 1
ATOM 5585 O O . TRP B 1 261 ? -2.645 6.426 7.012 1 98.81 261 TRP B O 1
ATOM 5595 N N . THR B 1 262 ? -2.975 7.977 8.578 1 98.94 262 THR B N 1
ATOM 5596 C CA . THR B 1 262 ? -2.588 7.059 9.641 1 98.94 262 THR B CA 1
ATOM 5597 C C . THR B 1 262 ? -3.553 5.879 9.711 1 98.94 262 THR B C 1
ATOM 5599 O O . THR B 1 262 ? -3.127 4.73 9.852 1 98.94 262 THR B O 1
ATOM 5602 N N . PHE B 1 263 ? -4.793 6.141 9.594 1 98.88 263 PHE B N 1
ATOM 5603 C CA . PHE B 1 263 ? -5.77 5.059 9.672 1 98.88 263 PHE B CA 1
ATOM 5604 C C . PHE B 1 263 ? -5.684 4.168 8.438 1 98.88 263 PHE B C 1
ATOM 5606 O O . PHE B 1 263 ? -5.918 2.963 8.516 1 98.88 263 PHE B O 1
ATOM 5613 N N . VAL B 1 264 ? -5.352 4.746 7.266 1 98.81 264 VAL B N 1
ATOM 5614 C CA . VAL B 1 264 ? -5.082 3.922 6.094 1 98.81 264 VAL B CA 1
ATOM 5615 C C . VAL B 1 264 ? -3.965 2.93 6.402 1 98.81 264 VAL B C 1
ATOM 5617 O O . VAL B 1 264 ? -4.102 1.731 6.145 1 98.81 264 VAL B O 1
ATOM 5620 N N . LEU B 1 265 ? -2.889 3.449 6.973 1 98.88 265 LEU B N 1
ATOM 5621 C CA . LEU B 1 265 ? -1.737 2.607 7.281 1 98.88 265 LEU B CA 1
ATOM 5622 C C . LEU B 1 265 ? -2.09 1.577 8.352 1 98.88 265 LEU B C 1
ATOM 5624 O O . LEU B 1 265 ? -1.691 0.414 8.25 1 98.88 265 LEU B O 1
ATOM 5628 N N . LEU B 1 266 ? -2.842 1.958 9.344 1 98.75 266 LEU B N 1
ATOM 5629 C CA . LEU B 1 266 ? -3.197 1.026 10.406 1 98.75 266 LEU B CA 1
ATOM 5630 C C . LEU B 1 266 ? -4.059 -0.111 9.867 1 98.75 266 LEU B C 1
ATOM 5632 O O . LEU B 1 266 ? -3.965 -1.245 10.344 1 98.75 266 LEU B O 1
ATOM 5636 N N . SER B 1 267 ? -4.906 0.179 8.898 1 98.56 267 SER B N 1
ATOM 5637 C CA . SER B 1 267 ? -5.691 -0.875 8.266 1 98.56 267 SER B CA 1
ATOM 5638 C C . SER B 1 267 ? -4.805 -1.818 7.465 1 98.56 267 SER B C 1
ATOM 5640 O O . SER B 1 267 ? -5.062 -3.021 7.398 1 98.56 267 SER B O 1
ATOM 5642 N N . ARG B 1 268 ? -3.754 -1.345 6.852 1 98.25 268 ARG B N 1
ATOM 5643 C CA . ARG B 1 268 ? -2.861 -2.141 6.016 1 98.25 268 ARG B CA 1
ATOM 5644 C C . ARG B 1 268 ? -1.852 -2.906 6.867 1 98.25 268 ARG B C 1
ATOM 5646 O O . ARG B 1 268 ? -1.33 -3.939 6.441 1 98.25 268 ARG B O 1
ATOM 5653 N N . TYR B 1 269 ? -1.597 -2.396 8.047 1 98.5 269 TYR B N 1
ATOM 5654 C CA . TYR B 1 269 ? -0.629 -2.984 8.969 1 98.5 269 TYR B CA 1
ATOM 5655 C C . TYR B 1 269 ? -1.305 -3.439 10.258 1 98.5 269 TYR B C 1
ATOM 5657 O O . TYR B 1 269 ? -1.06 -2.875 11.328 1 98.5 269 TYR B O 1
ATOM 5665 N N . PRO B 1 270 ? -1.994 -4.543 10.242 1 97.44 270 PRO B N 1
ATOM 5666 C CA . PRO B 1 270 ? -2.82 -4.969 11.375 1 97.44 270 PRO B CA 1
ATOM 5667 C C . PRO B 1 270 ? -2.004 -5.227 12.641 1 97.44 270 PRO B C 1
ATOM 5669 O O . PRO B 1 270 ? -2.494 -5.008 13.75 1 97.44 270 PRO B O 1
ATOM 5672 N N . ALA B 1 271 ? -0.796 -5.695 12.461 1 97.31 271 ALA B N 1
ATOM 5673 C CA . ALA B 1 271 ? 0.038 -5.938 13.641 1 97.31 271 ALA B CA 1
ATOM 5674 C C . ALA B 1 271 ? 0.297 -4.645 14.406 1 97.31 271 ALA B C 1
ATOM 5676 O O . ALA B 1 271 ? 0.283 -4.637 15.641 1 97.31 271 ALA B O 1
ATOM 5677 N N . VAL B 1 272 ? 0.538 -3.562 13.719 1 98.56 272 VAL B N 1
ATOM 5678 C CA . VAL B 1 272 ? 0.76 -2.264 14.344 1 98.56 272 VAL B CA 1
ATOM 5679 C C . VAL B 1 272 ? -0.54 -1.76 14.961 1 98.56 272 VAL B C 1
ATOM 5681 O O . VAL B 1 272 ? -0.531 -1.182 16.047 1 98.56 272 VAL B O 1
ATOM 5684 N N . ALA B 1 273 ? -1.665 -1.966 14.258 1 98.5 273 ALA B N 1
ATOM 5685 C CA . ALA B 1 273 ? -2.967 -1.563 14.781 1 98.5 273 ALA B CA 1
ATOM 5686 C C . ALA B 1 273 ? -3.266 -2.268 16.109 1 98.5 273 ALA B C 1
ATOM 5688 O O . ALA B 1 273 ? -3.744 -1.642 17.047 1 98.5 273 ALA B O 1
ATOM 5689 N N . ARG B 1 274 ? -2.975 -3.578 16.188 1 97.94 274 ARG B N 1
ATOM 5690 C CA . ARG B 1 274 ? -3.186 -4.34 17.422 1 97.94 274 ARG B CA 1
ATOM 5691 C C . ARG B 1 274 ? -2.293 -3.824 18.531 1 97.94 274 ARG B C 1
ATOM 5693 O O . ARG B 1 274 ? -2.74 -3.684 19.672 1 97.94 274 ARG B O 1
ATOM 5700 N N . ALA B 1 275 ? -1.039 -3.553 18.172 1 98.5 275 ALA B N 1
ATOM 5701 C CA . ALA B 1 275 ? -0.109 -3.031 19.172 1 98.5 275 ALA B CA 1
ATOM 5702 C C . ALA B 1 275 ? -0.576 -1.681 19.703 1 98.5 275 ALA B C 1
ATOM 5704 O O . ALA B 1 275 ? -0.447 -1.399 20.906 1 98.5 275 ALA B O 1
ATOM 5705 N N . LEU B 1 276 ? -1.088 -0.833 18.812 1 98.62 276 LEU B N 1
ATOM 5706 C CA . LEU B 1 276 ? -1.585 0.48 19.203 1 98.62 276 LEU B CA 1
ATOM 5707 C C . LEU B 1 276 ? -2.799 0.349 20.109 1 98.62 276 LEU B C 1
ATOM 5709 O O . LEU B 1 276 ? -2.932 1.097 21.094 1 98.62 276 LEU B O 1
ATOM 5713 N N . HIS B 1 277 ? -3.688 -0.576 19.766 1 98.56 277 HIS B N 1
ATOM 5714 C CA . HIS B 1 277 ? -4.832 -0.86 20.625 1 98.56 277 HIS B CA 1
ATOM 5715 C C . HIS B 1 277 ? -4.387 -1.305 22.016 1 98.56 277 HIS B C 1
ATOM 5717 O O . HIS B 1 277 ? -4.918 -0.835 23.016 1 98.56 277 HIS B O 1
ATOM 5723 N N . GLU B 1 278 ? -3.428 -2.197 22.062 1 98.56 278 GLU B N 1
ATOM 5724 C CA . GLU B 1 278 ? -2.912 -2.691 23.328 1 98.56 278 GLU B CA 1
ATOM 5725 C C . GLU B 1 278 ? -2.291 -1.564 24.156 1 98.56 278 GLU B C 1
ATOM 5727 O O . GLU B 1 278 ? -2.521 -1.468 25.359 1 98.56 278 GLU B O 1
ATOM 5732 N N . GLU B 1 279 ? -1.548 -0.693 23.531 1 98.69 279 GLU B N 1
ATOM 5733 C CA . GLU B 1 279 ? -0.97 0.456 24.219 1 98.69 279 GLU B CA 1
ATOM 5734 C C . GLU B 1 279 ? -2.059 1.351 24.812 1 98.69 279 GLU B C 1
ATOM 5736 O O . GLU B 1 279 ? -1.969 1.768 25.969 1 98.69 279 GLU B O 1
ATOM 5741 N N . ALA B 1 280 ? -3.029 1.669 23.969 1 98.56 280 ALA B N 1
ATOM 5742 C CA . ALA B 1 280 ? -4.113 2.539 24.406 1 98.56 280 ALA B CA 1
ATOM 5743 C C . ALA B 1 280 ? -4.848 1.932 25.609 1 98.56 280 ALA B C 1
ATOM 5745 O O . ALA B 1 280 ? -5.168 2.633 26.562 1 98.56 280 ALA B O 1
ATOM 5746 N N . CYS B 1 281 ? -5.094 0.623 25.578 1 98.5 281 CYS B N 1
ATOM 5747 C CA . CYS B 1 281 ? -5.766 -0.067 26.688 1 98.5 281 CYS B CA 1
ATOM 5748 C C . CYS B 1 281 ? -4.918 -0.042 27.953 1 98.5 281 CYS B C 1
ATOM 5750 O O . CYS B 1 281 ? -5.43 0.213 29.031 1 98.5 281 CYS B O 1
ATOM 5752 N N . ASP B 1 282 ? -3.662 -0.307 27.75 1 98.44 282 ASP B N 1
ATOM 5753 C CA . ASP B 1 282 ? -2.756 -0.38 28.906 1 98.44 282 ASP B CA 1
ATOM 5754 C C . ASP B 1 282 ? -2.613 0.982 29.578 1 98.44 282 ASP B C 1
ATOM 5756 O O . ASP B 1 282 ? -2.57 1.068 30.812 1 98.44 282 ASP B O 1
ATOM 5760 N N . VAL B 1 283 ? -2.547 2.035 28.812 1 98.5 283 VAL B N 1
ATOM 5761 C CA . VAL B 1 283 ? -2.256 3.367 29.328 1 98.5 283 VAL B CA 1
ATOM 5762 C C . VAL B 1 283 ? -3.541 4.012 29.844 1 98.5 283 VAL B C 1
ATOM 5764 O O . VAL B 1 283 ? -3.543 4.648 30.906 1 98.5 283 VAL B O 1
ATOM 5767 N N . LEU B 1 284 ? -4.625 3.857 29.094 1 97.88 284 LEU B N 1
ATOM 5768 C CA . LEU B 1 284 ? -5.828 4.629 29.391 1 97.88 284 LEU B CA 1
ATOM 5769 C C . LEU B 1 284 ? -6.793 3.814 30.25 1 97.88 284 LEU B C 1
ATOM 5771 O O . LEU B 1 284 ? -7.59 4.383 31 1 97.88 284 LEU B O 1
ATOM 5775 N N . GLY B 1 285 ? -6.734 2.432 30.062 1 95.88 285 GLY B N 1
ATOM 5776 C CA . GLY B 1 285 ? -7.777 1.633 30.688 1 95.88 285 GLY B CA 1
ATOM 5777 C C . GLY B 1 285 ? -9.172 2.006 30.234 1 95.88 285 GLY B C 1
ATOM 5778 O O . GLY B 1 285 ? -9.445 2.045 29.031 1 95.88 285 GLY B O 1
ATOM 5779 N N . ASP B 1 286 ? -9.984 2.516 31.219 1 92.81 286 ASP B N 1
ATOM 5780 C CA . ASP B 1 286 ? -11.367 2.828 30.859 1 92.81 286 ASP B CA 1
ATOM 5781 C C . ASP B 1 286 ? -11.641 4.328 30.984 1 92.81 286 ASP B C 1
ATOM 5783 O O . ASP B 1 286 ? -12.781 4.77 30.844 1 92.81 286 ASP B O 1
ATOM 5787 N N . ARG B 1 287 ? -10.602 5.086 31.141 1 96.38 287 ARG B N 1
ATOM 5788 C CA . ARG B 1 287 ? -10.805 6.52 31.312 1 96.38 287 ARG B CA 1
ATOM 5789 C C . ARG B 1 287 ? -10.398 7.289 30.062 1 96.38 287 ARG B C 1
ATOM 5791 O O . ARG B 1 287 ? -9.633 6.781 29.234 1 96.38 287 ARG B O 1
ATOM 5798 N N . PRO B 1 288 ? -10.898 8.5 29.922 1 97.56 288 PRO B N 1
ATOM 5799 C CA . PRO B 1 288 ? -10.445 9.336 28.797 1 97.56 288 PRO B CA 1
ATOM 5800 C C . PRO B 1 288 ? -8.969 9.703 28.906 1 97.56 288 PRO B C 1
ATOM 5802 O O . PRO B 1 288 ? -8.422 9.789 30 1 97.56 288 PRO B O 1
ATOM 5805 N N . ALA B 1 289 ? -8.414 9.906 27.797 1 98.19 289 ALA B N 1
ATOM 5806 C CA . ALA B 1 289 ? -7.008 10.312 27.75 1 98.19 289 ALA B CA 1
ATOM 5807 C C . ALA B 1 289 ? -6.816 11.711 28.328 1 98.19 289 ALA B C 1
ATOM 5809 O O . ALA B 1 289 ? -7.754 12.516 28.344 1 98.19 289 ALA B O 1
ATOM 5810 N N . THR B 1 290 ? -5.695 12.008 28.828 1 97.25 290 THR B N 1
ATOM 5811 C CA . THR B 1 290 ? -5.297 13.328 29.312 1 97.25 290 THR B CA 1
ATOM 5812 C C . THR B 1 290 ? -3.914 13.695 28.781 1 97.25 290 THR B C 1
ATOM 5814 O O . THR B 1 290 ? -3.209 12.852 28.219 1 97.25 290 THR B O 1
ATOM 5817 N N . GLU B 1 291 ? -3.633 14.945 28.922 1 96.56 291 GLU B N 1
ATOM 5818 C CA . GLU B 1 291 ? -2.312 15.422 28.516 1 96.56 291 GLU B CA 1
ATOM 5819 C C . GLU B 1 291 ? -1.205 14.641 29.219 1 96.56 291 GLU B C 1
ATOM 5821 O O . GLU B 1 291 ? -0.153 14.383 28.625 1 96.56 291 GLU B O 1
ATOM 5826 N N . ALA B 1 292 ? -1.429 14.211 30.422 1 96.81 292 ALA B N 1
ATOM 5827 C CA . ALA B 1 292 ? -0.429 13.516 31.234 1 96.81 292 ALA B CA 1
ATOM 5828 C C . ALA B 1 292 ? -0.104 12.148 30.656 1 96.81 292 ALA B C 1
ATOM 5830 O O . ALA B 1 292 ? 0.916 11.547 31 1 96.81 292 ALA B O 1
ATOM 5831 N N . ASP B 1 293 ? -0.917 11.609 29.781 1 98.25 293 ASP B N 1
ATOM 5832 C CA . ASP B 1 293 ? -0.746 10.273 29.219 1 98.25 293 ASP B CA 1
ATOM 5833 C C . ASP B 1 293 ? 0.205 10.297 28.016 1 98.25 293 ASP B C 1
ATOM 5835 O O . ASP B 1 293 ? 0.679 9.25 27.578 1 98.25 293 ASP B O 1
ATOM 5839 N N . LEU B 1 294 ? 0.502 11.453 27.469 1 97.94 294 LEU B N 1
ATOM 5840 C CA . LEU B 1 294 ? 1.192 11.609 26.188 1 97.94 294 LEU B CA 1
ATOM 5841 C C . LEU B 1 294 ? 2.535 10.883 26.203 1 97.94 294 LEU B C 1
ATOM 5843 O O . LEU B 1 294 ? 2.859 10.148 25.266 1 97.94 294 LEU B O 1
ATOM 5847 N N . PRO B 1 295 ? 3.32 11 27.312 1 97.62 295 PRO B N 1
ATOM 5848 C CA . PRO B 1 295 ? 4.617 10.328 27.312 1 97.62 295 PRO B CA 1
ATOM 5849 C C . PRO B 1 295 ? 4.488 8.805 27.266 1 97.62 295 PRO B C 1
ATOM 5851 O O . PRO B 1 295 ? 5.387 8.117 26.766 1 97.62 295 PRO B O 1
ATOM 5854 N N . LYS B 1 296 ? 3.416 8.266 27.734 1 98.44 296 LYS B N 1
ATOM 5855 C CA . LYS B 1 296 ? 3.209 6.82 27.766 1 98.44 296 LYS B CA 1
ATOM 5856 C C . LYS B 1 296 ? 2.613 6.312 26.469 1 98.44 296 LYS B C 1
ATOM 5858 O O . LYS B 1 296 ? 2.643 5.113 26.188 1 98.44 296 LYS B O 1
ATOM 5863 N N . LEU B 1 297 ? 2.068 7.211 25.703 1 98.62 297 LEU B N 1
ATOM 5864 C CA . LEU B 1 297 ? 1.532 6.867 24.391 1 98.62 297 LEU B CA 1
ATOM 5865 C C . LEU B 1 297 ? 2.602 7.008 23.312 1 98.62 297 LEU B C 1
ATOM 5867 O O . LEU B 1 297 ? 2.379 7.668 22.297 1 98.62 297 LEU B O 1
ATOM 5871 N N . ASP B 1 298 ? 3.658 6.324 23.531 1 98.5 298 ASP B N 1
ATOM 5872 C CA . ASP B 1 298 ? 4.848 6.453 22.688 1 98.5 298 ASP B CA 1
ATOM 5873 C C . ASP B 1 298 ? 4.613 5.844 21.312 1 98.5 298 ASP B C 1
ATOM 5875 O O . ASP B 1 298 ? 5.062 6.391 20.297 1 98.5 298 ASP B O 1
ATOM 5879 N N . LEU B 1 299 ? 4 4.66 21.266 1 98.81 299 LEU B N 1
ATOM 5880 C CA . LEU B 1 299 ? 3.736 4.035 19.969 1 98.81 299 LEU B CA 1
ATOM 5881 C C . LEU B 1 299 ? 2.822 4.906 19.125 1 98.81 299 LEU B C 1
ATOM 5883 O O . LEU B 1 299 ? 3.016 5.02 17.906 1 98.81 299 LEU B O 1
ATOM 5887 N N . ALA B 1 300 ? 1.824 5.531 19.75 1 98.88 300 ALA B N 1
ATOM 5888 C CA . ALA B 1 300 ? 0.944 6.438 19.031 1 98.88 300 ALA B CA 1
ATOM 5889 C C . ALA B 1 300 ? 1.74 7.559 18.359 1 98.88 300 ALA B C 1
ATOM 5891 O O . ALA B 1 300 ? 1.493 7.902 17.203 1 98.88 300 ALA B O 1
ATOM 5892 N N . ARG B 1 301 ? 2.65 8.109 19.109 1 98.69 301 ARG B N 1
ATOM 5893 C CA . ARG B 1 301 ? 3.508 9.164 18.578 1 98.69 301 ARG B CA 1
ATOM 5894 C C . ARG B 1 301 ? 4.352 8.648 17.406 1 98.69 301 ARG B C 1
ATOM 5896 O O . ARG B 1 301 ? 4.465 9.312 16.375 1 98.69 301 ARG B O 1
ATOM 5903 N N . ARG B 1 302 ? 4.953 7.465 17.578 1 98.75 302 ARG B N 1
ATOM 5904 C CA . ARG B 1 302 ? 5.82 6.891 16.547 1 98.75 302 ARG B CA 1
ATOM 5905 C C . ARG B 1 302 ? 5.035 6.543 15.297 1 98.75 302 ARG B C 1
ATOM 5907 O O . ARG B 1 302 ? 5.527 6.719 14.18 1 98.75 302 ARG B O 1
ATOM 5914 N N . VAL B 1 303 ? 3.811 6.055 15.5 1 98.88 303 VAL B N 1
ATOM 5915 C CA . VAL B 1 303 ? 2.93 5.734 14.383 1 98.88 303 VAL B CA 1
ATOM 5916 C C . VAL B 1 303 ? 2.594 7.004 13.609 1 98.88 303 VAL B C 1
ATOM 5918 O O . VAL B 1 303 ? 2.623 7.016 12.375 1 98.88 303 VAL B O 1
ATOM 5921 N N . LEU B 1 304 ? 2.311 8.109 14.281 1 98.69 304 LEU B N 1
ATOM 5922 C CA . LEU B 1 304 ? 1.994 9.383 13.648 1 98.69 304 LEU B CA 1
ATOM 5923 C C . LEU B 1 304 ? 3.191 9.914 12.867 1 98.69 304 LEU B C 1
ATOM 5925 O O . LEU B 1 304 ? 3.041 10.375 11.734 1 98.69 304 LEU B O 1
ATOM 5929 N N . ASN B 1 305 ? 4.352 9.844 13.469 1 98.62 305 ASN B N 1
ATOM 5930 C CA . ASN B 1 305 ? 5.566 10.289 12.797 1 98.62 305 ASN B CA 1
ATOM 5931 C C . ASN B 1 305 ? 5.824 9.5 11.523 1 98.62 305 ASN B C 1
ATOM 5933 O O . ASN B 1 305 ? 6.102 10.078 10.469 1 98.62 305 ASN B O 1
ATOM 5937 N N . GLU B 1 306 ? 5.719 8.188 11.672 1 98.81 306 GLU B N 1
ATOM 5938 C CA . GLU B 1 306 ? 5.984 7.344 10.516 1 98.81 306 GLU B CA 1
ATOM 5939 C C . GLU B 1 306 ? 4.945 7.562 9.422 1 98.81 306 GLU B C 1
ATOM 5941 O O . GLU B 1 306 ? 5.262 7.488 8.234 1 98.81 306 GLU B O 1
ATOM 5946 N N . SER B 1 307 ? 3.691 7.789 9.852 1 98.81 307 SER B N 1
ATOM 5947 C CA . SER B 1 307 ? 2.643 8.109 8.891 1 98.81 307 SER B CA 1
ATOM 5948 C C . SER B 1 307 ? 2.961 9.398 8.133 1 98.81 307 SER B C 1
ATOM 5950 O O . SER B 1 307 ? 2.828 9.453 6.91 1 98.81 307 SER B O 1
ATOM 5952 N N . MET B 1 308 ? 3.422 10.414 8.844 1 98.62 308 MET B N 1
ATOM 5953 C CA . MET B 1 308 ? 3.721 11.695 8.219 1 98.62 308 MET B CA 1
ATOM 5954 C C . MET B 1 308 ? 5 11.617 7.395 1 98.62 308 MET B C 1
ATOM 5956 O O . MET B 1 308 ? 5.25 12.469 6.539 1 98.62 308 MET B O 1
ATOM 5960 N N . ARG B 1 309 ? 5.836 10.648 7.742 1 98.62 309 ARG B N 1
ATOM 5961 C CA . ARG B 1 309 ? 6.977 10.414 6.855 1 98.62 309 ARG B CA 1
ATOM 5962 C C . ARG B 1 309 ? 6.516 9.914 5.492 1 98.62 309 ARG B C 1
ATOM 5964 O O . ARG B 1 309 ? 6.934 10.438 4.457 1 98.62 309 ARG B O 1
ATOM 5971 N N . LEU B 1 310 ? 5.652 8.93 5.488 1 98.56 310 LEU B N 1
ATOM 5972 C CA . LEU B 1 310 ? 5.207 8.289 4.258 1 98.56 310 LEU B CA 1
ATOM 5973 C C . LEU B 1 310 ? 4.199 9.156 3.52 1 98.56 310 LEU B C 1
ATOM 5975 O O . LEU B 1 310 ? 4.23 9.242 2.289 1 98.56 310 LEU B O 1
ATOM 5979 N N . TYR B 1 311 ? 3.273 9.75 4.293 1 98.5 311 TYR B N 1
ATOM 5980 C CA . TYR B 1 311 ? 2.225 10.586 3.727 1 98.5 311 TYR B CA 1
ATOM 5981 C C . TYR B 1 311 ? 2.168 11.945 4.426 1 98.5 311 TYR B C 1
ATOM 5983 O O . TYR B 1 311 ? 1.276 12.188 5.242 1 98.5 311 TYR B O 1
ATOM 5991 N N . PRO B 1 312 ? 3.072 12.797 4.039 1 98.19 312 PRO B N 1
ATOM 5992 C CA . PRO B 1 312 ? 3.105 14.117 4.676 1 98.19 312 PRO B CA 1
ATOM 5993 C C . PRO B 1 312 ? 1.983 15.039 4.195 1 98.19 312 PRO B C 1
ATOM 5995 O O . PRO B 1 312 ? 1.876 15.312 2.998 1 98.19 312 PRO B O 1
ATOM 5998 N N . PRO B 1 313 ? 1.178 15.531 5.121 1 95.69 313 PRO B N 1
ATOM 5999 C CA . PRO B 1 313 ? 0.135 16.469 4.691 1 95.69 313 PRO B CA 1
ATOM 6000 C C . PRO B 1 313 ? 0.694 17.656 3.924 1 95.69 313 PRO B C 1
ATOM 6002 O O . PRO B 1 313 ? 0.125 18.062 2.908 1 95.69 313 PRO B O 1
ATOM 6005 N N . VAL B 1 314 ? 1.738 18.219 4.445 1 93.62 314 VAL B N 1
ATOM 6006 C CA . VAL B 1 314 ? 2.523 19.172 3.674 1 93.62 314 VAL B CA 1
ATOM 6007 C C . VAL B 1 314 ? 3.615 18.438 2.896 1 93.62 314 VAL B C 1
ATOM 6009 O O . VAL B 1 314 ? 4.562 17.922 3.488 1 93.62 314 VAL B O 1
ATOM 6012 N N . TRP B 1 315 ? 3.512 18.453 1.617 1 94.81 315 TRP B N 1
ATOM 6013 C CA . TRP B 1 315 ? 4.359 17.547 0.846 1 94.81 315 TRP B CA 1
ATOM 6014 C C . TRP B 1 315 ? 5.426 18.312 0.076 1 94.81 315 TRP B C 1
ATOM 6016 O O . TRP B 1 315 ? 6.367 17.734 -0.457 1 94.81 315 TRP B O 1
ATOM 6026 N N . ILE B 1 316 ? 5.301 19.688 0.058 1 93.12 316 ILE B N 1
ATOM 6027 C CA . ILE B 1 316 ? 6.262 20.516 -0.667 1 93.12 316 ILE B CA 1
ATOM 6028 C C . ILE B 1 316 ? 6.23 21.938 -0.125 1 93.12 316 ILE B C 1
ATOM 6030 O O . ILE B 1 316 ? 5.176 22.438 0.275 1 93.12 316 ILE B O 1
ATOM 6034 N N . ILE B 1 317 ? 7.348 22.531 0.003 1 93 317 ILE B N 1
ATOM 6035 C CA . ILE B 1 317 ? 7.508 23.922 0.428 1 93 317 ILE B CA 1
ATOM 6036 C C . ILE B 1 317 ? 8.312 24.688 -0.615 1 93 317 ILE B C 1
ATOM 6038 O O . ILE B 1 317 ? 9.383 24.25 -1.033 1 93 317 ILE B O 1
ATOM 6042 N N . GLY B 1 318 ? 7.789 25.812 -1.054 1 92.56 318 GLY B N 1
ATOM 6043 C CA . GLY B 1 318 ? 8.492 26.641 -2.016 1 92.56 318 GLY B CA 1
ATOM 6044 C C . GLY B 1 318 ? 9.055 27.922 -1.403 1 92.56 318 GLY B C 1
ATOM 6045 O O . GLY B 1 318 ? 8.414 28.531 -0.546 1 92.56 318 GLY B O 1
ATOM 6046 N N . ARG B 1 319 ? 10.266 28.266 -1.824 1 94.12 319 ARG B N 1
ATOM 6047 C CA . ARG B 1 319 ? 10.93 29.516 -1.466 1 94.12 319 ARG B CA 1
ATOM 6048 C C . ARG B 1 319 ? 11.531 30.188 -2.693 1 94.12 319 ARG B C 1
ATOM 6050 O O . ARG B 1 319 ? 11.68 29.562 -3.742 1 94.12 319 ARG B O 1
ATOM 6057 N N . SER B 1 320 ? 11.773 31.484 -2.492 1 94.31 320 SER B N 1
ATOM 6058 C CA . SER B 1 320 ? 12.469 32.25 -3.525 1 94.31 320 SER B CA 1
ATOM 6059 C C . SER B 1 320 ? 13.664 33 -2.949 1 94.31 320 SER B C 1
ATOM 6061 O O . SER B 1 320 ? 13.5 33.812 -2.043 1 94.31 320 SER B O 1
ATOM 6063 N N . PRO B 1 321 ? 14.867 32.719 -3.477 1 95.94 321 PRO B N 1
ATOM 6064 C CA . PRO B 1 321 ? 16.016 33.469 -2.977 1 95.94 321 PRO B CA 1
ATOM 6065 C C . PRO B 1 321 ? 16 34.938 -3.402 1 95.94 321 PRO B C 1
ATOM 6067 O O . PRO B 1 321 ? 15.781 35.25 -4.578 1 95.94 321 PRO B O 1
ATOM 6070 N N . ALA B 1 322 ? 16.25 35.844 -2.463 1 94.38 322 ALA B N 1
ATOM 6071 C CA . ALA B 1 322 ? 16.281 37.281 -2.717 1 94.38 322 ALA B CA 1
ATOM 6072 C C . ALA B 1 322 ? 17.562 37.688 -3.459 1 94.38 322 ALA B C 1
ATOM 6074 O O . ALA B 1 322 ? 17.578 38.688 -4.152 1 94.38 322 ALA B O 1
ATOM 6075 N N . GLU B 1 323 ? 18.594 36.969 -3.264 1 95.88 323 GLU B N 1
ATOM 6076 C CA . GLU B 1 323 ? 19.875 37.094 -3.949 1 95.88 323 GLU B CA 1
ATOM 6077 C C . GLU B 1 323 ? 20.391 35.75 -4.434 1 95.88 323 GLU B C 1
ATOM 6079 O O . GLU B 1 323 ? 19.891 34.719 -4.004 1 95.88 323 GLU B O 1
ATOM 6084 N N . PRO B 1 324 ? 21.328 35.812 -5.418 1 96.38 324 PRO B N 1
ATOM 6085 C CA . PRO B 1 324 ? 21.875 34.5 -5.859 1 96.38 324 PRO B CA 1
ATOM 6086 C C . PRO B 1 324 ? 22.516 33.719 -4.723 1 96.38 324 PRO B C 1
ATOM 6088 O O . PRO B 1 324 ? 23.172 34.312 -3.855 1 96.38 324 PRO B O 1
ATOM 6091 N N . VAL B 1 325 ? 22.25 32.469 -4.727 1 96.69 325 VAL B N 1
ATOM 6092 C CA . VAL B 1 325 ? 22.797 31.594 -3.682 1 96.69 325 VAL B CA 1
ATOM 6093 C C . VAL B 1 325 ? 23.391 30.344 -4.312 1 96.69 325 VAL B C 1
ATOM 6095 O O . VAL B 1 325 ? 23.062 30 -5.453 1 96.69 325 VAL B O 1
ATOM 6098 N N . GLU B 1 326 ? 24.297 29.734 -3.578 1 97.25 326 GLU B N 1
ATOM 6099 C CA . GLU B 1 326 ? 24.844 28.438 -3.982 1 97.25 326 GLU B CA 1
ATOM 6100 C C . GLU B 1 326 ? 24.297 27.312 -3.123 1 97.25 326 GLU B C 1
ATOM 6102 O O . GLU B 1 326 ? 24.344 27.375 -1.893 1 97.25 326 GLU B O 1
ATOM 6107 N N . ILE B 1 327 ? 23.781 26.344 -3.77 1 96.56 327 ILE B N 1
ATOM 6108 C CA . ILE B 1 327 ? 23.297 25.156 -3.07 1 96.56 327 ILE B CA 1
ATOM 6109 C C . ILE B 1 327 ? 23.891 23.906 -3.709 1 96.56 327 ILE B C 1
ATOM 6111 O O . ILE B 1 327 ? 23.703 23.672 -4.906 1 96.56 327 ILE B O 1
ATOM 6115 N N . GLY B 1 328 ? 24.547 23.047 -2.926 1 93.81 328 GLY B N 1
ATOM 6116 C CA . GLY B 1 328 ? 25.078 21.797 -3.404 1 93.81 328 GLY B CA 1
ATOM 6117 C C . GLY B 1 328 ? 26.078 21.969 -4.539 1 93.81 328 GLY B C 1
ATOM 6118 O O . GLY B 1 328 ? 26.141 21.125 -5.445 1 93.81 328 GLY B O 1
ATOM 6119 N N . GLY B 1 329 ? 26.625 23.016 -4.672 1 93.5 329 GLY B N 1
ATOM 6120 C CA . GLY B 1 329 ? 27.609 23.266 -5.707 1 93.5 329 GLY B CA 1
ATOM 6121 C C . GLY B 1 329 ? 27.031 23.922 -6.945 1 93.5 329 GLY B C 1
ATOM 6122 O O . GLY B 1 329 ? 27.75 24.172 -7.91 1 93.5 329 GLY B O 1
ATOM 6123 N N . TYR B 1 330 ? 25.797 24.266 -6.918 1 94.75 330 TYR B N 1
ATOM 6124 C CA . TYR B 1 330 ? 25.125 24.875 -8.062 1 94.75 330 TYR B CA 1
ATOM 6125 C C . TYR B 1 330 ? 24.719 26.312 -7.762 1 94.75 330 TYR B C 1
ATOM 6127 O O . TYR B 1 330 ? 24.266 26.609 -6.652 1 94.75 330 TYR B O 1
ATOM 6135 N N . ASP B 1 331 ? 24.812 27.141 -8.727 1 94.81 331 ASP B N 1
ATOM 6136 C CA . ASP B 1 331 ? 24.359 28.516 -8.594 1 94.81 331 ASP B CA 1
ATOM 6137 C C . ASP B 1 331 ? 22.859 28.625 -8.867 1 94.81 331 ASP B C 1
ATOM 6139 O O . ASP B 1 331 ? 22.391 28.266 -9.945 1 94.81 331 ASP B O 1
ATOM 6143 N N . ILE B 1 332 ? 22.188 29.125 -7.891 1 95.44 332 ILE B N 1
ATOM 6144 C CA . ILE B 1 332 ? 20.75 29.344 -8 1 95.44 332 ILE B CA 1
ATOM 6145 C C . ILE B 1 332 ? 20.469 30.844 -8.133 1 95.44 332 ILE B C 1
ATOM 6147 O O . ILE B 1 332 ? 20.734 31.609 -7.215 1 95.44 332 ILE B O 1
ATOM 6151 N N . PRO B 1 333 ? 19.953 31.281 -9.25 1 94.06 333 PRO B N 1
ATOM 6152 C CA . PRO B 1 333 ? 19.703 32.688 -9.453 1 94.06 333 PRO B CA 1
ATOM 6153 C C . PRO B 1 333 ? 18.625 33.25 -8.5 1 94.06 333 PRO B C 1
ATOM 6155 O O . PRO B 1 333 ? 17.766 32.5 -8.039 1 94.06 333 PRO B O 1
ATOM 6158 N N . ALA B 1 334 ? 18.719 34.562 -8.305 1 94.5 334 ALA B N 1
ATOM 6159 C CA . ALA B 1 334 ? 17.688 35.25 -7.527 1 94.5 334 ALA B CA 1
ATOM 6160 C C . ALA B 1 334 ? 16.328 35.188 -8.234 1 94.5 334 ALA B C 1
ATOM 6162 O O . ALA B 1 334 ? 16.281 35.094 -9.461 1 94.5 334 ALA B O 1
ATOM 6163 N N . LYS B 1 335 ? 15.273 35.094 -7.449 1 91.12 335 LYS B N 1
ATOM 6164 C CA . LYS B 1 335 ? 13.891 35.219 -7.898 1 91.12 335 LYS B CA 1
ATOM 6165 C C . LYS B 1 335 ? 13.43 33.938 -8.602 1 91.12 335 LYS B C 1
ATOM 6167 O O . LYS B 1 335 ? 12.375 33.938 -9.242 1 91.12 335 LYS B O 1
ATOM 6172 N N . THR B 1 336 ? 14.266 32.906 -8.531 1 91.31 336 THR B N 1
ATOM 6173 C CA . THR B 1 336 ? 13.773 31.594 -8.945 1 91.31 336 THR B CA 1
ATOM 6174 C C . THR B 1 336 ? 13.047 30.906 -7.797 1 91.31 336 THR B C 1
ATOM 6176 O O . THR B 1 336 ? 12.977 31.438 -6.688 1 91.31 336 THR B O 1
ATOM 6179 N N . ILE B 1 337 ? 12.453 29.766 -8.07 1 92.12 337 ILE B N 1
ATOM 6180 C CA . ILE B 1 337 ? 11.75 29.016 -7.031 1 92.12 337 ILE B CA 1
ATOM 6181 C C . ILE B 1 337 ? 12.617 27.844 -6.566 1 92.12 337 ILE B C 1
ATOM 6183 O O . ILE B 1 337 ? 13.195 27.141 -7.387 1 92.12 337 ILE B O 1
ATOM 6187 N N . VAL B 1 338 ? 12.758 27.719 -5.32 1 94.69 338 VAL B N 1
ATOM 6188 C CA . VAL B 1 338 ? 13.438 26.562 -4.727 1 94.69 338 VAL B CA 1
ATOM 6189 C C . VAL B 1 338 ? 12.445 25.75 -3.893 1 94.69 338 VAL B C 1
ATOM 6191 O O . VAL B 1 338 ? 11.914 26.25 -2.893 1 94.69 338 VAL B O 1
ATOM 6194 N N . PHE B 1 339 ? 12.281 24.469 -4.309 1 94 339 PHE B N 1
ATOM 6195 C CA . PHE B 1 339 ? 11.359 23.578 -3.611 1 94 339 PHE B CA 1
ATOM 6196 C C . PHE B 1 339 ? 12.125 22.656 -2.672 1 94 339 PHE B C 1
ATOM 6198 O O . PHE B 1 339 ? 13.133 22.062 -3.061 1 94 339 PHE B O 1
ATOM 6205 N N . THR B 1 340 ? 11.664 22.594 -1.459 1 96.31 340 THR B N 1
ATOM 6206 C CA . THR B 1 340 ? 11.938 21.469 -0.572 1 96.31 340 THR B CA 1
ATOM 6207 C C . THR B 1 340 ? 10.711 20.562 -0.448 1 96.31 340 THR B C 1
ATOM 6209 O O . THR B 1 340 ? 9.586 21.062 -0.324 1 96.31 340 THR B O 1
ATOM 6212 N N . SER B 1 341 ? 10.891 19.312 -0.568 1 96.81 341 SER B N 1
ATOM 6213 C CA . SER B 1 341 ? 9.742 18.406 -0.588 1 96.81 341 SER B CA 1
ATOM 6214 C C . SER B 1 341 ? 9.852 17.344 0.5 1 96.81 341 SER B C 1
ATOM 6216 O O . SER B 1 341 ? 10.773 16.531 0.489 1 96.81 341 SER B O 1
ATOM 6218 N N . GLN B 1 342 ? 8.883 17.344 1.398 1 98 342 GLN B N 1
ATOM 6219 C CA . GLN B 1 342 ? 8.781 16.281 2.393 1 98 342 GLN B CA 1
ATOM 6220 C C . GLN B 1 342 ? 8.602 14.922 1.725 1 98 342 GLN B C 1
ATOM 6222 O O . GLN B 1 342 ? 9.203 13.938 2.145 1 98 342 GLN B O 1
ATOM 6227 N N . TRP B 1 343 ? 7.781 14.906 0.66 1 97.69 343 TRP B N 1
ATOM 6228 C CA . TRP B 1 343 ? 7.516 13.664 -0.053 1 97.69 343 TRP B CA 1
ATOM 6229 C C . TRP B 1 343 ? 8.812 13.023 -0.534 1 97.69 343 TRP B C 1
ATOM 6231 O O . TRP B 1 343 ? 8.984 11.805 -0.438 1 97.69 343 TRP B O 1
ATOM 6241 N N . VAL B 1 344 ? 9.719 13.828 -1.031 1 97.44 344 VAL B N 1
ATOM 6242 C CA . VAL B 1 344 ? 10.953 13.344 -1.643 1 97.44 344 VAL B CA 1
ATOM 6243 C C . VAL B 1 344 ? 11.984 13.047 -0.558 1 97.44 344 VAL B C 1
ATOM 6245 O O . VAL B 1 344 ? 12.5 11.93 -0.468 1 97.44 344 VAL B O 1
ATOM 6248 N N . THR B 1 345 ? 12.234 13.977 0.336 1 98.44 345 THR B N 1
ATOM 6249 C CA . THR B 1 345 ? 13.281 13.844 1.341 1 98.44 345 THR B CA 1
ATOM 6250 C C . THR B 1 345 ? 12.93 12.758 2.355 1 98.44 345 THR B C 1
ATOM 6252 O O . THR B 1 345 ? 13.805 12.047 2.844 1 98.44 345 THR B O 1
ATOM 6255 N N . HIS B 1 346 ? 11.641 12.586 2.643 1 98.56 346 HIS B N 1
ATOM 6256 C CA . HIS B 1 346 ? 11.188 11.617 3.635 1 98.56 346 HIS B CA 1
ATOM 6257 C C . HIS B 1 346 ? 11.281 10.188 3.098 1 98.56 346 HIS B C 1
ATOM 6259 O O . HIS B 1 346 ? 11.086 9.227 3.842 1 98.56 346 HIS B O 1
ATOM 6265 N N . ARG B 1 347 ? 11.641 10.016 1.822 1 97.31 347 ARG B N 1
ATOM 6266 C CA . ARG B 1 347 ? 11.789 8.695 1.215 1 97.31 347 ARG B CA 1
ATOM 6267 C C . ARG B 1 347 ? 13.172 8.523 0.595 1 97.31 347 ARG B C 1
ATOM 6269 O O . ARG B 1 347 ? 13.414 7.562 -0.137 1 97.31 347 ARG B O 1
ATOM 6276 N N . HIS B 1 348 ? 14.031 9.516 0.839 1 96.94 348 HIS B N 1
ATOM 6277 C CA . HIS B 1 348 ? 15.352 9.508 0.225 1 96.94 348 HIS B CA 1
ATOM 6278 C C . HIS B 1 348 ? 16.141 8.266 0.632 1 96.94 348 HIS B C 1
ATOM 6280 O O . HIS B 1 348 ? 16.484 8.102 1.803 1 96.94 348 HIS B O 1
ATOM 6286 N N . PRO B 1 349 ? 16.438 7.379 -0.281 1 95.06 349 PRO B N 1
ATOM 6287 C CA . PRO B 1 349 ? 16.969 6.059 0.065 1 95.06 349 PRO B CA 1
ATOM 6288 C C . PRO B 1 349 ? 18.359 6.125 0.707 1 95.06 349 PRO B C 1
ATOM 6290 O O . PRO B 1 349 ? 18.797 5.156 1.327 1 95.06 349 PRO B O 1
ATOM 6293 N N . ARG B 1 350 ? 19.094 7.211 0.556 1 93.75 350 ARG B N 1
ATOM 6294 C CA . ARG B 1 350 ? 20.391 7.363 1.204 1 93.75 350 ARG B CA 1
ATOM 6295 C C . ARG B 1 350 ? 20.234 7.598 2.701 1 93.75 350 ARG B C 1
ATOM 6297 O O . ARG B 1 350 ? 21.156 7.348 3.477 1 93.75 350 ARG B O 1
ATOM 6304 N N . PHE B 1 351 ? 19.047 8.055 3.084 1 96.38 351 PHE B N 1
ATOM 6305 C CA . PHE B 1 351 ? 18.891 8.469 4.473 1 96.38 351 PHE B CA 1
ATOM 6306 C C . PHE B 1 351 ? 17.859 7.609 5.191 1 96.38 351 PHE B C 1
ATOM 6308 O O . PHE B 1 351 ? 17.75 7.664 6.418 1 96.38 351 PHE B O 1
ATOM 6315 N N . TRP B 1 352 ? 17.109 6.84 4.445 1 96.44 352 TRP B N 1
ATOM 6316 C CA . TRP B 1 352 ? 16.094 5.977 5.031 1 96.44 352 TRP B CA 1
ATOM 6317 C C . TRP B 1 352 ? 16.266 4.531 4.57 1 96.44 352 TRP B C 1
ATOM 6319 O O . TRP B 1 352 ? 16.266 4.254 3.369 1 96.44 352 TRP B O 1
ATOM 6329 N N . ASP B 1 353 ? 16.375 3.65 5.535 1 92.69 353 ASP B N 1
ATOM 6330 C CA . ASP B 1 353 ? 16.281 2.23 5.207 1 92.69 353 ASP B CA 1
ATOM 6331 C C . ASP B 1 353 ? 14.852 1.832 4.871 1 92.69 353 ASP B C 1
ATOM 6333 O O . ASP B 1 353 ? 13.906 2.232 5.562 1 92.69 353 ASP B O 1
ATOM 6337 N N . ASP B 1 354 ? 14.734 1.081 3.787 1 94.81 354 ASP B N 1
ATOM 6338 C CA . ASP B 1 354 ? 13.398 0.666 3.383 1 94.81 354 ASP B CA 1
ATOM 6339 C C . ASP B 1 354 ? 12.445 1.86 3.316 1 94.81 354 ASP B C 1
ATOM 6341 O O . ASP B 1 354 ? 11.438 1.898 4.023 1 94.81 354 ASP B O 1
ATOM 6345 N N . PRO B 1 355 ? 12.758 2.795 2.43 1 97 355 PRO B N 1
ATOM 6346 C CA . PRO B 1 355 ? 12.055 4.078 2.424 1 97 355 PRO B CA 1
ATOM 6347 C C . PRO B 1 355 ? 10.562 3.926 2.148 1 97 355 PRO B C 1
ATOM 6349 O O . PRO B 1 355 ? 9.766 4.793 2.523 1 97 355 PRO B O 1
ATOM 6352 N N . GLU B 1 356 ? 10.094 2.848 1.535 1 97.19 356 GLU B N 1
ATOM 6353 C CA . GLU B 1 356 ? 8.68 2.688 1.193 1 97.19 356 GLU B CA 1
ATOM 6354 C C . GLU B 1 356 ? 7.934 1.919 2.279 1 97.19 356 GLU B C 1
ATOM 6356 O O . GLU B 1 356 ? 6.707 1.804 2.232 1 97.19 356 GLU B O 1
ATOM 6361 N N . GLY B 1 357 ? 8.664 1.434 3.199 1 98.12 357 GLY B N 1
ATOM 6362 C CA . GLY B 1 357 ? 8.055 0.621 4.242 1 98.12 357 GLY B CA 1
ATOM 6363 C C . GLY B 1 357 ? 7.527 1.438 5.406 1 98.12 357 GLY B C 1
ATOM 6364 O O . GLY B 1 357 ? 8.031 2.529 5.684 1 98.12 357 GLY B O 1
ATOM 6365 N N . PHE B 1 358 ? 6.469 0.956 6.059 1 98.69 358 PHE B N 1
ATOM 6366 C CA . PHE B 1 358 ? 5.934 1.528 7.285 1 98.69 358 PHE B CA 1
ATOM 6367 C C . PHE B 1 358 ? 6.5 0.816 8.508 1 98.69 358 PHE B C 1
ATOM 6369 O O . PHE B 1 358 ? 6.219 -0.364 8.734 1 98.69 358 PHE B O 1
ATOM 6376 N N . ASP B 1 359 ? 7.324 1.568 9.258 1 98.25 359 ASP B N 1
ATOM 6377 C CA . ASP B 1 359 ? 8.023 1.004 10.406 1 98.25 359 ASP B CA 1
ATOM 6378 C C . ASP B 1 359 ? 8.102 2.012 11.555 1 98.25 359 ASP B C 1
ATOM 6380 O O . ASP B 1 359 ? 9.109 2.705 11.711 1 98.25 359 ASP B O 1
ATOM 6384 N N . PRO B 1 360 ? 7.113 1.971 12.461 1 98.44 360 PRO B N 1
ATOM 6385 C CA . PRO B 1 360 ? 7.129 2.906 13.586 1 98.44 360 PRO B CA 1
ATOM 6386 C C . PRO B 1 360 ? 8.367 2.746 14.469 1 98.44 360 PRO B C 1
ATOM 6388 O O . PRO B 1 360 ? 8.758 3.686 15.164 1 98.44 360 PRO B O 1
ATOM 6391 N N . ASP B 1 361 ? 9.016 1.647 14.406 1 97.06 361 ASP B N 1
ATOM 6392 C CA . ASP B 1 361 ? 10.148 1.383 15.281 1 97.06 361 ASP B CA 1
ATOM 6393 C C . ASP B 1 361 ? 11.375 2.184 14.852 1 97.06 361 ASP B C 1
ATOM 6395 O O . ASP B 1 361 ? 12.352 2.277 15.594 1 97.06 361 ASP B O 1
ATOM 6399 N N . ARG B 1 362 ? 11.367 2.789 13.703 1 96.38 362 ARG B N 1
ATOM 6400 C CA . ARG B 1 362 ? 12.461 3.662 13.289 1 96.38 362 ARG B CA 1
ATOM 6401 C C . ARG B 1 362 ? 12.617 4.832 14.25 1 96.38 362 ARG B C 1
ATOM 6403 O O . ARG B 1 362 ? 13.695 5.426 14.344 1 96.38 362 ARG B O 1
ATOM 6410 N N . TRP B 1 363 ? 11.562 5.109 14.953 1 97.81 363 TRP B N 1
ATOM 6411 C CA . TRP B 1 363 ? 11.547 6.293 15.805 1 97.81 363 TRP B CA 1
ATOM 6412 C C . TRP B 1 363 ? 11.938 5.941 17.234 1 97.81 363 TRP B C 1
ATOM 6414 O O . TRP B 1 363 ? 11.867 6.789 18.125 1 97.81 363 TRP B O 1
ATOM 6424 N N . LEU B 1 364 ? 12.25 4.672 17.484 1 97.12 364 LEU B N 1
ATOM 6425 C CA . LEU B 1 364 ? 12.82 4.336 18.781 1 97.12 364 LEU B CA 1
ATOM 6426 C C . LEU B 1 364 ? 14.094 5.141 19.031 1 97.12 364 LEU B C 1
ATOM 6428 O O . LEU B 1 364 ? 14.844 5.445 18.094 1 97.12 364 LEU B O 1
ATOM 6432 N N . PRO B 1 365 ? 14.32 5.508 20.219 1 94.44 365 PRO B N 1
ATOM 6433 C CA . PRO B 1 365 ? 15.422 6.422 20.547 1 94.44 365 PRO B CA 1
ATOM 6434 C C . PRO B 1 365 ? 16.75 5.977 19.953 1 94.44 365 PRO B C 1
ATOM 6436 O O . PRO B 1 365 ? 17.516 6.801 19.438 1 94.44 365 PRO B O 1
ATOM 6439 N N . GLU B 1 366 ? 17.094 4.684 19.953 1 94 366 GLU B N 1
ATOM 6440 C CA . GLU B 1 366 ? 18.375 4.168 19.484 1 94 366 GLU B CA 1
ATOM 6441 C C . GLU B 1 366 ? 18.531 4.395 17.984 1 94 366 GLU B C 1
ATOM 6443 O O . GLU B 1 366 ? 19.656 4.562 17.5 1 94 366 GLU B O 1
ATOM 6448 N N . ARG B 1 367 ? 17.484 4.488 17.25 1 92.5 367 ARG B N 1
ATOM 6449 C CA . ARG B 1 367 ? 17.531 4.688 15.812 1 92.5 367 ARG B CA 1
ATOM 6450 C C . ARG B 1 367 ? 17.359 6.16 15.461 1 92.5 367 ARG B C 1
ATOM 6452 O O . ARG B 1 367 ? 18.031 6.676 14.57 1 92.5 367 ARG B O 1
ATOM 6459 N N . ALA B 1 368 ? 16.5 6.816 16.141 1 92.25 368 ALA B N 1
ATOM 6460 C CA . ALA B 1 368 ? 16.172 8.211 15.859 1 92.25 368 ALA B CA 1
ATOM 6461 C C . ALA B 1 368 ? 17.375 9.117 16.094 1 92.25 368 ALA B C 1
ATOM 6463 O O . ALA B 1 368 ? 17.562 10.117 15.391 1 92.25 368 ALA B O 1
ATOM 6464 N N . LYS B 1 369 ? 18.234 8.734 16.984 1 92.19 369 LYS B N 1
ATOM 6465 C CA . LYS B 1 369 ? 19.375 9.562 17.359 1 92.19 369 LYS B CA 1
ATOM 6466 C C . LYS B 1 369 ? 20.391 9.633 16.219 1 92.19 369 LYS B C 1
ATOM 6468 O O . LYS B 1 369 ? 21.188 10.57 16.141 1 92.19 369 LYS B O 1
ATOM 6473 N N . THR B 1 370 ? 20.375 8.68 15.352 1 92.94 370 THR B N 1
ATOM 6474 C CA . THR B 1 370 ? 21.359 8.617 14.289 1 92.94 370 THR B CA 1
ATOM 6475 C C . THR B 1 370 ? 20.859 9.32 13.031 1 92.94 370 THR B C 1
ATOM 6477 O O . THR B 1 370 ? 21.609 9.492 12.07 1 92.94 370 THR B O 1
ATOM 6480 N N . MET B 1 371 ? 19.672 9.844 13.102 1 94.69 371 MET B N 1
ATOM 6481 C CA . MET B 1 371 ? 19.078 10.453 11.922 1 94.69 371 MET B CA 1
ATOM 6482 C C . MET B 1 371 ? 19.594 11.875 11.719 1 94.69 371 MET B C 1
ATOM 6484 O O . MET B 1 371 ? 19.828 12.594 12.688 1 94.69 371 MET B O 1
ATOM 6488 N N . HIS B 1 372 ? 19.781 12.203 10.43 1 95 372 HIS B N 1
ATOM 6489 C CA . HIS B 1 372 ? 20.031 13.609 10.109 1 95 372 HIS B CA 1
ATOM 6490 C C . HIS B 1 372 ? 18.891 14.492 10.602 1 95 372 HIS B C 1
ATOM 6492 O O . HIS B 1 372 ? 17.719 14.148 10.445 1 95 372 HIS B O 1
ATOM 6498 N N . ARG B 1 373 ? 19.141 15.5 11.148 1 92.94 373 ARG B N 1
ATOM 6499 C CA . ARG B 1 373 ? 18.172 16.359 11.82 1 92.94 373 ARG B CA 1
ATOM 6500 C C . ARG B 1 373 ? 17.078 16.828 10.852 1 92.94 373 ARG B C 1
ATOM 6502 O O . ARG B 1 373 ? 15.945 17.062 11.258 1 92.94 373 ARG B O 1
ATOM 6509 N N . HIS B 1 374 ? 17.5 16.906 9.578 1 96.25 374 HIS B N 1
ATOM 6510 C CA . HIS B 1 374 ? 16.562 17.516 8.648 1 96.25 374 HIS B CA 1
ATOM 6511 C C . HIS B 1 374 ? 16.141 16.516 7.57 1 96.25 374 HIS B C 1
ATOM 6513 O O . HIS B 1 374 ? 15.68 16.922 6.496 1 96.25 374 HIS B O 1
ATOM 6519 N N . GLN B 1 375 ? 16.359 15.203 7.852 1 97.94 375 GLN B N 1
ATOM 6520 C CA . GLN B 1 375 ? 15.805 14.219 6.926 1 97.94 375 GLN B CA 1
ATOM 6521 C C . GLN B 1 375 ? 14.305 14.055 7.133 1 97.94 375 GLN B C 1
ATOM 6523 O O . GLN B 1 375 ? 13.617 13.477 6.289 1 97.94 375 GLN B O 1
ATOM 6528 N N . PHE B 1 376 ? 13.859 14.516 8.281 1 98.5 376 PHE B N 1
ATOM 6529 C CA . PHE B 1 376 ? 12.445 14.492 8.633 1 98.5 376 PHE B CA 1
ATOM 6530 C C . PHE B 1 376 ? 11.977 15.875 9.078 1 98.5 376 PHE B C 1
ATOM 6532 O O . PHE B 1 376 ? 12.398 16.375 10.125 1 98.5 376 PHE B O 1
ATOM 6539 N N . PHE B 1 377 ? 11.117 16.531 8.281 1 98.31 377 PHE B N 1
ATOM 6540 C CA . PHE B 1 377 ? 10.672 17.891 8.594 1 98.31 377 PHE B CA 1
ATOM 6541 C C . PHE B 1 377 ? 9.203 18.078 8.234 1 98.31 377 PHE B C 1
ATOM 6543 O O . PHE B 1 377 ? 8.852 19 7.5 1 98.31 377 PHE B O 1
ATOM 6550 N N . PRO B 1 378 ? 8.32 17.219 8.891 1 97.62 378 PRO B N 1
ATOM 6551 C CA . PRO B 1 378 ? 6.898 17.297 8.562 1 97.62 378 PRO B CA 1
ATOM 6552 C C . PRO B 1 378 ? 6.297 18.672 8.875 1 97.62 378 PRO B C 1
ATOM 6554 O O . PRO B 1 378 ? 5.297 19.062 8.266 1 97.62 378 PRO B O 1
ATOM 6557 N N . PHE B 1 379 ? 6.895 19.438 9.789 1 96.62 379 PHE B N 1
ATOM 6558 C CA . PHE B 1 379 ? 6.387 20.734 10.219 1 96.62 379 PHE B CA 1
ATOM 6559 C C . PHE B 1 379 ? 7.312 21.859 9.758 1 96.62 379 PHE B C 1
ATOM 6561 O O . PHE B 1 379 ? 7.441 22.875 10.445 1 96.62 379 PHE B O 1
ATOM 6568 N N . ALA B 1 380 ? 7.988 21.594 8.648 1 95.5 380 ALA B N 1
ATOM 6569 C CA . ALA B 1 380 ? 9.016 22.516 8.164 1 95.5 380 ALA B CA 1
ATOM 6570 C C . ALA B 1 380 ? 10.18 22.609 9.156 1 95.5 380 ALA B C 1
ATOM 6572 O O . ALA B 1 380 ? 10.469 21.641 9.867 1 95.5 380 ALA B O 1
ATOM 6573 N N . ALA B 1 381 ? 11.008 23.625 9.039 1 96.31 381 ALA B N 1
ATOM 6574 C CA . ALA B 1 381 ? 12.18 23.766 9.906 1 96.31 381 ALA B CA 1
ATOM 6575 C C . ALA B 1 381 ? 12.625 25.219 10 1 96.31 381 ALA B C 1
ATOM 6577 O O . ALA B 1 381 ? 12.164 26.062 9.227 1 96.31 381 ALA B O 1
ATOM 6578 N N . GLY B 1 382 ? 13.445 25.469 11.055 1 94.06 382 GLY B N 1
ATOM 6579 C CA . GLY B 1 382 ? 14 26.797 11.211 1 94.06 382 GLY B CA 1
ATOM 6580 C C . GLY B 1 382 ? 13.031 27.781 11.859 1 94.06 382 GLY B C 1
ATOM 6581 O O . GLY B 1 382 ? 12.125 27.359 12.586 1 94.06 382 GLY B O 1
ATOM 6582 N N . PRO B 1 383 ? 13.195 29.016 11.602 1 91.31 383 PRO B N 1
ATOM 6583 C CA . PRO B 1 383 ? 12.367 30.047 12.242 1 91.31 383 PRO B CA 1
ATOM 6584 C C . PRO B 1 383 ? 10.898 29.953 11.828 1 91.31 383 PRO B C 1
ATOM 6586 O O . PRO B 1 383 ? 10.016 30.375 12.578 1 91.31 383 PRO B O 1
ATOM 6589 N N . ARG B 1 384 ? 10.672 29.391 10.68 1 91.62 384 ARG B N 1
ATOM 6590 C CA . ARG B 1 384 ? 9.305 29.328 10.18 1 91.62 384 ARG B CA 1
ATOM 6591 C C . ARG B 1 384 ? 8.688 27.969 10.43 1 91.62 384 ARG B C 1
ATOM 6593 O O . ARG B 1 384 ? 7.691 27.609 9.797 1 91.62 384 ARG B O 1
ATOM 6600 N N . MET B 1 385 ? 9.289 27.25 11.281 1 93.69 385 MET B N 1
ATOM 6601 C CA . MET B 1 385 ? 8.664 25.984 11.672 1 93.69 385 MET B CA 1
ATOM 6602 C C . MET B 1 385 ? 7.23 26.219 12.148 1 93.69 385 MET B C 1
ATOM 6604 O O . MET B 1 385 ? 6.934 27.25 12.758 1 93.69 385 MET B O 1
ATOM 6608 N N . CYS B 1 386 ? 6.457 25.297 11.875 1 91.81 386 CYS B N 1
ATOM 6609 C CA . CYS B 1 386 ? 5.039 25.406 12.203 1 91.81 386 CYS B CA 1
ATOM 6610 C C . CYS B 1 386 ? 4.844 25.734 13.68 1 91.81 386 CYS B C 1
ATOM 6612 O O . CYS B 1 386 ? 5.277 24.984 14.555 1 91.81 386 CYS B O 1
ATOM 6614 N N . ILE B 1 387 ? 4.188 26.75 13.922 1 87.94 387 ILE B N 1
ATOM 6615 C CA . ILE B 1 387 ? 3.955 27.25 15.273 1 87.94 387 ILE B CA 1
ATOM 6616 C C . ILE B 1 387 ? 3.02 26.297 16.016 1 87.94 387 ILE B C 1
ATOM 6618 O O . ILE B 1 387 ? 3.072 26.188 17.234 1 87.94 387 ILE B O 1
ATOM 6622 N N . GLY B 1 388 ? 2.197 25.578 15.297 1 90.25 388 GLY B N 1
ATOM 6623 C CA . GLY B 1 388 ? 1.209 24.688 15.883 1 90.25 388 GLY B CA 1
ATOM 6624 C C . GLY B 1 388 ? 1.659 23.25 15.906 1 90.25 388 GLY B C 1
ATOM 6625 O O . GLY B 1 388 ? 0.839 22.344 16.062 1 90.25 388 GLY B O 1
ATOM 6626 N N . ALA B 1 389 ? 2.941 22.953 15.719 1 94.38 389 ALA B N 1
ATOM 6627 C CA . ALA B 1 389 ? 3.443 21.578 15.664 1 94.38 389 ALA B CA 1
ATOM 6628 C C . ALA B 1 389 ? 3.109 20.812 16.938 1 94.38 389 ALA B C 1
ATOM 6630 O O . ALA B 1 389 ? 2.658 19.672 16.891 1 94.38 389 ALA B O 1
ATOM 6631 N N . GLY B 1 390 ? 3.348 21.516 18.094 1 94 390 GLY B N 1
ATOM 6632 C CA . GLY B 1 390 ? 3.021 20.891 19.359 1 94 390 GLY B CA 1
ATOM 6633 C C . GLY B 1 390 ? 1.545 20.578 19.516 1 94 390 GLY B C 1
ATOM 6634 O O . GLY B 1 390 ? 1.175 19.516 20 1 94 390 GLY B O 1
ATOM 6635 N N . PHE B 1 391 ? 0.705 21.547 19.125 1 92.81 391 PHE B N 1
ATOM 6636 C CA . PHE B 1 391 ? -0.743 21.375 19.141 1 92.81 391 PHE B CA 1
ATOM 6637 C C . PHE B 1 391 ? -1.151 20.188 18.266 1 92.81 391 PHE B C 1
ATOM 6639 O O . PHE B 1 391 ? -1.925 19.344 18.703 1 92.81 391 PHE B O 1
ATOM 6646 N N . ALA B 1 392 ? -0.615 20.141 17.078 1 95.38 392 ALA B N 1
ATOM 6647 C CA . ALA B 1 392 ? -0.96 19.094 16.109 1 95.38 392 ALA B CA 1
ATOM 6648 C C . ALA B 1 392 ? -0.571 17.719 16.625 1 95.38 392 ALA B C 1
ATOM 6650 O O . ALA B 1 392 ? -1.341 16.766 16.5 1 95.38 392 ALA B O 1
ATOM 6651 N N . MET B 1 393 ? 0.59 17.609 17.188 1 97.12 393 MET B N 1
ATOM 6652 C CA . MET B 1 393 ? 1.079 16.328 17.672 1 97.12 393 MET B CA 1
ATOM 6653 C C . MET B 1 393 ? 0.264 15.852 18.875 1 97.12 393 MET B C 1
ATOM 6655 O O . MET B 1 393 ? -0.068 14.672 18.984 1 97.12 393 MET B O 1
ATOM 6659 N N . MET B 1 394 ? -0.006 16.75 19.766 1 97.12 394 MET B N 1
ATOM 6660 C CA . MET B 1 394 ? -0.845 16.391 20.906 1 97.12 394 MET B CA 1
ATOM 6661 C C . MET B 1 394 ? -2.223 15.938 20.453 1 97.12 394 MET B C 1
ATOM 6663 O O . MET B 1 394 ? -2.709 14.891 20.891 1 97.12 394 MET B O 1
ATOM 6667 N N . GLU B 1 395 ? -2.793 16.734 19.594 1 97.06 395 GLU B N 1
ATOM 6668 C CA . GLU B 1 395 ? -4.094 16.406 19.016 1 97.06 395 GLU B CA 1
ATOM 6669 C C . GLU B 1 395 ? -4.066 15.023 18.359 1 97.06 395 GLU B C 1
ATOM 6671 O O . GLU B 1 395 ? -4.926 14.18 18.641 1 97.06 395 GLU B O 1
ATOM 6676 N N . GLY B 1 396 ? -3.078 14.781 17.516 1 98.19 396 GLY B N 1
ATOM 6677 C CA . GLY B 1 396 ? -2.959 13.508 16.812 1 98.19 396 GLY B CA 1
ATOM 6678 C C . GLY B 1 396 ? -2.818 12.32 17.75 1 98.19 396 GLY B C 1
ATOM 6679 O O . GLY B 1 396 ? -3.473 11.297 17.562 1 98.19 396 GLY B O 1
ATOM 6680 N N . GLN B 1 397 ? -1.962 12.453 18.719 1 98.5 397 GLN B N 1
ATOM 6681 C CA . GLN B 1 397 ? -1.69 11.367 19.656 1 98.5 397 GLN B CA 1
ATOM 6682 C C . GLN B 1 397 ? -2.93 11.023 20.469 1 98.5 397 GLN B C 1
ATOM 6684 O O . GLN B 1 397 ? -3.27 9.852 20.641 1 98.5 397 GLN B O 1
ATOM 6689 N N . LEU B 1 398 ? -3.582 12.023 21 1 98.69 398 LEU B N 1
ATOM 6690 C CA . LEU B 1 398 ? -4.75 11.812 21.859 1 98.69 398 LEU B CA 1
ATOM 6691 C C . LEU B 1 398 ? -5.91 11.234 21.047 1 98.69 398 LEU B C 1
ATOM 6693 O O . LEU B 1 398 ? -6.59 10.312 21.5 1 98.69 398 LEU B O 1
ATOM 6697 N N . VAL B 1 399 ? -6.125 11.797 19.875 1 98.62 399 VAL B N 1
ATOM 6698 C CA . VAL B 1 399 ? -7.207 11.32 19.031 1 98.62 399 VAL B CA 1
ATOM 6699 C C . VAL B 1 399 ? -6.945 9.867 18.625 1 98.62 399 VAL B C 1
ATOM 6701 O O . VAL B 1 399 ? -7.836 9.023 18.719 1 98.62 399 VAL B O 1
ATOM 6704 N N . LEU B 1 400 ? -5.758 9.602 18.172 1 98.69 400 LEU B N 1
ATOM 6705 C CA . LEU B 1 400 ? -5.395 8.273 17.703 1 98.69 400 LEU B CA 1
ATOM 6706 C C . LEU B 1 400 ? -5.566 7.238 18.812 1 98.69 400 LEU B C 1
ATOM 6708 O O . LEU B 1 400 ? -6.145 6.172 18.594 1 98.69 400 LEU B O 1
ATOM 6712 N N . ALA B 1 401 ? -5.051 7.535 19.984 1 98.69 401 ALA B N 1
ATOM 6713 C CA . ALA B 1 401 ? -5.156 6.621 21.125 1 98.69 401 ALA B CA 1
ATOM 6714 C C . ALA B 1 401 ? -6.617 6.379 21.5 1 98.69 401 ALA B C 1
ATOM 6716 O O . ALA B 1 401 ? -7.016 5.246 21.781 1 98.69 401 ALA B O 1
ATOM 6717 N N . THR B 1 402 ? -7.406 7.469 21.531 1 98.75 402 THR B N 1
ATOM 6718 C CA . THR B 1 402 ? -8.812 7.383 21.922 1 98.75 402 THR B CA 1
ATOM 6719 C C . THR B 1 402 ? -9.586 6.504 20.953 1 98.75 402 THR B C 1
ATOM 6721 O O . THR B 1 402 ? -10.328 5.613 21.359 1 98.75 402 THR B O 1
ATOM 6724 N N . LEU B 1 403 ? -9.422 6.715 19.672 1 98.69 403 LEU B N 1
ATOM 6725 C CA . LEU B 1 403 ? -10.164 5.961 18.672 1 98.69 403 LEU B CA 1
ATOM 6726 C C . LEU B 1 403 ? -9.648 4.527 18.578 1 98.69 403 LEU B C 1
ATOM 6728 O O . LEU B 1 403 ? -10.438 3.586 18.469 1 98.69 403 LEU B O 1
ATOM 6732 N N . ALA B 1 404 ? -8.328 4.328 18.625 1 98.25 404 ALA B N 1
ATOM 6733 C CA . ALA B 1 404 ? -7.723 3.006 18.469 1 98.25 404 ALA B CA 1
ATOM 6734 C C . ALA B 1 404 ? -8.055 2.105 19.656 1 98.25 404 ALA B C 1
ATOM 6736 O O . ALA B 1 404 ? -8.023 0.878 19.531 1 98.25 404 ALA B O 1
ATOM 6737 N N . ARG B 1 405 ? -8.305 2.721 20.812 1 98.25 405 ARG B N 1
ATOM 6738 C CA . ARG B 1 405 ? -8.695 1.953 21.984 1 98.25 405 ARG B CA 1
ATOM 6739 C C . ARG B 1 405 ? -10.023 1.245 21.766 1 98.25 405 ARG B C 1
ATOM 6741 O O . ARG B 1 405 ? -10.25 0.153 22.281 1 98.25 405 ARG B O 1
ATOM 6748 N N . ARG B 1 406 ? -10.875 1.812 20.938 1 98 406 ARG B N 1
ATOM 6749 C CA . ARG B 1 406 ? -12.258 1.361 20.875 1 98 406 ARG B CA 1
ATOM 6750 C C . ARG B 1 406 ? -12.555 0.673 19.547 1 98 406 ARG B C 1
ATOM 6752 O O . ARG B 1 406 ? -13.438 -0.184 19.469 1 98 406 ARG B O 1
ATOM 6759 N N . TYR B 1 407 ? -11.812 1.064 18.5 1 98.25 407 TYR B N 1
ATOM 6760 C CA . TYR B 1 407 ? -12.25 0.604 17.188 1 98.25 407 TYR B CA 1
ATOM 6761 C C . TYR B 1 407 ? -11.062 0.126 16.344 1 98.25 407 TYR B C 1
ATOM 6763 O O . TYR B 1 407 ? -9.969 0.692 16.438 1 98.25 407 TYR B O 1
ATOM 6771 N N . ARG B 1 408 ? -11.289 -0.903 15.594 1 98.06 408 ARG B N 1
ATOM 6772 C CA . ARG B 1 408 ? -10.453 -1.271 14.453 1 98.06 408 ARG B CA 1
ATOM 6773 C C . ARG B 1 408 ? -11.047 -0.738 13.156 1 98.06 408 ARG B C 1
ATOM 6775 O O . ARG B 1 408 ? -12.242 -0.882 12.906 1 98.06 408 ARG B O 1
ATOM 6782 N N . VAL B 1 409 ? -10.25 -0.101 12.375 1 98.19 409 VAL B N 1
ATOM 6783 C CA . VAL B 1 409 ? -10.68 0.461 11.102 1 98.19 409 VAL B CA 1
ATOM 6784 C C . VAL B 1 409 ? -10.203 -0.431 9.953 1 98.19 409 VAL B C 1
ATOM 6786 O O . VAL B 1 409 ? -9.008 -0.714 9.836 1 98.19 409 VAL B O 1
ATOM 6789 N N . ASP B 1 410 ? -11.133 -0.892 9.117 1 98.06 410 ASP B N 1
ATOM 6790 C CA . ASP B 1 410 ? -10.82 -1.748 7.98 1 98.06 410 ASP B CA 1
ATOM 6791 C C . ASP B 1 410 ? -11.18 -1.066 6.664 1 98.06 410 ASP B C 1
ATOM 6793 O O . ASP B 1 410 ? -12.359 -0.82 6.391 1 98.06 410 ASP B O 1
ATOM 6797 N N . LEU B 1 411 ? -10.172 -0.776 5.852 1 98.19 411 LEU B N 1
ATOM 6798 C CA . LEU B 1 411 ? -10.438 -0.194 4.543 1 98.19 411 LEU B CA 1
ATOM 6799 C C . LEU B 1 411 ? -11.406 -1.061 3.746 1 98.19 411 LEU B C 1
ATOM 6801 O O . LEU B 1 411 ? -11.336 -2.289 3.797 1 98.19 411 LEU B O 1
ATOM 6805 N N . LEU B 1 412 ? -12.289 -0.415 3.07 1 96.19 412 LEU B N 1
ATOM 6806 C CA . LEU B 1 412 ? -13.234 -1.135 2.217 1 96.19 412 LEU B CA 1
ATOM 6807 C C . LEU B 1 412 ? -12.531 -1.663 0.967 1 96.19 412 LEU B C 1
ATOM 6809 O O . LEU B 1 412 ? -12 -0.886 0.175 1 96.19 412 LEU B O 1
ATOM 6813 N N . PRO B 1 413 ? -12.539 -2.994 0.776 1 95.06 413 PRO B N 1
ATOM 6814 C CA . PRO B 1 413 ? -11.906 -3.514 -0.437 1 95.06 413 PRO B CA 1
ATOM 6815 C C . PRO B 1 413 ? -12.516 -2.939 -1.714 1 95.06 413 PRO B C 1
ATOM 6817 O O . PRO B 1 413 ? -13.734 -2.764 -1.796 1 95.06 413 PRO B O 1
ATOM 6820 N N . GLY B 1 414 ? -11.656 -2.635 -2.674 1 92.19 414 GLY B N 1
ATOM 6821 C CA . GLY B 1 414 ? -12.133 -2.137 -3.953 1 92.19 414 GLY B CA 1
ATOM 6822 C C . GLY B 1 414 ? -12.172 -0.621 -4.023 1 92.19 414 GLY B C 1
ATOM 6823 O O . GLY B 1 414 ? -12.273 -0.048 -5.109 1 92.19 414 GLY B O 1
ATOM 6824 N N . HIS B 1 415 ? -12.094 0.006 -2.869 1 93.69 415 HIS B N 1
ATOM 6825 C CA . HIS B 1 415 ? -12.039 1.463 -2.877 1 93.69 415 HIS B CA 1
ATOM 6826 C C . HIS B 1 415 ? -10.609 1.955 -3.07 1 93.69 415 HIS B C 1
ATOM 6828 O O . HIS B 1 415 ? -9.727 1.646 -2.264 1 93.69 415 HIS B O 1
ATOM 6834 N N . PRO B 1 416 ? -10.422 2.738 -4.105 1 92.75 416 PRO B N 1
ATOM 6835 C CA . PRO B 1 416 ? -9.047 3.176 -4.371 1 92.75 416 PRO B CA 1
ATOM 6836 C C . PRO B 1 416 ? -8.547 4.195 -3.354 1 92.75 416 PRO B C 1
ATOM 6838 O O . PRO B 1 416 ? -9.266 5.137 -3.006 1 92.75 416 PRO B O 1
ATOM 6841 N N . ILE B 1 417 ? -7.367 4 -2.824 1 95.31 417 ILE B N 1
ATOM 6842 C CA . ILE B 1 417 ? -6.664 4.957 -1.979 1 95.31 417 ILE B CA 1
ATOM 6843 C C . ILE B 1 417 ? -5.559 5.641 -2.783 1 95.31 417 ILE B C 1
ATOM 6845 O O . ILE B 1 417 ? -4.508 5.047 -3.035 1 95.31 417 ILE B O 1
ATOM 6849 N N . VAL B 1 418 ? -5.809 6.902 -3.18 1 93.25 418 VAL B N 1
ATOM 6850 C CA . VAL B 1 418 ? -4.895 7.617 -4.066 1 93.25 418 VAL B CA 1
ATOM 6851 C C . VAL B 1 418 ? -4.523 8.961 -3.449 1 93.25 418 VAL B C 1
ATOM 6853 O O . VAL B 1 418 ? -5.398 9.789 -3.17 1 93.25 418 VAL B O 1
ATOM 6856 N N . PRO B 1 419 ? -3.207 9.141 -3.139 1 94.06 419 PRO B N 1
ATOM 6857 C CA . PRO B 1 419 ? -2.812 10.477 -2.678 1 94.06 419 PRO B CA 1
ATOM 6858 C C . PRO B 1 419 ? -2.98 11.547 -3.754 1 94.06 419 PRO B C 1
ATOM 6860 O O . PRO B 1 419 ? -2.609 11.328 -4.91 1 94.06 419 PRO B O 1
ATOM 6863 N N . GLU B 1 420 ? -3.553 12.578 -3.393 1 89.38 420 GLU B N 1
ATOM 6864 C CA . GLU B 1 420 ? -3.746 13.727 -4.273 1 89.38 420 GLU B CA 1
ATOM 6865 C C . GLU B 1 420 ? -3.029 14.961 -3.736 1 89.38 420 GLU B C 1
ATOM 6867 O O . GLU B 1 420 ? -3.471 15.562 -2.758 1 89.38 420 GLU B O 1
ATOM 6872 N N . PRO B 1 421 ? -1.931 15.328 -4.426 1 88.75 421 PRO B N 1
ATOM 6873 C CA . PRO B 1 421 ? -1.166 16.5 -3.988 1 88.75 421 PRO B CA 1
ATOM 6874 C C . PRO B 1 421 ? -1.816 17.812 -4.402 1 88.75 421 PRO B C 1
ATOM 6876 O O . PRO B 1 421 ? -1.669 18.25 -5.547 1 88.75 421 PRO B O 1
ATOM 6879 N N . LEU B 1 422 ? -2.523 18.438 -3.502 1 81.5 422 LEU B N 1
ATOM 6880 C CA . LEU B 1 422 ? -3.076 19.781 -3.645 1 81.5 422 LEU B CA 1
ATOM 6881 C C . LEU B 1 422 ? -2.361 20.766 -2.725 1 81.5 422 LEU B C 1
ATOM 6883 O O . LEU B 1 422 ? -1.132 20.75 -2.625 1 81.5 422 LEU B O 1
ATOM 6887 N N . ILE B 1 423 ? -3.053 21.594 -2.076 1 77.94 423 ILE B N 1
ATOM 6888 C CA . ILE B 1 423 ? -2.396 22.406 -1.058 1 77.94 423 ILE B CA 1
ATOM 6889 C C . ILE B 1 423 ? -1.834 21.516 0.039 1 77.94 423 ILE B C 1
ATOM 6891 O O . ILE B 1 423 ? -0.713 21.719 0.51 1 77.94 423 ILE B O 1
ATOM 6895 N N . THR B 1 424 ? -2.688 20.562 0.397 1 86.94 424 THR B N 1
ATOM 6896 C CA . THR B 1 424 ? -2.262 19.484 1.282 1 86.94 424 THR B CA 1
ATOM 6897 C C . THR B 1 424 ? -2.367 18.141 0.58 1 86.94 424 THR B C 1
ATOM 6899 O O . THR B 1 424 ? -2.99 18.031 -0.478 1 86.94 424 THR B O 1
ATOM 6902 N N . LEU B 1 425 ? -1.714 17.188 1.069 1 92.25 425 LEU B N 1
ATOM 6903 C CA . LEU B 1 425 ? -1.81 15.828 0.537 1 92.25 425 LEU B CA 1
ATOM 6904 C C . LEU B 1 425 ? -3.051 15.125 1.069 1 92.25 425 LEU B C 1
ATOM 6906 O O . LEU B 1 425 ? -3.068 14.664 2.215 1 92.25 425 LEU B O 1
ATOM 6910 N N . ARG B 1 426 ? -4.055 14.961 0.236 1 91.25 426 ARG B N 1
ATOM 6911 C CA . ARG B 1 426 ? -5.328 14.391 0.655 1 91.25 426 ARG B CA 1
ATOM 6912 C C . ARG B 1 426 ? -5.598 13.07 -0.061 1 91.25 426 ARG B C 1
ATOM 6914 O O . ARG B 1 426 ? -5.012 12.797 -1.11 1 91.25 426 ARG B O 1
ATOM 6921 N N . PRO B 1 427 ? -6.441 12.219 0.54 1 94.25 427 PRO B N 1
ATOM 6922 C CA . PRO B 1 427 ? -6.938 11.086 -0.237 1 94.25 427 PRO B CA 1
ATOM 6923 C C . PRO B 1 427 ? -7.961 11.492 -1.294 1 94.25 427 PRO B C 1
ATOM 6925 O O . PRO B 1 427 ? -9.047 11.984 -0.955 1 94.25 427 PRO B O 1
ATOM 6928 N N . LYS B 1 428 ? -7.664 11.234 -2.514 1 90 428 LYS B N 1
ATOM 6929 C CA . LYS B 1 428 ? -8.43 11.719 -3.658 1 90 428 LYS B CA 1
ATOM 6930 C C . LYS B 1 428 ? -9.891 11.273 -3.566 1 90 428 LYS B C 1
ATOM 6932 O O . LYS B 1 428 ? -10.805 12.047 -3.867 1 90 428 LYS B O 1
ATOM 6937 N N . HIS B 1 429 ? -10.133 10.086 -3.156 1 91.62 429 HIS B N 1
ATOM 6938 C CA . HIS B 1 429 ? -11.477 9.508 -3.184 1 91.62 429 HIS B CA 1
ATOM 6939 C C . HIS B 1 429 ? -12 9.273 -1.773 1 91.62 429 HIS B C 1
ATOM 6941 O O . HIS B 1 429 ? -12.93 8.484 -1.576 1 91.62 429 HIS B O 1
ATOM 6947 N N . GLY B 1 430 ? -11.352 9.969 -0.812 1 93.88 430 GLY B N 1
ATOM 6948 C CA . GLY B 1 430 ? -11.688 9.672 0.572 1 93.88 430 GLY B CA 1
ATOM 6949 C C . GLY B 1 430 ? -11.125 8.352 1.059 1 93.88 430 GLY B C 1
ATOM 6950 O O . GLY B 1 430 ? -10.352 7.707 0.355 1 93.88 430 GLY B O 1
ATOM 6951 N N . VAL B 1 431 ? -11.438 8.039 2.264 1 97.69 431 VAL B N 1
ATOM 6952 C CA . VAL B 1 431 ? -11.023 6.785 2.877 1 97.69 431 VAL B CA 1
ATOM 6953 C C . VAL B 1 431 ? -12.25 6.031 3.391 1 97.69 431 VAL B C 1
ATOM 6955 O O . VAL B 1 431 ? -12.633 6.18 4.551 1 97.69 431 VAL B O 1
ATOM 6958 N N . ARG B 1 432 ? -12.797 5.195 2.535 1 97.31 432 ARG B N 1
ATOM 6959 C CA . ARG B 1 432 ? -13.961 4.41 2.936 1 97.31 432 ARG B CA 1
ATOM 6960 C C . ARG B 1 432 ? -13.539 3.168 3.717 1 97.31 432 ARG B C 1
ATOM 6962 O O . ARG B 1 432 ? -12.625 2.451 3.309 1 97.31 432 ARG B O 1
ATOM 6969 N N . ALA B 1 433 ? -14.172 2.959 4.863 1 98.12 433 ALA B N 1
ATOM 6970 C CA . ALA B 1 433 ? -13.789 1.864 5.75 1 98.12 433 ALA B CA 1
ATOM 6971 C C . ALA B 1 433 ? -14.969 1.414 6.609 1 98.12 433 ALA B C 1
ATOM 6973 O O . ALA B 1 433 ? -15.945 2.145 6.758 1 98.12 433 ALA B O 1
ATOM 6974 N N . THR B 1 434 ? -14.906 0.242 7.039 1 97.38 434 THR B N 1
ATOM 6975 C CA . THR B 1 434 ? -15.781 -0.211 8.117 1 97.38 434 THR B CA 1
ATOM 6976 C C . THR B 1 434 ? -15.062 -0.151 9.461 1 97.38 434 THR B C 1
ATOM 6978 O O . THR B 1 434 ? -13.836 -0.289 9.516 1 97.38 434 THR B O 1
ATOM 6981 N N . VAL B 1 435 ? -15.805 0.138 10.469 1 98.06 435 VAL B N 1
ATOM 6982 C CA . VAL B 1 435 ? -15.242 0.196 11.812 1 98.06 435 VAL B CA 1
ATOM 6983 C C . VAL B 1 435 ? -15.828 -0.924 12.664 1 98.06 435 VAL B C 1
ATOM 6985 O O . VAL B 1 435 ? -17 -1.259 12.539 1 98.06 435 VAL B O 1
ATOM 6988 N N . HIS B 1 436 ? -14.977 -1.54 13.469 1 97.69 436 HIS B N 1
ATOM 6989 C CA . HIS B 1 436 ? -15.352 -2.645 14.344 1 97.69 436 HIS B CA 1
ATOM 6990 C C . HIS B 1 436 ? -14.992 -2.35 15.797 1 97.69 436 HIS B C 1
ATOM 6992 O O . HIS B 1 436 ? -13.836 -2.025 16.094 1 97.69 436 HIS B O 1
ATOM 6998 N N . ARG B 1 437 ? -15.945 -2.469 16.656 1 96.75 437 ARG B N 1
ATOM 6999 C CA . ARG B 1 437 ? -15.68 -2.236 18.062 1 96.75 437 ARG B CA 1
ATOM 7000 C C . ARG B 1 437 ? -14.828 -3.357 18.656 1 96.75 437 ARG B C 1
ATOM 7002 O O . ARG B 1 437 ? -15.141 -4.539 18.469 1 96.75 437 ARG B O 1
ATOM 7009 N N 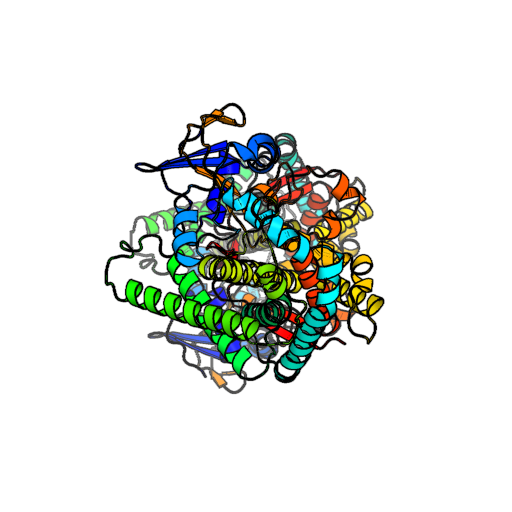. ILE B 1 438 ? -13.758 -3.17 19.297 1 91.5 438 ILE B N 1
ATOM 7010 C CA . ILE B 1 438 ? -12.844 -4.199 19.781 1 91.5 438 ILE B CA 1
ATOM 7011 C C . ILE B 1 438 ? -12.656 -4.043 21.297 1 91.5 438 ILE B C 1
ATOM 7013 O O . ILE B 1 438 ? -11.859 -4.758 21.906 1 91.5 438 ILE B O 1
ATOM 7017 N N . ASP B 1 439 ? -13.219 -3.18 22 1 75.94 439 ASP B N 1
ATOM 7018 C CA . ASP B 1 439 ? -13.102 -3.102 23.453 1 75.94 439 ASP B CA 1
ATOM 7019 C C . ASP B 1 439 ? -14.078 -4.059 24.125 1 75.94 439 ASP B C 1
ATOM 7021 O O . ASP B 1 439 ? -15.039 -4.52 23.516 1 75.94 439 ASP B O 1
#